Protein AF-0000000074856568 (afdb_homodimer)

Secondary structure (DSSP, 8-state):
--GGG--HHHHHHHHHHHHHHHHHHHHHHSPPSSTTTTGGGG-PPPPPS--TTT--S-HHHHHHHHHTTHHHHHHHHH---SS-S---GGGHHHHHHHHHHHHHHHHHHHHHHHH-SBHHHHHHHHHHHHHHHHHHHHHHHHHHHHTGGG-THHHHHHHTT-PPPPTT-HHHHHHHHHHHHHHHHHHHHHHHHHHHHHHHHHHHHHHHT--B-------S-HHHHHHHHHHT-HHHHHHHHHHTT-SS-----HHHHHHH-HHHHHH---TT----HHHHHHHHHHHHHHHHHHHHHHHHHHHHHHHHHHHS-TT-HHHHHHHHHHHHHHHHHHHHHHHHHHHHHHHHHHHHHHHHHHHHTT--TTS------HHHHHHHHHTHHHHHHHHHHHHHHHHHHHHHHHHHHHHHHHHHHHHTT-HHHHHHHHHHHTHHHHHHHHHHHHHHHHIIIIIBPPPSSTT-SS--S-BS-HHHHHHHHHHHHHHHHHHHHHHHHHHHHHHHHHHHHTTT-SSS-SS-GGGGGG-HHHHHHHHHHHHHHHHH-HHHHHHHHHHHHHHHHHHHHHH-TT--SS--SS----SSTTSSSHHHHHHHHTTS-TTS---GGG---TTTHHHHHHHHHHHHHHHHHHH-HHHHHTSHHHHHHHHHHHHHHHHHHTTSS--SHHHHHHHHHHHSS------------SS--------------/--GGG--HHHHHHHTHHHHHHHHHHHHHHS--SSTTTTGGGG---PPPS--TTT--S-HHHHHHHHHTTHHHHHHHHH---SS-S---GGGHHHHHHHHHHHHHHHHHHHHHHHH-SBHHHHHHHHHHHHHHHHHHHHHHHHHHHHTGGG-THHHHHHHTT-PPPPTT-HHHHHHHHHHHHHHHHHHHHHHHHHHHHHHHHHHHHHHHT--B-------S-HHHHHHHHHHT-HHHHHHHHHHTT-SS-----HHHHHHH-TTHHHH---TT----HHHHHHHHHHHHHHHHHHHHHHHHHHHHHHHHHHHSPTT-HHHHHHHHHHHHHHHHHHHHHHHHHHHHHHHHHHHHHHHHHHHHTT--TTS------HHHHHHHHHTHHHHHHHHHHHHHHHHHHHHHHHHHHHHHHHHHHHHTT-HHHHHHHHHHHTHHHHHHHHHHHHHHHHIIIIIBPPPSSTT-SS--S-BS-HHHHHHHHHHHHHHHHHHHHHHHHHHHHHHHHHHHHSTT-SSS-SS-GGGGGG-HHHHHHHHHHHHHHHHH-HHHHHHHHHHHHHHHHHHHHHH-TT--SS--SS----SSTTSSSHHHHHHHHTTS-TTS---GGG---GGGHHHHHHHHHHHHHHHHHHH-HHHHHTSHHHHHHHHHHHHHHHHHHTTSS--SHHHHHHHHHHHSS------------SS--------------

InterPro domains:
  IPR026612 Receptor for retinol uptake STRA6-like [PF14752] (10-142)
  IPR026612 Receptor for retinol uptake STRA6-like [PF14752] (179-645)

Radius of gyration: 41.66 Å; Cα contacts (8 Å, |Δi|>4): 1203; chains: 2; bounding box: 119×126×81 Å

pLDDT: mean 74.19, std 22.34, range [18.11, 96.88]

Organism: Aplysia californica (NCBI:txid6500)

Solvent-accessible surface area (backbone atoms only — not comparable to full-atom values): 78936 Å² total; per-residue (Å²): 129,83,64,78,80,70,46,71,72,61,48,52,63,59,48,48,55,62,43,52,51,52,50,50,54,58,14,53,72,33,63,37,86,74,69,65,42,80,46,70,78,10,40,63,16,90,73,40,43,52,57,70,82,84,30,74,64,68,49,67,62,51,30,31,56,53,37,44,46,48,60,54,53,50,42,68,74,67,54,66,76,77,59,86,56,88,66,57,63,61,51,49,48,64,48,48,56,51,50,37,49,52,50,44,54,67,51,36,54,59,33,32,23,70,58,44,50,43,47,52,64,13,26,52,50,34,37,54,51,34,50,52,52,39,49,50,51,52,52,49,47,53,50,45,45,74,42,39,82,72,40,69,74,46,53,62,41,39,74,72,68,46,72,74,76,57,92,82,41,61,67,59,50,51,49,42,31,48,40,48,52,60,50,47,42,63,38,49,50,20,31,52,50,50,39,52,52,27,50,50,50,43,52,48,30,64,72,67,72,50,54,62,57,74,79,78,79,70,90,63,54,69,44,34,52,49,34,47,52,54,67,68,32,64,67,53,55,46,43,53,56,47,35,72,66,51,90,80,75,46,76,58,49,72,63,48,38,44,69,70,36,69,72,58,48,73,72,57,79,55,85,54,60,75,76,48,33,56,61,57,30,49,53,48,37,40,53,52,51,50,51,40,50,49,46,52,50,53,51,50,50,53,50,54,51,51,55,52,57,70,66,51,64,90,81,50,60,68,58,51,52,52,46,53,49,51,53,53,32,48,54,48,19,49,56,49,26,53,54,51,47,54,49,50,54,54,49,51,57,48,48,49,55,54,52,50,55,33,47,74,72,66,54,60,83,89,53,75,90,77,86,71,53,47,42,54,36,54,47,35,29,39,33,36,68,9,28,55,46,25,22,42,52,53,25,39,53,52,36,27,55,50,40,32,50,54,47,40,51,53,52,50,52,52,50,55,29,53,72,68,70,38,40,66,60,49,52,52,49,52,56,27,54,51,43,38,66,51,50,54,52,50,52,50,53,50,45,30,50,46,32,57,74,58,27,36,37,73,57,89,48,91,84,50,92,62,48,57,74,45,71,56,41,54,57,62,44,26,44,52,36,55,49,30,32,57,54,25,25,60,54,19,45,53,52,45,52,50,48,54,52,52,47,52,52,54,48,49,73,44,62,27,43,41,90,46,58,77,37,25,71,90,45,41,85,71,38,64,60,33,49,19,46,52,22,37,52,52,49,42,48,63,74,59,33,39,66,59,44,50,50,51,49,54,51,50,53,50,51,51,51,51,52,50,52,65,72,52,67,81,73,58,83,73,81,70,69,77,90,69,83,75,70,76,74,69,64,87,41,76,56,54,64,41,47,73,64,42,71,60,63,78,84,54,82,83,71,73,74,76,68,70,65,82,83,54,62,73,60,44,53,54,51,47,50,49,48,52,46,48,50,48,26,69,75,31,57,68,54,48,60,66,29,62,68,47,39,49,46,51,48,49,48,52,47,47,54,42,47,72,68,53,67,69,80,88,70,66,73,59,56,60,61,49,55,61,58,50,66,75,42,81,67,79,68,80,69,82,76,76,69,88,79,71,74,85,68,70,78,76,76,85,72,78,78,75,74,82,117,130,83,64,79,80,68,46,71,71,62,46,53,63,59,47,47,56,62,43,52,50,51,50,50,53,57,14,53,73,32,64,37,86,71,70,66,42,79,47,70,80,10,38,64,16,89,74,43,42,51,57,71,81,82,29,72,66,67,48,66,63,51,30,30,56,53,39,46,45,48,59,54,52,50,42,70,73,66,54,66,77,76,59,86,59,86,67,57,64,62,51,49,50,62,49,48,57,49,52,37,49,52,50,44,55,68,52,36,54,58,32,32,24,69,58,43,50,42,47,52,64,14,25,52,51,33,37,54,51,34,51,52,53,38,47,48,51,51,51,48,45,54,48,45,44,72,43,38,82,73,42,69,73,45,54,62,40,40,74,72,69,47,73,74,76,58,94,80,42,61,68,59,50,51,49,42,30,49,39,48,52,60,52,49,44,63,39,48,49,20,31,52,49,50,38,52,52,29,49,50,50,43,51,50,29,63,71,67,71,50,55,61,59,75,79,80,79,70,90,62,55,70,44,35,52,50,35,46,52,54,66,70,32,65,68,53,54,46,43,54,56,47,35,72,66,49,89,80,76,46,75,59,50,72,64,48,38,45,68,71,34,70,73,55,47,74,72,61,81,55,85,55,59,76,75,48,32,56,63,58,31,48,52,49,37,38,52,51,51,52,51,40,51,50,47,53,50,52,52,50,52,52,50,54,49,50,54,52,57,70,67,51,62,92,83,51,60,70,59,52,52,53,47,53,49,53,54,52,32,46,54,48,19,50,54,49,26,51,52,52,48,54,49,50,56,54,50,52,57,42,48,51,55,53,52,50,54,34,48,75,73,66,52,62,83,90,52,75,91,79,84,70,55,49,44,53,36,54,47,35,30,39,33,35,68,9,28,53,45,25,21,41,52,51,25,39,52,49,35,26,54,52,39,34,50,53,47,42,51,52,54,50,51,51,49,53,29,54,71,68,70,39,42,68,60,49,51,52,50,51,58,28,54,51,43,39,64,50,50,52,53,49,52,50,53,50,46,30,51,45,34,55,72,57,28,35,36,73,57,88,48,92,83,50,91,63,47,58,75,44,72,57,40,53,57,62,44,26,44,51,35,56,50,30,34,58,53,26,26,59,53,18,44,53,51,44,53,50,49,54,54,52,48,51,52,54,50,49,73,44,62,28,42,41,93,44,59,77,36,25,70,90,46,43,86,72,38,64,60,33,50,18,46,51,21,37,54,52,51,43,47,62,73,60,32,41,66,59,45,49,50,50,49,54,50,51,53,50,51,51,51,51,53,52,52,66,71,54,67,83,72,57,83,74,79,69,68,78,88,71,83,75,71,76,74,68,64,87,40,74,56,54,64,41,48,73,64,43,69,60,63,79,83,56,79,85,68,76,72,77,71,72,63,82,82,49,63,74,58,45,52,54,52,48,52,50,48,51,46,48,52,48,25,68,74,32,57,71,54,49,58,66,28,63,68,47,41,49,47,49,47,46,48,52,47,48,53,43,46,72,69,51,68,67,79,89,74,66,73,63,55,60,62,49,54,60,58,51,66,74,43,79,68,79,66,81,67,79,75,75,69,86,79,69,74,85,68,71,79,76,75,85,71,78,78,77,73,80,116

Foldseek 3Di:
DPCVVVDVVVVLVVVLVVLVVLQQVLQQVDAADDPPCVPPVRDRHHFDLDDPQDAQPPLLLLLLLVLLLLVVVVCLVQPDPPPPDPDDPVCNVVVSVVSVVSSCSLSRLLSSLVRGQQLQVSLVSNLVSLVVVLVSLVVVLVVCLVVLQPDSLCVVLVVVVQDGDDPPPPVLSVLSSVLSCQLSVSSSVSSVVNNVVSVVSNVVCVVVVPRGHDDCPQLADPLLVVVVCVVPDPVVVVLVVVPVPDPPDRPQPVLRCVVPPVVCLQPPDPSSDGDHSLLVSLLSSLLSNLSNVLSSVVSSLVSVLVVQVVPDDPPPVLSVVLSVQLSVQLVVLSVVLSVLLNVLSSVLSSLLVSVLVCVLVVDPVVDDDDPDDLVVLVVLLVCQSVLLNVLSVQLSVLSSVVSSCVSSVVSVVCVVCVVVVNNVVVVVVVVVVVVVVVVVVVVVVVVVVCCQPPFADDAPDPPDPDGDPDTDPVVVVVVVVVVCVVVCVVVVVVVVVVVVVVLVVCCSSCRSHLCDANDDPVCSVVDSSVSSVVSNSVSNCVSPNSVVSVVVSLVVVVVVVVVVCVVPVPPPVPPPDDDPPPPDPPPPPPVVVCVVVVVPPVPPPDPPRVPPPPVCPVVVVVVVVVVVVVVCCVVVVVVVCVAPVNVVVVVVVVVVVCCVVPVDDDPPPVVVVVVVVVVVRPPPPPPPPPDDPPDPPPDPPPPDPPPPD/DPCVPDDVVVVLVVVLVVLVVLQQVLQQVDAADDPPCVPPVRDRHHFDLDDPQQAQPPLLLLLLLVLLLLVLVVCLVQPDPPPPDPDDPVCNVVVSVVSVVSSCSLSRLLSSLVRGQQLQVSLVSNLVSLVVVLVSLVVVLVVCLVVLQPDSLCVVVVVVVQDGDDPPPPVLSVLSSVLSCQLCVSSSVSSVVNNVVSVVSNVVCVVVVPRGHDDCPQPADPLLVVVVCVVPDPVVVVLVVVCVPDPPDRPQPVLRCCVVPVVCLQDPDPSSDGDHSLLVSLLSSLLSNLSNVLSSLVSSLVSVLVVQVVVDDPPPVLSVVLSVQLSVQLVVLSVVLSVLLNVLSSNLSSLLVSVLVCVLVVHPVVDDDDPDDLVVLVVLLVCQSVLLNVLSVQLSVLSSVVSSCVSSVVSVVCVVCVVVVNNVVVVVVVVVVVVVVVVVVVVVVVVVVCCQPPFADDAPDPPDPDGDPDTDPVVVVVVVVVVCVVVCVVVVVVVVVVVVVVLVVCCSSCRSRLCDANDDPVCSVVDSSVSSVVSNSVSNCVSPNSVVSVVVSLVVVVVVVVVVCVVPVPPPVPPPDDDPPPPDPPPPPPVVVCVVVVVPPPPPPDPPRPPPPPVCPVVVVVVVVVVVVVVCCVVVVVVVCVAPVNVVVVVVVVVVVCCVVPPDDDPPPVVVVVVVVVVVRPPVPPPPPPPDPPDPPPDPPPPDPPPPD

Sequence (1418 aa):
MALDGFNLQIINYYVLIPVSFIILYLSLLEKRKCKHRNCCNGRPGLIVPFHFLDGYGNRLAYALALGTTTNTVVSLITSKPTLEFDMPLWLKAPYFYMQALIGCLTCFPLLASITTRYTVIGSCTCILYSLTWGGLSIVQTVKEFGEARNRSTFAIFATFGLSAPSENDTAAIALLKGEVVMGNTPVIMCYLGLILISLWNLYHSFVSRTFVSKRQECTVWPHQEAHVKWLLSRSKIQAHYLSSSSSSSSRPSFISEMEKNTRLRLFKNYPFFRYPTKILVMAFVQLNVIYWMMTLLIVAIVRILETYLSSIVPGDESQREVFAIISGCSLFSLAASISVTGCQIFIAIRSYRYHMLRIYAGDRSFMPKIVETPQVILTRSMSYPGYQVAFVMWGFVISFVALMLITNGLSLTIYYLSYSDLLADTALNLVQLLSFPATVLLFFYLQVLLTKKVLMQEKVKENDENKPLNVDNRKFFEIVNFYSLFTNMAVGLFTCLLRILKSAFFGIFTVGRLDHSVFTRNQESSDKGFKIYLSVLLVDNAHNNPTMRVFAHLLWTKVLSTRYVQNCPGMDPEEDSKEDSEEDSELLTGERLSASLSLVTPDSPTSLWTSVDISDRVKSRRARTRWVLAFTLINNPQLQKLRKHALAYDLMLSTRRSELTDTEGDEGLESMERNNLTGILIDCSVEESESHQRELDGEPPETTPISLLMALDGFNLQIINYYVLIPVSFIILYLSLLEKRKCKHRNCCNGRPGLIVPFHFLDGYGNRLAYALALGTTTNTVVSLITSKPTLEFDMPLWLKAPYFYMQALIGCLTCFPLLASITTRYTVIGSCTCILYSLTWGGLSIVQTVKEFGEARNRSTFAIFATFGLSAPSENDTAAIALLKGEVVMGNTPVIMCYLGLILISLWNLYHSFVSRTFVSKRQECTVWPHQEAHVKWLLSRSKIQAHYLSSSSSSSSRPSFISEMEKNTRLRLFKNYPFFRYPTKILVMAFVQLNVIYWMMTLLIVAIVRILETYLSSIVPGDESQREVFAIISGCSLFSLAASISVTGCQIFIAIRSYRYHMLRIYAGDRSFMPKIVETPQVILTRSMSYPGYQVAFVMWGFVISFVALMLITNGLSLTIYYLSYSDLLADTALNLVQLLSFPATVLLFFYLQVLLTKKVLMQEKVKENDENKPLNVDNRKFFEIVNFYSLFTNMAVGLFTCLLRILKSAFFGIFTVGRLDHSVFTRNQESSDKGFKIYLSVLLVDNAHNNPTMRVFAHLLWTKVLSTRYVQNCPGMDPEEDSKEDSEEDSELLTGERLSASLSLVTPDSPTSLWTSVDISDRVKSRRARTRWVLAFTLINNPQLQKLRKHALAYDLMLSTRRSELTDTEGDEGLESMERNNLTGILIDCSVEESESHQRELDGEPPETTPISLL

Nearest PDB structures (foldseek):
  7n6g-assembly1_3T  TM=1.429E-01  e=8.567E+00  Chlamydomonas reinhardtii
  8yrj-assembly1_B  TM=4.262E-01  e=8.884E+00  Mus musculus
  7n6g-assembly1_3T  TM=1.422E-01  e=8.884E+00  Chlamydomonas reinhardtii

Structure (mmCIF, N/CA/C/O backbone):
data_AF-0000000074856568-model_v1
#
loop_
_entity.id
_entity.type
_entity.pdbx_description
1 polymer 'Stimulated by retinoic acid gene 6 protein-like'
#
loop_
_atom_site.group_PDB
_atom_site.id
_atom_site.type_symbol
_atom_site.label_atom_id
_atom_site.label_alt_id
_atom_site.label_comp_id
_atom_site.label_asym_id
_atom_site.label_entity_id
_atom_site.label_seq_id
_atom_site.pdbx_PDB_ins_code
_atom_site.Cartn_x
_atom_site.Cartn_y
_atom_site.Cartn_z
_atom_site.occupancy
_atom_site.B_iso_or_equiv
_atom_site.auth_seq_id
_atom_site.auth_comp_id
_atom_site.auth_asym_id
_atom_site.auth_atom_id
_atom_site.pdbx_PDB_model_num
ATOM 1 N N . MET A 1 1 ? 29.047 48.125 14.57 1 35.38 1 MET A N 1
ATOM 2 C CA . MET A 1 1 ? 28.422 47.656 15.805 1 35.38 1 MET A CA 1
ATOM 3 C C . MET A 1 1 ? 28.578 46.156 15.961 1 35.38 1 MET A C 1
ATOM 5 O O . MET A 1 1 ? 28.266 45.406 15.031 1 35.38 1 MET A O 1
ATOM 9 N N . ALA A 1 2 ? 29.484 45.781 16.594 1 46.38 2 ALA A N 1
ATOM 10 C CA . ALA A 1 2 ? 29.922 44.438 16.953 1 46.38 2 ALA A CA 1
ATOM 11 C C . ALA A 1 2 ? 28.766 43.594 17.5 1 46.38 2 ALA A C 1
ATOM 13 O O . ALA A 1 2 ? 28.297 43.844 18.625 1 46.38 2 ALA A O 1
ATOM 14 N N . LEU A 1 3 ? 27.719 43.312 16.656 1 55.69 3 LEU A N 1
ATOM 15 C CA . LEU A 1 3 ? 26.547 42.5 17.016 1 55.69 3 LEU A CA 1
ATOM 16 C C . LEU A 1 3 ? 26.984 41.156 17.562 1 55.69 3 LEU A C 1
ATOM 18 O O . LEU A 1 3 ? 26.266 40.156 17.406 1 55.69 3 LEU A O 1
ATOM 22 N N . ASP A 1 4 ? 28.219 41.031 18.109 1 58.34 4 ASP A N 1
ATOM 23 C CA . ASP A 1 4 ? 28.766 39.781 18.609 1 58.34 4 ASP A CA 1
ATOM 24 C C . ASP A 1 4 ? 27.875 39.188 19.703 1 58.34 4 ASP A C 1
ATOM 26 O O . ASP A 1 4 ? 27.766 37.969 19.812 1 58.34 4 ASP A O 1
ATOM 30 N N . GLY A 1 5 ? 27.266 40.062 20.5 1 56.81 5 GLY A N 1
ATOM 31 C CA . GLY A 1 5 ? 26.5 39.562 21.641 1 56.81 5 GLY A CA 1
ATOM 32 C C . GLY A 1 5 ? 25.062 39.25 21.297 1 56.81 5 GLY A C 1
ATOM 33 O O . GLY A 1 5 ? 24.281 38.844 22.172 1 56.81 5 GLY A O 1
ATOM 34 N N . PHE A 1 6 ? 24.719 39.406 20.047 1 65.56 6 PHE A N 1
ATOM 35 C CA . PHE A 1 6 ? 23.328 39.25 19.688 1 65.56 6 PHE A CA 1
ATOM 36 C C . PHE A 1 6 ? 23 37.781 19.438 1 65.56 6 PHE A C 1
ATOM 38 O O . PHE A 1 6 ? 23.547 37.156 18.531 1 65.56 6 PHE A O 1
ATOM 45 N N . ASN A 1 7 ? 22.484 37.094 20.562 1 70.19 7 ASN A N 1
ATOM 46 C CA . ASN A 1 7 ? 21.969 35.75 20.406 1 70.19 7 ASN A CA 1
ATOM 47 C C . ASN A 1 7 ? 20.438 35.719 20.562 1 70.19 7 ASN A C 1
ATOM 49 O O . ASN A 1 7 ? 19.922 35.969 21.656 1 70.19 7 ASN A O 1
ATOM 53 N N . LEU A 1 8 ? 19.781 35.438 19.453 1 70.62 8 LEU A N 1
ATOM 54 C CA . LEU A 1 8 ? 18.312 35.438 19.438 1 70.62 8 LEU A CA 1
ATOM 55 C C . LEU A 1 8 ? 17.766 34.438 20.422 1 70.62 8 LEU A C 1
ATOM 57 O O . LEU A 1 8 ? 16.688 34.625 20.984 1 70.62 8 LEU A O 1
ATOM 61 N N . GLN A 1 9 ? 18.531 33.438 20.734 1 71.75 9 GLN A N 1
ATOM 62 C CA . GLN A 1 9 ? 18.016 32.438 21.641 1 71.75 9 GLN A CA 1
ATOM 63 C C . GLN A 1 9 ? 17.984 32.969 23.078 1 71.75 9 GLN A C 1
ATOM 65 O O . GLN A 1 9 ? 17.062 32.656 23.844 1 71.75 9 GLN A O 1
ATOM 70 N N . ILE A 1 10 ? 18.953 33.75 23.391 1 73.75 10 ILE A N 1
ATOM 71 C CA . ILE A 1 10 ? 18.984 34.344 24.734 1 73.75 10 ILE A CA 1
ATOM 72 C C . ILE A 1 10 ? 17.938 35.438 24.844 1 73.75 10 ILE A C 1
ATOM 74 O O . ILE A 1 10 ? 17.297 35.594 25.891 1 73.75 10 ILE A O 1
ATOM 78 N N . ILE A 1 11 ? 17.703 36.062 23.734 1 78.38 11 ILE A N 1
ATOM 79 C CA . ILE A 1 11 ? 16.703 37.125 23.734 1 78.38 11 ILE A CA 1
ATOM 80 C C . ILE A 1 11 ? 15.312 36.531 23.891 1 78.38 11 ILE A C 1
ATOM 82 O O . ILE A 1 11 ? 14.438 37.125 24.516 1 78.38 11 ILE A O 1
ATOM 86 N N . ASN A 1 12 ? 15.18 35.375 23.406 1 78.88 12 ASN A N 1
ATOM 87 C CA . ASN A 1 12 ? 13.883 34.719 23.562 1 78.88 12 ASN A CA 1
ATOM 88 C C . ASN A 1 12 ? 13.555 34.469 25.031 1 78.88 12 ASN A C 1
ATOM 90 O O . ASN A 1 12 ? 12.398 34.562 25.438 1 78.88 12 ASN A O 1
ATOM 94 N N . TYR A 1 13 ? 14.594 34.25 25.812 1 80.75 13 TYR A N 1
ATOM 95 C CA . TYR A 1 13 ? 14.367 34 27.234 1 80.75 13 TYR A CA 1
ATOM 96 C C . TYR A 1 13 ? 14.016 35.281 27.969 1 80.75 13 TYR A C 1
ATOM 98 O O . TYR A 1 13 ? 13.141 35.281 28.844 1 80.75 13 TYR A O 1
ATOM 106 N N . TYR A 1 14 ? 14.57 36.312 27.469 1 82.31 14 TYR A N 1
ATOM 107 C CA . TYR A 1 14 ? 14.312 37.562 28.125 1 82.31 14 TYR A CA 1
ATOM 108 C C . TYR A 1 14 ? 12.984 38.156 27.672 1 82.31 14 TYR A C 1
ATOM 110 O O . TYR A 1 14 ? 12.312 38.844 28.453 1 82.31 14 TYR A O 1
ATOM 118 N N . VAL A 1 15 ? 12.664 37.906 26.516 1 85.94 15 VAL A N 1
ATOM 119 C CA . VAL A 1 15 ? 11.445 38.469 25.984 1 85.94 15 VAL A CA 1
ATOM 120 C C . VAL A 1 15 ? 10.227 37.75 26.578 1 85.94 15 VAL A C 1
ATOM 122 O O . VAL A 1 15 ? 9.102 38.25 26.453 1 85.94 15 VAL A O 1
ATOM 125 N N . LEU A 1 16 ? 10.438 36.688 27.391 1 89.5 16 LEU A N 1
ATOM 126 C CA . LEU A 1 16 ? 9.328 35.969 28 1 89.5 16 LEU A CA 1
ATOM 127 C C . LEU A 1 16 ? 8.648 36.844 29.062 1 89.5 16 LEU A C 1
ATOM 129 O O . LEU A 1 16 ? 7.461 36.688 29.328 1 89.5 16 LEU A O 1
ATOM 133 N N . ILE A 1 17 ? 9.344 37.812 29.578 1 90.12 17 ILE A N 1
ATOM 134 C CA . ILE A 1 17 ? 8.789 38.688 30.625 1 90.12 17 ILE A CA 1
ATOM 135 C C . ILE A 1 17 ? 7.777 39.625 30 1 90.12 17 ILE A C 1
ATOM 137 O O . ILE A 1 17 ? 6.602 39.625 30.375 1 90.12 17 ILE A O 1
ATOM 141 N N . PRO A 1 18 ? 8.211 40.406 29.016 1 90.5 18 PRO A N 1
ATOM 142 C CA . PRO A 1 18 ? 7.184 41.281 28.422 1 90.5 18 PRO A CA 1
ATOM 143 C C . PRO A 1 18 ? 6.047 40.5 27.766 1 90.5 18 PRO A C 1
ATOM 145 O O . PRO A 1 18 ? 4.906 40.938 27.75 1 90.5 18 PRO A O 1
ATOM 148 N N . VAL A 1 19 ? 6.309 39.406 27.312 1 92.94 19 VAL A N 1
ATOM 149 C CA . VAL A 1 19 ? 5.281 38.562 26.688 1 92.94 19 VAL A CA 1
ATOM 150 C C . VAL A 1 19 ? 4.238 38.156 27.734 1 92.94 19 VAL A C 1
ATOM 152 O O . VAL A 1 19 ? 3.035 38.219 27.469 1 92.94 19 VAL A O 1
ATOM 155 N N . SER A 1 20 ? 4.691 37.781 28.938 1 92.38 20 SER A N 1
ATOM 156 C CA . SER A 1 20 ? 3.762 37.438 30 1 92.38 20 SER A CA 1
ATOM 157 C C . SER A 1 20 ? 2.904 38.625 30.422 1 92.38 20 SER A C 1
ATOM 159 O O . SER A 1 20 ? 1.719 38.469 30.719 1 92.38 20 SER A O 1
ATOM 161 N N . PHE A 1 21 ? 3.43 39.781 30.297 1 92.94 21 PHE A N 1
ATOM 162 C CA . PHE A 1 21 ? 2.668 40.969 30.641 1 92.94 21 PHE A CA 1
ATOM 163 C C . PHE A 1 21 ? 1.629 41.281 29.578 1 92.94 21 PHE A C 1
ATOM 165 O O . PHE A 1 21 ? 0.517 41.719 29.891 1 92.94 21 PHE A O 1
ATOM 172 N N . ILE A 1 22 ? 2 41.062 28.344 1 93.5 22 ILE A N 1
ATOM 173 C CA . ILE A 1 22 ? 1.061 41.312 27.266 1 93.5 22 ILE A CA 1
ATOM 174 C C . ILE A 1 22 ? -0.097 40.344 27.328 1 93.5 22 ILE A C 1
ATOM 176 O O . ILE A 1 22 ? -1.259 40.719 27.156 1 93.5 22 ILE A O 1
ATOM 180 N N . ILE A 1 23 ? 0.218 39.094 27.594 1 92.31 23 ILE A N 1
ATOM 181 C CA . ILE A 1 23 ? -0.827 38.094 27.672 1 92.31 23 ILE A CA 1
ATOM 182 C C . ILE A 1 23 ? -1.746 38.375 28.859 1 92.31 23 ILE A C 1
ATOM 184 O O . ILE A 1 23 ? -2.969 38.281 28.75 1 92.31 23 ILE A O 1
ATOM 188 N N . LEU A 1 24 ? -1.15 38.812 29.984 1 92.12 24 LEU A N 1
ATOM 189 C CA . LEU A 1 24 ? -1.943 39.156 31.156 1 92.12 24 LEU A CA 1
ATOM 190 C C . LEU A 1 24 ? -2.812 40.375 30.891 1 92.12 24 LEU A C 1
ATOM 192 O O . LEU A 1 24 ? -3.973 40.438 31.297 1 92.12 24 LEU A O 1
ATOM 196 N N . TYR A 1 25 ? -2.25 41.312 30.188 1 92.62 25 TYR A N 1
ATOM 197 C CA . TYR A 1 25 ? -2.984 42.531 29.844 1 92.62 25 TYR A CA 1
ATOM 198 C C . TYR A 1 25 ? -4.191 42.188 28.969 1 92.62 25 TYR A C 1
ATOM 200 O O . TYR A 1 25 ? -5.293 42.688 29.219 1 92.62 25 TYR A O 1
ATOM 208 N N . LEU A 1 26 ? -3.998 41.406 27.984 1 91.81 26 LEU A N 1
ATOM 209 C CA . LEU A 1 26 ? -5.094 41.062 27.094 1 91.81 26 LEU A CA 1
ATOM 210 C C . LEU A 1 26 ? -6.109 40.156 27.812 1 91.81 26 LEU A C 1
ATOM 212 O O . LEU A 1 26 ? -7.305 40.219 27.531 1 91.81 26 LEU A O 1
ATOM 216 N N . SER A 1 27 ? -5.652 39.344 28.781 1 91.19 27 SER A N 1
ATOM 217 C CA . SER A 1 27 ? -6.547 38.469 29.547 1 91.19 27 SER A CA 1
ATOM 218 C C . SER A 1 27 ? -7.422 39.312 30.484 1 91.19 27 SER A C 1
ATOM 220 O O . SER A 1 27 ? -8.555 38.906 30.781 1 91.19 27 SER A O 1
ATOM 222 N N . LEU A 1 28 ? -6.953 40.406 30.922 1 90.69 28 LEU A N 1
ATOM 223 C CA . LEU A 1 28 ? -7.711 41.25 31.828 1 90.69 28 LEU A CA 1
ATOM 224 C C . LEU A 1 28 ? -8.82 41.969 31.094 1 90.69 28 LEU A C 1
ATOM 226 O O . LEU A 1 28 ? -9.82 42.406 31.688 1 90.69 28 LEU A O 1
ATOM 230 N N . LEU A 1 29 ? -8.672 42.094 29.812 1 87.88 29 LEU A N 1
ATOM 231 C CA . LEU A 1 29 ? -9.695 42.75 29.016 1 87.88 29 LEU A CA 1
ATOM 232 C C . LEU A 1 29 ? -10.867 41.812 28.734 1 87.88 29 LEU A C 1
ATOM 234 O O . LEU A 1 29 ? -12 42.281 28.547 1 87.88 29 LEU A O 1
ATOM 238 N N . GLU A 1 30 ? -10.578 40.562 28.734 1 85.94 30 GLU A N 1
ATOM 239 C CA . GLU A 1 30 ? -11.625 39.594 28.406 1 85.94 30 GLU A CA 1
ATOM 240 C C . GLU A 1 30 ? -12.352 39.125 29.672 1 85.94 30 GLU A C 1
ATOM 242 O O . GLU A 1 30 ? -11.734 38.969 30.719 1 85.94 30 GLU A O 1
ATOM 247 N N . LYS A 1 31 ? -13.633 38.906 29.5 1 81.69 31 LYS A N 1
ATOM 248 C CA . LYS A 1 31 ? -14.445 38.438 30.625 1 81.69 31 LYS A CA 1
ATOM 249 C C . LYS A 1 31 ? -14.742 36.969 30.516 1 81.69 31 LYS A C 1
ATOM 251 O O . LYS A 1 31 ? -14.859 36.406 29.422 1 81.69 31 LYS A O 1
ATOM 256 N N . ARG A 1 32 ? -14.82 36.375 31.703 1 82.31 32 ARG A N 1
ATOM 257 C CA . ARG A 1 32 ? -15.156 34.938 31.766 1 82.31 32 ARG A CA 1
ATOM 258 C C . ARG A 1 32 ? -16.625 34.719 31.453 1 82.31 32 ARG A C 1
ATOM 260 O O . ARG A 1 32 ? -17.484 35.531 31.812 1 82.31 32 ARG A O 1
ATOM 267 N N . LYS A 1 33 ? -16.922 33.625 30.812 1 75.19 33 LYS A N 1
ATOM 268 C CA . LYS A 1 33 ? -18.281 33.344 30.359 1 75.19 33 LYS A CA 1
ATOM 269 C C . LYS A 1 33 ? -19.031 32.469 31.359 1 75.19 33 LYS A C 1
ATOM 271 O O . LYS A 1 33 ? -20.219 32.688 31.625 1 75.19 33 LYS A O 1
ATOM 276 N N . CYS A 1 34 ? -18.312 31.484 31.859 1 73.12 34 CYS A N 1
ATOM 277 C CA . CYS A 1 34 ? -19.109 30.516 32.594 1 73.12 34 CYS A CA 1
ATOM 278 C C . CYS A 1 34 ? -18.672 30.422 34.062 1 73.12 34 CYS A C 1
ATOM 280 O O . CYS A 1 34 ? -19.469 30.609 34.969 1 73.12 34 CYS A O 1
ATOM 282 N N . LYS A 1 35 ? -17.391 30.156 34.25 1 72.06 35 LYS A N 1
ATOM 283 C CA . LYS A 1 35 ? -16.953 29.781 35.594 1 72.06 35 LYS A CA 1
ATOM 284 C C . LYS A 1 35 ? -16.531 31 36.406 1 72.06 35 LYS A C 1
ATOM 286 O O . LYS A 1 35 ? -15.828 31.875 35.875 1 72.06 35 LYS A O 1
ATOM 291 N N . HIS A 1 36 ? -16.938 31.047 37.594 1 76.38 36 HIS A N 1
ATOM 292 C CA . HIS A 1 36 ? -16.516 32.031 38.594 1 76.38 36 HIS A CA 1
ATOM 293 C C . HIS A 1 36 ? -16.688 33.469 38.062 1 76.38 36 HIS A C 1
ATOM 295 O O . HIS A 1 36 ? -15.766 34.281 38.125 1 76.38 36 HIS A O 1
ATOM 301 N N . ARG A 1 37 ? -17.875 33.75 37.531 1 79.75 37 ARG A N 1
ATOM 302 C CA . ARG A 1 37 ? -18.172 35.031 36.938 1 79.75 37 ARG A CA 1
ATOM 303 C C . ARG A 1 37 ? -18.203 36.125 38 1 79.75 37 ARG A C 1
ATOM 305 O O . ARG A 1 37 ? -17.984 37.312 37.688 1 79.75 37 ARG A O 1
ATOM 312 N N . ASN A 1 38 ? -18.359 35.719 39.25 1 80.69 38 ASN A N 1
ATOM 313 C CA . ASN A 1 38 ? -18.547 36.719 40.281 1 80.69 38 ASN A CA 1
ATOM 314 C C . ASN A 1 38 ? -17.203 37.188 40.875 1 80.69 38 ASN A C 1
ATOM 316 O O . ASN A 1 38 ? -17.156 38.188 41.594 1 80.69 38 ASN A O 1
ATOM 320 N N . CYS A 1 39 ? -16.219 36.375 40.438 1 79.44 39 CYS A N 1
ATOM 321 C CA . CYS A 1 39 ? -14.914 36.75 40.969 1 79.44 39 CYS A CA 1
ATOM 322 C C . CYS A 1 39 ? -14.273 37.844 40.094 1 79.44 39 CYS A C 1
ATOM 324 O O . CYS A 1 39 ? -14.062 37.656 38.906 1 79.44 39 CYS A O 1
ATOM 326 N N . CYS A 1 40 ? -13.898 39.062 40.719 1 82.06 40 CYS A N 1
ATOM 327 C CA . CYS A 1 40 ? -13.211 40.156 40.062 1 82.06 40 CYS A CA 1
ATOM 328 C C . CYS A 1 40 ? -13.984 40.625 38.844 1 82.06 40 CYS A C 1
ATOM 330 O O . CYS A 1 40 ? -13.398 40.906 37.781 1 82.06 40 CYS A O 1
ATOM 332 N N . ASN A 1 41 ? -15.18 40.656 38.969 1 78.06 41 ASN A N 1
ATOM 333 C CA . ASN A 1 41 ? -16.047 41.062 37.875 1 78.06 41 ASN A CA 1
ATOM 334 C C . ASN A 1 41 ? -15.859 40.219 36.625 1 78.06 41 ASN A C 1
ATOM 336 O O . ASN A 1 41 ? -15.906 40.719 35.5 1 78.06 41 ASN A O 1
ATOM 340 N N . GLY A 1 42 ? -15.461 39 36.906 1 79.19 42 GLY A N 1
ATOM 341 C CA . GLY A 1 42 ? -15.352 38.031 35.812 1 79.19 42 GLY A CA 1
ATOM 342 C C . GLY A 1 42 ? -14.023 38.094 35.094 1 79.19 42 GLY A C 1
ATOM 343 O O . GLY A 1 42 ? -13.859 37.5 34.031 1 79.19 42 GLY A O 1
ATOM 344 N N . ARG A 1 43 ? -13.172 38.938 35.594 1 82.75 43 ARG A N 1
ATOM 345 C CA . ARG A 1 43 ? -11.859 39.062 34.969 1 82.75 43 ARG A CA 1
ATOM 346 C C . ARG A 1 43 ? -10.773 38.438 35.844 1 82.75 43 ARG A C 1
ATOM 348 O O . ARG A 1 43 ? -10.898 38.406 37.062 1 82.75 43 ARG A O 1
ATOM 355 N N . PRO A 1 44 ? -9.695 37.812 35.188 1 87.38 44 PRO A N 1
ATOM 356 C CA . PRO A 1 44 ? -9.281 37.719 33.781 1 87.38 44 PRO A CA 1
ATOM 357 C C . PRO A 1 44 ? -9.906 36.5 33.062 1 87.38 44 PRO A C 1
ATOM 359 O O . PRO A 1 44 ? -10.305 35.531 33.719 1 87.38 44 PRO A O 1
ATOM 362 N N . GLY A 1 45 ? -10.07 36.688 31.781 1 85.5 45 GLY A N 1
ATOM 363 C CA . GLY A 1 45 ? -10.531 35.594 30.922 1 85.5 45 GLY A CA 1
ATOM 364 C C . GLY A 1 45 ? -9.43 34.969 30.109 1 85.5 45 GLY A C 1
ATOM 365 O O . GLY A 1 45 ? -8.375 35.562 29.906 1 85.5 45 GLY A O 1
ATOM 366 N N . LEU A 1 46 ? -9.562 33.75 29.75 1 86.25 46 LEU A N 1
ATOM 367 C CA . LEU A 1 46 ? -8.578 33.031 28.922 1 86.25 46 LEU A CA 1
ATOM 368 C C . LEU A 1 46 ? -8.625 33.562 27.484 1 86.25 46 LEU A C 1
ATOM 370 O O . LEU A 1 46 ? -9.711 33.75 26.922 1 86.25 46 LEU A O 1
ATOM 374 N N . ILE A 1 47 ? -7.445 33.844 27 1 89.19 47 ILE A N 1
ATOM 375 C CA . ILE A 1 47 ? -7.34 34.312 25.625 1 89.19 47 ILE A CA 1
ATOM 376 C C . ILE A 1 47 ? -6.953 33.156 24.719 1 89.19 47 ILE A C 1
ATOM 378 O O . ILE A 1 47 ? -6.125 32.312 25.078 1 89.19 47 ILE A O 1
ATOM 382 N N . VAL A 1 48 ? -7.602 33.094 23.594 1 90.56 48 VAL A N 1
ATOM 383 C CA . VAL A 1 48 ? -7.34 32.062 22.625 1 90.56 48 VAL A CA 1
ATOM 384 C C . VAL A 1 48 ? -6.504 32.594 21.484 1 90.56 48 VAL A C 1
ATOM 386 O O . VAL A 1 48 ? -6.82 33.656 20.922 1 90.56 48 VAL A O 1
ATOM 389 N N . PRO A 1 49 ? -5.402 31.953 21.172 1 91 49 PRO A N 1
ATOM 390 C CA . PRO A 1 49 ? -4.566 32.438 20.078 1 91 49 PRO A CA 1
ATOM 391 C C . PRO A 1 49 ? -5.176 32.156 18.703 1 91 49 PRO A C 1
ATOM 393 O O . PRO A 1 49 ? -5.074 33 17.797 1 91 49 PRO A O 1
ATOM 396 N N . PHE A 1 50 ? -5.711 31.031 18.516 1 90.44 50 PHE A N 1
ATOM 397 C CA . PHE A 1 50 ? -6.191 30.594 17.203 1 90.44 50 PHE A CA 1
ATOM 398 C C . PHE A 1 50 ? -7.375 29.641 17.359 1 90.44 50 PHE A C 1
ATOM 400 O O . PHE A 1 50 ? -7.379 28.781 18.25 1 90.44 50 PHE A O 1
ATOM 407 N N . HIS A 1 51 ? -8.328 29.859 16.547 1 89.75 51 HIS A N 1
ATOM 408 C CA . HIS A 1 51 ? -9.492 28.984 16.578 1 89.75 51 HIS A CA 1
ATOM 409 C C . HIS A 1 51 ? -9.32 27.797 15.641 1 89.75 51 HIS A C 1
ATOM 411 O O . HIS A 1 51 ? -9.625 27.891 14.445 1 89.75 51 HIS A O 1
ATOM 417 N N . PHE A 1 52 ? -8.945 26.688 16.219 1 90.38 52 PHE A N 1
ATOM 418 C CA . PHE A 1 52 ? -8.711 25.484 15.414 1 90.38 52 PHE A CA 1
ATOM 419 C C . PHE A 1 52 ? -10.016 24.75 15.141 1 90.38 52 PHE A C 1
ATOM 421 O O . PHE A 1 52 ? -10.156 24.062 14.117 1 90.38 52 PHE A O 1
ATOM 428 N N . LEU A 1 53 ? -10.945 24.844 15.984 1 87.88 53 LEU A N 1
ATOM 429 C CA . LEU A 1 53 ? -12.156 24.031 15.922 1 87.88 53 LEU A CA 1
ATOM 430 C C . LEU A 1 53 ? -13.172 24.641 14.969 1 87.88 53 LEU A C 1
ATOM 432 O O . LEU A 1 53 ? -13.672 23.969 14.062 1 87.88 53 LEU A O 1
ATOM 436 N N . ASP A 1 54 ? -13.531 25.984 15.102 1 84.69 54 ASP A N 1
ATOM 437 C CA . ASP A 1 54 ? -14.617 26.562 14.328 1 84.69 54 ASP A CA 1
ATOM 438 C C . ASP A 1 54 ? -14.211 27.922 13.734 1 84.69 54 ASP A C 1
ATOM 440 O O . ASP A 1 54 ? -15.055 28.781 13.516 1 84.69 54 ASP A O 1
ATOM 444 N N . GLY A 1 55 ? -12.945 28.062 13.32 1 83.56 55 GLY A N 1
ATOM 445 C CA . GLY A 1 55 ? -12.531 29.344 12.797 1 83.56 55 GLY A CA 1
ATOM 446 C C . GLY A 1 55 ? -12.594 29.438 11.281 1 83.56 55 GLY A C 1
ATOM 447 O O . GLY A 1 55 ? -12.07 28.562 10.586 1 83.56 55 GLY A O 1
ATOM 448 N N . TYR A 1 56 ? -13.484 30.516 10.75 1 80.69 56 TYR A N 1
ATOM 449 C CA . TYR A 1 56 ? -13.539 30.703 9.305 1 80.69 56 TYR A CA 1
ATOM 450 C C . TYR A 1 56 ? -13.227 32.156 8.945 1 80.69 56 TYR A C 1
ATOM 452 O O . TYR A 1 56 ? -13.273 32.531 7.77 1 80.69 56 TYR A O 1
ATOM 460 N N . GLY A 1 57 ? -12.758 32.938 9.953 1 84.62 57 GLY A N 1
ATOM 461 C CA . GLY A 1 57 ? -12.531 34.344 9.672 1 84.62 57 GLY A CA 1
ATOM 462 C C . GLY A 1 57 ? -11.07 34.719 9.734 1 84.62 57 GLY A C 1
ATOM 463 O O . GLY A 1 57 ? -10.219 33.938 10.156 1 84.62 57 GLY A O 1
ATOM 464 N N . ASN A 1 58 ? -10.734 35.969 9.203 1 86.94 58 ASN A N 1
ATOM 465 C CA . ASN A 1 58 ? -9.398 36.562 9.219 1 86.94 58 ASN A CA 1
ATOM 466 C C . ASN A 1 58 ? -8.336 35.562 8.758 1 86.94 58 ASN A C 1
ATOM 468 O O . ASN A 1 58 ? -7.309 35.406 9.422 1 86.94 58 ASN A O 1
ATOM 472 N N . ARG A 1 59 ? -8.477 35.031 7.664 1 90.75 59 ARG A N 1
ATOM 473 C CA . ARG A 1 59 ? -7.602 34 7.164 1 90.75 59 ARG A CA 1
ATOM 474 C C . ARG A 1 59 ? -6.223 34.531 6.82 1 90.75 59 ARG A C 1
ATOM 476 O O . ARG A 1 59 ? -5.203 33.906 7.133 1 90.75 59 ARG A O 1
ATOM 483 N N . LEU A 1 60 ? -6.184 35.688 6.219 1 92 60 LEU A N 1
ATOM 484 C CA . LEU A 1 60 ? -4.914 36.25 5.77 1 92 60 LEU A CA 1
ATOM 485 C C . LEU A 1 60 ? -4.051 36.688 6.961 1 92 60 LEU A C 1
ATOM 487 O O . LEU A 1 60 ? -2.852 36.375 6.988 1 92 60 LEU A O 1
ATOM 491 N N . ALA A 1 61 ? -4.676 37.281 7.973 1 93.31 61 ALA A N 1
ATOM 492 C CA . ALA A 1 61 ? -3.928 37.688 9.148 1 93.31 61 ALA A CA 1
ATOM 493 C C . ALA A 1 61 ? -3.369 36.5 9.914 1 93.31 61 ALA A C 1
ATOM 495 O O . ALA A 1 61 ? -2.215 36.531 10.344 1 93.31 61 ALA A O 1
ATOM 496 N N . TYR A 1 62 ? -4.156 35.469 9.977 1 94.19 62 TYR A N 1
ATOM 497 C CA . TYR A 1 62 ? -3.691 34.281 10.672 1 94.19 62 TYR A CA 1
ATOM 498 C C . TYR A 1 62 ? -2.596 33.594 9.875 1 94.19 62 TYR A C 1
ATOM 500 O O . TYR A 1 62 ? -1.655 33.031 10.453 1 94.19 62 TYR A O 1
ATOM 508 N N . ALA A 1 63 ? -2.725 33.531 8.531 1 94.31 63 ALA A N 1
ATOM 509 C CA . ALA A 1 63 ? -1.702 32.906 7.691 1 94.31 63 ALA A CA 1
ATOM 510 C C . ALA A 1 63 ? -0.364 33.625 7.836 1 94.31 63 ALA A C 1
ATOM 512 O O . ALA A 1 63 ? 0.681 33 7.973 1 94.31 63 ALA A O 1
ATOM 513 N N . LEU A 1 64 ? -0.371 34.969 7.902 1 94.44 64 LEU A N 1
ATOM 514 C CA . LEU A 1 64 ? 0.859 35.75 8.039 1 94.44 64 LEU A CA 1
ATOM 515 C C . LEU A 1 64 ? 1.434 35.594 9.445 1 94.44 64 LEU A C 1
ATOM 517 O O . LEU A 1 64 ? 2.65 35.5 9.617 1 94.44 64 LEU A O 1
ATOM 521 N N . ALA A 1 65 ? 0.542 35.531 10.422 1 94.06 65 ALA A N 1
ATOM 522 C CA . ALA A 1 65 ? 1.012 35.375 11.797 1 94.06 65 ALA A CA 1
ATOM 523 C C . ALA A 1 65 ? 1.664 34.031 12.016 1 94.06 65 ALA A C 1
ATOM 525 O O . ALA A 1 65 ? 2.742 33.938 12.609 1 94.06 65 ALA A O 1
ATOM 526 N N . LEU A 1 66 ? 1.104 33 11.5 1 92.88 66 LEU A N 1
ATOM 527 C CA . LEU A 1 66 ? 1.688 31.672 11.664 1 92.88 66 LEU A CA 1
ATOM 528 C C . LEU A 1 66 ? 2.863 31.484 10.719 1 92.88 66 LEU A C 1
ATOM 530 O O . LEU A 1 66 ? 3.707 30.609 10.938 1 92.88 66 LEU A O 1
ATOM 534 N N . GLY A 1 67 ? 2.834 32.219 9.641 1 89.38 67 GLY A N 1
ATOM 535 C CA . GLY A 1 67 ? 3.994 32.219 8.766 1 89.38 67 GLY A CA 1
ATOM 536 C C . GLY A 1 67 ? 5.266 32.688 9.445 1 89.38 67 GLY A C 1
ATOM 537 O O . GLY A 1 67 ? 6.359 32.188 9.125 1 89.38 67 GLY A O 1
ATOM 538 N N . THR A 1 68 ? 5.164 33.5 10.445 1 89 68 THR A N 1
ATOM 539 C CA . THR A 1 68 ? 6.328 34 11.164 1 89 68 THR A CA 1
ATOM 540 C C . THR A 1 68 ? 6.891 32.906 12.086 1 89 68 THR A C 1
ATOM 542 O O . THR A 1 68 ? 8.055 33 12.492 1 89 68 THR A O 1
ATOM 545 N N . THR A 1 69 ? 6.055 31.938 12.375 1 83.56 69 THR A N 1
ATOM 546 C CA . THR A 1 69 ? 6.484 30.859 13.266 1 83.56 69 THR A CA 1
ATOM 547 C C . THR A 1 69 ? 7.391 29.875 12.531 1 83.56 69 THR A C 1
ATOM 549 O O . THR A 1 69 ? 7.938 28.953 13.141 1 83.56 69 THR A O 1
ATOM 552 N N . THR A 1 70 ? 7.594 30.062 11.273 1 79.62 70 THR A N 1
ATOM 553 C CA . THR A 1 70 ? 8.422 29.141 10.5 1 79.62 70 THR A CA 1
ATOM 554 C C . THR A 1 70 ? 9.852 29.141 11.023 1 79.62 70 THR A C 1
ATOM 556 O O . THR A 1 70 ? 10.477 28.078 11.117 1 79.62 70 THR A O 1
ATOM 559 N N . ASN A 1 71 ? 10.312 30.297 11.469 1 75.62 71 ASN A N 1
ATOM 560 C CA . ASN A 1 71 ? 11.664 30.359 12 1 75.62 71 ASN A CA 1
ATOM 561 C C . ASN A 1 71 ? 11.789 29.594 13.32 1 75.62 71 ASN A C 1
ATOM 563 O O . ASN A 1 71 ? 12.797 28.938 13.57 1 75.62 71 ASN A O 1
ATOM 567 N N . THR A 1 72 ? 10.711 29.703 14.047 1 78.31 72 THR A N 1
ATOM 568 C CA . THR A 1 72 ? 10.719 28.969 15.305 1 78.31 72 THR A CA 1
ATOM 569 C C . THR A 1 72 ? 10.672 27.453 15.047 1 78.31 72 THR A C 1
ATOM 571 O O . THR A 1 72 ? 11.352 26.688 15.727 1 78.31 72 THR A O 1
ATOM 574 N N . VAL A 1 73 ? 10.023 27.125 14.055 1 78.31 73 VAL A N 1
ATOM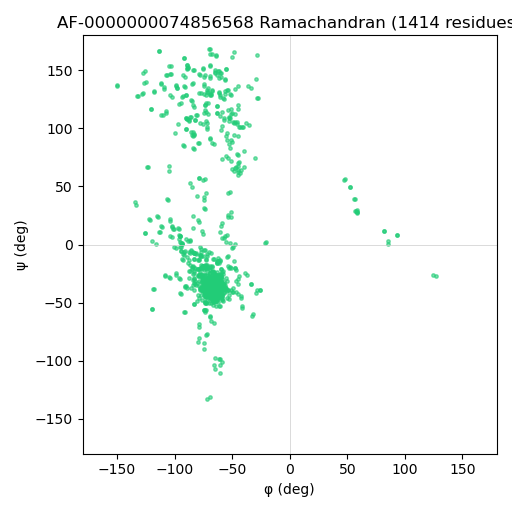 575 C CA . VAL A 1 73 ? 9.891 25.703 13.727 1 78.31 73 VAL A CA 1
ATOM 576 C C . VAL A 1 73 ? 11.219 25.172 13.195 1 78.31 73 VAL A C 1
ATOM 578 O O . VAL A 1 73 ? 11.672 24.094 13.602 1 78.31 73 VAL A O 1
ATOM 581 N N . VAL A 1 74 ? 11.828 25.953 12.406 1 74.75 74 VAL A N 1
ATOM 582 C CA . VAL A 1 74 ? 13.094 25.531 11.812 1 74.75 74 VAL A CA 1
ATOM 583 C C . VAL A 1 74 ? 14.18 25.5 12.883 1 74.75 74 VAL A C 1
ATOM 585 O O . VAL A 1 74 ? 15.016 24.594 12.898 1 74.75 74 VAL A O 1
ATOM 588 N N . SER A 1 75 ? 14.078 26.406 13.812 1 76.12 75 SER A N 1
ATOM 589 C CA . SER A 1 75 ? 15.07 26.453 14.875 1 76.12 75 SER A CA 1
ATOM 590 C C . SER A 1 75 ? 14.914 25.281 15.836 1 76.12 75 SER A C 1
ATOM 592 O O . SER A 1 75 ? 15.898 24.797 16.406 1 76.12 75 SER A O 1
ATOM 594 N N . LEU A 1 76 ? 13.711 24.812 15.977 1 75.75 76 LEU A N 1
ATOM 595 C CA . LEU A 1 76 ? 13.461 23.672 16.859 1 75.75 76 LEU A CA 1
ATOM 596 C C . LEU A 1 76 ? 14.055 22.391 16.281 1 75.75 76 LEU A C 1
ATOM 598 O O . LEU A 1 76 ? 14.523 21.531 17.016 1 75.75 76 LEU A O 1
ATOM 602 N N . ILE A 1 77 ? 14.141 22.344 14.984 1 69.56 77 ILE A N 1
ATOM 603 C CA . ILE A 1 77 ? 14.617 21.141 14.328 1 69.56 77 ILE A CA 1
ATOM 604 C C . ILE A 1 77 ? 16.141 21.188 14.188 1 69.56 77 ILE A C 1
ATOM 606 O O . ILE A 1 77 ? 16.812 20.172 14.336 1 69.56 77 ILE A O 1
ATOM 610 N N . THR A 1 78 ? 16.703 22.406 13.914 1 64.62 78 THR A N 1
ATOM 611 C CA . THR A 1 78 ? 18.109 22.5 13.547 1 64.62 78 THR A CA 1
ATOM 612 C C . THR A 1 78 ? 18.969 22.906 14.75 1 64.62 78 THR A C 1
ATOM 614 O O . THR A 1 78 ? 20.172 22.672 14.773 1 64.62 78 THR A O 1
ATOM 617 N N . SER A 1 79 ? 18.344 23.594 15.742 1 60.06 79 SER A N 1
ATOM 618 C CA . SER A 1 79 ? 19.188 24.328 16.672 1 60.06 79 SER A CA 1
ATOM 619 C C . SER A 1 79 ? 19.922 23.391 17.625 1 60.06 79 SER A C 1
ATOM 621 O O . SER A 1 79 ? 19.344 22.422 18.109 1 60.06 79 SER A O 1
ATOM 623 N N . LYS A 1 80 ? 21.234 23.562 17.516 1 58.97 80 LYS A N 1
ATOM 624 C CA . LYS A 1 80 ? 22.094 23.031 18.578 1 58.97 80 LYS A CA 1
ATOM 625 C C . LYS A 1 80 ? 21.766 23.656 19.922 1 58.97 80 LYS A C 1
ATOM 627 O O . LYS A 1 80 ? 21.344 24.812 19.984 1 58.97 80 LYS A O 1
ATOM 632 N N . PRO A 1 81 ? 21.562 22.766 20.891 1 54.69 81 PRO A N 1
ATOM 633 C CA . PRO A 1 81 ? 21.25 23.344 22.203 1 54.69 81 PRO A CA 1
ATOM 634 C C . PRO A 1 81 ? 22.141 24.516 22.562 1 54.69 81 PRO A C 1
ATOM 636 O O . PRO A 1 81 ? 23.359 24.453 22.375 1 54.69 81 PRO A O 1
ATOM 639 N N . THR A 1 82 ? 21.578 25.734 22.375 1 53.66 82 THR A N 1
ATOM 640 C CA . THR A 1 82 ? 22.297 26.938 22.734 1 53.66 82 THR A CA 1
ATOM 641 C C . THR A 1 82 ? 22.922 26.812 24.125 1 53.66 82 THR A C 1
ATOM 643 O O . THR A 1 82 ? 23.828 27.578 24.484 1 53.66 82 THR A O 1
ATOM 646 N N . LEU A 1 83 ? 22.203 26.016 25 1 52.03 83 LEU A N 1
ATOM 647 C CA . LEU A 1 83 ? 22.766 26.031 26.344 1 52.03 83 LEU A CA 1
ATOM 648 C C . LEU A 1 83 ? 24.109 25.312 26.375 1 52.03 83 LEU A C 1
ATOM 650 O O . LEU A 1 83 ? 24.266 24.234 25.797 1 52.03 83 LEU A O 1
ATOM 654 N N . GLU A 1 84 ? 25.094 26.078 26.172 1 54.47 84 GLU A N 1
ATOM 655 C CA . GLU A 1 84 ? 26.484 25.656 26.312 1 54.47 84 GLU A CA 1
ATOM 656 C C . GLU A 1 84 ? 26.594 24.422 27.203 1 54.47 84 GLU A C 1
ATOM 658 O O . GLU A 1 84 ? 27.688 24.047 27.641 1 54.47 84 GLU A O 1
ATOM 663 N N . PHE A 1 85 ? 25.516 23.891 27.688 1 57.22 85 PHE A N 1
ATOM 664 C CA . PHE A 1 85 ? 25.625 22.766 28.609 1 57.22 85 PHE A CA 1
ATOM 665 C C . PHE A 1 85 ? 25.625 21.438 27.875 1 57.22 85 PHE A C 1
ATOM 667 O O . PHE A 1 85 ? 24.859 21.266 26.906 1 57.22 85 PHE A O 1
ATOM 674 N N . ASP A 1 86 ? 26.672 20.812 27.828 1 65.06 86 ASP A N 1
ATOM 675 C CA . ASP A 1 86 ? 26.75 19.438 27.328 1 65.06 86 ASP A CA 1
ATOM 676 C C . ASP A 1 86 ? 25.625 18.578 27.906 1 65.06 86 ASP A C 1
ATOM 678 O O . ASP A 1 86 ? 25.734 18.078 29.016 1 65.06 86 ASP A O 1
ATOM 682 N N . MET A 1 87 ? 24.469 18.766 27.344 1 74.56 87 MET A N 1
ATOM 683 C CA . MET A 1 87 ? 23.312 18.016 27.859 1 74.56 87 MET A CA 1
ATOM 684 C C . MET A 1 87 ? 23.391 16.547 27.469 1 74.56 87 MET A C 1
ATOM 686 O O . MET A 1 87 ? 23.766 16.234 26.328 1 74.56 87 MET A O 1
ATOM 690 N N . PRO A 1 88 ? 23.234 15.789 28.562 1 77.06 88 PRO A N 1
ATOM 691 C CA . PRO A 1 88 ? 23.172 14.359 28.234 1 77.06 88 PRO A CA 1
ATOM 692 C C . PRO A 1 88 ? 22.078 14.047 27.219 1 77.06 88 PRO A C 1
ATOM 694 O O . PRO A 1 88 ? 21.109 14.805 27.078 1 77.06 88 PRO A O 1
ATOM 697 N N . LEU A 1 89 ? 22.172 13.07 26.422 1 78.69 89 LEU A N 1
ATOM 698 C CA . LEU A 1 89 ? 21.297 12.711 25.312 1 78.69 89 LEU A CA 1
ATOM 699 C C . LEU A 1 89 ? 19.891 12.398 25.781 1 78.69 89 LEU A C 1
ATOM 701 O O . LEU A 1 89 ? 18.922 12.617 25.047 1 78.69 89 LEU A O 1
ATOM 705 N N . TRP A 1 90 ? 19.75 11.938 27.062 1 77.75 90 TRP A N 1
ATOM 706 C CA . TRP A 1 90 ? 18.406 11.609 27.547 1 77.75 90 TRP A CA 1
ATOM 707 C C . TRP A 1 90 ? 17.609 12.875 27.859 1 77.75 90 TRP A C 1
ATOM 709 O O . TRP A 1 90 ? 16.375 12.852 27.875 1 77.75 90 TRP A O 1
ATOM 719 N N . LEU A 1 91 ? 18.312 13.984 28.016 1 80.62 91 LEU A N 1
ATOM 720 C CA . LEU A 1 91 ? 17.641 15.234 28.375 1 80.62 91 LEU A CA 1
ATOM 721 C C . LEU A 1 91 ? 17.312 16.047 27.125 1 80.62 91 LEU A C 1
ATOM 723 O O . LEU A 1 91 ? 16.641 17.078 27.219 1 80.62 91 LEU A O 1
ATOM 727 N N . LYS A 1 92 ? 17.641 15.516 26.031 1 79.88 92 LYS A N 1
ATOM 728 C CA . LYS A 1 92 ? 17.391 16.266 24.797 1 79.88 92 LYS A CA 1
ATOM 729 C C . LYS A 1 92 ? 15.906 16.297 24.453 1 79.88 92 LYS A C 1
ATOM 731 O O . LYS A 1 92 ? 15.406 17.297 23.938 1 79.88 92 LYS A O 1
ATOM 736 N N . ALA A 1 93 ? 15.203 15.258 24.844 1 81.75 93 ALA A N 1
ATOM 737 C CA . ALA A 1 93 ? 13.781 15.227 24.516 1 81.75 93 ALA A CA 1
ATOM 738 C C . ALA A 1 93 ? 13 16.203 25.391 1 81.75 93 ALA A C 1
ATOM 740 O O . ALA A 1 93 ? 12.258 17.047 24.891 1 81.75 93 ALA A O 1
ATOM 741 N N . PRO A 1 94 ? 13.156 16.203 26.734 1 81.56 94 PRO A N 1
ATOM 742 C CA . PRO A 1 94 ? 12.453 17.203 27.547 1 81.56 94 PRO A CA 1
ATOM 743 C C . PRO A 1 94 ? 12.891 18.625 27.234 1 81.56 94 PRO A C 1
ATOM 745 O O . PRO A 1 94 ? 12.094 19.562 27.328 1 81.56 94 PRO A O 1
ATOM 748 N N . TYR A 1 95 ? 14.156 18.688 26.906 1 82.81 95 TYR A N 1
ATOM 749 C CA . TYR A 1 95 ? 14.633 20.016 26.516 1 82.81 95 TYR A CA 1
ATOM 750 C C . TYR A 1 95 ? 13.93 20.5 25.266 1 82.81 95 TYR A C 1
ATOM 752 O O . TYR A 1 95 ? 13.641 21.688 25.125 1 82.81 95 TYR A O 1
ATOM 760 N N . PHE A 1 96 ? 13.656 19.656 24.391 1 83.81 96 PHE A N 1
ATOM 761 C CA . PHE A 1 96 ? 12.914 20.016 23.188 1 83.81 96 PHE A CA 1
ATOM 762 C C . PHE A 1 96 ? 11.516 20.5 23.531 1 83.81 96 PHE A C 1
ATOM 764 O O . PHE A 1 96 ? 11.031 21.469 22.953 1 83.81 96 PHE A O 1
ATOM 771 N N . TYR A 1 97 ? 10.836 19.859 24.453 1 85.62 97 TYR A N 1
ATOM 772 C CA . TYR A 1 97 ? 9.492 20.25 24.859 1 85.62 97 TYR A CA 1
ATOM 773 C C . TYR A 1 97 ? 9.516 21.594 25.578 1 85.62 97 TYR A C 1
ATOM 775 O O . TYR A 1 97 ? 8.578 22.391 25.453 1 85.62 97 TYR A O 1
ATOM 783 N N . MET A 1 98 ? 10.648 21.875 26.234 1 86.31 98 MET A N 1
ATOM 784 C CA . MET A 1 98 ? 10.773 23.172 26.906 1 86.31 98 MET A CA 1
ATOM 785 C C . MET A 1 98 ? 11.016 24.266 25.875 1 86.31 98 MET A C 1
ATOM 787 O O . MET A 1 98 ? 10.453 25.359 26 1 86.31 98 MET A O 1
ATOM 791 N N . GLN A 1 99 ? 11.82 23.938 24.906 1 85.75 99 GLN A N 1
ATOM 792 C CA . GLN A 1 99 ? 12.062 24.922 23.859 1 85.75 99 GLN A CA 1
ATOM 793 C C . GLN A 1 99 ? 10.797 25.172 23.047 1 85.75 99 GLN A C 1
ATOM 795 O O . GLN A 1 99 ? 10.562 26.297 22.594 1 85.75 99 GLN A O 1
ATOM 800 N N . ALA A 1 100 ? 10.008 24.141 22.859 1 88.56 100 ALA A N 1
ATOM 801 C CA . ALA A 1 100 ? 8.742 24.297 22.141 1 88.56 100 ALA A CA 1
ATOM 802 C C . ALA A 1 100 ? 7.777 25.172 22.938 1 88.56 100 ALA A C 1
ATOM 804 O O . ALA A 1 100 ? 7.027 25.969 22.359 1 88.56 100 ALA A O 1
ATOM 805 N N . LEU A 1 101 ? 7.828 25.047 24.219 1 89.81 101 LEU A N 1
ATOM 806 C CA . LEU A 1 101 ? 6.98 25.891 25.062 1 89.81 101 LEU A CA 1
ATOM 807 C C . LEU A 1 101 ? 7.398 27.344 24.984 1 89.81 101 LEU A C 1
ATOM 809 O O . LEU A 1 101 ? 6.551 28.234 24.891 1 89.81 101 LEU A O 1
ATOM 813 N N . ILE A 1 102 ? 8.68 27.578 24.922 1 88.44 102 ILE A N 1
ATOM 814 C CA . ILE A 1 102 ? 9.18 28.938 24.828 1 88.44 102 ILE A CA 1
ATOM 815 C C . ILE A 1 102 ? 8.812 29.531 23.469 1 88.44 102 ILE A C 1
ATOM 817 O O . ILE A 1 102 ? 8.406 30.688 23.359 1 88.44 102 ILE A O 1
ATOM 821 N N . GLY A 1 103 ? 8.977 28.719 22.453 1 86 103 GLY A N 1
ATOM 822 C CA . GLY A 1 103 ? 8.586 29.172 21.125 1 86 103 GLY A CA 1
ATOM 823 C C . GLY A 1 103 ? 7.102 29.469 21.016 1 86 103 GLY A C 1
ATOM 824 O O . GLY A 1 103 ? 6.707 30.469 20.391 1 86 103 GLY A O 1
ATOM 825 N N . CYS A 1 104 ? 6.305 28.656 21.625 1 90.31 104 CYS A N 1
ATOM 826 C CA . CYS A 1 104 ? 4.859 28.844 21.625 1 90.31 104 CYS A CA 1
ATOM 827 C C . CYS A 1 104 ? 4.477 30.125 22.359 1 90.31 104 CYS A C 1
ATOM 829 O O . CYS A 1 104 ? 3.65 30.906 21.875 1 90.31 104 CYS A O 1
ATOM 831 N N . LEU A 1 105 ? 5.137 30.406 23.484 1 91.19 105 LEU A N 1
ATOM 832 C CA . LEU A 1 105 ? 4.812 31.578 24.281 1 91.19 105 LEU A CA 1
ATOM 833 C C . LEU A 1 105 ? 5.254 32.844 23.578 1 91.19 105 LEU A C 1
ATOM 835 O O . LEU A 1 105 ? 4.605 33.875 23.703 1 91.19 105 LEU A O 1
ATOM 839 N N . THR A 1 106 ? 6.273 32.719 22.797 1 89.38 106 THR A N 1
ATOM 840 C CA . THR A 1 106 ? 6.77 33.906 22.109 1 89.38 106 THR A CA 1
ATOM 841 C C . THR A 1 106 ? 5.855 34.281 20.938 1 89.38 106 THR A C 1
ATOM 843 O O . THR A 1 106 ? 5.727 35.469 20.594 1 89.38 106 THR A O 1
ATOM 846 N N . CYS A 1 107 ? 5.199 33.344 20.359 1 90.5 107 CYS A N 1
ATOM 847 C CA . CYS A 1 107 ? 4.328 33.625 19.234 1 90.5 107 CYS A CA 1
ATOM 848 C C . CYS A 1 107 ? 2.896 33.875 19.688 1 90.5 107 CYS A C 1
ATOM 850 O O . CYS A 1 107 ? 2.07 34.344 18.922 1 90.5 107 CYS A O 1
ATOM 852 N N . PHE A 1 108 ? 2.605 33.656 20.922 1 92.88 108 PHE A N 1
ATOM 853 C CA . PHE A 1 108 ? 1.253 33.688 21.469 1 92.88 108 PHE A CA 1
ATOM 854 C C . PHE A 1 108 ? 0.666 35.094 21.391 1 92.88 108 PHE A C 1
ATOM 856 O O . PHE A 1 108 ? -0.473 35.25 20.953 1 92.88 108 PHE A O 1
ATOM 863 N N . PRO A 1 109 ? 1.442 36.125 21.688 1 92.75 109 PRO A N 1
ATOM 864 C CA . PRO A 1 109 ? 0.84 37.469 21.703 1 92.75 109 PRO A CA 1
ATOM 865 C C . PRO A 1 109 ? 0.465 37.969 20.312 1 92.75 109 PRO A C 1
ATOM 867 O O . PRO A 1 109 ? -0.51 38.719 20.156 1 92.75 109 PRO A O 1
ATOM 870 N N . LEU A 1 110 ? 1.201 37.594 19.375 1 93 110 LEU A N 1
ATOM 871 C CA . LEU A 1 110 ? 0.896 38 18 1 93 110 LEU A CA 1
ATOM 872 C C . LEU A 1 110 ? -0.461 37.469 17.562 1 93 110 LEU A C 1
ATOM 874 O O . LEU A 1 110 ? -1.268 38.188 16.984 1 93 110 LEU A O 1
ATOM 878 N N . LEU A 1 111 ? -0.757 36.281 17.891 1 93.56 111 LEU A N 1
ATOM 879 C CA . LEU A 1 111 ? -2.018 35.656 17.5 1 93.56 111 LEU A CA 1
ATOM 880 C C . LEU A 1 111 ? -3.154 36.125 18.406 1 93.56 111 LEU A C 1
ATOM 882 O O . LEU A 1 111 ? -4.277 36.344 17.938 1 93.56 111 LEU A O 1
ATOM 886 N N . ALA A 1 112 ? -2.807 36.312 19.656 1 93.31 112 ALA A N 1
ATOM 887 C CA . ALA A 1 112 ? -3.822 36.75 20.609 1 93.31 112 ALA A CA 1
ATOM 888 C C . ALA A 1 112 ? -4.277 38.188 20.266 1 93.31 112 ALA A C 1
ATOM 890 O O . ALA A 1 112 ? -5.43 38.531 20.516 1 93.31 112 ALA A O 1
ATOM 891 N N . SER A 1 113 ? -3.406 38.969 19.656 1 93.38 113 SER A N 1
ATOM 892 C CA . SER A 1 113 ? -3.766 40.312 19.281 1 93.38 113 SER A CA 1
ATOM 893 C C . SER A 1 113 ? -4.73 40.344 18.109 1 93.38 113 SER A C 1
ATOM 895 O O . SER A 1 113 ? -5.516 41.281 17.953 1 93.38 113 SER A O 1
ATOM 897 N N . ILE A 1 114 ? -4.723 39.344 17.328 1 91.44 114 ILE A N 1
ATOM 898 C CA . ILE A 1 114 ? -5.625 39.25 16.172 1 91.44 114 ILE A CA 1
ATOM 899 C C . ILE A 1 114 ? -6.988 38.719 16.641 1 91.44 114 ILE A C 1
ATOM 901 O O . ILE A 1 114 ? -8.023 39.156 16.125 1 91.44 114 ILE A O 1
ATOM 905 N N . THR A 1 115 ? -7.051 37.844 17.641 1 89.94 115 THR A N 1
ATOM 906 C CA . THR A 1 115 ? -8.289 37.188 18.062 1 89.94 115 THR A CA 1
ATOM 907 C C . THR A 1 115 ? -9.062 38.062 19.047 1 89.94 115 THR A C 1
ATOM 909 O O . THR A 1 115 ? -10.266 37.875 19.219 1 89.94 115 THR A O 1
ATOM 912 N N . THR A 1 116 ? -8.492 39 19.672 1 88.81 116 THR A N 1
ATOM 913 C CA . THR A 1 116 ? -9.148 39.781 20.719 1 88.81 116 THR A CA 1
ATOM 914 C C . THR A 1 116 ? -10.305 40.594 20.125 1 88.81 116 THR A C 1
ATOM 916 O O . THR A 1 116 ? -10.25 41 18.969 1 88.81 116 THR A O 1
ATOM 919 N N . ARG A 1 117 ? -11.32 40.844 20.922 1 85.81 117 ARG A N 1
ATOM 920 C CA . ARG A 1 117 ? -12.508 41.594 20.547 1 85.81 117 ARG A CA 1
ATOM 921 C C . ARG A 1 117 ? -12.211 43.094 20.469 1 85.81 117 ARG A C 1
ATOM 923 O O . ARG A 1 117 ? -12.883 43.812 19.75 1 85.81 117 ARG A O 1
ATOM 930 N N . TYR A 1 118 ? -11.211 43.438 21.25 1 89 118 TYR A N 1
ATOM 931 C CA . TYR A 1 118 ? -10.805 44.844 21.266 1 89 118 TYR A CA 1
ATOM 932 C C . TYR A 1 118 ? -9.859 45.156 20.109 1 89 118 TYR A C 1
ATOM 934 O O . TYR A 1 118 ? -8.648 44.969 20.219 1 89 118 TYR A O 1
ATOM 942 N N . THR A 1 119 ? -10.422 45.625 19.047 1 88.44 119 THR A N 1
ATOM 943 C CA . THR A 1 119 ? -9.711 45.75 17.766 1 88.44 119 THR A CA 1
ATOM 944 C C . THR A 1 119 ? -8.609 46.781 17.859 1 88.44 119 THR A C 1
ATOM 946 O O . THR A 1 119 ? -7.535 46.625 17.281 1 88.44 119 THR A O 1
ATOM 949 N N . VAL A 1 120 ? -8.812 47.875 18.594 1 91.75 120 VAL A N 1
ATOM 950 C CA . VAL A 1 120 ? -7.82 48.969 18.641 1 91.75 120 VAL A CA 1
ATOM 951 C C . VAL A 1 120 ? -6.621 48.5 19.484 1 91.75 120 VAL A C 1
ATOM 953 O O . VAL A 1 120 ? -5.473 48.656 19.047 1 91.75 120 VAL A O 1
ATOM 956 N N . ILE A 1 121 ? -6.902 47.969 20.641 1 91.88 121 ILE A N 1
ATOM 957 C CA . ILE A 1 121 ? -5.816 47.5 21.5 1 91.88 121 ILE A CA 1
ATOM 958 C C . ILE A 1 121 ? -5.094 46.344 20.812 1 91.88 121 ILE A C 1
ATOM 960 O O . ILE A 1 121 ? -3.865 46.25 20.891 1 91.88 121 ILE A O 1
ATOM 964 N N . GLY A 1 122 ? -5.84 45.594 20.25 1 92.44 122 GLY A N 1
ATOM 965 C CA . GLY A 1 122 ? -5.242 44.469 19.547 1 92.44 122 GLY A CA 1
ATOM 966 C C . GLY A 1 122 ? -4.363 44.875 18.375 1 92.44 122 GLY A C 1
ATOM 967 O O . GLY A 1 122 ? -3.254 44.375 18.219 1 92.44 122 GLY A O 1
ATOM 968 N N . SER A 1 123 ? -4.832 45.781 17.562 1 94.06 123 SER A N 1
ATOM 969 C CA . SER A 1 123 ? -4.051 46.25 16.422 1 94.06 123 SER A CA 1
ATOM 970 C C . SER A 1 123 ? -2.805 47 16.875 1 94.06 123 SER A C 1
ATOM 972 O O . SER A 1 123 ? -1.741 46.875 16.266 1 94.06 123 SER A O 1
ATOM 974 N N . CYS A 1 124 ? -2.906 47.75 17.953 1 93.75 124 CYS A N 1
ATOM 975 C CA . CYS A 1 124 ? -1.74 48.469 18.453 1 93.75 124 CYS A CA 1
ATOM 976 C C . CYS A 1 124 ? -0.694 47.5 18.984 1 93.75 124 CYS A C 1
ATOM 978 O O . CYS A 1 124 ? 0.5 47.656 18.734 1 93.75 124 CYS A O 1
ATOM 980 N N . THR A 1 125 ? -1.142 46.531 19.75 1 94.25 125 THR A N 1
ATOM 981 C CA . THR A 1 125 ? -0.219 45.531 20.266 1 94.25 125 THR A CA 1
ATOM 982 C C . THR A 1 125 ? 0.413 44.75 19.125 1 94.25 125 THR A C 1
ATOM 984 O O . THR A 1 125 ? 1.6 44.406 19.188 1 94.25 125 THR A O 1
ATOM 987 N N . CYS A 1 126 ? -0.343 44.438 18.094 1 94.75 126 CYS A N 1
ATOM 988 C CA . CYS A 1 126 ? 0.166 43.688 16.953 1 94.75 126 CYS A CA 1
ATOM 989 C C . CYS A 1 126 ? 1.223 44.469 16.203 1 94.75 126 CYS A C 1
ATOM 991 O O . CYS A 1 126 ? 2.238 43.938 15.781 1 94.75 126 CYS A O 1
ATOM 993 N N . ILE A 1 127 ? 1.046 45.781 16.062 1 96.12 127 ILE A N 1
ATOM 994 C CA . ILE A 1 127 ? 2.014 46.625 15.367 1 96.12 127 ILE A CA 1
ATOM 995 C C . ILE A 1 127 ? 3.299 46.719 16.188 1 96.12 127 ILE A C 1
ATOM 997 O O . ILE A 1 127 ? 4.395 46.531 15.656 1 96.12 127 ILE A O 1
ATOM 1001 N N . LEU A 1 128 ? 3.172 46.875 17.5 1 94.5 128 LEU A N 1
ATOM 1002 C CA . LEU A 1 128 ? 4.348 47 18.344 1 94.5 128 LEU A CA 1
ATOM 1003 C C . LEU A 1 128 ? 5.129 45.688 18.406 1 94.5 128 LEU A C 1
ATOM 1005 O O . LEU A 1 128 ? 6.355 45.688 18.328 1 94.5 128 LEU A O 1
ATOM 1009 N N . TYR A 1 129 ? 4.398 44.688 18.547 1 93.62 129 TYR A N 1
ATOM 1010 C CA . TYR A 1 129 ? 5.059 43.375 18.625 1 93.62 129 TYR A CA 1
ATOM 1011 C C . TYR A 1 129 ? 5.699 43.031 17.297 1 93.62 129 TYR A C 1
ATOM 1013 O O . TYR A 1 129 ? 6.809 42.469 17.25 1 93.62 129 TYR A O 1
ATOM 1021 N N . SER A 1 130 ? 5.047 43.25 16.141 1 94.12 130 SER A N 1
ATOM 1022 C CA . SER A 1 130 ? 5.594 42.969 14.828 1 94.12 130 SER A CA 1
ATOM 1023 C C . SER A 1 130 ? 6.785 43.844 14.508 1 94.12 130 SER A C 1
ATOM 1025 O O . SER A 1 130 ? 7.734 43.406 13.852 1 94.12 130 SER A O 1
ATOM 1027 N N . LEU A 1 131 ? 6.781 45.062 15.008 1 94.75 131 LEU A N 1
ATOM 1028 C CA . LEU A 1 131 ? 7.91 45.969 14.781 1 94.75 131 LEU A CA 1
ATOM 1029 C C . LEU A 1 131 ? 9.133 45.5 15.578 1 94.75 131 LEU A C 1
ATOM 1031 O O . LEU A 1 131 ? 10.258 45.562 15.078 1 94.75 131 LEU A O 1
ATOM 1035 N N . THR A 1 132 ? 8.867 45 16.75 1 91.38 132 THR A N 1
ATOM 1036 C CA . THR A 1 132 ? 9.984 44.562 17.562 1 91.38 132 THR A CA 1
ATOM 1037 C C . THR A 1 132 ? 10.586 43.281 16.984 1 91.38 132 THR A C 1
ATOM 1039 O O . THR A 1 132 ? 11.797 43.188 16.781 1 91.38 132 THR A O 1
ATOM 1042 N N . TRP A 1 133 ? 9.742 42.344 16.688 1 90.19 133 TRP A N 1
ATOM 1043 C CA . TRP A 1 133 ? 10.25 41.062 16.172 1 90.19 133 TRP A CA 1
ATOM 1044 C C . TRP A 1 133 ? 10.711 41.188 14.727 1 90.19 133 TRP A C 1
ATOM 1046 O O . TRP A 1 133 ? 11.656 40.531 14.305 1 90.19 133 TRP A O 1
ATOM 1056 N N . GLY A 1 134 ? 9.992 42.031 13.961 1 89.81 134 GLY A N 1
ATOM 1057 C CA . GLY A 1 134 ? 10.477 42.312 12.617 1 89.81 134 GLY A CA 1
ATOM 1058 C C . GLY A 1 134 ? 11.828 43 12.609 1 89.81 134 GLY A C 1
ATOM 1059 O O . GLY A 1 134 ? 12.695 42.656 11.812 1 89.81 134 GLY A O 1
ATOM 1060 N N . GLY A 1 135 ? 12.07 43.875 13.539 1 90.44 135 GLY A N 1
ATOM 1061 C CA . GLY A 1 135 ? 13.359 44.531 13.672 1 90.44 135 GLY A CA 1
ATOM 1062 C C . GLY A 1 135 ? 14.461 43.594 14.125 1 90.44 135 GLY A C 1
ATOM 1063 O O . GLY A 1 135 ? 15.57 43.625 13.586 1 90.44 135 GLY A O 1
ATOM 1064 N N . LEU A 1 136 ? 14.117 42.75 15.047 1 87.38 136 LEU A N 1
ATOM 1065 C CA . LEU A 1 136 ? 15.102 41.781 15.531 1 87.38 136 LEU A CA 1
ATOM 1066 C C . LEU A 1 136 ? 15.477 40.781 14.438 1 87.38 136 LEU A C 1
ATOM 1068 O O . LEU A 1 136 ? 16.625 40.344 14.359 1 87.38 136 LEU A O 1
ATOM 1072 N N . SER A 1 137 ? 14.5 40.375 13.625 1 87.5 137 SER A N 1
ATOM 1073 C CA . SER A 1 137 ? 14.781 39.469 12.531 1 87.5 137 SER A CA 1
ATOM 1074 C C . SER A 1 137 ? 15.68 40.125 11.484 1 87.5 137 SER A C 1
ATOM 1076 O O . SER A 1 137 ? 16.531 39.438 10.898 1 87.5 137 SER A O 1
ATOM 1078 N N . ILE A 1 138 ? 15.523 41.406 11.305 1 89.69 138 ILE A N 1
ATOM 1079 C CA . ILE A 1 138 ? 16.375 42.094 10.352 1 89.69 138 ILE A CA 1
ATOM 1080 C C . ILE A 1 138 ? 17.797 42.219 10.906 1 89.69 138 ILE A C 1
ATOM 1082 O O . ILE A 1 138 ? 18.766 42 10.172 1 89.69 138 ILE A O 1
ATOM 1086 N N . VAL A 1 139 ? 17.938 42.406 12.211 1 88.5 139 VAL A N 1
ATOM 1087 C CA . VAL A 1 139 ? 19.25 42.5 12.836 1 88.5 139 VAL A CA 1
ATOM 1088 C C . VAL A 1 139 ? 19.938 41.156 12.781 1 88.5 139 VAL A C 1
ATOM 1090 O O . VAL A 1 139 ? 21.141 41.062 12.516 1 88.5 139 VAL A O 1
ATOM 1093 N N . GLN A 1 140 ? 19.156 40.188 13.023 1 83.81 140 GLN A N 1
ATOM 1094 C CA . GLN A 1 140 ? 19.719 38.844 12.945 1 83.81 140 GLN A CA 1
ATOM 1095 C C . GLN A 1 140 ? 20.172 38.5 11.523 1 83.81 140 GLN A C 1
ATOM 1097 O O . GLN A 1 140 ? 21.219 37.875 11.32 1 83.81 140 GLN A O 1
ATOM 1102 N N . THR A 1 141 ? 19.359 38.906 10.523 1 86.25 141 THR A N 1
ATOM 1103 C CA . THR A 1 141 ? 19.719 38.656 9.133 1 86.25 141 THR A CA 1
ATOM 1104 C C . THR A 1 141 ? 20.984 39.406 8.75 1 86.25 141 THR A C 1
ATOM 1106 O O . THR A 1 141 ? 21.844 38.875 8.039 1 86.25 141 THR A O 1
ATOM 1109 N N . VAL A 1 142 ? 21.188 40.562 9.305 1 86.62 142 VAL A N 1
ATOM 1110 C CA . VAL A 1 142 ? 22.359 41.344 8.992 1 86.62 142 VAL A CA 1
ATOM 1111 C C . VAL A 1 142 ? 23.594 40.75 9.672 1 86.62 142 VAL A C 1
ATOM 1113 O O . VAL A 1 142 ? 24.672 40.719 9.086 1 86.62 142 VAL A O 1
ATOM 1116 N N . LYS A 1 143 ? 23.391 40.219 10.844 1 83.81 143 LYS A N 1
ATOM 1117 C CA . LYS A 1 143 ? 24.5 39.562 11.547 1 83.81 143 LYS A CA 1
ATOM 1118 C C . LYS A 1 143 ? 24.953 38.312 10.828 1 83.81 143 LYS A C 1
ATOM 1120 O O . LYS A 1 143 ? 26.141 38.062 10.641 1 83.81 143 LYS A O 1
ATOM 1125 N N . GLU A 1 144 ? 23.922 37.562 10.523 1 81.56 144 GLU A N 1
ATOM 1126 C CA . GLU A 1 144 ? 24.234 36.312 9.836 1 81.56 144 GLU A CA 1
ATOM 1127 C C . GLU A 1 144 ? 24.844 36.594 8.461 1 81.56 144 GLU A C 1
ATOM 1129 O O . GLU A 1 144 ? 25.656 35.812 7.973 1 81.56 144 GLU A O 1
ATOM 1134 N N . PHE A 1 145 ? 24.359 37.688 7.859 1 82.38 145 PHE A N 1
ATOM 1135 C CA . PHE A 1 145 ? 24.922 38.094 6.578 1 82.38 145 PHE A CA 1
ATOM 1136 C C . PHE A 1 145 ? 26.406 38.406 6.711 1 82.38 145 PHE A C 1
ATOM 1138 O O . PHE A 1 145 ? 27.203 38.062 5.832 1 82.38 145 PHE A O 1
ATOM 1145 N N . GLY A 1 146 ? 26.828 38.906 7.867 1 79 146 GLY A N 1
ATOM 1146 C CA . GLY A 1 146 ? 28.219 39.25 8.109 1 79 146 GLY A CA 1
ATOM 1147 C C . GLY A 1 146 ? 29.062 38.031 8.469 1 79 146 GLY A C 1
ATOM 1148 O O . GLY A 1 146 ? 30.234 37.938 8.078 1 79 146 GLY A O 1
ATOM 1149 N N . GLU A 1 147 ? 28.391 37.031 9.203 1 78.62 147 GLU A N 1
ATOM 1150 C CA . GLU A 1 147 ? 29.109 35.844 9.633 1 78.62 147 GLU A CA 1
ATOM 1151 C C . GLU A 1 147 ? 28.703 34.625 8.797 1 78.62 147 GLU A C 1
ATOM 1153 O O . GLU A 1 147 ? 28.547 33.531 9.328 1 78.62 147 GLU A O 1
ATOM 1158 N N . ALA A 1 148 ? 28.516 34.781 7.613 1 70.81 148 ALA A N 1
ATOM 1159 C CA . ALA A 1 148 ? 27.984 33.719 6.75 1 70.81 148 ALA A CA 1
ATOM 1160 C C . ALA A 1 148 ? 28.891 32.5 6.758 1 70.81 148 ALA A C 1
ATOM 1162 O O . ALA A 1 148 ? 28.422 31.375 6.637 1 70.81 148 ALA A O 1
ATOM 1163 N N . ARG A 1 149 ? 30.172 32.656 6.996 1 65.44 149 ARG A N 1
ATOM 1164 C CA . ARG A 1 149 ? 31.156 31.562 6.938 1 65.44 149 ARG A CA 1
ATOM 1165 C C . ARG A 1 149 ? 30.969 30.609 8.109 1 65.44 149 ARG A C 1
ATOM 1167 O O . ARG A 1 149 ? 31.156 29.406 7.965 1 65.44 149 ARG A O 1
ATOM 1174 N N . ASN A 1 150 ? 30.562 31.094 9.281 1 61.47 150 ASN A N 1
ATOM 1175 C CA . ASN A 1 150 ? 30.562 30.297 10.5 1 61.47 150 ASN A CA 1
ATOM 1176 C C . ASN A 1 150 ? 29.156 29.844 10.875 1 61.47 150 ASN A C 1
ATOM 1178 O O . ASN A 1 150 ? 28.922 29.391 11.992 1 61.47 150 ASN A O 1
ATOM 1182 N N . ARG A 1 151 ? 28.312 29.828 9.945 1 64.25 151 ARG A N 1
ATOM 1183 C CA . ARG A 1 151 ? 26.938 29.516 10.312 1 64.25 151 ARG A CA 1
ATOM 1184 C C . ARG A 1 151 ? 26.781 28.016 10.602 1 64.25 151 ARG A C 1
ATOM 1186 O O . ARG A 1 151 ? 27.469 27.188 9.992 1 64.25 151 ARG A O 1
ATOM 1193 N N . SER A 1 152 ? 26.016 27.734 11.688 1 57.12 152 SER A N 1
ATOM 1194 C CA . SER A 1 152 ? 25.734 26.391 12.164 1 57.12 152 SER A CA 1
ATOM 1195 C C . SER A 1 152 ? 25.031 25.562 11.086 1 57.12 152 SER A C 1
ATOM 1197 O O . SER A 1 152 ? 25.141 24.328 11.078 1 57.12 152 SER A O 1
ATOM 1199 N N . THR A 1 153 ? 24.375 26.266 10.172 1 59.03 153 THR A N 1
ATOM 1200 C CA . THR A 1 153 ? 23.719 25.484 9.125 1 59.03 153 THR A CA 1
ATOM 1201 C C . THR A 1 153 ? 24.75 24.703 8.297 1 59.03 153 THR A C 1
ATOM 1203 O O . THR A 1 153 ? 24.438 23.672 7.711 1 59.03 153 THR A O 1
ATOM 1206 N N . PHE A 1 154 ? 25.953 25.188 8.5 1 60.47 154 PHE A N 1
ATOM 1207 C CA . PHE A 1 154 ? 27.047 24.5 7.82 1 60.47 154 PHE A CA 1
ATOM 1208 C C . PHE A 1 154 ? 27.328 23.156 8.461 1 60.47 154 PHE A C 1
ATOM 1210 O O . PHE A 1 154 ? 27.875 22.25 7.816 1 60.47 154 PHE A O 1
ATOM 1217 N N . ALA A 1 155 ? 26.844 23.094 9.625 1 57.38 155 ALA A N 1
ATOM 1218 C CA . ALA A 1 155 ? 27.062 21.828 10.297 1 57.38 155 ALA A CA 1
ATOM 1219 C C . ALA A 1 155 ? 26.312 20.703 9.602 1 57.38 155 ALA A C 1
ATOM 1221 O O . ALA A 1 155 ? 26.781 19.562 9.562 1 57.38 155 ALA A O 1
ATOM 1222 N N . ILE A 1 156 ? 25.281 21.141 8.953 1 60.44 156 ILE A N 1
ATOM 1223 C CA . ILE A 1 156 ? 24.516 20.109 8.242 1 60.44 156 ILE A CA 1
ATOM 1224 C C . ILE A 1 156 ? 25.297 19.656 7.008 1 60.44 156 ILE A C 1
ATOM 1226 O O . ILE A 1 156 ? 25.344 18.469 6.695 1 60.44 156 ILE A O 1
ATOM 1230 N N . PHE A 1 157 ? 26.016 20.594 6.484 1 64.56 157 PHE A N 1
ATOM 1231 C CA . PHE A 1 157 ? 26.766 20.266 5.277 1 64.56 157 PHE A CA 1
ATOM 1232 C C . PHE A 1 157 ? 28.047 19.516 5.625 1 64.56 157 PHE A C 1
ATOM 1234 O O . PHE A 1 157 ? 28.547 18.719 4.828 1 64.56 157 PHE A O 1
ATOM 1241 N N . ALA A 1 158 ? 28.469 19.828 6.832 1 60.78 158 ALA A N 1
ATOM 1242 C CA . ALA A 1 158 ? 29.672 19.141 7.289 1 60.78 158 ALA A CA 1
ATOM 1243 C C . ALA A 1 158 ? 29.422 17.641 7.434 1 60.78 158 ALA A C 1
ATOM 1245 O O . ALA A 1 158 ? 30.328 16.844 7.23 1 60.78 158 ALA A O 1
ATOM 1246 N N . THR A 1 159 ? 28.188 17.391 7.73 1 57.38 159 THR A N 1
ATOM 1247 C CA . THR A 1 159 ? 27.844 15.977 7.867 1 57.38 159 THR A CA 1
ATOM 1248 C C . THR A 1 159 ? 27.938 15.266 6.52 1 57.38 159 THR A C 1
ATOM 1250 O O . THR A 1 159 ? 28.188 14.055 6.469 1 57.38 159 THR A O 1
ATOM 1253 N N . PHE A 1 160 ? 27.812 16.109 5.512 1 59.5 160 PHE A N 1
ATOM 1254 C CA . PHE A 1 160 ? 27.922 15.516 4.184 1 59.5 160 PHE A CA 1
ATOM 1255 C C . PHE A 1 160 ? 29.328 15.656 3.646 1 59.5 160 PHE A C 1
ATOM 1257 O O . PHE A 1 160 ? 29.578 15.445 2.455 1 59.5 160 PHE A O 1
ATOM 1264 N N . GLY A 1 161 ? 30.25 16.016 4.551 1 59.66 161 GLY A N 1
ATOM 1265 C CA . GLY A 1 161 ? 31.656 16.062 4.211 1 59.66 161 GLY A CA 1
ATOM 1266 C C . GLY A 1 161 ? 32.062 17.344 3.51 1 59.66 161 GLY A C 1
ATOM 1267 O O . GLY A 1 161 ? 33.094 17.406 2.857 1 59.66 161 GLY A O 1
ATOM 1268 N N . LEU A 1 162 ? 31.141 18.328 3.535 1 67 162 LEU A N 1
ATOM 1269 C CA . LEU A 1 162 ? 31.484 19.562 2.846 1 67 162 LEU A CA 1
ATOM 1270 C C . LEU A 1 162 ? 32.25 20.516 3.77 1 67 162 LEU A C 1
ATOM 1272 O O . LEU A 1 162 ? 31.844 20.734 4.91 1 67 162 LEU A O 1
ATOM 1276 N N . SER A 1 163 ? 33.531 20.719 3.621 1 64.88 163 SER A N 1
ATOM 1277 C CA . SER A 1 163 ? 34.375 21.594 4.434 1 64.88 163 SER A CA 1
ATOM 1278 C C . SER A 1 163 ? 33.938 23.047 4.301 1 64.88 163 SER A C 1
ATOM 1280 O O . SER A 1 163 ? 33.281 23.422 3.316 1 64.88 163 SER A O 1
ATOM 1282 N N . ALA A 1 164 ? 34.062 23.828 5.371 1 69.56 164 ALA A N 1
ATOM 1283 C CA . ALA A 1 164 ? 33.844 25.266 5.359 1 69.56 164 ALA A CA 1
ATOM 1284 C C . ALA A 1 164 ? 34.625 25.953 4.25 1 69.56 164 ALA A C 1
ATOM 1286 O O . ALA A 1 164 ? 35.75 25.547 3.945 1 69.56 164 ALA A O 1
ATOM 1287 N N . PRO A 1 165 ? 33.875 26.781 3.455 1 70.81 165 PRO A N 1
ATOM 1288 C CA . PRO A 1 165 ? 34.594 27.453 2.363 1 70.81 165 PRO A CA 1
ATOM 1289 C C . PRO A 1 165 ? 35.812 28.219 2.842 1 70.81 165 PRO A C 1
ATOM 1291 O O . PRO A 1 165 ? 35.812 28.75 3.961 1 70.81 165 PRO A O 1
ATOM 1294 N N . SER A 1 166 ? 36.938 28.047 2.162 1 70.12 166 SER A N 1
ATOM 1295 C CA . SER A 1 166 ? 38.156 28.797 2.447 1 70.12 166 SER A CA 1
ATOM 1296 C C . SER A 1 166 ? 37.906 30.297 2.359 1 70.12 166 SER A C 1
ATOM 1298 O O . SER A 1 166 ? 36.969 30.75 1.722 1 70.12 166 SER A O 1
ATOM 1300 N N . GLU A 1 167 ? 38.438 31.125 3.148 1 72.38 167 GLU A N 1
ATOM 1301 C CA . GLU A 1 167 ? 38.312 32.594 3.193 1 72.38 167 GLU A CA 1
ATOM 1302 C C . GLU A 1 167 ? 38.5 33.188 1.806 1 72.38 167 GLU A C 1
ATOM 1304 O O . GLU A 1 167 ? 37.938 34.25 1.515 1 72.38 167 GLU A O 1
ATOM 1309 N N . ASN A 1 168 ? 39.156 32.406 0.883 1 69.56 168 ASN A N 1
ATOM 1310 C CA . ASN A 1 168 ? 39.469 32.969 -0.428 1 69.56 168 ASN A CA 1
ATOM 1311 C C . ASN A 1 168 ? 38.375 32.594 -1.455 1 69.56 168 ASN A C 1
ATOM 1313 O O . ASN A 1 168 ? 38.406 33.094 -2.586 1 69.56 168 ASN A O 1
ATOM 1317 N N . ASP A 1 169 ? 37.438 31.859 -1.058 1 75.75 169 ASP A N 1
ATOM 1318 C CA . ASP A 1 169 ? 36.406 31.469 -2.02 1 75.75 169 ASP A CA 1
ATOM 1319 C C . ASP A 1 169 ? 35.219 32.469 -2.006 1 75.75 169 ASP A C 1
ATOM 1321 O O . ASP A 1 169 ? 34.25 32.281 -1.273 1 75.75 169 ASP A O 1
ATOM 1325 N N . THR A 1 170 ? 35.344 33.531 -2.746 1 76.69 170 THR A N 1
ATOM 1326 C CA . THR A 1 170 ? 34.375 34.625 -2.781 1 76.69 170 THR A CA 1
ATOM 1327 C C . THR A 1 170 ? 33.031 34.125 -3.295 1 76.69 170 THR A C 1
ATOM 1329 O O . THR A 1 170 ? 31.969 34.594 -2.834 1 76.69 170 THR A O 1
ATOM 1332 N N . ALA A 1 171 ? 33 33.25 -4.207 1 75.81 171 ALA A N 1
ATOM 1333 C CA . ALA A 1 171 ? 31.734 32.75 -4.781 1 75.81 171 ALA A CA 1
ATOM 1334 C C . ALA A 1 171 ? 30.938 31.969 -3.756 1 75.81 171 ALA A C 1
ATOM 1336 O O . ALA A 1 171 ? 29.719 32.125 -3.658 1 75.81 171 ALA A O 1
ATOM 1337 N N . ALA A 1 172 ? 31.672 31.172 -3.002 1 76.81 172 ALA A N 1
ATOM 1338 C CA . ALA A 1 172 ? 31 30.375 -1.98 1 76.81 172 ALA A CA 1
ATOM 1339 C C . ALA A 1 172 ? 30.438 31.266 -0.875 1 76.81 172 ALA A C 1
ATOM 1341 O O . ALA A 1 172 ? 29.344 31.016 -0.376 1 76.81 172 ALA A O 1
ATOM 1342 N N . ILE A 1 173 ? 31.125 32.312 -0.568 1 80.12 173 ILE A N 1
ATOM 1343 C CA . ILE A 1 173 ? 30.672 33.219 0.483 1 80.12 173 ILE A CA 1
ATOM 1344 C C . ILE A 1 173 ? 29.453 34 0.003 1 80.12 173 ILE A C 1
ATOM 1346 O O . ILE A 1 173 ? 28.516 34.219 0.767 1 80.12 173 ILE A O 1
ATOM 1350 N N . ALA A 1 174 ? 29.484 34.406 -1.261 1 81.88 174 ALA A N 1
ATOM 1351 C CA . ALA A 1 174 ? 28.344 35.125 -1.823 1 81.88 174 ALA A CA 1
ATOM 1352 C C . ALA A 1 174 ? 27.094 34.25 -1.835 1 81.88 174 ALA A C 1
ATOM 1354 O O . ALA A 1 174 ? 25.984 34.75 -1.606 1 81.88 174 ALA A O 1
ATOM 1355 N N . LEU A 1 175 ? 27.344 33.031 -2.109 1 81.62 175 LEU A N 1
ATOM 1356 C CA . LEU A 1 175 ? 26.219 32.094 -2.129 1 81.62 175 LEU A CA 1
ATOM 1357 C C . LEU A 1 175 ? 25.641 31.922 -0.729 1 81.62 175 LEU A C 1
ATOM 1359 O O . LEU A 1 175 ? 24.422 31.844 -0.56 1 81.62 175 LEU A O 1
ATOM 1363 N N . LEU A 1 176 ? 26.516 31.891 0.203 1 81.31 176 LEU A N 1
ATOM 1364 C CA . LEU A 1 176 ? 26.062 31.719 1.582 1 81.31 176 LEU A CA 1
ATOM 1365 C C . LEU A 1 176 ? 25.344 32.969 2.068 1 81.31 176 LEU A C 1
ATOM 1367 O O . LEU A 1 176 ? 24.359 32.906 2.793 1 81.31 176 LEU A O 1
ATOM 1371 N N . LYS A 1 177 ? 25.859 34.125 1.621 1 83.69 177 LYS A N 1
ATOM 1372 C CA . LYS A 1 177 ? 25.203 35.375 1.96 1 83.69 177 LYS A CA 1
ATOM 1373 C C . LYS A 1 177 ? 23.828 35.5 1.295 1 83.69 177 LYS A C 1
ATOM 1375 O O . LYS A 1 177 ? 22.875 35.969 1.899 1 83.69 177 LYS A O 1
ATOM 1380 N N . GLY A 1 178 ? 23.766 35 0.086 1 83.56 178 GLY A N 1
ATOM 1381 C CA . GLY A 1 178 ? 22.484 35 -0.61 1 83.56 178 GLY A CA 1
ATOM 1382 C C . GLY A 1 178 ? 21.469 34.062 0.032 1 83.56 178 GLY A C 1
ATOM 1383 O O . GLY A 1 178 ? 20.281 34.375 0.069 1 83.56 178 GLY A O 1
ATOM 1384 N N . GLU A 1 179 ? 21.969 32.969 0.562 1 84.62 179 GLU A N 1
ATOM 1385 C CA . GLU A 1 179 ? 21.062 32.031 1.215 1 84.62 179 GLU A CA 1
ATOM 1386 C C . GLU A 1 179 ? 20.484 32.625 2.496 1 84.62 179 GLU A C 1
ATOM 1388 O O . GLU A 1 179 ? 19.312 32.406 2.809 1 84.62 179 GLU A O 1
ATOM 1393 N N . VAL A 1 180 ? 21.266 33.375 3.236 1 84.5 180 VAL A N 1
ATOM 1394 C CA . VAL A 1 180 ? 20.781 33.969 4.48 1 84.5 180 VAL A CA 1
ATOM 1395 C C . VAL A 1 180 ? 19.703 35 4.176 1 84.5 180 VAL A C 1
ATOM 1397 O O . VAL A 1 180 ? 18.656 35.031 4.836 1 84.5 180 VAL A O 1
ATOM 1400 N N . VAL A 1 181 ? 19.891 35.75 3.135 1 86.62 181 VAL A N 1
ATOM 1401 C CA . VAL A 1 181 ? 18.922 36.812 2.783 1 86.62 181 VAL A CA 1
ATOM 1402 C C . VAL A 1 181 ? 17.656 36.156 2.215 1 86.62 181 VAL A C 1
ATOM 1404 O O . VAL A 1 181 ? 16.547 36.5 2.623 1 86.62 181 VAL A O 1
ATOM 1407 N N . MET A 1 182 ? 17.797 35.219 1.417 1 87.25 182 MET A N 1
ATOM 1408 C CA . MET A 1 182 ? 16.641 34.594 0.789 1 87.25 182 MET A CA 1
ATOM 1409 C C . MET A 1 182 ? 15.891 33.688 1.779 1 87.25 182 MET A C 1
ATOM 1411 O O . MET A 1 182 ? 14.664 33.562 1.709 1 87.25 182 MET A O 1
ATOM 1415 N N . GLY A 1 183 ? 16.609 33.156 2.656 1 83.44 183 GLY A N 1
ATOM 1416 C CA . GLY A 1 183 ? 15.977 32.25 3.615 1 83.44 183 GLY A CA 1
ATOM 1417 C C . GLY A 1 183 ? 15.109 32.969 4.629 1 83.44 183 GLY A C 1
ATOM 1418 O O . GLY A 1 183 ? 14.055 32.469 5.02 1 83.44 183 GLY A O 1
ATOM 1419 N N . ASN A 1 184 ? 15.469 34.188 5 1 87.19 184 ASN A N 1
ATOM 1420 C CA . ASN A 1 184 ? 14.727 34.938 6.023 1 87.19 184 ASN A CA 1
ATOM 1421 C C . ASN A 1 184 ? 13.773 35.938 5.406 1 87.19 184 ASN A C 1
ATOM 1423 O O . ASN A 1 184 ? 12.977 36.562 6.113 1 87.19 184 ASN A O 1
ATOM 1427 N N . THR A 1 185 ? 13.766 36.062 4.098 1 89.25 185 THR A N 1
ATOM 1428 C CA . THR A 1 185 ? 12.953 37.062 3.418 1 89.25 185 THR A CA 1
ATOM 1429 C C . THR A 1 185 ? 11.461 36.781 3.615 1 89.25 185 THR A C 1
ATOM 1431 O O . THR A 1 185 ? 10.68 37.688 3.877 1 89.25 185 THR A O 1
ATOM 1434 N N . PRO A 1 186 ? 11.008 35.469 3.605 1 90 186 PRO A N 1
ATOM 1435 C CA . PRO A 1 186 ? 9.57 35.25 3.783 1 90 186 PRO A CA 1
ATOM 1436 C C . PRO A 1 186 ? 9.086 35.625 5.184 1 90 186 PRO A C 1
ATOM 1438 O O . PRO A 1 186 ? 7.977 36.156 5.344 1 90 186 PRO A O 1
ATOM 1441 N N . VAL A 1 187 ? 9.875 35.5 6.176 1 90.88 187 VAL A N 1
ATOM 1442 C CA . VAL A 1 187 ? 9.477 35.844 7.543 1 90.88 187 VAL A CA 1
ATOM 1443 C C . VAL A 1 187 ? 9.383 37.344 7.703 1 90.88 187 VAL A C 1
ATOM 1445 O O . VAL A 1 187 ? 8.445 37.844 8.328 1 90.88 187 VAL A O 1
ATOM 1448 N N . ILE A 1 188 ? 10.305 38.094 7.098 1 92.81 188 ILE A N 1
ATOM 1449 C CA . ILE A 1 188 ? 10.273 39.562 7.164 1 92.81 188 ILE A CA 1
ATOM 1450 C C . ILE A 1 188 ? 9.062 40.094 6.398 1 92.81 188 ILE A C 1
ATOM 1452 O O . ILE A 1 188 ? 8.406 41.031 6.84 1 92.81 188 ILE A O 1
ATOM 1456 N N . MET A 1 189 ? 8.758 39.406 5.301 1 94.25 189 MET A N 1
ATOM 1457 C CA . MET A 1 189 ? 7.582 39.812 4.531 1 94.25 189 MET A CA 1
ATOM 1458 C C . MET A 1 189 ? 6.301 39.531 5.305 1 94.25 189 MET A C 1
ATOM 1460 O O . MET A 1 189 ? 5.324 40.281 5.184 1 94.25 189 MET A O 1
ATOM 1464 N N . CYS A 1 190 ? 6.285 38.5 6.129 1 94.81 190 CYS A N 1
ATOM 1465 C CA . CYS A 1 190 ? 5.105 38.188 6.934 1 94.81 190 CYS A CA 1
ATOM 1466 C C . CYS A 1 190 ? 4.918 39.219 8.031 1 94.81 190 CYS A C 1
ATOM 1468 O O . CYS A 1 190 ? 3.795 39.656 8.305 1 94.81 190 CYS A O 1
ATOM 1470 N N . TYR A 1 191 ? 6.039 39.719 8.656 1 95.31 191 TYR A N 1
ATOM 1471 C CA . TYR A 1 191 ? 5.926 40.75 9.664 1 95.31 191 TYR A CA 1
ATOM 1472 C C . TYR A 1 191 ? 5.469 42.062 9.039 1 95.31 191 TYR A C 1
ATOM 1474 O O . TYR A 1 191 ? 4.637 42.781 9.609 1 95.31 191 TYR A O 1
ATOM 1482 N N . LEU A 1 192 ? 5.93 42.375 7.82 1 95.69 192 LEU A N 1
ATOM 1483 C CA . LEU A 1 192 ? 5.523 43.594 7.129 1 95.69 192 LEU A CA 1
ATOM 1484 C C . LEU A 1 192 ? 4.051 43.531 6.734 1 95.69 192 LEU A C 1
ATOM 1486 O O . LEU A 1 192 ? 3.334 44.531 6.828 1 95.69 192 LEU A O 1
ATOM 1490 N N . GLY A 1 193 ? 3.666 42.344 6.273 1 95.81 193 GLY A N 1
ATOM 1491 C CA . GLY A 1 193 ? 2.26 42.188 5.945 1 95.81 193 GLY A CA 1
ATOM 1492 C C . GLY A 1 193 ? 1.343 42.344 7.141 1 95.81 193 GLY A C 1
ATOM 1493 O O . GLY A 1 193 ? 0.263 42.938 7.027 1 95.81 193 GLY A O 1
ATOM 1494 N N . LEU A 1 194 ? 1.789 41.875 8.336 1 96.06 194 LEU A N 1
ATOM 1495 C CA . LEU A 1 194 ? 0.986 42 9.555 1 96.06 194 LEU A CA 1
ATOM 1496 C C . LEU A 1 194 ? 0.883 43.438 10 1 96.06 194 LEU A C 1
ATOM 1498 O O . LEU A 1 194 ? -0.169 43.875 10.469 1 96.06 194 LEU A O 1
ATOM 1502 N N . ILE A 1 195 ? 1.918 44.281 9.766 1 96.62 195 ILE A N 1
ATOM 1503 C CA . ILE A 1 195 ? 1.895 45.688 10.109 1 96.62 195 ILE A CA 1
ATOM 1504 C C . ILE A 1 195 ? 0.914 46.438 9.203 1 96.62 195 ILE A C 1
ATOM 1506 O O . ILE A 1 195 ? 0.106 47.219 9.68 1 96.62 195 ILE A O 1
ATOM 1510 N N . LEU A 1 196 ? 0.927 46.031 7.973 1 96.75 196 LEU A N 1
ATOM 1511 C CA . LEU A 1 196 ? 0.041 46.688 7.02 1 96.75 196 LEU A CA 1
ATOM 1512 C C . LEU A 1 196 ? -1.417 46.344 7.301 1 96.75 196 LEU A C 1
ATOM 1514 O O . LEU A 1 196 ? -2.285 47.219 7.262 1 96.75 196 LEU A O 1
ATOM 1518 N N . ILE A 1 197 ? -1.694 45.094 7.652 1 95.69 197 ILE A N 1
ATOM 1519 C CA . ILE A 1 197 ? -3.061 44.656 7.93 1 95.69 197 ILE A CA 1
ATOM 1520 C C . ILE A 1 197 ? -3.555 45.312 9.219 1 95.69 197 ILE A C 1
ATOM 1522 O O . ILE A 1 197 ? -4.711 45.719 9.305 1 95.69 197 ILE A O 1
ATOM 1526 N N . SER A 1 198 ? -2.668 45.375 10.234 1 95.12 198 SER A N 1
ATOM 1527 C CA . SER A 1 198 ? -3.055 46 11.5 1 95.12 198 SER A CA 1
ATOM 1528 C C . SER A 1 198 ? -3.275 47.5 11.344 1 95.12 198 SER A C 1
ATOM 1530 O O . SER A 1 198 ? -4.164 48.062 11.984 1 95.12 198 SER A O 1
ATOM 1532 N N . LEU A 1 199 ? -2.561 48.188 10.445 1 96.12 199 LEU A N 1
ATOM 1533 C CA . LEU A 1 199 ? -2.77 49.625 10.164 1 96.12 199 LEU A CA 1
ATOM 1534 C C . LEU A 1 199 ? -4.09 49.844 9.438 1 96.12 199 LEU A C 1
ATOM 1536 O O . LEU A 1 199 ? -4.801 50.812 9.719 1 96.12 199 LEU A O 1
ATOM 1540 N N . TRP A 1 200 ? -4.348 48.875 8.609 1 93.44 200 TRP A N 1
ATOM 1541 C CA . TRP A 1 200 ? -5.613 48.938 7.883 1 93.44 200 TRP A CA 1
ATOM 1542 C C . TRP A 1 200 ? -6.793 48.75 8.828 1 93.44 200 TRP A C 1
ATOM 1544 O O . TRP A 1 200 ? -7.816 49.438 8.703 1 93.44 200 TRP A O 1
ATOM 1554 N N . ASN A 1 201 ? -6.652 47.844 9.773 1 91.06 201 ASN A N 1
ATOM 1555 C CA . ASN A 1 201 ? -7.707 47.594 10.75 1 91.06 201 ASN A CA 1
ATOM 1556 C C . ASN A 1 201 ? -7.887 48.781 11.688 1 91.06 201 ASN A C 1
ATOM 1558 O O . ASN A 1 201 ? -9.008 49.125 12.07 1 91.06 201 ASN A O 1
ATOM 1562 N N . LEU A 1 202 ? -6.809 49.438 12.062 1 92.94 202 LEU A N 1
ATOM 1563 C CA . LEU A 1 202 ? -6.871 50.625 12.914 1 92.94 202 LEU A CA 1
ATOM 1564 C C . LEU A 1 202 ? -7.559 51.781 12.188 1 92.94 202 LEU A C 1
ATOM 1566 O O . LEU A 1 202 ? -8.414 52.438 12.766 1 92.94 202 LEU A O 1
ATOM 1570 N N . TYR A 1 203 ? -7.199 51.875 10.914 1 93.12 203 TYR A N 1
ATOM 1571 C CA . TYR A 1 203 ? -7.812 52.938 10.109 1 93.12 203 TYR A CA 1
ATOM 1572 C C . TYR A 1 203 ? -9.312 52.719 9.969 1 93.12 203 TYR A C 1
ATOM 1574 O O . TYR A 1 203 ? -10.109 53.656 10.164 1 93.12 203 TYR A O 1
ATOM 1582 N N . HIS A 1 204 ? -9.625 51.5 9.703 1 90.62 204 HIS A N 1
ATOM 1583 C CA . HIS A 1 204 ? -11.031 51.156 9.508 1 90.62 204 HIS A CA 1
ATOM 1584 C C . HIS A 1 204 ? -11.812 51.312 10.805 1 90.62 204 HIS A C 1
ATOM 1586 O O . HIS A 1 204 ? -12.992 51.688 10.789 1 90.62 204 HIS A O 1
ATOM 1592 N N . SER A 1 205 ? -11.18 50.906 11.961 1 90.62 205 SER A N 1
ATOM 1593 C CA . SER A 1 205 ? -11.852 51.031 13.25 1 90.62 205 SER A CA 1
ATOM 1594 C C . SER A 1 205 ? -12.117 52.5 13.609 1 90.62 205 SER A C 1
ATOM 1596 O O . SER A 1 205 ? -13.164 52.812 14.18 1 90.62 205 SER A O 1
ATOM 1598 N N . PHE A 1 206 ? -11.281 53.438 13.242 1 91.69 206 PHE A N 1
ATOM 1599 C CA . PHE A 1 206 ? -11.469 54.844 13.555 1 91.69 206 PHE A CA 1
ATOM 1600 C C . PHE A 1 206 ? -12.492 55.469 12.617 1 91.69 206 PHE A C 1
ATOM 1602 O O . PHE A 1 206 ? -13.281 56.312 13.031 1 91.69 206 PHE A O 1
ATOM 1609 N N . VAL A 1 207 ? -12.516 54.938 11.406 1 92.62 207 VAL A N 1
ATOM 1610 C CA . VAL A 1 207 ? -13.461 55.5 10.438 1 92.62 207 VAL A CA 1
ATOM 1611 C C . VAL A 1 207 ? -14.875 55.031 10.789 1 92.62 207 VAL A C 1
ATOM 1613 O O . VAL A 1 207 ? -15.828 55.812 10.719 1 92.62 207 VAL A O 1
ATOM 1616 N N . SER A 1 208 ? -14.961 53.75 11.109 1 89.44 208 SER A N 1
ATOM 1617 C CA . SER A 1 208 ? -16.281 53.219 11.43 1 89.44 208 SER A CA 1
ATOM 1618 C C . SER A 1 208 ? -16.672 53.531 12.867 1 89.44 208 SER A C 1
ATOM 1620 O O . SER A 1 208 ? -17.844 53.375 13.242 1 89.44 208 SER A O 1
ATOM 1622 N N . ARG A 1 209 ? -15.867 54.062 13.719 1 88.31 209 ARG A N 1
ATOM 1623 C CA . ARG A 1 209 ? -16.094 54.406 15.117 1 88.31 209 ARG A CA 1
ATOM 1624 C C . ARG A 1 209 ? -16.547 53.188 15.922 1 88.31 209 ARG A C 1
ATOM 1626 O O . ARG A 1 209 ? -17.453 53.312 16.766 1 88.31 209 ARG A O 1
ATOM 1633 N N . THR A 1 210 ? -16.062 51.969 15.406 1 83.69 210 THR A N 1
ATOM 1634 C CA . THR A 1 210 ? -16.312 50.719 16.141 1 83.69 210 THR A CA 1
ATOM 1635 C C . THR A 1 210 ? -15.039 50.219 16.797 1 83.69 210 THR A C 1
ATOM 1637 O O . THR A 1 210 ? -14.094 49.812 16.109 1 83.69 210 THR A O 1
ATOM 1640 N N . PHE A 1 211 ? -14.977 50.219 18.141 1 82.94 211 PHE A N 1
ATOM 1641 C CA . PHE A 1 211 ? -13.75 49.875 18.844 1 82.94 211 PHE A CA 1
ATOM 1642 C C . PHE A 1 211 ? -13.836 48.469 19.422 1 82.94 211 PHE A C 1
ATOM 1644 O O . PHE A 1 211 ? -12.805 47.844 19.703 1 82.94 211 PHE A O 1
ATOM 1651 N N . VAL A 1 212 ? -15 48.031 19.734 1 80.12 212 VAL A N 1
ATOM 1652 C CA . VAL A 1 212 ? -15.18 46.688 20.25 1 80.12 212 VAL A CA 1
ATOM 1653 C C . VAL A 1 212 ? -16.109 45.875 19.344 1 80.12 212 VAL A C 1
ATOM 1655 O O . VAL A 1 212 ? -17.203 46.344 19 1 80.12 212 VAL A O 1
ATOM 1658 N N . SER A 1 213 ? -15.445 44.781 18.781 1 75 213 SER A N 1
ATOM 1659 C CA . SER A 1 213 ? -16.281 43.938 17.938 1 75 213 SER A CA 1
ATOM 1660 C C . SER A 1 213 ? -17.328 43.188 18.766 1 75 213 SER A C 1
ATOM 1662 O O . SER A 1 213 ? -17.047 42.75 19.891 1 75 213 SER A O 1
ATOM 1664 N N . LYS A 1 214 ? -18.531 43.312 18.328 1 62.41 214 LYS A N 1
ATOM 1665 C CA . LYS A 1 214 ? -19.625 42.656 19.031 1 62.41 214 LYS A CA 1
ATOM 1666 C C . LYS A 1 214 ? -19.469 41.156 19.062 1 62.41 214 LYS A C 1
ATOM 1668 O O . LYS A 1 214 ? -18.906 40.562 18.125 1 62.41 214 LYS A O 1
ATOM 1673 N N . ARG A 1 215 ? -19.609 40.531 20.297 1 57.38 215 ARG A N 1
ATOM 1674 C CA . ARG A 1 215 ? -19.516 39.094 20.484 1 57.38 215 ARG A CA 1
ATOM 1675 C C . ARG A 1 215 ? -20.453 38.344 19.531 1 57.38 215 ARG A C 1
ATOM 1677 O O . ARG A 1 215 ? -21.609 38.75 19.359 1 57.38 215 ARG A O 1
ATOM 1684 N N . GLN A 1 216 ? -19.812 37.625 18.484 1 54.69 216 GLN A N 1
ATOM 1685 C CA . GLN A 1 216 ? -20.609 36.844 17.547 1 54.69 216 GLN A CA 1
ATOM 1686 C C . GLN A 1 216 ? -21.531 35.875 18.281 1 54.69 216 GLN A C 1
ATOM 1688 O O . GLN A 1 216 ? -21.062 34.938 18.953 1 54.69 216 GLN A O 1
ATOM 1693 N N . GLU A 1 217 ? -22.75 36.25 18.719 1 53.22 217 GLU A N 1
ATOM 1694 C CA . GLU A 1 217 ? -23.688 35.344 19.375 1 53.22 217 GLU A CA 1
ATOM 1695 C C . GLU A 1 217 ? -24.156 34.25 18.406 1 53.22 217 GLU A C 1
ATOM 1697 O O . GLU A 1 217 ? -24.531 33.156 18.844 1 53.22 217 GLU A O 1
ATOM 1702 N N . CYS A 1 218 ? -24.062 34.562 16.984 1 57.59 218 CYS A N 1
ATOM 1703 C CA . CYS A 1 218 ? -24.578 33.562 16.062 1 57.59 218 CYS A CA 1
ATOM 1704 C C . CYS A 1 218 ? -23.547 32.438 15.812 1 57.59 218 CYS A C 1
ATOM 1706 O O . CYS A 1 218 ? -22.391 32.75 15.469 1 57.59 218 CYS A O 1
ATOM 1708 N N . THR A 1 219 ? -23.859 31.25 16.312 1 70.06 219 THR A N 1
ATOM 1709 C CA . THR A 1 219 ? -23 30.078 16.281 1 70.06 219 THR A CA 1
ATOM 1710 C C . THR A 1 219 ? -22.906 29.516 14.859 1 70.06 219 THR A C 1
ATOM 1712 O O . THR A 1 219 ? -22.031 28.688 14.562 1 70.06 219 THR A O 1
ATOM 1715 N N . VAL A 1 220 ? -23.828 30.062 13.836 1 83.25 220 VAL A N 1
ATOM 1716 C CA . VAL A 1 220 ? -23.844 29.438 12.516 1 83.25 220 VAL A CA 1
ATOM 1717 C C . VAL A 1 220 ? -23.219 30.375 11.484 1 83.25 220 VAL A C 1
ATOM 1719 O O . VAL A 1 220 ? -23.453 31.578 11.508 1 83.25 220 VAL A O 1
ATOM 1722 N N . TRP A 1 221 ? -22.406 29.922 10.648 1 86.25 221 TRP A N 1
ATOM 1723 C CA . TRP A 1 221 ? -21.781 30.656 9.562 1 86.25 221 TRP A CA 1
ATOM 1724 C C . TRP A 1 221 ? -22.688 30.703 8.336 1 86.25 221 TRP A C 1
ATOM 1726 O O . TRP A 1 221 ? -23.484 29.781 8.109 1 86.25 221 TRP A O 1
ATOM 1736 N N . PRO A 1 222 ? -22.594 31.719 7.566 1 84.25 222 PRO A N 1
ATOM 1737 C CA . PRO A 1 222 ? -23.484 31.875 6.406 1 84.25 222 PRO A CA 1
ATOM 1738 C C . PRO A 1 222 ? -23.359 30.734 5.406 1 84.25 222 PRO A C 1
ATOM 1740 O O . PRO A 1 222 ? -24.344 30.328 4.797 1 84.25 222 PRO A O 1
ATOM 1743 N N . HIS A 1 223 ? -22.25 30.234 5.215 1 86.81 223 HIS A N 1
ATOM 1744 C CA . HIS A 1 223 ? -22.094 29.156 4.242 1 86.81 223 HIS A CA 1
ATOM 1745 C C . HIS A 1 223 ? -22.797 27.891 4.703 1 86.81 223 HIS A C 1
ATOM 1747 O O . HIS A 1 223 ? -23.234 27.078 3.879 1 86.81 223 HIS A O 1
ATOM 1753 N N . GLN A 1 224 ? -22.859 27.703 5.941 1 88.88 224 GLN A N 1
ATOM 1754 C CA . GLN A 1 224 ? -23.547 26.531 6.477 1 88.88 224 GLN A CA 1
ATOM 1755 C C . GLN A 1 224 ? -25.047 26.641 6.305 1 88.88 224 GLN A C 1
ATOM 1757 O O . GLN A 1 224 ? -25.719 25.641 6 1 88.88 224 GLN A O 1
ATOM 1762 N N . GLU A 1 225 ? -25.562 27.859 6.516 1 87.5 225 GLU A N 1
ATOM 1763 C CA . GLU A 1 225 ? -26.984 28.094 6.301 1 87.5 225 GLU A CA 1
ATOM 1764 C C . GLU A 1 225 ? -27.359 27.891 4.836 1 87.5 225 GLU A C 1
ATOM 1766 O O . GLU A 1 225 ? -28.406 27.297 4.531 1 87.5 225 GLU A O 1
ATOM 1771 N N . ALA A 1 226 ? -26.5 28.422 4.051 1 85 226 ALA A N 1
ATOM 1772 C CA . ALA A 1 226 ? -26.75 28.281 2.615 1 85 226 ALA A CA 1
ATOM 1773 C C . ALA A 1 226 ? -26.734 26.828 2.191 1 85 226 ALA A C 1
ATOM 1775 O O . ALA A 1 226 ? -27.5 26.422 1.311 1 85 226 ALA A O 1
ATOM 1776 N N . HIS A 1 227 ? -25.875 26.062 2.768 1 86.31 227 HIS A N 1
ATOM 1777 C CA . HIS A 1 227 ? -25.781 24.641 2.457 1 86.31 227 HIS A CA 1
ATOM 1778 C C . HIS A 1 227 ? -27.062 23.906 2.84 1 86.31 227 HIS A C 1
ATOM 1780 O O . HIS A 1 227 ? -27.578 23.109 2.066 1 86.31 227 HIS A O 1
ATOM 1786 N N . VAL A 1 228 ? -27.578 24.172 3.992 1 87.19 228 VAL A N 1
ATOM 1787 C CA . VAL A 1 228 ? -28.797 23.516 4.461 1 87.19 228 VAL A CA 1
ATOM 1788 C C . VAL A 1 228 ? -29.984 23.969 3.627 1 87.19 228 VAL A C 1
ATOM 1790 O O . VAL A 1 228 ? -30.875 23.172 3.301 1 87.19 228 VAL A O 1
ATOM 1793 N N . LYS A 1 229 ? -30.016 25.297 3.275 1 82.5 229 LYS A N 1
ATOM 1794 C CA . LYS A 1 229 ? -31.062 25.812 2.41 1 82.5 229 LYS A CA 1
ATOM 1795 C C . LYS A 1 229 ? -31.047 25.109 1.053 1 82.5 229 LYS A C 1
ATOM 1797 O O . LYS A 1 229 ? -32.094 24.781 0.51 1 82.5 229 LYS A O 1
ATOM 1802 N N . TRP A 1 230 ? -29.875 24.922 0.693 1 78.56 230 TRP A N 1
ATOM 1803 C CA . TRP A 1 230 ? -29.703 24.234 -0.584 1 78.56 230 TRP A CA 1
ATOM 1804 C C . TRP A 1 230 ? -30.141 22.781 -0.487 1 78.56 230 TRP A C 1
ATOM 1806 O O . TRP A 1 230 ? -30.766 22.25 -1.406 1 78.56 230 TRP A O 1
ATOM 1816 N N . LEU A 1 231 ? -29.859 22.047 0.533 1 78.88 231 LEU A N 1
ATOM 1817 C CA . LEU A 1 231 ? -30.203 20.641 0.744 1 78.88 231 LEU A CA 1
ATOM 1818 C C . LEU A 1 231 ? -31.719 20.469 0.803 1 78.88 231 LEU A C 1
ATOM 1820 O O . LEU A 1 231 ? -32.25 19.453 0.335 1 78.88 231 LEU A O 1
ATOM 1824 N N . LEU A 1 232 ? -32.344 21.469 1.347 1 75.25 232 LEU A N 1
ATOM 1825 C CA . LEU A 1 232 ? -33.812 21.359 1.555 1 75.25 232 LEU A CA 1
ATOM 1826 C C . LEU A 1 232 ? -34.562 21.969 0.387 1 75.25 232 LEU A C 1
ATOM 1828 O O . LEU A 1 232 ? -35.781 21.906 0.343 1 75.25 232 LEU A O 1
ATOM 1832 N N . SER A 1 233 ? -33.781 22.438 -0.548 1 69.94 233 SER A N 1
ATOM 1833 C CA . SER A 1 233 ? -34.438 23.047 -1.691 1 69.94 233 SER A CA 1
ATOM 1834 C C . SER A 1 233 ? -35.125 21.969 -2.559 1 69.94 233 SER A C 1
ATOM 1836 O O . SER A 1 233 ? -34.625 20.844 -2.646 1 69.94 233 SER A O 1
ATOM 1838 N N . ARG A 1 234 ? -36.312 22.094 -3.021 1 55.62 234 ARG A N 1
ATOM 1839 C CA . ARG A 1 234 ? -37.219 21.234 -3.771 1 55.62 234 ARG A CA 1
ATOM 1840 C C . ARG A 1 234 ? -36.531 20.656 -5.008 1 55.62 234 ARG A C 1
ATOM 1842 O O . ARG A 1 234 ? -36.812 19.516 -5.402 1 55.62 234 ARG A O 1
ATOM 1849 N N . SER A 1 235 ? -35.781 21.297 -5.664 1 50.31 235 SER A N 1
ATOM 1850 C CA . SER A 1 235 ? -35.219 20.859 -6.934 1 50.31 235 SER A CA 1
ATOM 1851 C C . SER A 1 235 ? -34.281 19.656 -6.738 1 50.31 235 SER A C 1
ATOM 1853 O O . SER A 1 235 ? -34.25 18.75 -7.582 1 50.31 235 SER A O 1
ATOM 1855 N N . LYS A 1 236 ? -33.531 19.547 -5.766 1 54.12 236 LYS A N 1
ATOM 1856 C CA . LYS A 1 236 ? -32.656 18.422 -5.543 1 54.12 236 LYS A CA 1
ATOM 1857 C C . LYS A 1 236 ? -33.406 17.203 -5.035 1 54.12 236 LYS A C 1
ATOM 1859 O O . LYS A 1 236 ? -33.062 16.062 -5.375 1 54.12 236 LYS A O 1
ATOM 1864 N N . ILE A 1 237 ? -34.375 17.594 -4.121 1 46.97 237 ILE A N 1
ATOM 1865 C CA . ILE A 1 237 ? -35.219 16.484 -3.666 1 46.97 237 ILE A CA 1
ATOM 1866 C C . ILE A 1 237 ? -35.844 15.805 -4.867 1 46.97 237 ILE A C 1
ATOM 1868 O O . ILE A 1 237 ? -35.938 14.57 -4.926 1 46.97 237 ILE A O 1
ATOM 1872 N N . GLN A 1 238 ? -36.188 16.672 -5.781 1 44.53 238 GLN A N 1
ATOM 1873 C CA . GLN A 1 238 ? -36.812 16.109 -6.984 1 44.53 238 GLN A CA 1
ATOM 1874 C C . GLN A 1 238 ? -35.75 15.398 -7.836 1 44.53 238 GLN A C 1
ATOM 1876 O O . GLN A 1 238 ? -36.031 14.359 -8.438 1 44.53 238 GLN A O 1
ATOM 1881 N N . ALA A 1 239 ? -34.594 15.969 -7.914 1 47.44 239 ALA A N 1
ATOM 1882 C CA . ALA A 1 239 ? -33.531 15.352 -8.727 1 47.44 239 ALA A CA 1
ATOM 1883 C C . ALA A 1 239 ? -33.094 14.008 -8.141 1 47.44 239 ALA A C 1
ATOM 1885 O O . ALA A 1 239 ? -32.844 13.062 -8.875 1 47.44 239 ALA A O 1
ATOM 1886 N N . HIS A 1 240 ? -32.875 14.031 -6.832 1 47.28 240 HIS A N 1
ATOM 1887 C CA . HIS A 1 240 ? -32.562 12.758 -6.188 1 47.28 240 HIS A CA 1
ATOM 1888 C C . HIS A 1 240 ? -33.688 11.734 -6.43 1 47.28 240 HIS A C 1
ATOM 1890 O O . HIS A 1 240 ? -33.406 10.547 -6.633 1 47.28 240 HIS A O 1
ATOM 1896 N N . TYR A 1 241 ? -34.938 12.258 -6.332 1 39.22 241 TYR A N 1
ATOM 1897 C CA . TYR A 1 241 ? -36.062 11.375 -6.605 1 39.22 241 TYR A CA 1
ATOM 1898 C C . TYR A 1 241 ? -36.094 10.938 -8.062 1 39.22 241 TYR A C 1
ATOM 1900 O O . TYR A 1 241 ? -36.438 9.797 -8.375 1 39.22 241 TYR A O 1
ATOM 1908 N N . LEU A 1 242 ? -35.781 11.867 -8.867 1 39.97 242 LEU A N 1
ATOM 1909 C CA . LEU A 1 242 ? -35.719 11.508 -10.281 1 39.97 242 LEU A CA 1
ATOM 1910 C C . LEU A 1 242 ? -34.5 10.648 -10.586 1 39.97 242 LEU A C 1
ATOM 1912 O O . LEU A 1 242 ? -34.562 9.789 -11.469 1 39.97 242 LEU A O 1
ATOM 1916 N N . SER A 1 243 ? -33.406 10.961 -9.961 1 40.78 243 SER A N 1
ATOM 1917 C CA . SER A 1 243 ? -32.188 10.203 -10.203 1 40.78 243 SER A CA 1
ATOM 1918 C C . SER A 1 243 ? -32.312 8.781 -9.672 1 40.78 243 SER A C 1
ATOM 1920 O O . SER A 1 243 ? -31.594 7.879 -10.133 1 40.78 243 SER A O 1
ATOM 1922 N N . SER A 1 244 ? -32.938 8.578 -8.555 1 38.75 244 SER A N 1
ATOM 1923 C CA . SER A 1 244 ? -33.125 7.195 -8.141 1 38.75 244 SER A CA 1
ATOM 1924 C C . SER A 1 244 ? -33.844 6.391 -9.211 1 38.75 244 SER A C 1
ATOM 1926 O O . SER A 1 244 ? -33.938 5.164 -9.141 1 38.75 244 SER A O 1
ATOM 1928 N N . SER A 1 245 ? -34.844 6.996 -9.969 1 34.53 245 SER A N 1
ATOM 1929 C CA . SER A 1 245 ? -35.562 6.219 -10.984 1 34.53 245 SER A CA 1
ATOM 1930 C C . SER A 1 245 ? -34.656 5.961 -12.195 1 34.53 245 SER A C 1
ATOM 1932 O O . SER A 1 245 ? -34.781 4.914 -12.836 1 34.53 245 SER A O 1
ATOM 1934 N N . SER A 1 246 ? -34.469 7.047 -13.141 1 35.25 246 SER A N 1
ATOM 1935 C CA . SER A 1 246 ? -33.844 6.867 -14.445 1 35.25 246 SER A CA 1
ATOM 1936 C C . SER A 1 246 ? -32.344 6.652 -14.328 1 35.25 246 SER A C 1
ATOM 1938 O O . SER A 1 246 ? -31.656 7.359 -13.578 1 35.25 246 SER A O 1
ATOM 1940 N N . SER A 1 247 ? -31.859 5.461 -14.68 1 37.28 247 SER A N 1
ATOM 1941 C CA . SER A 1 247 ? -30.516 4.91 -14.758 1 37.28 247 SER A CA 1
ATOM 1942 C C . SER A 1 247 ? -29.5 5.984 -15.125 1 37.28 247 SER A C 1
ATOM 1944 O O . SER A 1 247 ? -28.344 5.914 -14.719 1 37.28 247 SER A O 1
ATOM 1946 N N . SER A 1 248 ? -29.672 6.672 -16.391 1 37.16 248 SER A N 1
ATOM 1947 C CA . SER A 1 248 ? -28.688 7.305 -17.281 1 37.16 248 SER A CA 1
ATOM 1948 C C . SER A 1 248 ? -28.281 8.672 -16.766 1 37.16 248 SER A C 1
ATOM 1950 O O . SER A 1 248 ? -27.109 9.047 -16.844 1 37.16 248 SER A O 1
ATOM 1952 N N . SER A 1 249 ? -29.188 9.719 -16.828 1 37.78 249 SER A N 1
ATOM 1953 C CA . SER A 1 249 ? -28.844 11.133 -16.875 1 37.78 249 SER A CA 1
ATOM 1954 C C . SER A 1 249 ? -28.656 11.703 -15.477 1 37.78 249 SER A C 1
ATOM 1956 O O . SER A 1 249 ? -29.062 12.828 -15.195 1 37.78 249 SER A O 1
ATOM 1958 N N . SER A 1 250 ? -28.719 11.094 -14.453 1 39.19 250 SER A N 1
ATOM 1959 C CA . SER A 1 250 ? -28.609 11.734 -13.141 1 39.19 250 SER A CA 1
ATOM 1960 C C . SER A 1 250 ? -27.422 12.672 -13.078 1 39.19 250 SER A C 1
ATOM 1962 O O . SER A 1 250 ? -26.312 12.312 -13.516 1 39.19 250 SER A O 1
ATOM 1964 N N . ARG A 1 251 ? -27.719 13.961 -13.141 1 45.06 251 ARG A N 1
ATOM 1965 C CA . ARG A 1 251 ? -26.625 14.883 -12.859 1 45.06 251 ARG A CA 1
ATOM 1966 C C . ARG A 1 251 ? -25.703 14.328 -11.781 1 45.06 251 ARG A C 1
ATOM 1968 O O . ARG A 1 251 ? -26.156 14.023 -10.672 1 45.06 251 ARG A O 1
ATOM 1975 N N . PRO A 1 252 ? -24.625 13.852 -12.156 1 51.62 252 PRO A N 1
ATOM 1976 C CA . PRO A 1 252 ? -23.703 13.289 -11.156 1 51.62 252 PRO A CA 1
ATOM 1977 C C . PRO A 1 252 ? -23.5 14.211 -9.961 1 51.62 252 PRO A C 1
ATOM 1979 O O . PRO A 1 252 ? -23.453 15.43 -10.117 1 51.62 252 PRO A O 1
ATOM 1982 N N . SER A 1 253 ? -24 13.844 -8.641 1 59.25 253 SER A N 1
ATOM 1983 C CA . SER A 1 253 ? -23.672 14.57 -7.414 1 59.25 253 SER A CA 1
ATOM 1984 C C . SER A 1 253 ? -22.266 15.141 -7.461 1 59.25 253 SER A C 1
ATOM 1986 O O . SER A 1 253 ? -21.422 14.672 -8.234 1 59.25 253 SER A O 1
ATOM 1988 N N . PHE A 1 254 ? -22.266 16.469 -7.012 1 62.91 254 PHE A N 1
ATOM 1989 C CA . PHE A 1 254 ? -20.953 17.125 -6.961 1 62.91 254 PHE A CA 1
ATOM 1990 C C . PHE A 1 254 ? -19.859 16.109 -6.609 1 62.91 254 PHE A C 1
ATOM 1992 O O . PHE A 1 254 ? -18.781 16.141 -7.184 1 62.91 254 PHE A O 1
ATOM 1999 N N . ILE A 1 255 ? -20.344 15.242 -5.816 1 65.25 255 ILE A N 1
ATOM 2000 C CA . ILE A 1 255 ? -19.391 14.219 -5.41 1 65.25 255 ILE A CA 1
ATOM 2001 C C . ILE A 1 255 ? -19.062 13.32 -6.598 1 65.25 255 ILE A C 1
ATOM 2003 O O . ILE A 1 255 ? -17.906 12.969 -6.82 1 65.25 255 ILE A O 1
ATOM 2007 N N . SER A 1 256 ? -20.094 12.938 -7.289 1 65.19 256 SER A N 1
ATOM 2008 C CA . SER A 1 256 ? -19.859 12.047 -8.422 1 65.19 256 SER A CA 1
ATOM 2009 C C . SER A 1 256 ? -19.094 12.75 -9.531 1 65.19 256 SER A C 1
ATOM 2011 O O . SER A 1 256 ? -18.266 12.133 -10.211 1 65.19 256 SER A O 1
ATOM 2013 N N . GLU A 1 257 ? -19.422 14.062 -9.641 1 65 257 GLU A N 1
ATOM 2014 C CA . GLU A 1 257 ? -18.672 14.836 -10.633 1 65 257 GLU A CA 1
ATOM 2015 C C . GLU A 1 257 ? -17.203 14.953 -10.242 1 65 257 GLU A C 1
ATOM 2017 O O . GLU A 1 257 ? -16.312 14.898 -11.109 1 65 257 GLU A O 1
ATOM 2022 N N . MET A 1 258 ? -17.078 15.141 -8.961 1 64.25 258 MET A N 1
ATOM 2023 C CA . MET A 1 258 ? -15.703 15.234 -8.484 1 64.25 258 MET A CA 1
ATOM 2024 C C . MET A 1 258 ? -14.961 13.922 -8.711 1 64.25 258 MET A C 1
ATOM 2026 O O . MET A 1 258 ? -13.75 13.914 -8.922 1 64.25 258 MET A O 1
ATOM 2030 N N . GLU A 1 259 ? -15.664 12.875 -8.633 1 66.62 259 GLU A N 1
ATOM 2031 C CA . GLU A 1 259 ? -15.047 11.57 -8.852 1 66.62 259 GLU A CA 1
ATOM 2032 C C . GLU A 1 259 ? -14.727 11.352 -10.328 1 66.62 259 GLU A C 1
ATOM 2034 O O . GLU A 1 259 ? -13.711 10.742 -10.664 1 66.62 259 GLU A O 1
ATOM 2039 N N . LYS A 1 260 ? -15.719 11.719 -11.188 1 60.12 260 LYS A N 1
ATOM 2040 C CA . LYS A 1 260 ? -15.539 11.438 -12.617 1 60.12 260 LYS A CA 1
ATOM 2041 C C . LYS A 1 260 ? -14.562 12.422 -13.25 1 60.12 260 LYS A C 1
ATOM 2043 O O . LYS A 1 260 ? -13.781 12.047 -14.133 1 60.12 260 LYS A O 1
ATOM 2048 N N . ASN A 1 261 ? -14.812 13.75 -12.93 1 54 261 ASN A N 1
ATOM 2049 C CA . ASN A 1 261 ? -14.039 14.734 -13.68 1 54 261 ASN A CA 1
ATOM 2050 C C . ASN A 1 261 ? -12.844 15.242 -12.867 1 54 261 ASN A C 1
ATOM 2052 O O . ASN A 1 261 ? -13.016 15.984 -11.906 1 54 261 ASN A O 1
ATOM 2056 N N . THR A 1 262 ? -11.727 14.758 -13 1 51.44 262 THR A N 1
ATOM 2057 C CA . THR A 1 262 ? -10.5 15.148 -12.305 1 51.44 262 THR A CA 1
ATOM 2058 C C . THR A 1 262 ? -10.234 16.641 -12.469 1 51.44 262 THR A C 1
ATOM 2060 O O . THR A 1 262 ? -9.711 17.297 -11.555 1 51.44 262 THR A O 1
ATOM 2063 N N . ARG A 1 263 ? -10.484 17.172 -13.68 1 49.34 263 ARG A N 1
ATOM 2064 C CA . ARG A 1 263 ? -10.156 18.562 -13.969 1 49.34 263 ARG A CA 1
ATOM 2065 C C . ARG A 1 263 ? -11.055 19.516 -13.18 1 49.34 263 ARG A C 1
ATOM 2067 O O . ARG A 1 263 ? -10.609 20.594 -12.75 1 49.34 263 ARG A O 1
ATOM 2074 N N . LEU A 1 264 ? -12.25 19.281 -13.273 1 49.19 264 LEU A N 1
ATOM 2075 C CA . LEU A 1 264 ? -13.242 20.156 -12.672 1 49.19 264 LEU A CA 1
ATOM 2076 C C . LEU A 1 264 ? -13.047 20.266 -11.172 1 49.19 264 LEU A C 1
ATOM 2078 O O . LEU A 1 264 ? -13.492 21.234 -10.547 1 49.19 264 LEU A O 1
ATOM 2082 N N . ARG A 1 265 ? -12.508 19.234 -10.617 1 50.69 265 ARG A N 1
ATOM 2083 C CA . ARG A 1 265 ? -12.188 19.094 -9.195 1 50.69 265 ARG A CA 1
ATOM 2084 C C . ARG A 1 265 ? -11.344 20.266 -8.711 1 50.69 265 ARG A C 1
ATOM 2086 O O . ARG A 1 265 ? -11.5 20.734 -7.578 1 50.69 265 ARG A O 1
ATOM 2093 N N . LEU A 1 266 ? -10.375 20.531 -9.484 1 50.97 266 LEU A N 1
ATOM 2094 C CA . LEU A 1 266 ? -9.367 21.422 -8.891 1 50.97 266 LEU A CA 1
ATOM 2095 C C . LEU A 1 266 ? -9.945 22.797 -8.609 1 50.97 266 LEU A C 1
ATOM 2097 O O . LEU A 1 266 ? -9.641 23.406 -7.582 1 50.97 266 LEU A O 1
ATOM 2101 N N . PHE A 1 267 ? -10.641 23.328 -9.617 1 55.81 267 PHE A N 1
ATOM 2102 C CA . PHE A 1 267 ? -10.836 24.766 -9.438 1 55.81 267 PHE A CA 1
ATOM 2103 C C . PHE A 1 267 ? -12.312 25.094 -9.273 1 55.81 267 PHE A C 1
ATOM 2105 O O . PHE A 1 267 ? -12.68 26.25 -9.086 1 55.81 267 PHE A O 1
ATOM 2112 N N . LYS A 1 268 ? -13.109 24.016 -9.32 1 58.84 268 LYS A N 1
ATOM 2113 C CA . LYS A 1 268 ? -14.484 24.484 -9.242 1 58.84 268 LYS A CA 1
ATOM 2114 C C . LYS A 1 268 ? -14.906 24.734 -7.801 1 58.84 268 LYS A C 1
ATOM 2116 O O . LYS A 1 268 ? -14.648 23.922 -6.922 1 58.84 268 LYS A O 1
ATOM 2121 N N . ASN A 1 269 ? -15.242 25.984 -7.535 1 63.75 269 ASN A N 1
ATOM 2122 C CA . ASN A 1 269 ? -15.664 26.438 -6.215 1 63.75 269 ASN A CA 1
ATOM 2123 C C . ASN A 1 269 ? -17.047 25.906 -5.855 1 63.75 269 ASN A C 1
ATOM 2125 O O . ASN A 1 269 ? -17.938 25.859 -6.703 1 63.75 269 ASN A O 1
ATOM 2129 N N . TYR A 1 270 ? -17.141 25 -4.848 1 67.69 270 TYR A N 1
ATOM 2130 C CA . TYR A 1 270 ? -18.422 24.641 -4.242 1 67.69 270 TYR A CA 1
ATOM 2131 C C . TYR A 1 270 ? -18.922 25.734 -3.32 1 67.69 270 TYR A C 1
ATOM 2133 O O . TYR A 1 270 ? -18.328 26 -2.271 1 67.69 270 TYR A O 1
ATOM 2141 N N . PRO A 1 271 ? -19.891 26.484 -3.791 1 68.75 271 PRO A N 1
ATOM 2142 C CA . PRO A 1 271 ? -20.266 27.703 -3.059 1 68.75 271 PRO A CA 1
ATOM 2143 C C . PRO A 1 271 ? -20.781 27.406 -1.648 1 68.75 271 PRO A C 1
ATOM 2145 O O . PRO A 1 271 ? -20.797 28.297 -0.795 1 68.75 271 PRO A O 1
ATOM 2148 N N . PHE A 1 272 ? -21.078 26.125 -1.425 1 78.75 272 PHE A N 1
ATOM 2149 C CA . PHE A 1 272 ? -21.672 25.891 -0.113 1 78.75 272 PHE A CA 1
ATOM 2150 C C . PHE A 1 272 ? -20.656 25.312 0.855 1 78.75 272 PHE A C 1
ATOM 2152 O O . PHE A 1 272 ? -21.016 24.75 1.891 1 78.75 272 PHE A O 1
ATOM 2159 N N . PHE A 1 273 ? -19.391 25.453 0.396 1 86.5 273 PHE A N 1
ATOM 2160 C CA . PHE A 1 273 ? -18.344 24.922 1.262 1 86.5 273 PHE A CA 1
ATOM 2161 C C . PHE A 1 273 ? -17.219 25.938 1.432 1 86.5 273 PHE A C 1
ATOM 2163 O O . PHE A 1 273 ? -16.797 26.578 0.462 1 86.5 273 PHE A O 1
ATOM 2170 N N . ARG A 1 274 ? -16.875 26.219 2.623 1 88.88 274 ARG A N 1
ATOM 2171 C CA . ARG A 1 274 ? -15.734 27.062 2.945 1 88.88 274 ARG A CA 1
ATOM 2172 C C . ARG A 1 274 ? -14.688 26.297 3.746 1 88.88 274 ARG A C 1
ATOM 2174 O O . ARG A 1 274 ? -15.023 25.547 4.664 1 88.88 274 ARG A O 1
ATOM 2181 N N . TYR A 1 275 ? -13.438 26.422 3.318 1 91 275 TYR A N 1
ATOM 2182 C CA . TYR A 1 275 ? -12.352 25.766 4.039 1 91 275 TYR A CA 1
ATOM 2183 C C . TYR A 1 275 ? -12.148 26.391 5.41 1 91 275 TYR A C 1
ATOM 2185 O O . TYR A 1 275 ? -12.172 27.625 5.547 1 91 275 TYR A O 1
ATOM 2193 N N . PRO A 1 276 ? -12.055 25.5 6.355 1 92.56 276 PRO A N 1
ATOM 2194 C CA . PRO A 1 276 ? -11.68 26.062 7.66 1 92.56 276 PRO A CA 1
ATOM 2195 C C . PRO A 1 276 ? -10.32 26.766 7.633 1 92.56 276 PRO A C 1
ATOM 2197 O O . PRO A 1 276 ? -9.453 26.422 6.832 1 92.56 276 PRO A O 1
ATOM 2200 N N . THR A 1 277 ? -10.125 27.781 8.398 1 92.94 277 THR A N 1
ATOM 2201 C CA . THR A 1 277 ? -8.922 28.594 8.406 1 92.94 277 THR A CA 1
ATOM 2202 C C . THR A 1 277 ? -7.691 27.75 8.727 1 92.94 277 THR A C 1
ATOM 2204 O O . THR A 1 277 ? -6.605 28 8.203 1 92.94 277 THR A O 1
ATOM 2207 N N . LYS A 1 278 ? -7.828 26.719 9.57 1 92.94 278 LYS A N 1
ATOM 2208 C CA . LYS A 1 278 ? -6.68 25.906 9.961 1 92.94 278 LYS A CA 1
ATOM 2209 C C . LYS A 1 278 ? -6.062 25.219 8.75 1 92.94 278 LYS A C 1
ATOM 2211 O O . LYS A 1 278 ? -4.84 25.062 8.672 1 92.94 278 LYS A O 1
ATOM 2216 N N . ILE A 1 279 ? -6.871 24.797 7.723 1 93.25 279 ILE A N 1
ATOM 2217 C CA . ILE A 1 279 ? -6.379 24.078 6.559 1 93.25 279 ILE A CA 1
ATOM 2218 C C . ILE A 1 279 ? -5.602 25.016 5.648 1 93.25 279 ILE A C 1
ATOM 2220 O O . ILE A 1 279 ? -4.527 24.672 5.152 1 93.25 279 ILE A O 1
ATOM 2224 N N . LEU A 1 280 ? -6.078 26.234 5.473 1 92 280 LEU A N 1
ATOM 2225 C CA . LEU A 1 280 ? -5.426 27.203 4.594 1 92 280 LEU A CA 1
ATOM 2226 C C . LEU A 1 280 ? -4.152 27.75 5.234 1 92 280 LEU A C 1
ATOM 2228 O O . LEU A 1 280 ? -3.146 27.953 4.551 1 92 280 LEU A O 1
ATOM 2232 N N . VAL A 1 281 ? -4.25 27.953 6.488 1 93.25 281 VAL A N 1
ATOM 2233 C CA . VAL A 1 281 ? -3.088 28.469 7.203 1 93.25 281 VAL A CA 1
ATOM 2234 C C . VAL A 1 281 ? -1.982 27.406 7.215 1 93.25 281 VAL A C 1
ATOM 2236 O O . VAL A 1 281 ? -0.807 27.734 7.027 1 93.25 281 VAL A O 1
ATOM 2239 N N . MET A 1 282 ? -2.299 26.172 7.402 1 92.44 282 MET A N 1
ATOM 2240 C CA . MET A 1 282 ? -1.286 25.125 7.41 1 92.44 282 MET A CA 1
ATOM 2241 C C . MET A 1 282 ? -0.69 24.938 6.02 1 92.44 282 MET A C 1
ATOM 2243 O O . MET A 1 282 ? 0.492 24.609 5.883 1 92.44 282 MET A O 1
ATOM 2247 N N . ALA A 1 283 ? -1.512 25.094 4.992 1 93.31 283 ALA A N 1
ATOM 2248 C CA . ALA A 1 283 ? -0.98 25.047 3.633 1 93.31 283 ALA A CA 1
ATOM 2249 C C . ALA A 1 283 ? 0.04 26.156 3.395 1 93.31 283 ALA A C 1
ATOM 2251 O O . ALA A 1 283 ? 1.067 25.938 2.748 1 93.31 283 ALA A O 1
ATOM 2252 N N . PHE A 1 284 ? -0.218 27.297 3.975 1 93.31 284 PHE A N 1
ATOM 2253 C CA . PHE A 1 284 ? 0.7 28.422 3.83 1 93.31 284 PHE A CA 1
ATOM 2254 C C . PHE A 1 284 ? 1.996 28.172 4.59 1 93.31 284 PHE A C 1
ATOM 2256 O O . PHE A 1 284 ? 3.084 28.453 4.086 1 93.31 284 PHE A O 1
ATOM 2263 N N . VAL A 1 285 ? 1.827 27.641 5.73 1 92.25 285 VAL A N 1
ATOM 2264 C CA . VAL A 1 285 ? 3.014 27.328 6.523 1 92.25 285 VAL A CA 1
ATOM 2265 C C . VAL A 1 285 ? 3.852 26.281 5.801 1 92.25 285 VAL A C 1
ATOM 2267 O O . VAL A 1 285 ? 5.082 26.359 5.781 1 92.25 285 VAL A O 1
ATOM 2270 N N . GLN A 1 286 ? 3.262 25.328 5.188 1 93.12 286 GLN A N 1
ATOM 2271 C CA . GLN A 1 286 ? 3.973 24.297 4.438 1 93.12 286 GLN A CA 1
ATOM 2272 C C . GLN A 1 286 ? 4.734 24.906 3.26 1 93.12 286 GLN A C 1
ATOM 2274 O O . GLN A 1 286 ? 5.875 24.516 2.988 1 93.12 286 GLN A O 1
ATOM 2279 N N . LEU A 1 287 ? 4.113 25.828 2.604 1 93.25 287 LEU A N 1
ATOM 2280 C CA . LEU A 1 287 ? 4.762 26.469 1.464 1 93.25 287 LEU A CA 1
ATOM 2281 C C . LEU A 1 287 ? 5.984 27.266 1.91 1 93.25 287 LEU A C 1
ATOM 2283 O O . LEU A 1 287 ? 7.008 27.281 1.222 1 93.25 287 LEU A O 1
ATOM 2287 N N . ASN A 1 288 ? 5.902 27.844 3.098 1 92 288 ASN A N 1
ATOM 2288 C CA . ASN A 1 288 ? 7.039 28.594 3.633 1 92 288 ASN A CA 1
ATOM 2289 C C . ASN A 1 288 ? 8.18 27.656 4.027 1 92 288 ASN A C 1
ATOM 2291 O O . ASN A 1 288 ? 9.352 27.984 3.809 1 92 288 ASN A O 1
ATOM 2295 N N . VAL A 1 289 ? 7.812 26.594 4.582 1 90.81 289 VAL A N 1
ATOM 2296 C CA . VAL A 1 289 ? 8.844 25.656 5 1 90.81 289 VAL A CA 1
ATOM 2297 C C . VAL A 1 289 ? 9.516 25.047 3.771 1 90.81 289 VAL A C 1
ATOM 2299 O O . VAL A 1 289 ? 10.734 24.875 3.752 1 90.81 289 VAL A O 1
ATOM 2302 N N . ILE A 1 290 ? 8.773 24.719 2.748 1 92.06 290 ILE A N 1
ATOM 2303 C CA . ILE A 1 290 ? 9.328 24.172 1.519 1 92.06 290 ILE A CA 1
ATOM 2304 C C . ILE A 1 290 ? 10.227 25.203 0.848 1 92.06 290 ILE A C 1
ATOM 2306 O O . ILE A 1 290 ? 11.266 24.859 0.285 1 92.06 290 ILE A O 1
ATOM 2310 N N . TYR A 1 291 ? 9.844 26.453 0.932 1 92.06 291 TYR A N 1
ATOM 2311 C CA . TYR A 1 291 ? 10.688 27.516 0.404 1 92.06 291 TYR A CA 1
ATOM 2312 C C . TYR A 1 291 ? 12.023 27.578 1.138 1 92.06 291 TYR A C 1
ATOM 2314 O O . TYR A 1 291 ? 13.078 27.688 0.51 1 92.06 291 TYR A O 1
ATOM 2322 N N . TRP A 1 292 ? 11.961 27.453 2.4 1 88.88 292 TRP A N 1
ATOM 2323 C CA . TRP A 1 292 ? 13.18 27.469 3.195 1 88.88 292 TRP A CA 1
ATOM 2324 C C . TRP A 1 292 ? 14.062 26.281 2.859 1 88.88 292 TRP A C 1
ATOM 2326 O O . TRP A 1 292 ? 15.281 26.406 2.695 1 88.88 292 TRP A O 1
ATOM 2336 N N . MET A 1 293 ? 13.5 25.141 2.689 1 88.69 293 MET A N 1
ATOM 2337 C CA . MET A 1 293 ? 14.266 23.938 2.363 1 88.69 293 MET A CA 1
ATOM 2338 C C . MET A 1 293 ? 14.852 24.031 0.96 1 88.69 293 MET A C 1
ATOM 2340 O O . MET A 1 293 ? 15.945 23.531 0.706 1 88.69 293 MET A O 1
ATOM 2344 N N . MET A 1 294 ? 14.094 24.656 0.077 1 90.31 294 MET A N 1
ATOM 2345 C CA . MET A 1 294 ? 14.57 24.828 -1.292 1 90.31 294 MET A CA 1
ATOM 2346 C C . MET A 1 294 ? 15.82 25.688 -1.324 1 90.31 294 MET A C 1
ATOM 2348 O O . MET A 1 294 ? 16.781 25.391 -2.047 1 90.31 294 MET A O 1
ATOM 2352 N N . THR A 1 295 ? 15.906 26.766 -0.514 1 88.44 295 THR A N 1
ATOM 2353 C CA . THR A 1 295 ? 17.078 27.641 -0.491 1 88.44 295 THR A CA 1
ATOM 2354 C C . THR A 1 295 ? 18.281 26.922 0.091 1 88.44 295 THR A C 1
ATOM 2356 O O . THR A 1 295 ? 19.406 27.094 -0.386 1 88.44 295 THR A O 1
ATOM 2359 N N . LEU A 1 296 ? 18.047 26.062 1.039 1 84.12 296 LEU A N 1
ATOM 2360 C CA . LEU A 1 296 ? 19.141 25.297 1.633 1 84.12 296 LEU A CA 1
ATOM 2361 C C . LEU A 1 296 ? 19.672 24.266 0.641 1 84.12 296 LEU A C 1
ATOM 2363 O O . LEU A 1 296 ? 20.891 24.078 0.549 1 84.12 296 LEU A O 1
ATOM 2367 N N . LEU A 1 297 ? 18.797 23.625 -0.086 1 86.81 297 LEU A N 1
ATOM 2368 C CA . LEU A 1 297 ? 19.234 22.594 -1.022 1 86.81 297 LEU A CA 1
ATOM 2369 C C . LEU A 1 297 ? 19.938 23.203 -2.223 1 86.81 297 LEU A C 1
ATOM 2371 O O . LEU A 1 297 ? 20.859 22.594 -2.773 1 86.81 297 LEU A O 1
ATOM 2375 N N . ILE A 1 298 ? 19.547 24.453 -2.609 1 86.19 298 ILE A N 1
ATOM 2376 C CA . ILE A 1 298 ? 20.234 25.125 -3.705 1 86.19 298 ILE A CA 1
ATOM 2377 C C . ILE A 1 298 ? 21.688 25.406 -3.312 1 86.19 298 ILE A C 1
ATOM 2379 O O . ILE A 1 298 ? 22.609 25.141 -4.094 1 86.19 298 ILE A O 1
ATOM 2383 N N . VAL A 1 299 ? 21.938 25.828 -2.092 1 83.44 299 VAL A N 1
ATOM 2384 C CA . VAL A 1 299 ? 23.281 26.125 -1.624 1 83.44 299 VAL A CA 1
ATOM 2385 C C . VAL A 1 299 ? 24.078 24.828 -1.486 1 83.44 299 VAL A C 1
ATOM 2387 O O . VAL A 1 299 ? 25.25 24.766 -1.847 1 83.44 299 VAL A O 1
ATOM 2390 N N . ALA A 1 300 ? 23.438 23.812 -1.026 1 81.5 300 ALA A N 1
ATOM 2391 C CA . ALA A 1 300 ? 24.109 22.516 -0.877 1 81.5 300 ALA A CA 1
ATOM 2392 C C . ALA A 1 300 ? 24.516 21.953 -2.232 1 81.5 300 ALA A C 1
ATOM 2394 O O . ALA A 1 300 ? 25.641 21.469 -2.389 1 81.5 300 ALA A O 1
ATOM 2395 N N . ILE A 1 301 ? 23.656 22.078 -3.213 1 83.88 301 ILE A N 1
ATOM 2396 C CA . ILE A 1 301 ? 23.953 21.547 -4.543 1 83.88 301 ILE A CA 1
ATOM 2397 C C . ILE A 1 301 ? 25.109 22.328 -5.164 1 83.88 301 ILE A C 1
ATOM 2399 O O . ILE A 1 301 ? 26.031 21.734 -5.715 1 83.88 301 ILE A O 1
ATOM 2403 N N . VAL A 1 302 ? 25.109 23.625 -5.016 1 82.75 302 VAL A N 1
ATOM 2404 C CA . VAL A 1 302 ? 26.141 24.469 -5.633 1 82.75 302 VAL A CA 1
ATOM 2405 C C . VAL A 1 302 ? 27.484 24.219 -4.953 1 82.75 302 VAL A C 1
ATOM 2407 O O . VAL A 1 302 ? 28.516 24.141 -5.621 1 82.75 302 VAL A O 1
ATOM 2410 N N . ARG A 1 303 ? 27.469 23.953 -3.674 1 80.62 303 ARG A N 1
ATOM 2411 C CA . ARG A 1 303 ? 28.719 23.719 -2.945 1 80.62 303 ARG A CA 1
ATOM 2412 C C . ARG A 1 303 ? 29.297 22.344 -3.299 1 80.62 303 ARG A C 1
ATOM 2414 O O . ARG A 1 303 ? 30.516 22.203 -3.447 1 80.62 303 ARG A O 1
ATOM 2421 N N . ILE A 1 304 ? 28.453 21.406 -3.383 1 80.06 304 ILE A N 1
ATOM 2422 C CA . ILE A 1 304 ? 28.922 20.078 -3.744 1 80.06 304 ILE A CA 1
ATOM 2423 C C . ILE A 1 304 ? 29.484 20.094 -5.164 1 80.06 304 ILE A C 1
ATOM 2425 O O . ILE A 1 304 ? 30.531 19.5 -5.43 1 80.06 304 ILE A O 1
ATOM 2429 N N . LEU A 1 305 ? 28.844 20.891 -6.023 1 79.25 305 LEU A N 1
ATOM 2430 C CA . LEU A 1 305 ? 29.281 20.984 -7.41 1 79.25 305 LEU A CA 1
ATOM 2431 C C . LEU A 1 305 ? 30.594 21.734 -7.508 1 79.25 305 LEU A C 1
ATOM 2433 O O . LEU A 1 305 ? 31.469 21.359 -8.297 1 79.25 305 LEU A O 1
ATOM 2437 N N . GLU A 1 306 ? 30.812 22.734 -6.684 1 79.06 306 GLU A N 1
ATOM 2438 C CA . GLU A 1 306 ? 32.062 23.5 -6.676 1 79.06 306 GLU A CA 1
ATOM 2439 C C . GLU A 1 306 ? 33.219 22.656 -6.176 1 79.06 306 GLU A C 1
ATOM 2441 O O . GLU A 1 306 ? 34.312 22.719 -6.738 1 79.06 306 GLU A O 1
ATOM 2446 N N . THR A 1 307 ? 32.906 21.906 -5.172 1 76.69 307 THR A N 1
ATOM 2447 C CA . THR A 1 307 ? 33.969 21.047 -4.637 1 76.69 307 THR A CA 1
ATOM 2448 C C . THR A 1 307 ? 34.344 19.969 -5.648 1 76.69 307 THR A C 1
ATOM 2450 O O . THR A 1 307 ? 35.531 19.641 -5.801 1 76.69 307 THR A O 1
ATOM 2453 N N . TYR A 1 308 ? 33.406 19.484 -6.305 1 76.81 308 TYR A N 1
ATOM 2454 C CA . TYR A 1 308 ? 33.688 18.484 -7.332 1 76.81 308 TYR A CA 1
ATOM 2455 C C . TYR A 1 308 ? 34.438 19.094 -8.508 1 76.81 308 TYR A C 1
ATOM 2457 O O . TYR A 1 308 ? 35.344 18.484 -9.055 1 76.81 308 TYR A O 1
ATOM 2465 N N . LEU A 1 309 ? 34.125 20.297 -8.914 1 77.94 309 LEU A N 1
ATOM 2466 C CA . LEU A 1 309 ? 34.75 20.969 -10.031 1 77.94 309 LEU A CA 1
ATOM 2467 C C . LEU A 1 309 ? 36.219 21.266 -9.711 1 77.94 309 LEU A C 1
ATOM 2469 O O . LEU A 1 309 ? 37.094 21.141 -10.586 1 77.94 309 LEU A O 1
ATOM 2473 N N . SER A 1 310 ? 36.438 21.531 -8.375 1 77.75 310 SER A N 1
ATOM 2474 C CA . SER A 1 310 ? 37.812 21.859 -7.988 1 77.75 310 SER A CA 1
ATOM 2475 C C . SER A 1 310 ? 38.688 20.609 -7.949 1 77.75 310 SER A C 1
ATOM 2477 O O . SER A 1 310 ? 39.906 20.688 -8.07 1 77.75 310 SER A O 1
ATOM 2479 N N . SER A 1 311 ? 38.031 19.469 -7.887 1 76.81 311 SER A N 1
ATOM 2480 C CA . SER A 1 311 ? 38.781 18.219 -7.828 1 76.81 311 SER A CA 1
ATOM 2481 C C . SER A 1 311 ? 39.094 17.703 -9.227 1 76.81 311 SER A C 1
ATOM 2483 O O . SER A 1 311 ? 39.938 16.828 -9.383 1 76.81 311 SER A O 1
ATOM 2485 N N . ILE A 1 312 ? 38.375 18.25 -10.219 1 76.69 312 ILE A N 1
ATOM 2486 C CA . ILE A 1 312 ? 38.625 17.812 -11.594 1 76.69 312 ILE A CA 1
ATOM 2487 C C . ILE A 1 312 ? 39.938 18.375 -12.102 1 76.69 312 ILE A C 1
ATOM 2489 O O . ILE A 1 312 ? 40.219 19.562 -11.969 1 76.69 312 ILE A O 1
ATOM 2493 N N . VAL A 1 313 ? 40.875 17.344 -12.469 1 71.44 313 VAL A N 1
ATOM 2494 C CA . VAL A 1 313 ? 42.188 17.688 -13.047 1 71.44 313 VAL A CA 1
ATOM 2495 C C . VAL A 1 313 ? 41.969 18.516 -14.312 1 71.44 313 VAL A C 1
ATOM 2497 O O . VAL A 1 313 ? 41.125 18.203 -15.148 1 71.44 313 VAL A O 1
ATOM 2500 N N . PRO A 1 314 ? 42.656 19.75 -14.32 1 77.44 314 PRO A N 1
ATOM 2501 C CA . PRO A 1 314 ? 42.562 20.562 -15.531 1 77.44 314 PRO A CA 1
ATOM 2502 C C . PRO A 1 314 ? 42.969 19.797 -16.797 1 77.44 314 PRO A C 1
ATOM 2504 O O . PRO A 1 314 ? 43.938 19.062 -16.797 1 77.44 314 PRO A O 1
ATOM 2507 N N . GLY A 1 315 ? 42.062 19.5 -17.875 1 75.19 315 GLY A N 1
ATOM 2508 C CA . GLY A 1 315 ? 42.344 18.828 -19.141 1 75.19 315 GLY A CA 1
ATOM 2509 C C . GLY A 1 315 ? 41.406 17.672 -19.391 1 75.19 315 GLY A C 1
ATOM 2510 O O . GLY A 1 315 ? 41.281 17.188 -20.516 1 75.19 315 GLY A O 1
ATOM 2511 N N . ASP A 1 316 ? 40.938 17.141 -18.297 1 78.06 316 ASP A N 1
ATOM 2512 C CA . ASP A 1 316 ? 40.062 16 -18.516 1 78.06 316 ASP A CA 1
ATOM 2513 C C . ASP A 1 316 ? 38.656 16.453 -18.906 1 78.06 316 ASP A C 1
ATOM 2515 O O . ASP A 1 316 ? 37.812 16.688 -18.047 1 78.06 316 ASP A O 1
ATOM 2519 N N . GLU A 1 317 ? 38.438 16.656 -20.172 1 80.75 317 GLU A N 1
ATOM 2520 C CA . GLU A 1 317 ? 37.188 17.156 -20.75 1 80.75 317 GLU A CA 1
ATOM 2521 C C . GLU A 1 317 ? 36 16.234 -20.422 1 80.75 317 GLU A C 1
ATOM 2523 O O . GLU A 1 317 ? 34.875 16.688 -20.219 1 80.75 317 GLU A O 1
ATOM 2528 N N . SER A 1 318 ? 36.344 14.961 -20.328 1 83.12 318 SER A N 1
ATOM 2529 C CA . SER A 1 318 ? 35.25 14.016 -20.062 1 83.12 318 SER A CA 1
ATOM 2530 C C . SER A 1 318 ? 34.688 14.227 -18.672 1 83.12 318 SER A C 1
ATOM 2532 O O . SER A 1 318 ? 33.469 14.172 -18.5 1 83.12 318 SER A O 1
ATOM 2534 N N . GLN A 1 319 ? 35.5 14.633 -17.781 1 85.94 319 GLN A N 1
ATOM 2535 C CA . GLN A 1 319 ? 35 14.852 -16.422 1 85.94 319 GLN A CA 1
ATOM 2536 C C . GLN A 1 319 ? 34.219 16.156 -16.312 1 85.94 319 GLN A C 1
ATOM 2538 O O . GLN A 1 319 ? 33.25 16.25 -15.539 1 85.94 319 GLN A O 1
ATOM 2543 N N . ARG A 1 320 ? 34.531 17.062 -17.141 1 84.38 320 ARG A N 1
ATOM 2544 C CA . ARG A 1 320 ? 33.812 18.328 -17.141 1 84.38 320 ARG A CA 1
ATOM 2545 C C . ARG A 1 320 ? 32.438 18.156 -17.734 1 84.38 320 ARG A C 1
ATOM 2547 O O . ARG A 1 320 ? 31.469 18.797 -17.281 1 84.38 320 ARG A O 1
ATOM 2554 N N . GLU A 1 321 ? 32.375 17.359 -18.656 1 87.44 321 GLU A N 1
ATOM 2555 C CA . GLU A 1 321 ? 31.062 17.109 -19.25 1 87.44 321 GLU A CA 1
ATOM 2556 C C . GLU A 1 321 ? 30.156 16.359 -18.281 1 87.44 321 GLU A C 1
ATOM 2558 O O . GLU A 1 321 ? 28.969 16.656 -18.188 1 87.44 321 GLU A O 1
ATOM 2563 N N . VAL A 1 322 ? 30.781 15.406 -17.578 1 88.31 322 VAL A N 1
ATOM 2564 C CA . VAL A 1 322 ? 30.016 14.648 -16.594 1 88.31 322 VAL A CA 1
ATOM 2565 C C . VAL A 1 322 ? 29.547 15.578 -15.484 1 88.31 322 VAL A C 1
ATOM 2567 O O . VAL A 1 322 ? 28.406 15.469 -15.016 1 88.31 322 VAL A O 1
ATOM 2570 N N . PHE A 1 323 ? 30.359 16.547 -15.234 1 86.06 323 PHE A N 1
ATOM 2571 C CA . PHE A 1 323 ? 30 17.531 -14.219 1 86.06 323 PHE A CA 1
ATOM 2572 C C . PHE A 1 323 ? 28.844 18.391 -14.688 1 86.06 323 PHE A C 1
ATOM 2574 O O . PHE A 1 323 ? 27.922 18.672 -13.922 1 86.06 323 PHE A O 1
ATOM 2581 N N . ALA A 1 324 ? 28.938 18.797 -15.852 1 86.5 324 ALA A N 1
ATOM 2582 C CA . ALA A 1 324 ? 27.859 19.625 -16.391 1 86.5 324 ALA A CA 1
ATOM 2583 C C . ALA A 1 324 ? 26.531 18.875 -16.422 1 86.5 324 ALA A C 1
ATOM 2585 O O . ALA A 1 324 ? 25.484 19.453 -16.156 1 86.5 324 ALA A O 1
ATOM 2586 N N . ILE A 1 325 ? 26.609 17.609 -16.609 1 90.94 325 ILE A N 1
ATOM 2587 C CA . ILE A 1 325 ? 25.406 16.797 -16.656 1 90.94 325 ILE A CA 1
ATOM 2588 C C . ILE A 1 325 ? 24.844 16.641 -15.25 1 90.94 325 ILE A C 1
ATOM 2590 O O . ILE A 1 325 ? 23.641 16.812 -15.023 1 90.94 325 ILE A O 1
ATOM 2594 N N . ILE A 1 326 ? 25.688 16.359 -14.289 1 90.69 326 ILE A N 1
ATOM 2595 C CA . ILE A 1 326 ? 25.234 16.156 -12.914 1 90.69 326 ILE A CA 1
ATOM 2596 C C . ILE A 1 326 ? 24.656 17.453 -12.359 1 90.69 326 ILE A C 1
ATOM 2598 O O . ILE A 1 326 ? 23.656 17.438 -11.641 1 90.69 326 ILE A O 1
ATOM 2602 N N . SER A 1 327 ? 25.266 18.641 -12.75 1 89.12 327 SER A N 1
ATOM 2603 C CA . SER A 1 327 ? 24.766 19.922 -12.289 1 89.12 327 SER A CA 1
ATOM 2604 C C . SER A 1 327 ? 23.406 20.25 -12.906 1 89.12 327 SER A C 1
ATOM 2606 O O . SER A 1 327 ? 22.5 20.688 -12.203 1 89.12 327 SER A O 1
ATOM 2608 N N . GLY A 1 328 ? 23.266 19.984 -14.164 1 91 328 GLY A N 1
ATOM 2609 C CA . GLY A 1 328 ? 21.984 20.219 -14.82 1 91 328 GLY A CA 1
ATOM 2610 C C . GLY A 1 328 ? 20.891 19.312 -14.305 1 91 328 GLY A C 1
ATOM 2611 O O . GLY A 1 328 ? 19.75 19.75 -14.125 1 91 328 GLY A O 1
ATOM 2612 N N . CYS A 1 329 ? 21.234 18.078 -13.977 1 93.62 329 CYS A N 1
ATOM 2613 C CA . CYS A 1 329 ? 20.25 17.125 -13.484 1 93.62 329 CYS A CA 1
ATOM 2614 C C . CYS A 1 329 ? 19.828 17.469 -12.062 1 93.62 329 CYS A C 1
ATOM 2616 O O . CYS A 1 329 ? 18.672 17.281 -11.688 1 93.62 329 CYS A O 1
ATOM 2618 N N . SER A 1 330 ? 20.75 17.906 -11.266 1 92.19 330 SER A N 1
ATOM 2619 C CA . SER A 1 330 ? 20.406 18.25 -9.891 1 92.19 330 SER A CA 1
ATOM 2620 C C . SER A 1 330 ? 19.469 19.469 -9.844 1 92.19 330 SER A C 1
ATOM 2622 O O . SER A 1 330 ? 18.531 19.5 -9.055 1 92.19 330 SER A O 1
ATOM 2624 N N . LEU A 1 331 ? 19.625 20.469 -10.711 1 91.25 331 LEU A N 1
ATOM 2625 C CA . LEU A 1 331 ? 18.766 21.641 -10.75 1 91.25 331 LEU A CA 1
ATOM 2626 C C . LEU A 1 331 ? 17.391 21.281 -11.297 1 91.25 331 LEU A C 1
ATOM 2628 O O . LEU A 1 331 ? 16.359 21.766 -10.812 1 91.25 331 LEU A O 1
ATOM 2632 N N . PHE A 1 332 ? 17.438 20.422 -12.234 1 94.38 332 PHE A N 1
ATOM 2633 C CA . PHE A 1 332 ? 16.172 19.969 -12.781 1 94.38 332 PHE A CA 1
ATOM 2634 C C . PHE A 1 332 ? 15.391 19.156 -11.742 1 94.38 332 PHE A C 1
ATOM 2636 O O . PHE A 1 332 ? 14.18 19.312 -11.609 1 94.38 332 PHE A O 1
ATOM 2643 N N . SER A 1 333 ? 16.078 18.266 -11.047 1 95.75 333 SER A N 1
ATOM 2644 C CA . SER A 1 333 ? 15.422 17.469 -10.023 1 95.75 333 SER A CA 1
ATOM 2645 C C . SER A 1 333 ? 14.875 18.344 -8.906 1 95.75 333 SER A C 1
ATOM 2647 O O . SER A 1 333 ? 13.812 18.047 -8.344 1 95.75 333 SER A O 1
ATOM 2649 N N . LEU A 1 334 ? 15.57 19.406 -8.578 1 95 334 LEU A N 1
ATOM 2650 C CA . LEU A 1 334 ? 15.086 20.328 -7.551 1 95 334 LEU A CA 1
ATOM 2651 C C . LEU A 1 334 ? 13.828 21.047 -8.016 1 95 334 LEU A C 1
ATOM 2653 O O . LEU A 1 334 ? 12.844 21.125 -7.281 1 95 334 LEU A O 1
ATOM 2657 N N . ALA A 1 335 ? 13.812 21.547 -9.227 1 95.06 335 ALA A N 1
ATOM 2658 C CA . ALA A 1 335 ? 12.633 22.219 -9.773 1 95.06 335 ALA A CA 1
ATOM 2659 C C . ALA A 1 335 ? 11.445 21.281 -9.875 1 95.06 335 ALA A C 1
ATOM 2661 O O . ALA A 1 335 ? 10.312 21.656 -9.562 1 95.06 335 ALA A O 1
ATOM 2662 N N . ALA A 1 336 ? 11.703 20.078 -10.242 1 95.81 336 ALA A N 1
ATOM 2663 C CA . ALA A 1 336 ? 10.641 19.078 -10.359 1 95.81 336 ALA A CA 1
ATOM 2664 C C . ALA A 1 336 ? 10.086 18.703 -8.992 1 95.81 336 ALA A C 1
ATOM 2666 O O . ALA A 1 336 ? 8.883 18.516 -8.836 1 9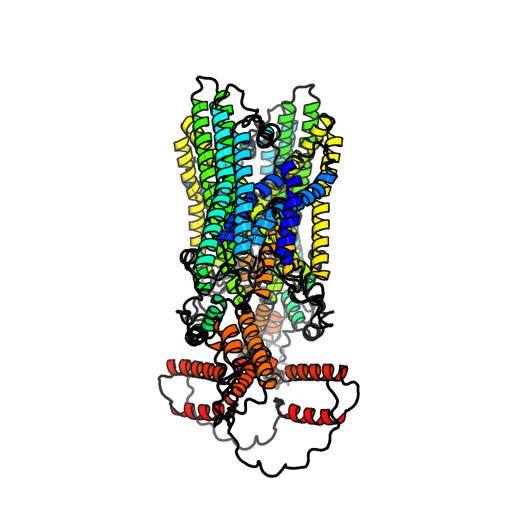5.81 336 ALA A O 1
ATOM 2667 N N . SER A 1 337 ? 10.953 18.594 -8.031 1 95.88 337 SER A N 1
ATOM 2668 C CA . SER A 1 337 ? 10.492 18.234 -6.695 1 95.88 337 SER A CA 1
ATOM 2669 C C . SER A 1 337 ? 9.641 19.344 -6.082 1 95.88 337 SER A C 1
ATOM 2671 O O . SER A 1 337 ? 8.688 19.062 -5.355 1 95.88 337 SER A O 1
ATOM 2673 N N . ILE A 1 338 ? 9.93 20.625 -6.344 1 94.62 338 ILE A N 1
ATOM 2674 C CA . ILE A 1 338 ? 9.125 21.734 -5.855 1 94.62 338 ILE A CA 1
ATOM 2675 C C . ILE A 1 338 ? 7.746 21.703 -6.504 1 94.62 338 ILE A C 1
ATOM 2677 O O . ILE A 1 338 ? 6.73 21.906 -5.828 1 94.62 338 ILE A O 1
ATOM 2681 N N . SER A 1 339 ? 7.738 21.391 -7.75 1 94.56 339 SER A N 1
ATOM 2682 C CA . SER A 1 339 ? 6.469 21.344 -8.469 1 94.56 339 SER A CA 1
ATOM 2683 C C . SER A 1 339 ? 5.609 20.172 -7.988 1 94.56 339 SER A C 1
ATOM 2685 O O . SER A 1 339 ? 4.398 20.328 -7.801 1 94.56 339 SER A O 1
ATOM 2687 N N . VAL A 1 340 ? 6.219 19.062 -7.73 1 94.44 340 VAL A N 1
ATOM 2688 C CA . VAL A 1 340 ? 5.469 17.891 -7.273 1 94.44 340 VAL A CA 1
ATOM 2689 C C . VAL A 1 340 ? 4.934 18.141 -5.863 1 94.44 340 VAL A C 1
ATOM 2691 O O . VAL A 1 340 ? 3.779 17.828 -5.566 1 94.44 340 VAL A O 1
ATOM 2694 N N . THR A 1 341 ? 5.746 18.703 -4.992 1 95.31 341 THR A N 1
ATOM 2695 C CA . THR A 1 341 ? 5.305 18.969 -3.627 1 95.31 341 THR A CA 1
ATOM 2696 C C . THR A 1 341 ? 4.203 20.031 -3.609 1 95.31 341 THR A C 1
ATOM 2698 O O . THR A 1 341 ? 3.25 19.922 -2.834 1 95.31 341 THR A O 1
ATOM 2701 N N . GLY A 1 342 ? 4.367 21.047 -4.473 1 92.88 342 GLY A N 1
ATOM 2702 C CA . GLY A 1 342 ? 3.297 22.031 -4.598 1 92.88 342 GLY A CA 1
ATOM 2703 C C . GLY A 1 342 ? 1.986 21.422 -5.062 1 92.88 342 GLY A C 1
ATOM 2704 O O . GLY A 1 342 ? 0.921 21.75 -4.539 1 92.88 342 GLY A O 1
ATOM 2705 N N . CYS A 1 343 ? 2.021 20.484 -5.918 1 90.88 343 CYS A N 1
ATOM 2706 C CA . CYS A 1 343 ? 0.833 19.797 -6.406 1 90.88 343 CYS A CA 1
ATOM 2707 C C . CYS A 1 343 ? 0.229 18.906 -5.316 1 90.88 343 CYS A C 1
ATOM 2709 O O . CYS A 1 343 ? -0.994 18.828 -5.195 1 90.88 343 CYS A O 1
ATOM 2711 N N . GLN A 1 344 ? 1.096 18.328 -4.566 1 92.75 344 GLN A N 1
ATOM 2712 C CA . GLN A 1 344 ? 0.601 17.469 -3.5 1 92.75 344 GLN A CA 1
ATOM 2713 C C . GLN A 1 344 ? -0.13 18.281 -2.434 1 92.75 344 GLN A C 1
ATOM 2715 O O . GLN A 1 344 ? -1.115 17.812 -1.857 1 92.75 344 GLN A O 1
ATOM 2720 N N . ILE A 1 345 ? 0.312 19.453 -2.111 1 93.56 345 ILE A N 1
ATOM 2721 C CA . ILE A 1 345 ? -0.359 20.312 -1.144 1 93.56 345 ILE A CA 1
ATOM 2722 C C . ILE A 1 345 ? -1.733 20.719 -1.676 1 93.56 345 ILE A C 1
ATOM 2724 O O . ILE A 1 345 ? -2.721 20.703 -0.937 1 93.56 345 ILE A O 1
ATOM 2728 N N . PHE A 1 346 ? -1.793 20.984 -2.959 1 90.44 346 PHE A N 1
ATOM 2729 C CA . PHE A 1 346 ? -3.059 21.359 -3.582 1 90.44 346 PHE A CA 1
ATOM 2730 C C . PHE A 1 346 ? -4.031 20.188 -3.58 1 90.44 346 PHE A C 1
ATOM 2732 O O . PHE A 1 346 ? -5.219 20.359 -3.305 1 90.44 346 PHE A O 1
ATOM 2739 N N . ILE A 1 347 ? -3.596 19.031 -3.822 1 88.12 347 ILE A N 1
ATOM 2740 C CA . ILE A 1 347 ? -4.445 17.844 -3.838 1 88.12 347 ILE A CA 1
ATOM 2741 C C . ILE A 1 347 ? -4.93 17.531 -2.422 1 88.12 347 ILE A C 1
ATOM 2743 O O . ILE A 1 347 ? -6.066 17.094 -2.23 1 88.12 347 ILE A O 1
ATOM 2747 N N . ALA A 1 348 ? -4.062 17.781 -1.441 1 91.12 348 ALA A N 1
ATOM 2748 C CA . ALA A 1 348 ? -4.461 17.531 -0.057 1 91.12 348 ALA A CA 1
ATOM 2749 C C . ALA A 1 348 ? -5.617 18.438 0.35 1 91.12 348 ALA A C 1
ATOM 2751 O O . ALA A 1 348 ? -6.527 18.016 1.066 1 91.12 348 ALA A O 1
ATOM 2752 N N . ILE A 1 349 ? -5.621 19.703 -0.094 1 90.88 349 ILE A N 1
ATOM 2753 C CA . ILE A 1 349 ? -6.699 20.641 0.217 1 90.88 349 ILE A CA 1
ATOM 2754 C C . ILE A 1 349 ? -7.984 20.188 -0.475 1 90.88 349 ILE A C 1
ATOM 2756 O O . ILE A 1 349 ? -9.062 20.219 0.121 1 90.88 349 ILE A O 1
ATOM 2760 N N . ARG A 1 350 ? -7.836 19.703 -1.601 1 86.31 350 ARG A N 1
ATOM 2761 C CA . ARG A 1 350 ? -8.992 19.219 -2.355 1 86.31 350 ARG A CA 1
ATOM 2762 C C . ARG A 1 350 ? -9.578 17.969 -1.725 1 86.31 350 ARG A C 1
ATOM 2764 O O . ARG A 1 350 ? -10.797 17.797 -1.674 1 86.31 350 ARG A O 1
ATOM 2771 N N . SER A 1 351 ? -8.688 17.094 -1.346 1 88.62 351 SER A N 1
ATOM 2772 C CA . SER A 1 351 ? -9.141 15.859 -0.731 1 88.62 351 SER A CA 1
ATOM 2773 C C . SER A 1 351 ? -9.914 16.125 0.559 1 88.62 351 SER A C 1
ATOM 2775 O O . SER A 1 351 ? -10.875 15.422 0.872 1 88.62 351 SER A O 1
ATOM 2777 N N . TYR A 1 352 ? -9.453 17.125 1.276 1 91.88 352 TYR A N 1
ATOM 2778 C CA . TYR A 1 352 ? -10.18 17.484 2.488 1 91.88 352 TYR A CA 1
ATOM 2779 C C . TYR A 1 352 ? -11.625 17.844 2.168 1 91.88 352 TYR A C 1
ATOM 2781 O O . TYR A 1 352 ? -12.555 17.391 2.834 1 91.88 352 TYR A O 1
ATOM 2789 N N . ARG A 1 353 ? -11.844 18.688 1.197 1 88.94 353 ARG A N 1
ATOM 2790 C CA . ARG A 1 353 ? -13.188 19.078 0.794 1 88.94 353 ARG A CA 1
ATOM 2791 C C . ARG A 1 353 ? -14 17.875 0.332 1 88.94 353 ARG A C 1
ATOM 2793 O O . ARG A 1 353 ? -15.164 17.719 0.713 1 88.94 353 ARG A O 1
ATOM 2800 N N . TYR A 1 354 ? -13.391 17.047 -0.396 1 86 354 TYR A N 1
ATOM 2801 C CA . TYR A 1 354 ? -14.047 15.867 -0.94 1 86 354 TYR A CA 1
ATOM 2802 C C . TYR A 1 354 ? -14.492 14.93 0.176 1 86 354 TYR A C 1
ATOM 2804 O O . TYR A 1 354 ? -15.633 14.469 0.187 1 86 354 TYR A O 1
ATOM 2812 N N . HIS A 1 355 ? -13.664 14.664 1.108 1 90.5 355 HIS A N 1
ATOM 2813 C CA . HIS A 1 355 ? -13.977 13.742 2.193 1 90.5 355 HIS A CA 1
ATOM 2814 C C . HIS A 1 355 ? -15.008 14.344 3.146 1 90.5 355 HIS A C 1
ATOM 2816 O O . HIS A 1 355 ? -15.867 13.633 3.668 1 90.5 355 HIS A O 1
ATOM 2822 N N . MET A 1 356 ? -14.906 15.648 3.375 1 92.06 356 MET A N 1
ATOM 2823 C CA . MET A 1 356 ? -15.867 16.297 4.262 1 92.06 356 MET A CA 1
ATOM 2824 C C . MET A 1 356 ? -17.266 16.266 3.668 1 92.06 356 MET A C 1
ATOM 2826 O O . MET A 1 356 ? -18.25 16 4.379 1 92.06 356 MET A O 1
ATOM 2830 N N . LEU A 1 357 ? -17.375 16.484 2.398 1 87.56 357 LEU A N 1
ATOM 2831 C CA . LEU A 1 357 ? -18.672 16.453 1.738 1 87.56 357 LEU A CA 1
ATOM 2832 C C . LEU A 1 357 ? -19.25 15.047 1.746 1 87.56 357 LEU A C 1
ATOM 2834 O O . LEU A 1 357 ? -20.469 14.875 1.852 1 87.56 357 LEU A O 1
ATOM 2838 N N . ARG A 1 358 ? -18.422 14.07 1.68 1 87.88 358 ARG A N 1
ATOM 2839 C CA . ARG A 1 358 ? -18.891 12.688 1.746 1 87.88 358 ARG A CA 1
ATOM 2840 C C . ARG A 1 358 ? -19.375 12.344 3.146 1 87.88 358 ARG A C 1
ATOM 2842 O O . ARG A 1 358 ? -20.391 11.648 3.301 1 87.88 358 ARG A O 1
ATOM 2849 N N . ILE A 1 359 ? -18.719 12.828 4.121 1 91.69 359 ILE A N 1
ATOM 2850 C CA . ILE A 1 359 ? -19.109 12.562 5.5 1 91.69 359 ILE A CA 1
ATOM 2851 C C . ILE A 1 359 ? -20.422 13.297 5.809 1 91.69 359 ILE A C 1
ATOM 2853 O O . ILE A 1 359 ? -21.266 12.781 6.547 1 91.69 359 ILE A O 1
ATOM 2857 N N . TYR A 1 360 ? -20.516 14.531 5.195 1 88 360 TYR A N 1
ATOM 2858 C CA . TYR A 1 360 ? -21.766 15.25 5.371 1 88 360 TYR A CA 1
ATOM 2859 C C . TYR A 1 360 ? -22.938 14.438 4.855 1 88 360 TYR A C 1
ATOM 2861 O O . TYR A 1 360 ? -24.031 14.492 5.426 1 88 360 TYR A O 1
ATOM 2869 N N . ALA A 1 361 ? -22.688 13.633 3.787 1 83.62 361 ALA A N 1
ATOM 2870 C CA . ALA A 1 361 ? -23.734 12.82 3.176 1 83.62 361 ALA A CA 1
ATOM 2871 C C . ALA A 1 361 ? -23.906 11.5 3.916 1 83.62 361 ALA A C 1
ATOM 2873 O O . ALA A 1 361 ? -24.828 10.742 3.633 1 83.62 361 ALA A O 1
ATOM 2874 N N . GLY A 1 362 ? -23.094 11.188 4.852 1 85.88 362 GLY A N 1
ATOM 2875 C CA . GLY A 1 362 ? -23.203 9.977 5.652 1 85.88 362 GLY A CA 1
ATOM 2876 C C . GLY A 1 362 ? -22.391 8.82 5.105 1 85.88 362 GLY A C 1
ATOM 2877 O O . GLY A 1 362 ? -22.484 7.695 5.598 1 85.88 362 GLY A O 1
ATOM 2878 N N . ASP A 1 363 ? -21.562 9.078 4.09 1 84.94 363 ASP A N 1
ATOM 2879 C CA . ASP A 1 363 ? -20.734 8.039 3.479 1 84.94 363 ASP A CA 1
ATOM 2880 C C . ASP A 1 363 ? -19.391 7.926 4.184 1 84.94 363 ASP A C 1
ATOM 2882 O O . ASP A 1 363 ? -18.531 8.805 4.047 1 84.94 363 ASP A O 1
ATOM 2886 N N . ARG A 1 364 ? -19.234 6.859 4.922 1 85.25 364 ARG A N 1
ATOM 2887 C CA . ARG A 1 364 ? -17.969 6.617 5.621 1 85.25 364 ARG A CA 1
ATOM 2888 C C . ARG A 1 364 ? -17.281 5.371 5.074 1 85.25 364 ARG A C 1
ATOM 2890 O O . ARG A 1 364 ? -16.453 4.766 5.762 1 85.25 364 ARG A O 1
ATOM 2897 N N . SER A 1 365 ? -17.547 4.992 3.865 1 80.69 365 SER A N 1
ATOM 2898 C CA . SER A 1 365 ? -17.031 3.752 3.295 1 80.69 365 SER A CA 1
ATOM 2899 C C . SER A 1 365 ? -15.531 3.863 2.998 1 80.69 365 SER A C 1
ATOM 2901 O O . SER A 1 365 ? -14.836 2.852 2.895 1 80.69 365 SER A O 1
ATOM 2903 N N . PHE A 1 366 ? -14.984 5.137 2.928 1 81.06 366 PHE A N 1
ATOM 2904 C CA . PHE A 1 366 ? -13.578 5.32 2.594 1 81.06 366 PHE A CA 1
ATOM 2905 C C . PHE A 1 366 ? -12.703 5.148 3.828 1 81.06 366 PHE A C 1
ATOM 2907 O O . PHE A 1 366 ? -11.484 4.992 3.715 1 81.06 366 PHE A O 1
ATOM 2914 N N . MET A 1 367 ? -13.336 5.125 5.02 1 85.25 367 MET A N 1
ATOM 2915 C CA . MET A 1 367 ? -12.586 5.027 6.266 1 85.25 367 MET A CA 1
ATOM 2916 C C . MET A 1 367 ? -12.547 3.586 6.766 1 85.25 367 MET A C 1
ATOM 2918 O O . MET A 1 367 ? -13.516 2.846 6.613 1 85.25 367 MET A O 1
ATOM 2922 N N . PRO A 1 368 ? -11.375 3.184 7.172 1 84.06 368 PRO A N 1
ATOM 2923 C CA . PRO A 1 368 ? -11.328 1.897 7.871 1 84.06 368 PRO A CA 1
ATOM 2924 C C . PRO A 1 368 ? -12.094 1.912 9.188 1 84.06 368 PRO A C 1
ATOM 2926 O O . PRO A 1 368 ? -12.453 2.982 9.688 1 84.06 368 PRO A O 1
ATOM 2929 N N . LYS A 1 369 ? -12.422 0.791 9.719 1 78.62 369 LYS A N 1
ATOM 2930 C CA . LYS A 1 369 ? -13.148 0.709 10.984 1 78.62 369 LYS A CA 1
ATOM 2931 C C . LYS A 1 369 ? -12.328 1.302 12.133 1 78.62 369 LYS A C 1
ATOM 2933 O O . LYS A 1 369 ? -11.18 0.909 12.344 1 78.62 369 LYS A O 1
ATOM 2938 N N . ILE A 1 370 ? -12.844 2.422 12.656 1 77.12 370 ILE A N 1
ATOM 2939 C CA . ILE A 1 370 ? -12.172 3.111 13.75 1 77.12 370 ILE A CA 1
ATOM 2940 C C . ILE A 1 370 ? -12.617 2.51 15.086 1 77.12 370 ILE A C 1
ATOM 2942 O O . ILE A 1 370 ? -13.797 2.555 15.43 1 77.12 370 ILE A O 1
ATOM 2946 N N . VAL A 1 371 ? -11.758 1.823 15.742 1 78.38 371 VAL A N 1
ATOM 2947 C CA . VAL A 1 371 ? -12.078 1.169 17.016 1 78.38 371 VAL A CA 1
ATOM 2948 C C . VAL A 1 371 ? -11.539 2.002 18.172 1 78.38 371 VAL A C 1
ATOM 2950 O O . VAL A 1 371 ? -11.82 1.711 19.344 1 78.38 371 VAL A O 1
ATOM 2953 N N . GLU A 1 372 ? -11.164 3.17 17.953 1 87.5 372 GLU A N 1
ATOM 2954 C CA . GLU A 1 372 ? -10.539 3.969 19 1 87.5 372 GLU A CA 1
ATOM 2955 C C . GLU A 1 372 ? -11.586 4.75 19.797 1 87.5 372 GLU A C 1
ATOM 2957 O O . GLU A 1 372 ? -12.688 4.992 19.297 1 87.5 372 GLU A O 1
ATOM 2962 N N . THR A 1 373 ? -11.203 5.051 21.016 1 91.88 373 THR A N 1
ATOM 2963 C CA . THR A 1 373 ? -12.062 5.828 21.906 1 91.88 373 THR A CA 1
ATOM 2964 C C . THR A 1 373 ? -12.062 7.301 21.5 1 91.88 373 THR A C 1
ATOM 2966 O O . THR A 1 373 ? -11.117 7.777 20.875 1 91.88 373 THR A O 1
ATOM 2969 N N . PRO A 1 374 ? -13.133 8 21.781 1 93.31 374 PRO A N 1
ATOM 2970 C CA . PRO A 1 374 ? -13.227 9.406 21.375 1 93.31 374 PRO A CA 1
ATOM 2971 C C . PRO A 1 374 ? -12.125 10.266 21.984 1 93.31 374 PRO A C 1
ATOM 2973 O O . PRO A 1 374 ? -11.727 11.273 21.391 1 93.31 374 PRO A O 1
ATOM 2976 N N . GLN A 1 375 ? -11.633 9.891 23.172 1 94.19 375 GLN A N 1
ATOM 2977 C CA . GLN A 1 375 ? -10.547 10.672 23.75 1 94.19 375 GLN A CA 1
ATOM 2978 C C . GLN A 1 375 ? -9.281 10.578 22.906 1 94.19 375 GLN A C 1
ATOM 2980 O O . GLN A 1 375 ? -8.555 11.562 22.75 1 94.19 375 GLN A O 1
ATOM 2985 N N . VAL A 1 376 ? -9.078 9.43 22.453 1 94.62 376 VAL A N 1
ATOM 2986 C CA . VAL A 1 376 ? -7.898 9.242 21.609 1 94.62 376 VAL A CA 1
ATOM 2987 C C . VAL A 1 376 ? -8.102 9.945 20.266 1 94.62 376 VAL A C 1
ATOM 2989 O O . VAL A 1 376 ? -7.164 10.531 19.719 1 94.62 376 VAL A O 1
ATOM 2992 N N . ILE A 1 377 ? -9.305 9.922 19.719 1 95.44 377 ILE A N 1
ATOM 2993 C CA . ILE A 1 377 ? -9.602 10.562 18.453 1 95.44 377 ILE A CA 1
ATOM 2994 C C . ILE A 1 377 ? -9.391 12.07 18.578 1 95.44 377 ILE A C 1
ATOM 2996 O O . ILE A 1 377 ? -8.781 12.688 17.703 1 95.44 377 ILE A O 1
ATOM 3000 N N . LEU A 1 378 ? -9.797 12.609 19.672 1 95.81 378 LEU A N 1
ATOM 3001 C CA . LEU A 1 378 ? -9.648 14.047 19.875 1 95.81 378 LEU A CA 1
ATOM 3002 C C . LEU A 1 378 ? -8.18 14.422 20.047 1 95.81 378 LEU A C 1
ATOM 3004 O O . LEU A 1 378 ? -7.723 15.43 19.5 1 95.81 378 LEU A O 1
ATOM 3008 N N . THR A 1 379 ? -7.445 13.609 20.75 1 94.69 379 THR A N 1
ATOM 3009 C CA . THR A 1 379 ? -6.023 13.883 20.938 1 94.69 379 THR A CA 1
ATOM 3010 C C . THR A 1 379 ? -5.273 13.766 19.609 1 94.69 379 THR A C 1
ATOM 3012 O O . THR A 1 379 ? -4.406 14.586 19.312 1 94.69 379 THR A O 1
ATOM 3015 N N . ARG A 1 380 ? -5.598 12.82 18.844 1 94.5 380 ARG A N 1
ATOM 3016 C CA . ARG A 1 380 ? -4.965 12.648 17.547 1 94.5 380 ARG A CA 1
ATOM 3017 C C . ARG A 1 380 ? -5.309 13.805 16.609 1 94.5 380 ARG A C 1
ATOM 3019 O O . ARG A 1 380 ? -4.48 14.227 15.805 1 94.5 380 ARG A O 1
ATOM 3026 N N . SER A 1 381 ? -6.48 14.289 16.734 1 95 381 SER A N 1
ATOM 3027 C CA . SER A 1 381 ? -6.879 15.414 15.891 1 95 381 SER A CA 1
ATOM 3028 C C . SER A 1 381 ? -6.043 16.656 16.188 1 95 381 SER A C 1
ATOM 3030 O O . SER A 1 381 ? -5.793 17.469 15.305 1 95 381 SER A O 1
ATOM 3032 N N . MET A 1 382 ? -5.5 16.781 17.406 1 94.5 382 MET A N 1
ATOM 3033 C CA . MET A 1 382 ? -4.695 17.953 17.781 1 94.5 382 MET A CA 1
ATOM 3034 C C . MET A 1 382 ? -3.281 17.828 17.219 1 94.5 382 MET A C 1
ATOM 3036 O O . MET A 1 382 ? -2.568 18.828 17.109 1 94.5 382 MET A O 1
ATOM 3040 N N . SER A 1 383 ? -2.98 16.688 16.781 1 93.62 383 SER A N 1
ATOM 3041 C CA . SER A 1 383 ? -1.634 16.484 16.266 1 93.62 383 SER A CA 1
ATOM 3042 C C . SER A 1 383 ? -1.574 16.75 14.758 1 93.62 383 SER A C 1
ATOM 3044 O O . SER A 1 383 ? -0.489 16.844 14.188 1 93.62 383 SER A O 1
ATOM 3046 N N . TYR A 1 384 ? -2.645 16.984 14.094 1 93.88 384 TYR A N 1
ATOM 3047 C CA . TYR A 1 384 ? -2.742 17.047 12.641 1 93.88 384 TYR A CA 1
ATOM 3048 C C . TYR A 1 384 ? -1.907 18.203 12.094 1 93.88 384 TYR A C 1
ATOM 3050 O O . TYR A 1 384 ? -1.122 18.016 11.156 1 93.88 384 TYR A O 1
ATOM 3058 N N . PRO A 1 385 ? -1.988 19.406 12.609 1 91.94 385 PRO A N 1
ATOM 3059 C CA . PRO A 1 385 ? -1.242 20.5 11.977 1 91.94 385 PRO A CA 1
ATOM 3060 C C . PRO A 1 385 ? 0.268 20.266 12 1 91.94 385 PRO A C 1
ATOM 3062 O O . PRO A 1 385 ? 0.952 20.531 11.008 1 91.94 385 PRO A O 1
ATOM 3065 N N . GLY A 1 386 ? 0.806 19.828 13.086 1 91 386 GLY A N 1
ATOM 3066 C CA . GLY A 1 386 ? 2.229 19.547 13.156 1 91 386 GLY A CA 1
ATOM 3067 C C . GLY A 1 386 ? 2.65 18.391 12.258 1 91 386 GLY A C 1
ATOM 3068 O O . GLY A 1 386 ? 3.693 18.469 11.609 1 91 386 GLY A O 1
ATOM 3069 N N . TYR A 1 387 ? 1.841 17.391 12.188 1 94 387 TYR A N 1
ATOM 3070 C CA . TYR A 1 387 ? 2.143 16.219 11.367 1 94 387 TYR A CA 1
ATOM 3071 C C . TYR A 1 387 ? 2.131 16.578 9.883 1 94 387 TYR A C 1
ATOM 3073 O O . TYR A 1 387 ? 2.934 16.047 9.102 1 94 387 TYR A O 1
ATOM 3081 N N . GLN A 1 388 ? 1.207 17.422 9.523 1 93.69 388 GLN A N 1
ATOM 3082 C CA . GLN A 1 388 ? 1.094 17.797 8.117 1 93.69 388 GLN A CA 1
ATOM 3083 C C . GLN A 1 388 ? 2.361 18.5 7.625 1 93.69 388 GLN A C 1
ATOM 3085 O O . GLN A 1 388 ? 2.846 18.203 6.527 1 93.69 388 GLN A O 1
ATOM 3090 N N . VAL A 1 389 ? 2.979 19.312 8.375 1 92.25 389 VAL A N 1
ATOM 3091 C CA . VAL A 1 389 ? 4.199 20.031 8 1 92.25 389 VAL A CA 1
ATOM 3092 C C . VAL A 1 389 ? 5.371 19.047 7.969 1 92.25 389 VAL A C 1
ATOM 3094 O O . VAL A 1 389 ? 6.168 19.062 7.027 1 92.25 389 VAL A O 1
ATOM 3097 N N . ALA A 1 390 ? 5.414 18.203 8.969 1 92.62 390 ALA A N 1
ATOM 3098 C CA . ALA A 1 390 ? 6.523 17.25 9.062 1 92.62 390 ALA A CA 1
ATOM 3099 C C . ALA A 1 390 ? 6.496 16.266 7.906 1 92.62 390 ALA A C 1
ATOM 3101 O O . ALA A 1 390 ? 7.539 15.953 7.32 1 92.62 390 ALA A O 1
ATOM 3102 N N . PHE A 1 391 ? 5.371 15.789 7.516 1 95.19 391 PHE A N 1
ATOM 3103 C CA . PHE A 1 391 ? 5.258 14.789 6.461 1 95.19 391 PHE A CA 1
ATOM 3104 C C . PHE A 1 391 ? 5.594 15.391 5.102 1 95.19 391 PHE A C 1
ATOM 3106 O O . PHE A 1 391 ? 6.199 14.734 4.254 1 95.19 391 PHE A O 1
ATOM 3113 N N . VAL A 1 392 ? 5.223 16.625 4.918 1 94.25 392 VAL A N 1
ATOM 3114 C CA . VAL A 1 392 ? 5.512 17.281 3.641 1 94.25 392 VAL A CA 1
ATOM 3115 C C . VAL A 1 392 ? 7.012 17.531 3.521 1 94.25 392 VAL A C 1
ATOM 3117 O O . VAL A 1 392 ? 7.574 17.484 2.424 1 94.25 392 VAL A O 1
ATOM 3120 N N . MET A 1 393 ? 7.695 17.734 4.625 1 92.31 393 MET A N 1
ATOM 3121 C CA . MET A 1 393 ? 9.141 17.906 4.605 1 92.31 393 MET A CA 1
ATOM 3122 C C . MET A 1 393 ? 9.836 16.625 4.141 1 92.31 393 MET A C 1
ATOM 3124 O O . MET A 1 393 ? 10.703 16.672 3.264 1 92.31 393 MET A O 1
ATOM 3128 N N . TRP A 1 394 ? 9.367 15.523 4.676 1 93.06 394 TRP A N 1
ATOM 3129 C CA . TRP A 1 394 ? 9.93 14.242 4.262 1 93.06 394 TRP A CA 1
ATOM 3130 C C . TRP A 1 394 ? 9.57 13.93 2.814 1 93.06 394 TRP A C 1
ATOM 3132 O O . TRP A 1 394 ? 10.383 13.375 2.07 1 93.06 394 TRP A O 1
ATOM 3142 N N . GLY A 1 395 ? 8.328 14.273 2.51 1 93.69 395 GLY A N 1
ATOM 3143 C CA . GLY A 1 395 ? 7.922 14.047 1.132 1 93.69 395 GLY A CA 1
ATOM 3144 C C . GLY A 1 395 ? 8.766 14.812 0.127 1 93.69 395 GLY A C 1
ATOM 3145 O O . GLY A 1 395 ? 9.117 14.281 -0.928 1 93.69 395 GLY A O 1
ATOM 3146 N N . PHE A 1 396 ? 9.203 15.984 0.5 1 95.44 396 PHE A N 1
ATOM 3147 C CA . PHE A 1 396 ? 10.016 16.812 -0.376 1 95.44 396 PHE A CA 1
ATOM 3148 C C . PHE A 1 396 ? 11.422 16.234 -0.52 1 95.44 396 PHE A C 1
ATOM 3150 O O . PHE A 1 396 ? 11.938 16.125 -1.632 1 95.44 396 PHE A O 1
ATOM 3157 N N . VAL A 1 397 ? 12.008 15.742 0.541 1 92.56 397 VAL A N 1
ATOM 3158 C CA . VAL A 1 397 ? 13.367 15.227 0.525 1 92.56 397 VAL A CA 1
ATOM 3159 C C . VAL A 1 397 ? 13.414 13.914 -0.252 1 92.56 397 VAL A C 1
ATOM 3161 O O . VAL A 1 397 ? 14.289 13.719 -1.103 1 92.56 397 VAL A O 1
ATOM 3164 N N . ILE A 1 398 ? 12.445 13.094 -0.043 1 94 398 ILE A N 1
ATOM 3165 C CA . ILE A 1 398 ? 12.438 11.781 -0.683 1 94 398 ILE A CA 1
ATOM 3166 C C . ILE A 1 398 ? 12.172 11.938 -2.178 1 94 398 ILE A C 1
ATOM 3168 O O . ILE A 1 398 ? 12.773 11.242 -3 1 94 398 ILE A O 1
ATOM 3172 N N . SER A 1 399 ? 11.25 12.828 -2.512 1 94.62 399 SER A N 1
ATOM 3173 C CA . SER A 1 399 ? 10.984 13.07 -3.926 1 94.62 399 SER A CA 1
ATOM 3174 C C . SER A 1 399 ? 12.211 13.656 -4.625 1 94.62 399 SER A C 1
ATOM 3176 O O . SER A 1 399 ? 12.5 13.312 -5.773 1 94.62 399 SER A O 1
ATOM 3178 N N . PHE A 1 400 ? 12.984 14.477 -3.953 1 95.06 400 PHE A N 1
ATOM 3179 C CA . PHE A 1 400 ? 14.18 15.094 -4.527 1 95.06 400 PHE A CA 1
ATOM 3180 C C . PHE A 1 400 ? 15.266 14.047 -4.762 1 95.06 400 PHE A C 1
ATOM 3182 O O . PHE A 1 400 ? 15.852 13.984 -5.844 1 95.06 400 PHE A O 1
ATOM 3189 N N . VAL A 1 401 ? 15.5 13.211 -3.771 1 93.25 401 VAL A N 1
ATOM 3190 C CA . VAL A 1 401 ? 16.547 12.195 -3.871 1 93.25 401 VAL A CA 1
ATOM 3191 C C . VAL A 1 401 ? 16.172 11.18 -4.949 1 93.25 401 VAL A C 1
ATOM 3193 O O . VAL A 1 401 ? 17.016 10.766 -5.746 1 93.25 401 VAL A O 1
ATOM 3196 N N . ALA A 1 402 ? 14.945 10.812 -4.965 1 94.62 402 ALA A N 1
ATOM 3197 C CA . ALA A 1 402 ? 14.508 9.844 -5.965 1 94.62 402 ALA A CA 1
ATOM 3198 C C . ALA A 1 402 ? 14.633 10.406 -7.375 1 94.62 402 ALA A C 1
ATOM 3200 O O . ALA A 1 402 ? 15.141 9.742 -8.273 1 94.62 402 ALA A O 1
ATOM 3201 N N . LEU A 1 403 ? 14.227 11.664 -7.59 1 95.75 403 LEU A N 1
ATOM 3202 C CA . LEU A 1 403 ? 14.297 12.281 -8.906 1 95.75 403 LEU A CA 1
ATOM 3203 C C . LEU A 1 403 ? 15.742 12.539 -9.312 1 95.75 403 LEU A C 1
ATOM 3205 O O . LEU A 1 403 ? 16.078 12.438 -10.5 1 95.75 403 LEU A O 1
ATOM 3209 N N . MET A 1 404 ? 16.578 12.797 -8.344 1 94.75 404 MET A N 1
ATOM 3210 C CA . MET A 1 404 ? 18 13 -8.617 1 94.75 404 MET A CA 1
ATOM 3211 C C . MET A 1 404 ? 18.656 11.695 -9.078 1 94.75 404 MET A C 1
ATOM 3213 O O . MET A 1 404 ? 19.453 11.695 -10.016 1 94.75 404 MET A O 1
ATOM 3217 N N . LEU A 1 405 ? 18.266 10.625 -8.453 1 94 405 LEU A N 1
ATOM 3218 C CA . LEU A 1 405 ? 18.828 9.328 -8.805 1 94 405 LEU A CA 1
ATOM 3219 C C . LEU A 1 405 ? 18.328 8.875 -10.18 1 94 405 LEU A C 1
ATOM 3221 O O . LEU A 1 405 ? 19.109 8.359 -10.984 1 94 405 LEU A O 1
ATOM 3225 N N . ILE A 1 406 ? 17.094 9.062 -10.484 1 94.31 406 ILE A N 1
ATOM 3226 C CA . ILE A 1 406 ? 16.516 8.633 -11.742 1 94.31 406 ILE A CA 1
ATOM 3227 C C . ILE A 1 406 ? 17.078 9.477 -12.891 1 94.31 406 ILE A C 1
ATOM 3229 O O . ILE A 1 406 ? 17.484 8.945 -13.922 1 94.31 406 ILE A O 1
ATOM 3233 N N . THR A 1 407 ? 17.172 10.844 -12.727 1 95.12 407 THR A N 1
ATOM 3234 C CA . THR A 1 407 ? 17.641 11.719 -13.797 1 95.12 407 THR A CA 1
ATOM 3235 C C . THR A 1 407 ? 19.125 11.547 -14.031 1 95.12 407 THR A C 1
ATOM 3237 O O . THR A 1 407 ? 19.578 11.508 -15.18 1 95.12 407 THR A O 1
ATOM 3240 N N . ASN A 1 408 ? 19.906 11.391 -12.953 1 94 408 ASN A N 1
ATOM 3241 C CA . ASN A 1 408 ? 21.328 11.156 -13.102 1 94 408 ASN A CA 1
ATOM 3242 C C . ASN A 1 408 ? 21.609 9.781 -13.703 1 94 408 ASN A C 1
ATOM 3244 O O . ASN A 1 408 ? 22.484 9.641 -14.555 1 94 408 ASN A O 1
ATOM 3248 N N . GLY A 1 409 ? 20.875 8.781 -13.234 1 93.88 409 GLY A N 1
ATOM 3249 C CA . GLY A 1 409 ? 21.062 7.453 -13.789 1 93.88 409 GLY A CA 1
ATOM 3250 C C . GLY A 1 409 ? 20.781 7.379 -15.281 1 93.88 409 GLY A C 1
ATOM 3251 O O . GLY A 1 409 ? 21.562 6.789 -16.031 1 93.88 409 GLY A O 1
ATOM 3252 N N . LEU A 1 410 ? 19.797 7.977 -15.703 1 93 410 LEU A N 1
ATOM 3253 C CA . LEU A 1 410 ? 19.422 7.965 -17.109 1 93 410 LEU A CA 1
ATOM 3254 C C . LEU A 1 410 ? 20.391 8.797 -17.938 1 93 410 LEU A C 1
ATOM 3256 O O . LEU A 1 410 ? 20.859 8.352 -18.984 1 93 410 LEU A O 1
ATOM 3260 N N . SER A 1 411 ? 20.781 10.047 -17.438 1 94.31 411 SER A N 1
ATOM 3261 C CA . SER A 1 411 ? 21.641 10.938 -18.203 1 94.31 411 SER A CA 1
ATOM 3262 C C . SER A 1 411 ? 23.062 10.391 -18.297 1 94.31 411 SER A C 1
ATOM 3264 O O . SER A 1 411 ? 23.703 10.477 -19.359 1 94.31 411 SER A O 1
ATOM 3266 N N . LEU A 1 412 ? 23.516 9.797 -17.234 1 93.38 412 LEU A N 1
ATOM 3267 C CA . LEU A 1 412 ? 24.859 9.234 -17.266 1 93.38 412 LEU A CA 1
ATOM 3268 C C . LEU A 1 412 ? 24.906 7.98 -18.125 1 93.38 412 LEU A C 1
ATOM 3270 O O . LEU A 1 412 ? 25.906 7.746 -18.828 1 93.38 412 LEU A O 1
ATOM 3274 N N . THR A 1 413 ? 23.875 7.168 -18.109 1 92 413 THR A N 1
ATOM 3275 C CA . THR A 1 413 ? 23.828 5.988 -18.969 1 92 413 THR A CA 1
ATOM 3276 C C . THR A 1 413 ? 23.828 6.383 -20.438 1 92 413 THR A C 1
ATOM 3278 O O . THR A 1 413 ? 24.547 5.797 -21.25 1 92 413 THR A O 1
ATOM 3281 N N . ILE A 1 414 ? 23.062 7.418 -20.75 1 91.25 414 ILE A N 1
ATOM 3282 C CA . ILE A 1 414 ? 23.016 7.895 -22.141 1 91.25 414 ILE A CA 1
ATOM 3283 C C . ILE A 1 414 ? 24.359 8.484 -22.531 1 91.25 414 ILE A C 1
ATOM 3285 O O . ILE A 1 414 ? 24.844 8.266 -23.641 1 91.25 414 ILE A O 1
ATOM 3289 N N . TYR A 1 415 ? 25 9.227 -21.609 1 91.88 415 TYR A N 1
ATOM 3290 C CA . TYR A 1 415 ? 26.297 9.836 -21.891 1 91.88 415 TYR A CA 1
ATOM 3291 C C . TYR A 1 415 ? 27.359 8.781 -22.141 1 91.88 415 TYR A C 1
ATOM 3293 O O . TYR A 1 415 ? 28.094 8.844 -23.125 1 91.88 415 TYR A O 1
ATOM 3301 N N . TYR A 1 416 ? 27.406 7.707 -21.328 1 91.25 416 TYR A N 1
ATOM 3302 C CA . TYR A 1 416 ? 28.438 6.684 -21.469 1 91.25 416 TYR A CA 1
ATOM 3303 C C . TYR A 1 416 ? 28.156 5.801 -22.688 1 91.25 416 TYR A C 1
ATOM 3305 O O . TYR A 1 416 ? 29.094 5.344 -23.359 1 91.25 416 TYR A O 1
ATOM 3313 N N . LEU A 1 417 ? 26.938 5.629 -23.031 1 90.94 417 LEU A N 1
ATOM 3314 C CA . LEU A 1 417 ? 26.594 4.859 -24.219 1 90.94 417 LEU A CA 1
ATOM 3315 C C . LEU A 1 417 ? 26.953 5.633 -25.484 1 90.94 417 LEU A C 1
ATOM 3317 O O . LEU A 1 417 ? 27.359 5.047 -26.484 1 90.94 417 LEU A O 1
ATOM 3321 N N . SER A 1 418 ? 26.734 6.977 -25.422 1 89.81 418 SER A N 1
ATOM 3322 C CA . SER A 1 418 ? 27.078 7.812 -26.578 1 89.81 418 SER A CA 1
ATOM 3323 C C . SER A 1 418 ? 28.594 7.898 -26.75 1 89.81 418 SER A C 1
ATOM 3325 O O . SER A 1 418 ? 29.094 7.906 -27.875 1 89.81 418 SER A O 1
ATOM 3327 N N . TYR A 1 419 ? 29.188 7.871 -25.547 1 87.12 419 TYR A N 1
ATOM 3328 C CA . TYR A 1 419 ? 30.641 7.949 -25.578 1 87.12 419 TYR A CA 1
ATOM 3329 C C . TYR A 1 419 ? 31.25 6.688 -26.188 1 87.12 419 TYR A C 1
ATOM 3331 O O . TYR A 1 419 ? 32.25 6.754 -26.906 1 87.12 419 TYR A O 1
ATOM 3339 N N . SER A 1 420 ? 30.688 5.496 -26.047 1 89.31 420 SER A N 1
ATOM 3340 C CA . SER A 1 420 ? 31.203 4.234 -26.562 1 89.31 420 SER A CA 1
ATOM 3341 C C . SER A 1 420 ? 30.578 3.891 -27.906 1 89.31 420 SER A C 1
ATOM 3343 O O . SER A 1 420 ? 30.797 2.797 -28.438 1 89.31 420 SER A O 1
ATOM 3345 N N . ASP A 1 421 ? 29.812 4.734 -28.531 1 88.75 421 ASP A N 1
ATOM 3346 C CA . ASP A 1 421 ? 29.156 4.57 -29.828 1 88.75 421 ASP A CA 1
ATOM 3347 C C . ASP A 1 421 ? 28.234 3.354 -29.828 1 88.75 421 ASP A C 1
ATOM 3349 O O . ASP A 1 421 ? 28.188 2.602 -30.797 1 88.75 421 ASP A O 1
ATOM 3353 N N . LEU A 1 422 ? 27.766 3.082 -28.672 1 91 422 LEU A N 1
ATOM 3354 C CA . LEU A 1 422 ? 26.844 1.954 -28.516 1 91 422 LEU A CA 1
ATOM 3355 C C . LEU A 1 422 ? 25.406 2.434 -28.391 1 91 422 LEU A C 1
ATOM 3357 O O . LEU A 1 422 ? 24.5 1.626 -28.203 1 91 422 LEU A O 1
ATOM 3361 N N . LEU A 1 423 ? 25.203 3.705 -28.562 1 88.12 423 LEU A N 1
ATOM 3362 C CA . LEU A 1 423 ? 23.875 4.285 -28.344 1 88.12 423 LEU A CA 1
ATOM 3363 C C . LEU A 1 423 ? 22.875 3.768 -29.375 1 88.12 423 LEU A C 1
ATOM 3365 O O . LEU A 1 423 ? 21.766 3.381 -29.016 1 88.12 423 LEU A O 1
ATOM 3369 N N . ALA A 1 424 ? 23.234 3.691 -30.578 1 87.94 424 ALA A N 1
ATOM 3370 C CA . ALA A 1 424 ? 22.328 3.258 -31.641 1 87.94 424 ALA A CA 1
ATOM 3371 C C . ALA A 1 424 ? 21.984 1.779 -31.5 1 87.94 424 ALA A C 1
ATOM 3373 O O . ALA A 1 424 ? 20.812 1.395 -31.609 1 87.94 424 ALA A O 1
ATOM 3374 N N . ASP A 1 425 ? 23.016 1.059 -31.141 1 86.62 425 ASP A N 1
ATOM 3375 C CA . ASP A 1 425 ? 22.781 -0.373 -30.984 1 86.62 425 ASP A CA 1
ATOM 3376 C C . ASP A 1 425 ? 21.891 -0.651 -29.766 1 86.62 425 ASP A C 1
ATOM 3378 O O . ASP A 1 425 ? 21 -1.496 -29.828 1 86.62 425 ASP A O 1
ATOM 3382 N N . THR A 1 426 ? 22.203 0.098 -28.766 1 87.94 426 THR A N 1
ATOM 3383 C CA . THR A 1 426 ? 21.406 -0.113 -27.562 1 87.94 426 THR A CA 1
ATOM 3384 C C . THR A 1 426 ? 19.969 0.368 -27.781 1 87.94 426 THR A C 1
ATOM 3386 O O . THR A 1 426 ? 19.031 -0.255 -27.281 1 87.94 426 THR A O 1
ATOM 3389 N N . ALA A 1 427 ? 19.766 1.456 -28.453 1 86.62 427 ALA A N 1
ATOM 3390 C CA . ALA A 1 427 ? 18.422 1.96 -28.75 1 86.62 427 ALA A CA 1
ATOM 3391 C C . ALA A 1 427 ? 17.656 0.977 -29.625 1 86.62 427 ALA A C 1
ATOM 3393 O O . ALA A 1 427 ? 16.453 0.753 -29.422 1 86.62 427 ALA A O 1
ATOM 3394 N N . LEU A 1 428 ? 18.344 0.362 -30.531 1 84.88 428 LEU A N 1
ATOM 3395 C CA . LEU A 1 428 ? 17.703 -0.629 -31.391 1 84.88 428 LEU A CA 1
ATOM 3396 C C . LEU A 1 428 ? 17.344 -1.882 -30.594 1 84.88 428 LEU A C 1
ATOM 3398 O O . LEU A 1 428 ? 16.281 -2.467 -30.812 1 84.88 428 LEU A O 1
ATOM 3402 N N . ASN A 1 429 ? 18.266 -2.184 -29.703 1 83.06 429 ASN A N 1
ATOM 3403 C CA . ASN A 1 429 ? 17.984 -3.33 -28.859 1 83.06 429 ASN A CA 1
ATOM 3404 C C . ASN A 1 429 ? 16.812 -3.051 -27.922 1 83.06 429 ASN A C 1
ATOM 3406 O O . ASN A 1 429 ? 16 -3.941 -27.641 1 83.06 429 ASN A O 1
ATOM 3410 N N . LEU A 1 430 ? 16.672 -1.862 -27.484 1 84.75 430 LEU A N 1
ATOM 3411 C CA . LEU A 1 430 ? 15.578 -1.493 -26.594 1 84.75 430 LEU A CA 1
ATOM 3412 C C . LEU A 1 430 ? 14.25 -1.5 -27.344 1 84.75 430 LEU A C 1
ATOM 3414 O O . LEU A 1 430 ? 13.234 -1.936 -26.797 1 84.75 430 LEU A O 1
ATOM 3418 N N . VAL A 1 431 ? 14.258 -1.075 -28.609 1 82.56 431 VAL A N 1
ATOM 3419 C CA . VAL A 1 431 ? 13.047 -1.082 -29.422 1 82.56 431 VAL A CA 1
ATOM 3420 C C . VAL A 1 431 ? 12.633 -2.521 -29.719 1 82.56 431 VAL A C 1
ATOM 3422 O O . VAL A 1 431 ? 11.445 -2.842 -29.734 1 82.56 431 VAL A O 1
ATOM 3425 N N . GLN A 1 432 ? 13.57 -3.324 -29.875 1 81.88 432 GLN A N 1
ATOM 3426 C CA . GLN A 1 432 ? 13.266 -4.73 -30.125 1 81.88 432 GLN A CA 1
ATOM 3427 C C . GLN A 1 432 ? 12.742 -5.414 -28.859 1 81.88 432 GLN A C 1
ATOM 3429 O O . GLN A 1 432 ? 11.906 -6.316 -28.938 1 81.88 432 GLN A O 1
ATOM 3434 N N . LEU A 1 433 ? 13.25 -4.883 -27.766 1 81.56 433 LEU A N 1
ATOM 3435 C CA . LEU A 1 433 ? 12.781 -5.438 -26.5 1 81.56 433 LEU A CA 1
ATOM 3436 C C . LEU A 1 433 ? 11.328 -5.07 -26.25 1 81.56 433 LEU A C 1
ATOM 3438 O O . LEU A 1 433 ? 10.609 -5.793 -25.547 1 81.56 433 LEU A O 1
ATOM 3442 N N . LEU A 1 434 ? 10.891 -3.965 -26.859 1 83.56 434 LEU A N 1
ATOM 3443 C CA . LEU A 1 434 ? 9.508 -3.537 -26.703 1 83.56 434 LEU A CA 1
ATOM 3444 C C . LEU A 1 434 ? 8.562 -4.453 -27.484 1 83.56 434 LEU A C 1
ATOM 3446 O O . LEU A 1 434 ? 7.355 -4.453 -27.234 1 83.56 434 LEU A O 1
ATOM 3450 N N . SER A 1 435 ? 9.078 -5.266 -28.328 1 83.88 435 SER A N 1
ATOM 3451 C CA . SER A 1 435 ? 8.273 -6.223 -29.078 1 83.88 435 SER A CA 1
ATOM 3452 C C . SER A 1 435 ? 7.727 -7.316 -28.172 1 83.88 435 SER A C 1
ATOM 3454 O O . SER A 1 435 ? 6.664 -7.879 -28.438 1 83.88 435 SER A O 1
ATOM 3456 N N . PHE A 1 436 ? 8.367 -7.469 -26.984 1 83.56 436 PHE A N 1
ATOM 3457 C CA . PHE A 1 436 ? 7.922 -8.523 -26.078 1 83.56 436 PHE A CA 1
ATOM 3458 C C . PHE A 1 436 ? 6.598 -8.141 -25.422 1 83.56 436 PHE A C 1
ATOM 3460 O O . PHE A 1 436 ? 5.609 -8.867 -25.547 1 83.56 436 PHE A O 1
ATOM 3467 N N . PRO A 1 437 ? 6.504 -7.012 -24.734 1 86.06 437 PRO A N 1
ATOM 3468 C CA . PRO A 1 437 ? 5.203 -6.672 -24.156 1 86.06 437 PRO A CA 1
ATOM 3469 C C . PRO A 1 437 ? 4.109 -6.512 -25.203 1 86.06 437 PRO A C 1
ATOM 3471 O O . PRO A 1 437 ? 2.941 -6.801 -24.938 1 86.06 437 PRO A O 1
ATOM 3474 N N . ALA A 1 438 ? 4.465 -6.164 -26.453 1 87.88 438 ALA A N 1
ATOM 3475 C CA . ALA A 1 438 ? 3.479 -6.035 -27.516 1 87.88 438 ALA A CA 1
ATOM 3476 C C . ALA A 1 438 ? 2.932 -7.402 -27.922 1 87.88 438 ALA A C 1
ATOM 3478 O O . ALA A 1 438 ? 1.726 -7.559 -28.125 1 87.88 438 ALA A O 1
ATOM 3479 N N . THR A 1 439 ? 3.854 -8.359 -28.016 1 87.88 439 THR A N 1
ATOM 3480 C CA . THR A 1 439 ? 3.412 -9.703 -28.375 1 87.88 439 THR A CA 1
ATOM 3481 C C . THR A 1 439 ? 2.58 -10.32 -27.25 1 87.88 439 THR A C 1
ATOM 3483 O O . THR A 1 439 ? 1.593 -11.008 -27.5 1 87.88 439 THR A O 1
ATOM 3486 N N . VAL A 1 440 ? 2.975 -10 -26.062 1 86.75 440 VAL A N 1
ATOM 3487 C CA . VAL A 1 440 ? 2.234 -10.508 -24.906 1 86.75 440 VAL A CA 1
ATOM 3488 C C . VAL A 1 440 ? 0.819 -9.93 -24.922 1 86.75 440 VAL A C 1
ATOM 3490 O O . VAL A 1 440 ? -0.152 -10.656 -24.688 1 86.75 440 VAL A O 1
ATOM 3493 N N . LEU A 1 441 ? 0.675 -8.656 -25.234 1 89.19 441 LEU A N 1
ATOM 3494 C CA . LEU A 1 441 ? -0.634 -8.008 -25.281 1 89.19 441 LEU A CA 1
ATOM 3495 C C . LEU A 1 441 ? -1.473 -8.562 -26.422 1 89.19 441 LEU A C 1
ATOM 3497 O O . LEU A 1 441 ? -2.674 -8.789 -26.266 1 89.19 441 LEU A O 1
ATOM 3501 N N . LEU A 1 442 ? -0.788 -8.836 -27.5 1 90.69 442 LEU A N 1
ATOM 3502 C CA . LEU A 1 442 ? -1.487 -9.391 -28.656 1 90.69 442 LEU A CA 1
ATOM 3503 C C . LEU A 1 442 ? -2.039 -10.781 -28.344 1 90.69 442 LEU A C 1
ATOM 3505 O O . LEU A 1 442 ? -3.211 -11.062 -28.594 1 90.69 442 LEU A O 1
ATOM 3509 N N . PHE A 1 443 ? -1.229 -11.578 -27.75 1 89 443 PHE A N 1
ATOM 3510 C CA . PHE A 1 443 ? -1.655 -12.938 -27.438 1 89 443 PHE A CA 1
ATOM 3511 C C . PHE A 1 443 ? -2.699 -12.938 -26.328 1 89 443 PHE A C 1
ATOM 3513 O O . PHE A 1 443 ? -3.582 -13.805 -26.297 1 89 443 PHE A O 1
ATOM 3520 N N . PHE A 1 444 ? -2.629 -12.023 -25.484 1 88.56 444 PHE A N 1
ATOM 3521 C CA . PHE A 1 444 ? -3.641 -11.93 -24.438 1 88.56 444 PHE A CA 1
ATOM 3522 C C . PHE A 1 444 ? -5.004 -11.602 -25.031 1 88.56 444 PHE A C 1
ATOM 3524 O O . PHE A 1 444 ? -6 -12.25 -24.703 1 88.56 444 PHE A O 1
ATOM 3531 N N . TYR A 1 445 ? -5.066 -10.68 -25.938 1 91.75 445 TYR A N 1
ATOM 3532 C CA . TYR A 1 445 ? -6.348 -10.289 -26.516 1 91.75 445 TYR A CA 1
ATOM 3533 C C . TYR A 1 445 ? -6.848 -11.344 -27.5 1 91.75 445 TYR A C 1
ATOM 3535 O O . TYR A 1 445 ? -8.055 -11.523 -27.672 1 91.75 445 TYR A O 1
ATOM 3543 N N . LEU A 1 446 ? -5.922 -12.062 -28.062 1 92.31 446 LEU A N 1
ATOM 3544 C CA . LEU A 1 446 ? -6.336 -13.195 -28.875 1 92.31 446 LEU A CA 1
ATOM 3545 C C . LEU A 1 446 ? -6.98 -14.281 -28.016 1 92.31 446 LEU A C 1
ATOM 3547 O O . LEU A 1 446 ? -7.961 -14.906 -28.438 1 92.31 446 LEU A O 1
ATOM 3551 N N . GLN A 1 447 ? -6.434 -14.414 -26.906 1 92.81 447 GLN A N 1
ATOM 3552 C CA . GLN A 1 447 ? -7.004 -15.391 -25.984 1 92.81 447 GLN A CA 1
ATOM 3553 C C . GLN A 1 447 ? -8.375 -14.938 -25.484 1 92.81 447 GLN A C 1
ATOM 3555 O O . GLN A 1 447 ? -9.266 -15.766 -25.25 1 92.81 447 GLN A O 1
ATOM 3560 N N . VAL A 1 448 ? -8.602 -13.672 -25.25 1 94.19 448 VAL A N 1
ATOM 3561 C CA . VAL A 1 448 ? -9.891 -13.141 -24.828 1 94.19 448 VAL A CA 1
ATOM 3562 C C . VAL A 1 448 ? -10.93 -13.383 -25.922 1 94.19 448 VAL A C 1
ATOM 3564 O O . VAL A 1 448 ? -12.062 -13.773 -25.625 1 94.19 448 VAL A O 1
ATOM 3567 N N . LEU A 1 449 ? -10.5 -13.219 -27.125 1 95.12 449 LEU A N 1
ATOM 3568 C CA . LEU A 1 449 ? -11.398 -13.453 -28.25 1 95.12 449 LEU A CA 1
ATOM 3569 C C . LEU A 1 449 ? -11.742 -14.938 -28.359 1 95.12 449 LEU A C 1
ATOM 3571 O O . LEU A 1 449 ? -12.891 -15.289 -28.641 1 95.12 449 LEU A O 1
ATOM 3575 N N . LEU A 1 450 ? -10.75 -15.758 -28.141 1 95.31 450 LEU A N 1
ATOM 3576 C CA . LEU A 1 450 ? -10.977 -17.203 -28.156 1 95.31 450 LEU A CA 1
ATOM 3577 C C . LEU A 1 450 ? -11.953 -17.609 -27.062 1 95.31 450 LEU A C 1
ATOM 3579 O O . LEU A 1 450 ? -12.836 -18.438 -27.281 1 95.31 450 LEU A O 1
ATOM 3583 N N . THR A 1 451 ? -11.805 -17 -25.922 1 94.81 451 THR A N 1
ATOM 3584 C CA . THR A 1 451 ? -12.688 -17.312 -24.797 1 94.81 451 THR A CA 1
ATOM 3585 C C . THR A 1 451 ? -14.109 -16.859 -25.094 1 94.81 451 THR A C 1
ATOM 3587 O O . THR A 1 451 ? -15.07 -17.578 -24.797 1 94.81 451 THR A O 1
ATOM 3590 N N . LYS A 1 452 ? -14.281 -15.734 -25.688 1 93.06 452 LYS A N 1
ATOM 3591 C CA . LYS A 1 452 ? -15.602 -15.188 -25.984 1 93.06 452 LYS A CA 1
ATOM 3592 C C . LYS A 1 452 ? -16.312 -16.016 -27.047 1 93.06 452 LYS A C 1
ATOM 3594 O O . LYS A 1 452 ? -17.5 -16.328 -26.922 1 93.06 452 LYS A O 1
ATOM 3599 N N . LYS A 1 453 ? -15.578 -16.516 -28.031 1 93.5 453 LYS A N 1
ATOM 3600 C CA . LYS A 1 453 ? -16.219 -17.109 -29.203 1 93.5 453 LYS A CA 1
ATOM 3601 C C . LYS A 1 453 ? -16.328 -18.625 -29.047 1 93.5 453 LYS A C 1
ATOM 3603 O O . LYS A 1 453 ? -17.281 -19.234 -29.547 1 93.5 453 LYS A O 1
ATOM 3608 N N . VAL A 1 454 ? -15.375 -19.141 -28.328 1 93.38 454 VAL A N 1
ATOM 3609 C CA . VAL A 1 454 ? -15.336 -20.609 -28.391 1 93.38 454 VAL A CA 1
ATOM 3610 C C . VAL A 1 454 ? -15.586 -21.188 -27 1 93.38 454 VAL A C 1
ATOM 3612 O O . VAL A 1 454 ? -16.297 -22.188 -26.859 1 93.38 454 VAL A O 1
ATOM 3615 N N . LEU A 1 455 ? -15.102 -20.625 -25.969 1 93.75 455 LEU A N 1
ATOM 3616 C CA . LEU A 1 455 ? -15.062 -21.297 -24.672 1 93.75 455 LEU A CA 1
ATOM 3617 C C . LEU A 1 455 ? -16.312 -21 -23.875 1 93.75 455 LEU A C 1
ATOM 3619 O O . LEU A 1 455 ? -16.812 -21.875 -23.141 1 93.75 455 LEU A O 1
ATOM 3623 N N . MET A 1 456 ? -16.875 -19.875 -23.922 1 93.62 456 MET A N 1
ATOM 3624 C CA . MET A 1 456 ? -17.953 -19.469 -23.047 1 93.62 456 MET A CA 1
ATOM 3625 C C . MET A 1 456 ? -19.312 -19.844 -23.641 1 93.62 456 MET A C 1
ATOM 3627 O O . MET A 1 456 ? -19.438 -19.984 -24.859 1 93.62 456 MET A O 1
ATOM 3631 N N . GLN A 1 457 ? -20.25 -20.062 -22.703 1 90.44 457 GLN A N 1
ATOM 3632 C CA . GLN A 1 457 ? -21.625 -20.312 -23.078 1 90.44 457 GLN A CA 1
ATOM 3633 C C . GLN A 1 457 ? -22.281 -19.047 -23.656 1 90.44 457 GLN A C 1
ATOM 3635 O O . GLN A 1 457 ? -21.969 -17.938 -23.234 1 90.44 457 GLN A O 1
ATOM 3640 N N . GLU A 1 458 ? -23.109 -19.281 -24.625 1 87.38 458 GLU A N 1
ATOM 3641 C CA . GLU A 1 458 ? -23.828 -18.156 -25.219 1 87.38 458 GLU A CA 1
ATOM 3642 C C . GLU A 1 458 ? -24.828 -17.562 -24.219 1 87.38 458 GLU A C 1
ATOM 3644 O O . GLU A 1 458 ? -25.094 -18.141 -23.172 1 87.38 458 GLU A O 1
ATOM 3649 N N . LYS A 1 459 ? -25.297 -16.375 -24.5 1 86.44 459 LYS A N 1
ATOM 3650 C CA . LYS A 1 459 ? -26.219 -15.641 -23.641 1 86.44 459 LYS A CA 1
ATOM 3651 C C . LYS A 1 459 ? -27.484 -16.453 -23.359 1 86.44 459 LYS A C 1
ATOM 3653 O O . LYS A 1 459 ? -27.984 -17.141 -24.25 1 86.44 459 LYS A O 1
ATOM 3658 N N . VAL A 1 460 ? -27.797 -16.531 -22.062 1 82.31 460 VAL A N 1
ATOM 3659 C CA . VAL A 1 460 ? -29.031 -17.219 -21.688 1 82.31 460 VAL A CA 1
ATOM 3660 C C . VAL A 1 460 ? -30.234 -16.469 -22.25 1 82.31 460 VAL A C 1
ATOM 3662 O O . VAL A 1 460 ? -31.094 -17.047 -22.891 1 82.31 460 VAL A O 1
ATOM 3665 N N . LYS A 1 461 ? -30.234 -15.094 -21.891 1 83.06 461 LYS A N 1
ATOM 3666 C CA . LYS A 1 461 ? -31.281 -14.219 -22.438 1 83.06 461 LYS A CA 1
ATOM 3667 C C . LYS A 1 461 ? -30.688 -13.219 -23.422 1 83.06 461 LYS A C 1
ATOM 3669 O O . LYS A 1 461 ? -29.578 -12.734 -23.25 1 83.06 461 LYS A O 1
ATOM 3674 N N . GLU A 1 462 ? -31.391 -13.039 -24.469 1 85.19 462 GLU A N 1
ATOM 3675 C CA . GLU A 1 462 ? -30.922 -12.156 -25.531 1 85.19 462 GLU A CA 1
ATOM 3676 C C . GLU A 1 462 ? -30.703 -10.734 -25.016 1 85.19 462 GLU A C 1
ATOM 3678 O O . GLU A 1 462 ? -29.828 -10.016 -25.5 1 85.19 462 GLU A O 1
ATOM 3683 N N . ASN A 1 463 ? -31.344 -10.367 -23.891 1 79.44 463 ASN A N 1
ATOM 3684 C CA . ASN A 1 463 ? -31.281 -8.992 -23.406 1 79.44 463 ASN A CA 1
ATOM 3685 C C . ASN A 1 463 ? -30.172 -8.828 -22.359 1 79.44 463 ASN A C 1
ATOM 3687 O O . ASN A 1 463 ? -29.938 -7.727 -21.859 1 79.44 463 ASN A O 1
ATOM 3691 N N . ASP A 1 464 ? -29.484 -9.969 -22.172 1 81.06 464 ASP A N 1
ATOM 3692 C CA . ASP A 1 464 ? -28.406 -9.828 -21.203 1 81.06 464 ASP A CA 1
ATOM 3693 C C . ASP A 1 464 ? -27.203 -9.125 -21.797 1 81.06 464 ASP A C 1
ATOM 3695 O O . ASP A 1 464 ? -26.891 -9.312 -22.969 1 81.06 464 ASP A O 1
ATOM 3699 N N . GLU A 1 465 ? -26.688 -8.117 -21.125 1 81.5 465 GLU A N 1
ATOM 3700 C CA . GLU A 1 465 ? -25.547 -7.352 -21.609 1 81.5 465 GLU A CA 1
ATOM 3701 C C . GLU A 1 465 ? -24.312 -8.242 -21.797 1 81.5 465 GLU A C 1
ATOM 3703 O O . GLU A 1 465 ? -23.625 -8.148 -22.812 1 81.5 465 GLU A O 1
ATOM 3708 N N . ASN A 1 466 ? -24.078 -9.148 -20.812 1 86.06 466 ASN A N 1
ATOM 3709 C CA . ASN A 1 466 ? -22.875 -9.969 -20.859 1 86.06 466 ASN A CA 1
ATOM 3710 C C . ASN A 1 466 ? -23.188 -11.453 -20.766 1 86.06 466 ASN A C 1
ATOM 3712 O O . ASN A 1 466 ? -24.266 -11.828 -20.297 1 86.06 466 ASN A O 1
ATOM 3716 N N . LYS A 1 467 ? -22.406 -12.25 -21.359 1 88.62 467 LYS A N 1
ATOM 3717 C CA . LYS A 1 467 ? -22.516 -13.703 -21.25 1 88.62 467 LYS A CA 1
ATOM 3718 C C . LYS A 1 467 ? -22.297 -14.164 -19.812 1 88.62 467 LYS A C 1
ATOM 3720 O O . LYS A 1 467 ? -21.594 -13.492 -19.031 1 88.62 467 LYS A O 1
ATOM 3725 N N . PRO A 1 468 ? -22.875 -15.195 -19.391 1 89.06 468 PRO A N 1
ATOM 3726 C CA . PRO A 1 468 ? -22.625 -15.719 -18.047 1 89.06 468 PRO A CA 1
ATOM 3727 C C . PRO A 1 468 ? -21.234 -16.297 -17.891 1 89.06 468 PRO A C 1
ATOM 3729 O O . PRO A 1 468 ? -20.609 -16.703 -18.875 1 89.06 468 PRO A O 1
ATOM 3732 N N . LEU A 1 469 ? -20.734 -16.297 -16.703 1 92.12 469 LEU A N 1
ATOM 3733 C CA . LEU A 1 469 ? -19.406 -16.828 -16.406 1 92.12 469 LEU A CA 1
ATOM 3734 C C . LEU A 1 469 ? -19.422 -18.344 -16.328 1 92.12 469 LEU A C 1
ATOM 3736 O O . LEU A 1 469 ? -19.219 -18.922 -15.266 1 92.12 469 LEU A O 1
ATOM 3740 N N . ASN A 1 470 ? -19.859 -19.016 -17.391 1 91.12 470 ASN A N 1
ATOM 3741 C CA . ASN A 1 470 ? -19.922 -20.469 -17.516 1 91.12 470 ASN A CA 1
ATOM 3742 C C . ASN A 1 470 ? -19.172 -20.969 -18.75 1 91.12 470 ASN A C 1
ATOM 3744 O O . ASN A 1 470 ? -19.234 -20.344 -19.797 1 91.12 470 ASN A O 1
ATOM 3748 N N . VAL A 1 471 ? -18.531 -22.016 -18.5 1 93.12 471 VAL A N 1
ATOM 3749 C CA . VAL A 1 471 ? -17.734 -22.609 -19.578 1 93.12 471 VAL A CA 1
ATOM 3750 C C . VAL A 1 471 ? -18.562 -23.672 -20.312 1 93.12 471 VAL A C 1
ATOM 3752 O O . VAL A 1 471 ? -19.172 -24.531 -19.672 1 93.12 471 VAL A O 1
ATOM 3755 N N . ASP A 1 472 ? -18.656 -23.547 -21.609 1 88.62 472 ASP A N 1
ATOM 3756 C CA . ASP A 1 472 ? -19.391 -24.531 -22.406 1 88.62 472 ASP A CA 1
ATOM 3757 C C . ASP A 1 472 ? -18.469 -25.641 -22.891 1 88.62 472 ASP A C 1
ATOM 3759 O O . ASP A 1 472 ? -18.688 -26.812 -22.594 1 88.62 472 ASP A O 1
ATOM 3763 N N . ASN A 1 473 ? -17.375 -25.297 -23.656 1 89.12 473 ASN A N 1
ATOM 3764 C CA . ASN A 1 473 ? -16.391 -26.266 -24.109 1 89.12 473 ASN A CA 1
ATOM 3765 C C . ASN A 1 473 ? -15.336 -26.531 -23.031 1 89.12 473 ASN A C 1
ATOM 3767 O O . ASN A 1 473 ? -14.219 -26.016 -23.125 1 89.12 473 ASN A O 1
ATOM 3771 N N . ARG A 1 474 ? -15.695 -27.406 -22.125 1 89.12 474 ARG A N 1
ATOM 3772 C CA . ARG A 1 474 ? -14.891 -27.625 -20.938 1 89.12 474 ARG A CA 1
ATOM 3773 C C . ARG A 1 474 ? -13.57 -28.312 -21.281 1 89.12 474 ARG A C 1
ATOM 3775 O O . ARG A 1 474 ? -12.523 -27.969 -20.719 1 89.12 474 ARG A O 1
ATOM 3782 N N . LYS A 1 475 ? -13.625 -29.344 -22.172 1 89.88 475 LYS A N 1
ATOM 3783 C CA . LYS A 1 475 ? -12.406 -30.062 -22.516 1 89.88 475 LYS A CA 1
ATOM 3784 C C . LYS A 1 475 ? -11.398 -29.156 -23.203 1 89.88 475 LYS A C 1
ATOM 3786 O O . LYS A 1 475 ? -10.203 -29.188 -22.891 1 89.88 475 LYS A O 1
ATOM 3791 N N . PHE A 1 476 ? -11.93 -28.406 -24.188 1 92 476 PHE A N 1
ATOM 3792 C CA . PHE A 1 476 ? -11.031 -27.484 -24.875 1 92 476 PHE A CA 1
ATOM 3793 C C . PHE A 1 476 ? -10.516 -26.406 -23.922 1 92 476 PHE A C 1
ATOM 3795 O O . PHE A 1 476 ? -9.375 -25.969 -24.047 1 92 476 PHE A O 1
ATOM 3802 N N . PHE A 1 477 ? -11.367 -26 -22.984 1 93.56 477 PHE A N 1
ATOM 3803 C CA . PHE A 1 477 ? -10.945 -25.047 -21.969 1 93.56 477 PHE A CA 1
ATOM 3804 C C . PHE A 1 477 ? -9.781 -25.594 -21.156 1 93.56 477 PHE A C 1
ATOM 3806 O O . PHE A 1 477 ? -8.828 -24.859 -20.859 1 93.56 477 PHE A O 1
ATOM 3813 N N . GLU A 1 478 ? -9.805 -26.797 -20.766 1 93.75 478 GLU A N 1
ATOM 3814 C CA . GLU A 1 478 ? -8.742 -27.391 -19.953 1 93.75 478 GLU A CA 1
ATOM 3815 C C . GLU A 1 478 ? -7.445 -27.5 -20.75 1 93.75 478 GLU A C 1
ATOM 3817 O O . GLU A 1 478 ? -6.355 -27.344 -20.188 1 93.75 478 GLU A O 1
ATOM 3822 N N . ILE A 1 479 ? -7.539 -27.766 -22.031 1 93.31 479 ILE A N 1
ATOM 3823 C CA . ILE A 1 479 ? -6.352 -27.859 -22.859 1 93.31 479 ILE A CA 1
ATOM 3824 C C . ILE A 1 479 ? -5.719 -26.469 -23 1 93.31 479 ILE A C 1
ATOM 3826 O O . ILE A 1 479 ? -4.5 -26.328 -22.891 1 93.31 479 ILE A O 1
ATOM 3830 N N . VAL A 1 480 ? -6.566 -25.5 -23.219 1 93.25 480 VAL A N 1
ATOM 3831 C CA . VAL A 1 480 ? -6.059 -24.141 -23.328 1 93.25 480 VAL A CA 1
ATOM 3832 C C . VAL A 1 480 ? -5.453 -23.688 -22 1 93.25 480 VAL A C 1
ATOM 3834 O O . VAL A 1 480 ? -4.43 -23 -21.984 1 93.25 480 VAL A O 1
ATOM 3837 N N . ASN A 1 481 ? -6.055 -24.062 -20.922 1 92.81 481 ASN A N 1
ATOM 3838 C CA . ASN A 1 481 ? -5.543 -23.734 -19.594 1 92.81 481 ASN A CA 1
ATOM 3839 C C . ASN A 1 481 ? -4.188 -24.375 -19.344 1 92.81 481 ASN A C 1
ATOM 3841 O O . ASN A 1 481 ? -3.316 -23.781 -18.703 1 92.81 481 ASN A O 1
ATOM 3845 N N . PHE A 1 482 ? -4.035 -25.562 -19.828 1 93 482 PHE A N 1
ATOM 3846 C CA . PHE A 1 482 ? -2.76 -26.25 -19.672 1 93 482 PHE A CA 1
ATOM 3847 C C . PHE A 1 482 ? -1.665 -25.547 -20.469 1 93 482 PHE A C 1
ATOM 3849 O O . PHE A 1 482 ? -0.551 -25.359 -19.984 1 93 482 PHE A O 1
ATOM 3856 N N . TYR A 1 483 ? -1.985 -25.172 -21.656 1 92.31 483 TYR A N 1
ATOM 3857 C CA . TYR A 1 483 ? -1.032 -24.422 -22.469 1 92.31 483 TYR A CA 1
ATOM 3858 C C . TYR A 1 483 ? -0.716 -23.078 -21.828 1 92.31 483 TYR A C 1
ATOM 3860 O O . TYR A 1 483 ? 0.436 -22.641 -21.828 1 92.31 483 TYR A O 1
ATOM 3868 N N . SER A 1 484 ? -1.684 -22.438 -21.297 1 91.25 484 SER A N 1
ATOM 3869 C CA . SER A 1 484 ? -1.521 -21.109 -20.703 1 91.25 484 SER A CA 1
ATOM 3870 C C . SER A 1 484 ? -0.64 -21.172 -19.469 1 91.25 484 SER A C 1
ATOM 3872 O O . SER A 1 484 ? -0.05 -20.172 -19.062 1 91.25 484 SER A O 1
ATOM 3874 N N . LEU A 1 485 ? -0.525 -22.266 -18.812 1 90.06 485 LEU A N 1
ATOM 3875 C CA . LEU A 1 485 ? 0.341 -22.438 -17.641 1 90.06 485 LEU A CA 1
ATOM 3876 C C . LEU A 1 485 ? 1.792 -22.125 -18 1 90.06 485 LEU A C 1
ATOM 3878 O O . LEU A 1 485 ? 2.479 -21.406 -17.266 1 90.06 485 LEU A O 1
ATOM 3882 N N . PHE A 1 486 ? 2.248 -22.516 -19.172 1 88.69 486 PHE A N 1
ATOM 3883 C CA . PHE A 1 486 ? 3.639 -22.344 -19.594 1 88.69 486 PHE A CA 1
ATOM 3884 C C . PHE A 1 486 ? 3.873 -20.953 -20.141 1 88.69 486 PHE A C 1
ATOM 3886 O O . PHE A 1 486 ? 4.898 -20.328 -19.859 1 88.69 486 PHE A O 1
ATOM 3893 N N . THR A 1 487 ? 2.928 -20.438 -20.875 1 87.88 487 THR A N 1
ATOM 3894 C CA . THR A 1 487 ? 3.113 -19.125 -21.5 1 87.88 487 THR A CA 1
ATOM 3895 C C . THR A 1 487 ? 2.992 -18.016 -20.469 1 87.88 487 THR A C 1
ATOM 3897 O O . THR A 1 487 ? 3.732 -17.031 -20.531 1 87.88 487 THR A O 1
ATOM 3900 N N . ASN A 1 488 ? 2.184 -18.188 -19.562 1 89.31 488 ASN A N 1
ATOM 3901 C CA . ASN A 1 488 ? 1.92 -17.094 -18.625 1 89.31 488 ASN A CA 1
ATOM 3902 C C . ASN A 1 488 ? 2.971 -17.047 -17.531 1 89.31 488 ASN A C 1
ATOM 3904 O O . ASN A 1 488 ? 3.016 -16.078 -16.75 1 89.31 488 ASN A O 1
ATOM 3908 N N . MET A 1 489 ? 3.793 -17.922 -17.438 1 87.38 489 MET A N 1
ATOM 3909 C CA . MET A 1 489 ? 4.895 -17.828 -16.484 1 87.38 489 MET A CA 1
ATOM 3910 C C . MET A 1 489 ? 5.848 -16.703 -16.875 1 87.38 489 MET A C 1
ATOM 3912 O O . MET A 1 489 ? 6.281 -15.93 -16.016 1 87.38 489 MET A O 1
ATOM 3916 N N . ALA A 1 490 ? 6.137 -16.594 -18.156 1 83.38 490 ALA A N 1
ATOM 3917 C CA . ALA A 1 490 ? 7.016 -15.531 -18.625 1 83.38 490 ALA A CA 1
ATOM 3918 C C . ALA A 1 490 ? 6.328 -14.172 -18.516 1 83.38 490 ALA A C 1
ATOM 3920 O O . ALA A 1 490 ? 6.957 -13.18 -18.125 1 83.38 490 ALA A O 1
ATOM 3921 N N . VAL A 1 491 ? 5.047 -14.227 -18.875 1 88 491 VAL A N 1
ATOM 3922 C CA . VAL A 1 491 ? 4.289 -12.984 -18.766 1 88 491 VAL A CA 1
ATOM 3923 C C . VAL A 1 491 ? 4.199 -12.555 -17.297 1 88 491 VAL A C 1
ATOM 3925 O O . VAL A 1 491 ? 4.238 -11.359 -17 1 88 491 VAL A O 1
ATOM 3928 N N . GLY A 1 492 ? 4.133 -13.516 -16.453 1 90.5 492 GLY A N 1
ATOM 3929 C CA . GLY A 1 492 ? 4.07 -13.227 -15.023 1 90.5 492 GLY A CA 1
ATOM 3930 C C . GLY A 1 492 ? 5.348 -12.609 -14.484 1 90.5 492 GLY A C 1
ATOM 3931 O O . GLY A 1 492 ? 5.301 -11.734 -13.617 1 90.5 492 GLY A O 1
ATOM 3932 N N . LEU A 1 493 ? 6.504 -12.977 -15 1 89.19 493 LEU A N 1
ATOM 3933 C CA . LEU A 1 493 ? 7.773 -12.406 -14.562 1 89.19 493 LEU A CA 1
ATOM 3934 C C . LEU A 1 493 ? 7.852 -10.93 -14.922 1 89.19 493 LEU A C 1
ATOM 3936 O O . LEU A 1 493 ? 8.305 -10.109 -14.117 1 89.19 493 LEU A O 1
ATOM 3940 N N . PHE A 1 494 ? 7.285 -10.664 -16.062 1 88.12 494 PHE A N 1
ATOM 3941 C CA . PHE A 1 494 ? 7.301 -9.273 -16.5 1 88.12 494 PHE A CA 1
ATOM 3942 C C . PHE A 1 494 ? 6.281 -8.445 -15.734 1 88.12 494 PHE A C 1
ATOM 3944 O O . PHE A 1 494 ? 6.559 -7.309 -15.352 1 88.12 494 PHE A O 1
ATOM 3951 N N . THR A 1 495 ? 5.156 -9.047 -15.5 1 91.06 495 THR A N 1
ATOM 3952 C CA . THR A 1 495 ? 4.098 -8.328 -14.797 1 91.06 495 THR A CA 1
ATOM 3953 C C . THR A 1 495 ? 4.5 -8.055 -13.352 1 91.06 495 THR A C 1
ATOM 3955 O O . THR A 1 495 ? 4.145 -7.02 -12.789 1 91.06 495 THR A O 1
ATOM 3958 N N . CYS A 1 496 ? 5.234 -8.961 -12.781 1 93.75 496 CYS A N 1
ATOM 3959 C CA . CYS A 1 496 ? 5.68 -8.75 -11.406 1 93.75 496 CYS A CA 1
ATOM 3960 C C . CYS A 1 496 ? 6.707 -7.621 -11.336 1 93.75 496 CYS A C 1
ATOM 3962 O O . CYS A 1 496 ? 6.711 -6.836 -10.391 1 93.75 496 CYS A O 1
ATOM 3964 N N . LEU A 1 497 ? 7.582 -7.516 -12.344 1 91.44 497 LEU A N 1
ATOM 3965 C CA . LEU A 1 497 ? 8.555 -6.43 -12.398 1 91.44 497 LEU A CA 1
ATOM 3966 C C . LEU A 1 497 ? 7.852 -5.082 -12.516 1 91.44 497 LEU A C 1
ATOM 3968 O O . LEU A 1 497 ? 8.242 -4.113 -11.859 1 91.44 497 LEU A O 1
ATOM 3972 N N . LEU A 1 498 ? 6.793 -5.047 -13.281 1 91.69 498 LEU A N 1
ATOM 3973 C CA . LEU A 1 498 ? 6.02 -3.818 -13.422 1 91.69 498 LEU A CA 1
ATOM 3974 C C . LEU A 1 498 ? 5.312 -3.471 -12.117 1 91.69 498 LEU A C 1
ATOM 3976 O O . LEU A 1 498 ? 5.168 -2.293 -11.781 1 91.69 498 LEU A O 1
ATOM 3980 N N . ARG A 1 499 ? 4.891 -4.496 -11.391 1 92.81 499 ARG A N 1
ATOM 3981 C CA . ARG A 1 499 ? 4.277 -4.301 -10.086 1 92.81 499 ARG A CA 1
ATOM 3982 C C . ARG A 1 499 ? 5.25 -3.645 -9.117 1 92.81 499 ARG A C 1
ATOM 3984 O O . ARG A 1 499 ? 4.883 -2.717 -8.391 1 92.81 499 ARG A O 1
ATOM 3991 N N . ILE A 1 500 ? 6.488 -4.098 -9.164 1 92.5 500 ILE A N 1
ATOM 3992 C CA . ILE A 1 500 ? 7.516 -3.574 -8.266 1 92.5 500 ILE A CA 1
ATOM 3993 C C . ILE A 1 500 ? 7.828 -2.127 -8.633 1 92.5 500 ILE A C 1
ATOM 3995 O O . ILE A 1 500 ? 7.891 -1.258 -7.762 1 92.5 500 ILE A O 1
ATOM 3999 N N . LEU A 1 501 ? 7.898 -1.823 -9.898 1 91.25 501 LEU A N 1
ATOM 4000 C CA . LEU A 1 501 ? 8.242 -0.483 -10.359 1 91.25 501 LEU A CA 1
ATOM 4001 C C . LEU A 1 501 ? 7.102 0.493 -10.086 1 91.25 501 LEU A C 1
ATOM 4003 O O . LEU A 1 501 ? 7.332 1.607 -9.617 1 91.25 501 LEU A O 1
ATOM 4007 N N . LYS A 1 502 ? 5.883 0.061 -10.344 1 92 502 LYS A N 1
ATOM 4008 C CA . LYS A 1 502 ? 4.73 0.924 -10.109 1 92 502 LYS A CA 1
ATOM 4009 C C . LYS A 1 502 ? 4.516 1.166 -8.625 1 92 502 LYS A C 1
ATOM 4011 O O . LYS A 1 502 ? 4.168 2.275 -8.211 1 92 502 LYS A O 1
ATOM 4016 N N . SER A 1 503 ? 4.637 0.123 -7.84 1 90.75 503 SER A N 1
ATOM 4017 C CA . SER A 1 503 ? 4.465 0.271 -6.398 1 90.75 503 SER A CA 1
ATOM 4018 C C . SER A 1 503 ? 5.512 1.213 -5.809 1 90.75 503 SER A C 1
ATOM 4020 O O . SER A 1 503 ? 5.203 2.021 -4.934 1 90.75 503 SER A O 1
ATOM 4022 N N . ALA A 1 504 ? 6.809 1.154 -6.285 1 89.88 504 ALA A N 1
ATOM 4023 C CA . ALA A 1 504 ? 7.863 2.057 -5.828 1 89.88 504 ALA A CA 1
ATOM 4024 C C . ALA A 1 504 ? 7.566 3.496 -6.242 1 89.88 504 ALA A C 1
ATOM 4026 O O . ALA A 1 504 ? 7.762 4.426 -5.453 1 89.88 504 ALA A O 1
ATOM 4027 N N . PHE A 1 505 ? 7.039 3.676 -7.406 1 90.31 505 PHE A N 1
ATOM 4028 C CA . PHE A 1 505 ? 6.723 5.004 -7.922 1 90.31 505 PHE A CA 1
ATOM 4029 C C . PHE A 1 505 ? 5.629 5.66 -7.09 1 90.31 505 PHE A C 1
ATOM 4031 O O . PHE A 1 505 ? 5.789 6.789 -6.625 1 90.31 505 PHE A O 1
ATOM 4038 N N . PHE A 1 506 ? 4.586 5 -6.816 1 88.88 506 PHE A N 1
ATOM 4039 C CA . PHE A 1 506 ? 3.479 5.57 -6.059 1 88.88 506 PHE A CA 1
ATOM 4040 C C . PHE A 1 506 ? 3.85 5.723 -4.59 1 88.88 506 PHE A C 1
ATOM 4042 O O . PHE A 1 506 ? 3.426 6.68 -3.934 1 88.88 506 PHE A O 1
ATOM 4049 N N . GLY A 1 507 ? 4.609 4.801 -4.105 1 88.44 507 GLY A N 1
ATOM 4050 C CA . GLY A 1 507 ? 5.027 4.902 -2.715 1 88.44 507 GLY A CA 1
ATOM 4051 C C . GLY A 1 507 ? 5.926 6.098 -2.449 1 88.44 507 GLY A C 1
ATOM 4052 O O . GLY A 1 507 ? 5.754 6.801 -1.453 1 88.44 507 GLY A O 1
ATOM 4053 N N . ILE A 1 508 ? 6.785 6.48 -3.346 1 90.62 508 ILE A N 1
ATOM 4054 C CA . ILE A 1 508 ? 7.75 7.559 -3.166 1 90.62 508 ILE A CA 1
ATOM 4055 C C . ILE A 1 508 ? 7.047 8.906 -3.299 1 90.62 508 ILE A C 1
ATOM 4057 O O . ILE A 1 508 ? 7.289 9.82 -2.506 1 90.62 508 ILE A O 1
ATOM 4061 N N . PHE A 1 509 ? 6.098 9.055 -4.145 1 91 509 PHE A N 1
ATOM 4062 C CA . PHE A 1 509 ? 5.527 10.367 -4.441 1 91 509 PHE A CA 1
ATOM 4063 C C . PHE A 1 509 ? 4.309 10.641 -3.568 1 91 509 PHE A C 1
ATOM 4065 O O . PHE A 1 509 ? 3.875 11.789 -3.438 1 91 509 PHE A O 1
ATOM 4072 N N . THR A 1 510 ? 3.801 9.648 -2.902 1 90.12 510 THR A N 1
ATOM 4073 C CA . THR A 1 510 ? 2.639 9.898 -2.057 1 90.12 510 THR A CA 1
ATOM 4074 C C . THR A 1 510 ? 2.994 9.719 -0.583 1 90.12 510 THR A C 1
ATOM 4076 O O . THR A 1 510 ? 2.115 9.758 0.282 1 90.12 510 THR A O 1
ATOM 4079 N N . VAL A 1 511 ? 4.227 9.602 -0.271 1 91.81 511 VAL A N 1
ATOM 4080 C CA . VAL A 1 511 ? 4.637 9.312 1.1 1 91.81 511 VAL A CA 1
ATOM 4081 C C . VAL A 1 511 ? 4.348 10.516 1.989 1 91.81 511 VAL A C 1
ATOM 4083 O O . VAL A 1 511 ? 4.074 10.367 3.184 1 91.81 511 VAL A O 1
ATOM 4086 N N . GLY A 1 512 ? 4.332 11.75 1.487 1 92.31 512 GLY A N 1
ATOM 4087 C CA . GLY A 1 512 ? 4.129 12.953 2.283 1 92.31 512 GLY A CA 1
ATOM 4088 C C . GLY A 1 512 ? 2.664 13.281 2.496 1 92.31 512 GLY A C 1
ATOM 4089 O O . GLY A 1 512 ? 2.33 14.148 3.307 1 92.31 512 GLY A O 1
ATOM 4090 N N . ARG A 1 513 ? 1.785 12.586 1.905 1 92.19 513 ARG A N 1
ATOM 4091 C CA . ARG A 1 513 ? 0.358 12.867 2.004 1 92.19 513 ARG A CA 1
ATOM 4092 C C . ARG A 1 513 ? -0.269 12.125 3.18 1 92.19 513 ARG A C 1
ATOM 4094 O O . ARG A 1 513 ? -0.04 10.93 3.355 1 92.19 513 ARG A O 1
ATOM 4101 N N . LEU A 1 514 ? -0.991 12.875 4.008 1 94.5 514 LEU A N 1
ATOM 4102 C CA . LEU A 1 514 ? -1.659 12.273 5.156 1 94.5 514 LEU A CA 1
ATOM 4103 C C . LEU A 1 514 ? -3.039 11.75 4.766 1 94.5 514 LEU A C 1
ATOM 4105 O O . LEU A 1 514 ? -3.621 10.93 5.48 1 94.5 514 LEU A O 1
ATOM 4109 N N . ASP A 1 515 ? -3.623 12.273 3.693 1 91.56 515 ASP A N 1
ATOM 4110 C CA . ASP A 1 515 ? -4.984 11.938 3.289 1 91.56 515 ASP A CA 1
ATOM 4111 C C . ASP A 1 515 ? -5.023 10.578 2.592 1 91.56 515 ASP A C 1
ATOM 4113 O O . ASP A 1 515 ? -6.105 10.055 2.309 1 91.56 515 ASP A O 1
ATOM 4117 N N . HIS A 1 516 ? -3.805 10.148 2.365 1 88.38 516 HIS A N 1
ATOM 4118 C CA . HIS A 1 516 ? -3.682 8.859 1.688 1 88.38 516 HIS A CA 1
ATOM 4119 C C . HIS A 1 516 ? -2.768 7.914 2.461 1 88.38 516 HIS A C 1
ATOM 4121 O O . HIS A 1 516 ? -1.728 8.328 2.975 1 88.38 516 HIS A O 1
ATOM 4127 N N . SER A 1 517 ? -3.266 6.652 2.682 1 90.06 517 SER A N 1
ATOM 4128 C CA . SER A 1 517 ? -2.406 5.684 3.355 1 90.06 517 SER A CA 1
ATOM 4129 C C . SER A 1 517 ? -1.484 4.98 2.365 1 90.06 517 SER A C 1
ATOM 4131 O O . SER A 1 517 ? -1.879 4.703 1.229 1 90.06 517 SER A O 1
ATOM 4133 N N . VAL A 1 518 ? -0.262 4.785 2.697 1 89.31 518 VAL A N 1
ATOM 4134 C CA . VAL A 1 518 ? 0.714 4.102 1.855 1 89.31 518 VAL A CA 1
ATOM 4135 C C . VAL A 1 518 ? 0.636 2.594 2.09 1 89.31 518 VAL A C 1
ATOM 4137 O O . VAL A 1 518 ? 1.181 1.809 1.312 1 89.31 518 VAL A O 1
ATOM 4140 N N . PHE A 1 519 ? -0.173 2.197 3.102 1 88.38 519 PHE A N 1
ATOM 4141 C CA . PHE A 1 519 ? -0.298 0.784 3.436 1 88.38 519 PHE A CA 1
ATOM 4142 C C . PHE A 1 519 ? -1.453 0.148 2.672 1 88.38 519 PHE A C 1
ATOM 4144 O O . PHE A 1 519 ? -2.254 0.849 2.049 1 88.38 519 PHE A O 1
ATOM 4151 N N . THR A 1 520 ? -1.378 -1.101 2.607 1 87.38 520 THR A N 1
ATOM 4152 C CA . THR A 1 520 ? -2.422 -1.859 1.931 1 87.38 520 THR A CA 1
ATOM 4153 C C . THR A 1 520 ? -3.723 -1.822 2.729 1 87.38 520 THR A C 1
ATOM 4155 O O . THR A 1 520 ? -3.746 -1.346 3.865 1 87.38 520 THR A O 1
ATOM 4158 N N . ARG A 1 521 ? -4.781 -2.242 2.184 1 82.94 521 ARG A N 1
ATOM 4159 C CA . ARG A 1 521 ? -6.121 -2.17 2.758 1 82.94 521 ARG A CA 1
ATOM 4160 C C . ARG A 1 521 ? -6.168 -2.846 4.125 1 82.94 521 ARG A C 1
ATOM 4162 O O . ARG A 1 521 ? -6.77 -2.32 5.062 1 82.94 521 ARG A O 1
ATOM 4169 N N . ASN A 1 522 ? -5.469 -3.938 4.305 1 78 522 ASN A N 1
ATOM 4170 C CA . ASN A 1 522 ? -5.523 -4.691 5.555 1 78 522 ASN A CA 1
ATOM 4171 C C . ASN A 1 522 ? -4.66 -4.047 6.637 1 78 522 ASN A C 1
ATOM 4173 O O . ASN A 1 522 ? -4.895 -4.254 7.828 1 78 522 ASN A O 1
ATOM 4177 N N . GLN A 1 523 ? -3.709 -3.246 6.148 1 84.94 523 GLN A N 1
ATOM 4178 C CA . GLN A 1 523 ? -2.781 -2.66 7.113 1 84.94 523 GLN A CA 1
ATOM 4179 C C . GLN A 1 523 ? -3.002 -1.156 7.242 1 84.94 523 GLN A C 1
ATOM 4181 O O . GLN A 1 523 ? -2.178 -0.452 7.832 1 84.94 523 GLN A O 1
ATOM 4186 N N . GLU A 1 524 ? -4.09 -0.644 6.781 1 86.69 524 GLU A N 1
ATOM 4187 C CA . GLU A 1 524 ? -4.363 0.79 6.824 1 86.69 524 GLU A CA 1
ATOM 4188 C C . GLU A 1 524 ? -4.512 1.28 8.258 1 86.69 524 GLU A C 1
ATOM 4190 O O . GLU A 1 524 ? -4.223 2.441 8.555 1 86.69 524 GLU A O 1
ATOM 4195 N N . SER A 1 525 ? -4.902 0.358 9.156 1 84.12 525 SER A N 1
ATOM 4196 C CA . SER A 1 525 ? -5.141 0.746 10.547 1 84.12 525 SER A CA 1
ATOM 4197 C C . SER A 1 525 ? -3.828 0.915 11.305 1 84.12 525 SER A C 1
ATOM 4199 O O . SER A 1 525 ? -3.801 1.507 12.391 1 84.12 525 SER A O 1
ATOM 4201 N N . SER A 1 526 ? -2.801 0.504 10.664 1 85.75 526 SER A N 1
ATOM 4202 C CA . SER A 1 526 ? -1.513 0.634 11.336 1 85.75 526 SER A CA 1
ATOM 4203 C C . SER A 1 526 ? -0.812 1.931 10.945 1 85.75 526 SER A C 1
ATOM 4205 O O . SER A 1 526 ? 0.225 2.279 11.508 1 85.75 526 SER A O 1
ATOM 4207 N N . ASP A 1 527 ? -1.339 2.67 10.031 1 90.94 527 ASP A N 1
ATOM 4208 C CA . ASP A 1 527 ? -0.781 3.955 9.625 1 90.94 527 ASP A CA 1
ATOM 4209 C C . ASP A 1 527 ? -1.204 5.066 10.578 1 90.94 527 ASP A C 1
ATOM 4211 O O . ASP A 1 527 ? -2.348 5.523 10.539 1 90.94 527 ASP A O 1
ATOM 4215 N N . LYS A 1 528 ? -0.349 5.559 11.398 1 91.06 528 LYS A N 1
ATOM 4216 C CA . LYS A 1 528 ? -0.653 6.598 12.375 1 91.06 528 LYS A CA 1
ATOM 4217 C C . LYS A 1 528 ? -0.952 7.93 11.695 1 91.06 528 LYS A C 1
ATOM 4219 O O . LYS A 1 528 ? -1.803 8.695 12.156 1 91.06 528 LYS A O 1
ATOM 4224 N N . GLY A 1 529 ? -0.199 8.227 10.625 1 92.38 529 GLY A N 1
ATOM 4225 C CA . GLY A 1 529 ? -0.46 9.453 9.898 1 92.38 529 GLY A CA 1
ATOM 4226 C C . GLY A 1 529 ? -1.855 9.516 9.305 1 92.38 529 GLY A C 1
ATOM 4227 O O . GLY A 1 529 ? -2.537 10.539 9.406 1 92.38 529 GLY A O 1
ATOM 4228 N N . PHE A 1 530 ? -2.307 8.477 8.727 1 93.75 530 PHE A N 1
ATOM 4229 C CA . PHE A 1 530 ? -3.635 8.422 8.125 1 93.75 530 PHE A CA 1
ATOM 4230 C C . PHE A 1 530 ? -4.715 8.469 9.203 1 93.75 530 PHE A C 1
ATOM 4232 O O . PHE A 1 530 ? -5.762 9.086 9.008 1 93.75 530 PHE A O 1
ATOM 4239 N N . LYS A 1 531 ? -4.484 7.922 10.359 1 93.44 531 LYS A N 1
ATOM 4240 C CA . LYS A 1 531 ? -5.43 7.953 11.469 1 93.44 531 LYS A CA 1
ATOM 4241 C C . LYS A 1 531 ? -5.617 9.367 11.992 1 93.44 531 LYS A C 1
ATOM 4243 O O . LYS A 1 531 ? -6.715 9.742 12.414 1 93.44 531 LYS A O 1
ATOM 4248 N N . ILE A 1 532 ? -4.559 10.055 11.961 1 95.06 532 ILE A N 1
ATOM 4249 C CA . ILE A 1 532 ? -4.625 11.438 12.414 1 95.06 532 ILE A CA 1
ATOM 4250 C C . ILE A 1 532 ? -5.508 12.25 11.461 1 95.06 532 ILE A C 1
ATOM 4252 O O . ILE A 1 532 ? -6.344 13.039 11.906 1 95.06 532 ILE A O 1
ATOM 4256 N N . TYR A 1 533 ? -5.336 12.047 10.141 1 95.44 533 TYR A N 1
ATOM 4257 C CA . TYR A 1 533 ? -6.164 12.719 9.148 1 95.44 533 TYR A CA 1
ATOM 4258 C C . TYR A 1 533 ? -7.633 12.344 9.328 1 95.44 533 TYR A C 1
ATOM 4260 O O . TYR A 1 533 ? -8.508 13.211 9.266 1 95.44 533 TYR A O 1
ATOM 4268 N N . LEU A 1 534 ? -7.922 11.141 9.625 1 95.44 534 LEU A N 1
ATOM 4269 C CA . LEU A 1 534 ? -9.289 10.688 9.836 1 95.44 534 LEU A CA 1
ATOM 4270 C C . LEU A 1 534 ? -9.867 11.281 11.117 1 95.44 534 LEU A C 1
ATOM 4272 O O . LEU A 1 534 ? -11.055 11.609 11.18 1 95.44 534 LEU A O 1
ATOM 4276 N N . SER A 1 535 ? -9.047 11.383 12.102 1 95.38 535 SER A N 1
ATOM 4277 C CA . SER A 1 535 ? -9.508 11.953 13.359 1 95.38 535 SER A CA 1
ATOM 4278 C C . SER A 1 535 ? -9.906 13.414 13.195 1 95.38 535 SER A C 1
ATOM 4280 O O . SER A 1 535 ? -10.875 13.875 13.805 1 95.38 535 SER A O 1
ATOM 4282 N N . VAL A 1 536 ? -9.18 14.109 12.398 1 95.75 536 VAL A N 1
ATOM 4283 C CA . VAL A 1 536 ? -9.516 15.508 12.156 1 95.75 536 VAL A CA 1
ATOM 4284 C C . VAL A 1 536 ? -10.859 15.602 11.438 1 95.75 536 VAL A C 1
ATOM 4286 O O . VAL A 1 536 ? -11.68 16.469 11.742 1 95.75 536 VAL A O 1
ATOM 4289 N N . LEU A 1 537 ? -11.094 14.742 10.492 1 95.69 537 LEU A N 1
ATOM 4290 C CA . LEU A 1 537 ? -12.359 14.734 9.766 1 95.69 537 LEU A CA 1
ATOM 4291 C C . LEU A 1 537 ? -13.523 14.445 10.703 1 95.69 537 LEU A C 1
ATOM 4293 O O . LEU A 1 537 ? -14.57 15.102 10.625 1 95.69 537 LEU A O 1
ATOM 4297 N N . LEU A 1 538 ? -13.305 13.531 11.633 1 95.5 538 LEU A N 1
ATOM 4298 C CA . LEU A 1 538 ? -14.375 13.156 12.555 1 95.5 538 LEU A CA 1
ATOM 4299 C C . LEU A 1 538 ? -14.656 14.281 13.547 1 95.5 538 LEU A C 1
ATOM 4301 O O . LEU A 1 538 ? -15.82 14.555 13.867 1 95.5 538 LEU A O 1
ATOM 4305 N N . VAL A 1 539 ? -13.625 14.898 14.016 1 95.56 539 VAL A N 1
ATOM 4306 C CA . VAL A 1 539 ? -13.797 15.992 14.969 1 95.56 539 VAL A CA 1
ATOM 4307 C C . VAL A 1 539 ? -14.461 17.188 14.273 1 95.56 539 VAL A C 1
ATOM 4309 O O . VAL A 1 539 ? -15.352 17.812 14.836 1 95.56 539 VAL A O 1
ATOM 4312 N N . ASP A 1 540 ? -14.039 17.5 13.055 1 95.19 540 ASP A N 1
ATOM 4313 C CA . ASP A 1 540 ? -14.648 18.594 12.305 1 95.19 540 ASP A CA 1
ATOM 4314 C C . ASP A 1 540 ? -16.125 18.297 12 1 95.19 540 ASP A C 1
ATOM 4316 O O . ASP A 1 540 ? -16.953 19.203 12.008 1 95.19 540 ASP A O 1
ATOM 4320 N N . ASN A 1 541 ? -16.406 17.078 11.68 1 93.94 541 ASN A N 1
ATOM 4321 C CA . ASN A 1 541 ? -17.797 16.719 11.43 1 93.94 541 ASN A CA 1
ATOM 4322 C C . ASN A 1 541 ? -18.641 16.828 12.703 1 93.94 541 ASN A C 1
ATOM 4324 O O . ASN A 1 541 ? -19.797 17.25 12.648 1 93.94 541 ASN A O 1
ATOM 4328 N N . ALA A 1 542 ? -18.078 16.406 13.82 1 92.69 542 ALA A N 1
ATOM 4329 C CA . ALA A 1 542 ? -18.812 16.438 15.078 1 92.69 542 ALA A CA 1
ATOM 4330 C C . ALA A 1 542 ? -19.109 17.875 15.508 1 92.69 542 ALA A C 1
ATOM 4332 O O . ALA A 1 542 ? -20.141 18.141 16.125 1 92.69 542 ALA A O 1
ATOM 4333 N N . HIS A 1 543 ? -18.297 18.844 15.156 1 91.81 543 HIS A N 1
ATOM 4334 C CA . HIS A 1 543 ? -18.469 20.203 15.656 1 91.81 543 HIS A CA 1
ATOM 4335 C C . HIS A 1 543 ? -18.969 21.141 14.562 1 91.81 543 HIS A C 1
ATOM 4337 O O . HIS A 1 543 ? -19.609 22.156 14.844 1 91.81 543 HIS A O 1
ATOM 4343 N N . ASN A 1 544 ? -18.656 20.812 13.281 1 91.88 544 ASN A N 1
ATOM 4344 C CA . ASN A 1 544 ? -18.969 21.766 12.227 1 91.88 544 ASN A CA 1
ATOM 4345 C C . ASN A 1 544 ? -19.891 21.172 11.172 1 91.88 544 ASN A C 1
ATOM 4347 O O . ASN A 1 544 ? -19.922 21.625 10.031 1 91.88 544 ASN A O 1
ATOM 4351 N N . ASN A 1 545 ? -20.562 20.203 11.477 1 92.25 545 ASN A N 1
ATOM 4352 C CA . ASN A 1 545 ? -21.578 19.719 10.547 1 92.25 545 ASN A CA 1
ATOM 4353 C C . ASN A 1 545 ? -22.672 20.75 10.312 1 92.25 545 ASN A C 1
ATOM 4355 O O . ASN A 1 545 ? -23.328 21.203 11.258 1 92.25 545 ASN A O 1
ATOM 4359 N N . PRO A 1 546 ? -22.828 21.172 9.094 1 90.94 546 PRO A N 1
ATOM 4360 C CA . PRO A 1 546 ? -23.75 22.266 8.828 1 90.94 546 PRO A CA 1
ATOM 4361 C C . PRO A 1 546 ? -25.188 21.938 9.227 1 90.94 546 PRO A C 1
ATOM 4363 O O . PRO A 1 546 ? -25.906 22.812 9.734 1 90.94 546 PRO A O 1
ATOM 4366 N N . THR A 1 547 ? -25.719 20.719 9.039 1 90.25 547 THR A N 1
ATOM 4367 C CA . THR A 1 547 ? -27.078 20.328 9.375 1 90.25 547 THR A CA 1
ATOM 4368 C C . THR A 1 547 ? -27.297 20.344 10.883 1 90.25 547 THR A C 1
ATOM 4370 O O . THR A 1 547 ? -28.328 20.812 11.367 1 90.25 547 THR A O 1
ATOM 4373 N N . MET A 1 548 ? -26.344 19.875 11.547 1 90.25 548 MET A N 1
ATOM 4374 C CA . MET A 1 548 ? -26.453 19.828 13 1 90.25 548 MET A CA 1
ATOM 4375 C C . MET A 1 548 ? -26.375 21.219 13.602 1 90.25 548 MET A C 1
ATOM 4377 O O . MET A 1 548 ? -27.125 21.562 14.516 1 90.25 548 MET A O 1
ATOM 4381 N N . ARG A 1 549 ? -25.516 22.109 13.109 1 90.12 549 ARG A N 1
ATOM 4382 C CA . ARG A 1 549 ? -25.328 23.469 13.633 1 90.12 549 ARG A CA 1
ATOM 4383 C C . ARG A 1 549 ? -26.547 24.328 13.359 1 90.12 549 ARG A C 1
ATOM 4385 O O . ARG A 1 549 ? -27 25.078 14.227 1 90.12 549 ARG A O 1
ATOM 4392 N N . VAL A 1 550 ? -27.094 24.203 12.164 1 88.81 550 VAL A N 1
ATOM 4393 C CA . VAL A 1 550 ? -28.281 24.984 11.828 1 88.81 550 VAL A CA 1
ATOM 4394 C C . VAL A 1 550 ? -29.469 24.5 12.648 1 88.81 550 VAL A C 1
ATOM 4396 O O . VAL A 1 550 ? -30.266 25.312 13.148 1 88.81 550 VAL A O 1
ATOM 4399 N N . PHE A 1 551 ? -29.547 23.219 12.812 1 87.75 551 PHE A N 1
ATOM 4400 C CA . PHE A 1 551 ? -30.625 22.656 13.609 1 87.75 551 PHE A CA 1
ATOM 4401 C C . PHE A 1 551 ? -30.531 23.125 15.055 1 87.75 551 PHE A C 1
ATOM 4403 O O . PHE A 1 551 ? -31.531 23.531 15.648 1 87.75 551 PHE A O 1
ATOM 4410 N N . ALA A 1 552 ? -29.375 23.062 15.609 1 86.25 552 ALA A N 1
ATOM 4411 C CA . ALA A 1 552 ? -29.172 23.5 16.984 1 86.25 552 ALA A CA 1
ATOM 4412 C C . ALA A 1 552 ? -29.453 25 17.141 1 86.25 552 ALA A C 1
ATOM 4414 O O . ALA A 1 552 ? -30 25.438 18.156 1 86.25 552 ALA A O 1
ATOM 4415 N N . HIS A 1 553 ? -29.078 25.766 16.172 1 84.62 553 HIS A N 1
ATOM 4416 C CA . HIS A 1 553 ? -29.312 27.203 16.203 1 84.62 553 HIS A CA 1
ATOM 4417 C C . HIS A 1 553 ? -30.797 27.516 16.156 1 84.62 553 HIS A C 1
ATOM 4419 O O . HIS A 1 553 ? -31.281 28.422 16.844 1 84.62 553 HIS A O 1
ATOM 4425 N N . LEU A 1 554 ? -31.5 26.781 15.352 1 80.75 554 LEU A N 1
ATOM 4426 C CA . LEU A 1 554 ? -32.938 26.984 15.242 1 80.75 554 LEU A CA 1
ATOM 4427 C C . LEU A 1 554 ? -33.656 26.594 16.531 1 80.75 554 LEU A C 1
ATOM 4429 O O . LEU A 1 554 ? -34.594 27.281 16.969 1 80.75 554 LEU A O 1
ATOM 4433 N N . LEU A 1 555 ? -33.125 25.562 17.141 1 82.12 555 LEU A N 1
ATOM 4434 C CA . LEU A 1 555 ? -33.688 25.125 18.406 1 82.12 555 LEU A CA 1
ATOM 4435 C C . LEU A 1 555 ? -33.406 26.125 19.5 1 82.12 555 LEU A C 1
ATOM 4437 O O . LEU A 1 555 ? -34.281 26.406 20.328 1 82.12 555 LEU A O 1
ATOM 4441 N N . TRP A 1 556 ? -32.25 26.656 19.516 1 80.62 556 TRP A N 1
ATOM 4442 C CA . TRP A 1 556 ? -31.844 27.625 20.531 1 80.62 556 TRP A CA 1
ATOM 4443 C C . TRP A 1 556 ? -32.625 28.922 20.391 1 80.62 556 TRP A C 1
ATOM 4445 O O . TRP A 1 556 ? -33.031 29.516 21.375 1 80.62 556 TRP A O 1
ATOM 4455 N N . THR A 1 557 ? -32.844 29.391 19.188 1 76.88 557 THR A N 1
ATOM 4456 C CA . THR A 1 557 ? -33.562 30.625 18.938 1 76.88 557 THR A CA 1
ATOM 4457 C C . THR A 1 557 ? -35.031 30.484 19.328 1 76.88 557 THR A C 1
ATOM 4459 O O . THR A 1 557 ? -35.625 31.406 19.844 1 76.88 557 THR A O 1
ATOM 4462 N N . LYS A 1 558 ? -35.5 29.312 19.141 1 74.06 558 LYS A N 1
ATOM 4463 C CA . LYS A 1 558 ? -36.906 29.062 19.516 1 74.06 558 LYS A CA 1
ATOM 4464 C C . LYS A 1 558 ? -37.094 29.031 21.031 1 74.06 558 LYS A C 1
ATOM 4466 O O . LYS A 1 558 ? -38.062 29.562 21.562 1 74.06 558 LYS A O 1
ATOM 4471 N N . VAL A 1 559 ? -36.125 28.438 21.594 1 75.94 559 VAL A N 1
ATOM 4472 C CA . VAL A 1 559 ? -36.219 28.312 23.047 1 75.94 559 VAL A CA 1
ATOM 4473 C C . VAL A 1 559 ? -36.062 29.703 23.688 1 75.94 559 VAL A C 1
ATOM 4475 O O . VAL A 1 559 ? -36.75 30.031 24.641 1 75.94 559 VAL A O 1
ATOM 4478 N N . LEU A 1 560 ? -35.188 30.484 23.156 1 71.06 560 LEU A N 1
ATOM 4479 C CA . LEU A 1 560 ? -34.969 31.828 23.688 1 71.06 560 LEU A CA 1
ATOM 4480 C C . LEU A 1 560 ? -36.156 32.719 23.453 1 71.06 560 LEU A C 1
ATOM 4482 O O . LEU A 1 560 ? -36.531 33.531 24.312 1 71.06 560 LEU A O 1
ATOM 4486 N N . SER A 1 561 ? -36.812 32.562 22.375 1 66.19 561 SER A N 1
ATOM 4487 C CA . SER A 1 561 ? -38 33.344 22.078 1 66.19 561 SER A CA 1
ATOM 4488 C C . SER A 1 561 ? -39.156 33 22.984 1 66.19 561 SER A C 1
ATOM 4490 O O . SER A 1 561 ? -39.906 33.875 23.438 1 66.19 561 SER A O 1
ATOM 4492 N N . THR A 1 562 ? -39.219 31.766 23.25 1 68.38 562 THR A N 1
ATOM 4493 C CA . THR A 1 562 ? -40.312 31.312 24.125 1 68.38 562 THR A CA 1
ATOM 4494 C C . THR A 1 562 ? -40.062 31.797 25.562 1 68.38 562 THR A C 1
ATOM 4496 O O . THR A 1 562 ? -41 32.188 26.25 1 68.38 562 THR A O 1
ATOM 4499 N N . ARG A 1 563 ? -38.875 31.781 25.953 1 66.25 563 ARG A N 1
ATOM 4500 C CA . ARG A 1 563 ? -38.531 32.25 27.281 1 66.25 563 ARG A CA 1
ATOM 4501 C C . ARG A 1 563 ? -38.75 33.75 27.406 1 66.25 563 ARG A C 1
ATOM 4503 O O . ARG A 1 563 ? -39.188 34.25 28.453 1 66.25 563 ARG A O 1
ATOM 4510 N N . TYR A 1 564 ? -38.5 34.438 26.359 1 61.22 564 TYR A N 1
ATOM 4511 C CA . TYR A 1 564 ? -38.688 35.875 26.344 1 61.22 564 TYR A CA 1
ATOM 4512 C C . TYR A 1 564 ? -40.156 36.219 26.438 1 61.22 564 TYR A C 1
ATOM 4514 O O . TYR A 1 564 ? -40.562 37.156 27.141 1 61.22 564 TYR A O 1
ATOM 4522 N N . VAL A 1 565 ? -41 35.5 25.75 1 58.81 565 VAL A N 1
ATOM 4523 C CA . VAL A 1 565 ? -42.438 35.75 25.75 1 58.81 565 VAL A CA 1
ATOM 4524 C C . VAL A 1 565 ? -43.031 35.406 27.125 1 58.81 565 VAL A C 1
ATOM 4526 O O . VAL A 1 565 ? -43.906 36.125 27.609 1 58.81 565 VAL A O 1
ATOM 4529 N N . GLN A 1 566 ? -42.594 34.469 27.656 1 60.69 566 GLN A N 1
ATOM 4530 C CA . GLN A 1 566 ? -43.094 34.062 28.969 1 60.69 566 GLN A CA 1
ATOM 4531 C C . GLN A 1 566 ? -42.719 35.062 30.047 1 60.69 566 GLN A C 1
ATOM 4533 O O . GLN A 1 566 ? -43.469 35.312 30.969 1 60.69 566 GLN A O 1
ATOM 4538 N N . ASN A 1 567 ? -41.625 35.594 29.922 1 56.88 567 ASN A N 1
ATOM 4539 C CA . ASN A 1 567 ? -41.156 36.5 30.938 1 56.88 567 ASN A CA 1
ATOM 4540 C C . ASN A 1 567 ? -41.75 37.906 30.734 1 56.88 567 ASN A C 1
ATOM 4542 O O . ASN A 1 567 ? -41.719 38.719 31.656 1 56.88 567 ASN A O 1
ATOM 4546 N N . CYS A 1 568 ? -42.25 38.312 29.578 1 45.97 568 CYS A N 1
ATOM 4547 C CA . CYS A 1 568 ? -42.906 39.594 29.375 1 45.97 568 CYS A CA 1
ATOM 4548 C C . CYS A 1 568 ? -44.406 39.438 29.266 1 45.97 568 CYS A C 1
ATOM 4550 O O . CYS A 1 568 ? -44.969 39.375 28.172 1 45.97 568 CYS A O 1
ATOM 4552 N N . PRO A 1 569 ? -45.281 38.969 30.266 1 46.56 569 PRO A N 1
ATOM 4553 C CA . PRO A 1 569 ? -46.719 38.781 30.188 1 46.56 569 PRO A CA 1
ATOM 4554 C C . PRO A 1 569 ? -47.469 40.031 29.75 1 46.56 569 PRO A C 1
ATOM 4556 O O . PRO A 1 569 ? -48.625 39.938 29.312 1 46.56 569 PRO A O 1
ATOM 4559 N N . GLY A 1 570 ? -47.188 41.312 30.312 1 42.44 570 GLY A N 1
ATOM 4560 C CA . GLY A 1 570 ? -48.031 42.469 30.156 1 42.44 570 GLY A CA 1
ATOM 4561 C C . GLY A 1 570 ? -48.219 42.906 28.703 1 42.44 570 GLY A C 1
ATOM 4562 O O . GLY A 1 570 ? -48.812 43.938 28.422 1 42.44 570 GLY A O 1
ATOM 4563 N N . MET A 1 571 ? -47.5 42.469 27.844 1 38.19 571 MET A N 1
ATOM 4564 C CA . MET A 1 571 ? -47.781 43 26.5 1 38.19 571 MET A CA 1
ATOM 4565 C C . MET A 1 571 ? -49.031 42.375 25.906 1 38.19 571 MET A C 1
ATOM 4567 O O . MET A 1 571 ? -49 41.25 25.406 1 38.19 571 MET A O 1
ATOM 4571 N N . ASP A 1 572 ? -50.219 42.469 26.641 1 37.41 572 ASP A N 1
ATOM 4572 C CA . ASP A 1 572 ? -51.531 42.219 26.031 1 37.41 572 ASP A CA 1
ATOM 4573 C C . ASP A 1 572 ? -51.656 42.938 24.688 1 37.41 572 ASP A C 1
ATOM 4575 O O . ASP A 1 572 ? -51.438 44.156 24.594 1 37.41 572 ASP A O 1
ATOM 4579 N N . PRO A 1 573 ? -51.594 42.312 23.594 1 38.75 573 PRO A N 1
ATOM 4580 C CA . PRO A 1 573 ? -51.75 43 22.297 1 38.75 573 PRO A CA 1
ATOM 4581 C C . PRO A 1 573 ? -52.906 44 22.266 1 38.75 573 PRO A C 1
ATOM 4583 O O . PRO A 1 573 ? -53.031 44.781 21.344 1 38.75 573 PRO A O 1
ATOM 4586 N N . GLU A 1 574 ? -53.938 43.812 23.078 1 35.78 574 GLU A N 1
ATOM 4587 C CA . GLU A 1 574 ? -55.188 44.562 22.844 1 35.78 574 GLU A CA 1
ATOM 4588 C C . GLU A 1 574 ? -55 46 23.234 1 35.78 574 GLU A C 1
ATOM 4590 O O . GLU A 1 574 ? -55.688 46.906 22.688 1 35.78 574 GLU A O 1
ATOM 4595 N N . GLU A 1 575 ? -54.594 46.344 24.469 1 33.66 575 GLU A N 1
ATOM 4596 C CA . GLU A 1 575 ? -54.844 47.688 24.984 1 33.66 575 GLU A CA 1
ATOM 4597 C C . GLU A 1 575 ? -53.906 48.719 24.344 1 33.66 575 GLU A C 1
ATOM 4599 O O . GLU A 1 575 ? -52.938 49.156 24.969 1 33.66 575 GLU A O 1
ATOM 4604 N N . ASP A 1 576 ? -53.438 48.625 23.094 1 33.94 576 ASP A N 1
ATOM 4605 C CA . ASP A 1 576 ? -52.781 49.688 22.359 1 33.94 576 ASP A CA 1
ATOM 4606 C C . ASP A 1 576 ? -53.656 50.938 22.266 1 33.94 576 ASP A C 1
ATOM 4608 O O . ASP A 1 576 ? -53.406 51.812 21.438 1 33.94 576 ASP A O 1
ATOM 4612 N N . SER A 1 577 ? -54.812 51.031 22.938 1 30.83 577 SER A N 1
ATOM 4613 C CA . SER A 1 577 ? -55.375 52.312 22.609 1 30.83 577 SER A CA 1
ATOM 4614 C C . SER A 1 577 ? -54.5 53.469 23.141 1 30.83 577 SER A C 1
ATOM 4616 O O . SER A 1 577 ? -54.188 54.375 22.406 1 30.83 577 SER A O 1
ATOM 4618 N N . LYS A 1 578 ? -54.938 54.156 24.312 1 31.8 578 LYS A N 1
ATOM 4619 C CA . LYS A 1 578 ? -54.906 55.594 24.453 1 31.8 578 LYS A CA 1
ATOM 4620 C C . LYS A 1 578 ? -53.5 56.094 24.781 1 31.8 578 LYS A C 1
ATOM 4622 O O . LYS A 1 578 ? -53.031 57.094 24.234 1 31.8 578 LYS A O 1
ATOM 4627 N N . GLU A 1 579 ? -53.094 56 26.094 1 28.77 579 GLU A N 1
ATOM 4628 C CA . GLU A 1 579 ? -52.344 57.094 26.672 1 28.77 579 GLU A CA 1
ATOM 4629 C C . GLU A 1 579 ? -50.906 57.125 26.125 1 28.77 579 GLU A C 1
ATOM 4631 O O . GLU A 1 579 ? -50.219 56.094 26.141 1 28.77 579 GLU A O 1
ATOM 4636 N N . ASP A 1 580 ? -50.531 58.125 25.188 1 28.7 580 ASP A N 1
ATOM 4637 C CA . ASP A 1 580 ? -49.375 58.625 24.469 1 28.7 580 ASP A CA 1
ATOM 4638 C C . ASP A 1 580 ? -48.188 58.875 25.406 1 28.7 580 ASP A C 1
ATOM 4640 O O . ASP A 1 580 ? -47.25 59.562 25.062 1 28.7 580 ASP A O 1
ATOM 4644 N N . SER A 1 581 ? -48.344 58.688 26.734 1 27.52 581 SER A N 1
ATOM 4645 C CA . SER A 1 581 ? -47.25 59.375 27.375 1 27.52 581 SER A CA 1
ATOM 4646 C C . SER A 1 581 ? -45.906 58.875 26.875 1 27.52 581 SER A C 1
ATOM 4648 O O . SER A 1 581 ? -45.688 57.656 26.797 1 27.52 581 SER A O 1
ATOM 4650 N N . GLU A 1 582 ? -45.094 59.656 26.062 1 27.2 582 GLU A N 1
ATOM 4651 C CA . GLU A 1 582 ? -43.844 59.656 25.297 1 27.2 582 GLU A CA 1
ATOM 4652 C C . GLU A 1 582 ? -42.719 59.062 26.125 1 27.2 582 GLU A C 1
ATOM 4654 O O . GLU A 1 582 ? -41.688 58.688 25.578 1 27.2 582 GLU A O 1
ATOM 4659 N N . GLU A 1 583 ? -42.75 59.469 27.484 1 26.41 583 GLU A N 1
ATOM 4660 C CA . GLU A 1 583 ? -41.375 59.594 27.984 1 26.41 583 GLU A CA 1
ATOM 4661 C C . GLU A 1 583 ? -40.625 58.25 27.891 1 26.41 583 GLU A C 1
ATOM 4663 O O . GLU A 1 583 ? -39.531 58.188 27.359 1 26.41 583 GLU A O 1
ATOM 4668 N N . ASP A 1 584 ? -40.531 57.656 29.156 1 28.14 584 ASP A N 1
ATOM 4669 C CA . ASP A 1 584 ? -39.406 56.844 29.594 1 28.14 584 ASP A CA 1
ATOM 4670 C C . ASP A 1 584 ? -39.469 55.469 29 1 28.14 584 ASP A C 1
ATOM 4672 O O . ASP A 1 584 ? -38.781 54.531 29.484 1 28.14 584 ASP A O 1
ATOM 4676 N N . SER A 1 585 ? -40.562 55.156 28.312 1 28.41 585 SER A N 1
ATOM 4677 C CA . SER A 1 585 ? -40.719 53.812 27.797 1 28.41 585 SER A CA 1
ATOM 4678 C C . SER A 1 585 ? -39.562 53.406 26.891 1 28.41 585 SER A C 1
ATOM 4680 O O . SER A 1 585 ? -39.781 52.781 25.859 1 28.41 585 SER A O 1
ATOM 4682 N N . GLU A 1 586 ? -38.562 54.312 26.828 1 28.39 586 GLU A N 1
ATOM 4683 C CA . GLU A 1 586 ? -37.375 54.031 26 1 28.39 586 GLU A CA 1
ATOM 4684 C C . GLU A 1 586 ? -36.75 52.688 26.406 1 28.39 586 GLU A C 1
ATOM 4686 O O . GLU A 1 586 ? -35.781 52.25 25.781 1 28.39 586 GLU A O 1
ATOM 4691 N N . LEU A 1 587 ? -36.906 52.375 27.719 1 27.44 587 LEU A N 1
ATOM 4692 C CA . LEU A 1 587 ? -35.938 51.344 28.125 1 27.44 587 LEU A CA 1
ATOM 4693 C C . LEU A 1 587 ? -36.094 50.094 27.297 1 27.44 587 LEU A C 1
ATOM 4695 O O . LEU A 1 587 ? -35.125 49.562 26.75 1 27.44 587 LEU A O 1
ATOM 4699 N N . LEU A 1 588 ? -36.781 49.094 27.953 1 30.62 588 LEU A N 1
ATOM 4700 C CA . LEU A 1 588 ? -36.656 47.688 27.531 1 30.62 588 LEU A CA 1
ATOM 4701 C C . LEU A 1 588 ? -37.438 47.438 26.266 1 30.62 588 LEU A C 1
ATOM 4703 O O . LEU A 1 588 ? -37.938 46.312 26.062 1 30.62 588 LEU A O 1
ATOM 4707 N N . THR A 1 589 ? -38 48.469 25.547 1 27.62 589 THR A N 1
ATOM 4708 C CA . THR A 1 589 ? -38.875 48.25 24.391 1 27.62 589 THR A CA 1
ATOM 4709 C C . THR A 1 589 ? -38.25 47.25 23.438 1 27.62 589 THR A C 1
ATOM 4711 O O . THR A 1 589 ? -37.031 47.062 23.438 1 27.62 589 THR A O 1
ATOM 4714 N N . GLY A 1 590 ? -39.094 46.688 22.438 1 29.86 590 GLY A N 1
ATOM 4715 C CA . GLY A 1 590 ? -38.844 45.812 21.312 1 29.86 590 GLY A CA 1
ATOM 4716 C C . GLY A 1 590 ? -37.531 46.125 20.594 1 29.86 590 GLY A C 1
ATOM 4717 O O . GLY A 1 590 ? -37.125 45.406 19.672 1 29.86 590 GLY A O 1
ATOM 4718 N N . GLU A 1 591 ? -36.969 47.344 20.656 1 31.03 591 GLU A N 1
ATOM 4719 C CA . GLU A 1 591 ? -35.812 47.781 19.906 1 31.03 591 GLU A CA 1
ATOM 4720 C C . GLU A 1 591 ? -34.531 47.188 20.5 1 31.03 591 GLU A C 1
ATOM 4722 O O . GLU A 1 591 ? -33.562 46.969 19.766 1 31.03 591 GLU A O 1
ATOM 4727 N N . ARG A 1 592 ? -34.375 47.031 21.844 1 34.34 592 ARG A N 1
ATOM 4728 C CA . ARG A 1 592 ? -33.125 46.438 22.312 1 34.34 592 ARG A CA 1
ATOM 4729 C C . ARG A 1 592 ? -33.094 44.938 22.016 1 34.34 592 ARG A C 1
ATOM 4731 O O . ARG A 1 592 ? -32.031 44.375 21.781 1 34.34 592 ARG A O 1
ATOM 4738 N N . LEU A 1 593 ? -34.125 44.25 22.188 1 33.78 593 LEU A N 1
ATOM 4739 C CA . LEU A 1 593 ? -34.062 42.875 21.688 1 33.78 593 LEU A CA 1
ATOM 4740 C C . LEU A 1 593 ? -33.875 42.844 20.188 1 33.78 593 LEU A C 1
ATOM 4742 O O . LEU A 1 593 ? -33.125 42.031 19.641 1 33.78 593 LEU A O 1
ATOM 4746 N N . SER A 1 594 ? -34.562 43.688 19.281 1 32.69 594 SER A N 1
ATOM 4747 C CA . SER A 1 594 ? -34.312 43.875 17.844 1 32.69 594 SER A CA 1
ATOM 4748 C C . SER A 1 594 ? -32.906 44.469 17.625 1 32.69 594 SER A C 1
ATOM 4750 O O . SER A 1 594 ? -32.281 44.188 16.594 1 32.69 594 SER A O 1
ATOM 4752 N N . ALA A 1 595 ? -32.375 45.438 18.328 1 32.31 595 ALA A N 1
ATOM 4753 C CA . ALA A 1 595 ? -31.016 45.969 18.203 1 32.31 595 ALA A CA 1
ATOM 4754 C C . ALA A 1 595 ? -29.969 44.906 18.5 1 32.31 595 ALA A C 1
ATOM 4756 O O . ALA A 1 595 ? -28.922 44.875 17.859 1 32.31 595 ALA A O 1
ATOM 4757 N N . SER A 1 596 ? -30.016 44.188 19.656 1 33.78 596 SER A N 1
ATOM 4758 C CA . SER A 1 596 ? -29.062 43.094 19.766 1 33.78 596 SER A CA 1
ATOM 4759 C C . SER A 1 596 ? -29.266 42.062 18.672 1 33.78 596 SER A C 1
ATOM 4761 O O . SER A 1 596 ? -28.297 41.469 18.156 1 33.78 596 SER A O 1
ATOM 4763 N N . LEU A 1 597 ? -30.5 41.625 18.172 1 34.22 597 LEU A N 1
ATOM 4764 C CA . LEU A 1 597 ? -30.734 40.844 16.953 1 34.22 597 LEU A CA 1
ATOM 4765 C C . LEU A 1 597 ? -30.578 41.719 15.719 1 34.22 597 LEU A C 1
ATOM 4767 O O . LEU A 1 597 ? -30.531 41.219 14.602 1 34.22 597 LEU A O 1
ATOM 4771 N N . SER A 1 598 ? -30.875 43.062 15.625 1 31.41 598 SER A N 1
ATOM 4772 C CA . SER A 1 598 ? -30.781 43.938 14.469 1 31.41 598 SER A CA 1
ATOM 4773 C C . SER A 1 598 ? -29.344 44.062 14 1 31.41 598 SER A C 1
ATOM 4775 O O . SER A 1 598 ? -29.047 44.812 13.055 1 31.41 598 SER A O 1
ATOM 4777 N N . LEU A 1 599 ? -28.391 44 14.836 1 31.42 599 LEU A N 1
ATOM 4778 C CA . LEU A 1 599 ? -27.094 44.312 14.234 1 31.42 599 LEU A CA 1
ATOM 4779 C C . LEU A 1 599 ? -26.859 43.469 12.992 1 31.42 599 LEU A C 1
ATOM 4781 O O . LEU A 1 599 ? -25.719 43.219 12.602 1 31.42 599 LEU A O 1
ATOM 4785 N N . VAL A 1 600 ? -27.828 42.562 12.539 1 32.84 600 VAL A N 1
ATOM 4786 C CA . VAL A 1 600 ? -27.672 42.156 11.148 1 32.84 600 VAL A CA 1
ATOM 4787 C C . VAL A 1 600 ? -27.906 43.344 10.227 1 32.84 600 VAL A C 1
ATOM 4789 O O . VAL A 1 600 ? -28.969 43.969 10.289 1 32.84 600 VAL A O 1
ATOM 4792 N N . THR A 1 601 ? -26.984 44.188 9.891 1 29.19 601 THR A N 1
ATOM 4793 C CA . THR A 1 601 ? -27.078 45.188 8.836 1 29.19 601 THR A CA 1
ATOM 4794 C C . THR A 1 601 ? -28.047 44.75 7.75 1 29.19 601 THR A C 1
ATOM 4796 O O . THR A 1 601 ? -28.156 43.562 7.441 1 29.19 601 THR A O 1
ATOM 4799 N N . PRO A 1 602 ? -29.141 45.594 7.34 1 30.45 602 PRO A N 1
ATOM 4800 C CA . PRO A 1 602 ? -30.109 45.375 6.254 1 30.45 602 PRO A CA 1
ATOM 4801 C C . PRO A 1 602 ? -29.469 44.812 4.992 1 30.45 602 PRO A C 1
ATOM 4803 O O . PRO A 1 602 ? -30.156 44.219 4.156 1 30.45 602 PRO A O 1
ATOM 4806 N N . ASP A 1 603 ? -28.453 45.5 4.496 1 31.8 603 ASP A N 1
ATOM 4807 C CA . ASP A 1 603 ? -28.047 45.156 3.133 1 31.8 603 ASP A CA 1
ATOM 4808 C C . ASP A 1 603 ? -27.766 43.656 2.996 1 31.8 603 ASP A C 1
ATOM 4810 O O . ASP A 1 603 ? -27.344 43.219 1.934 1 31.8 603 ASP A O 1
ATOM 4814 N N . SER A 1 604 ? -27.141 43.062 4.023 1 30.08 604 SER A N 1
ATOM 4815 C CA . SER A 1 604 ? -26.938 41.688 3.65 1 30.08 604 SER A CA 1
ATOM 4816 C C . SER A 1 604 ? -28.266 40.906 3.592 1 30.08 604 SER A C 1
ATOM 4818 O O . SER A 1 604 ? -29.203 41.25 4.316 1 30.08 604 SER A O 1
ATOM 4820 N N . PRO A 1 605 ? -28.688 40.094 2.471 1 30.28 605 PRO A N 1
ATOM 4821 C CA . PRO A 1 605 ? -29.984 39.438 2.309 1 30.28 605 PRO A CA 1
ATOM 4822 C C . PRO A 1 605 ? -30.625 39.062 3.641 1 30.28 605 PRO A C 1
ATOM 4824 O O . PRO A 1 605 ? -29.938 38.969 4.656 1 30.28 605 PRO A O 1
ATOM 4827 N N . THR A 1 606 ? -32.125 39.188 3.811 1 29.89 606 THR A N 1
ATOM 4828 C CA . THR A 1 606 ? -33.219 38.844 4.723 1 29.89 606 THR A CA 1
ATOM 4829 C C . THR A 1 606 ? -32.906 37.562 5.48 1 29.89 606 THR A C 1
ATOM 4831 O O . THR A 1 606 ? -32.781 36.5 4.879 1 29.89 606 THR A O 1
ATOM 4834 N N . SER A 1 607 ? -32.094 37.594 6.383 1 31.88 607 SER A N 1
ATOM 4835 C CA . SER A 1 607 ? -32.031 36.5 7.355 1 31.88 607 SER A CA 1
ATOM 4836 C C . SER A 1 607 ? -33.406 36 7.754 1 31.88 607 SER A C 1
ATOM 4838 O O . SER A 1 607 ? -34.25 36.812 8.234 1 31.88 607 SER A O 1
ATOM 4840 N N . LEU A 1 608 ? -34.094 35.156 6.992 1 32.88 608 LEU A N 1
ATOM 4841 C CA . LEU A 1 608 ? -35.406 34.5 7.082 1 32.88 608 LEU A CA 1
ATOM 4842 C C . LEU A 1 608 ? -35.812 34.312 8.539 1 32.88 608 LEU A C 1
ATOM 4844 O O . LEU A 1 608 ? -37 34.375 8.852 1 32.88 608 LEU A O 1
ATOM 4848 N N . TRP A 1 609 ? -34.875 33.969 9.414 1 34.41 609 TRP A N 1
ATOM 4849 C CA . TRP A 1 609 ? -35.344 33.281 10.617 1 34.41 609 TRP A CA 1
ATOM 4850 C C . TRP A 1 609 ? -35.812 34.281 11.672 1 34.41 609 TRP A C 1
ATOM 4852 O O . TRP A 1 609 ? -36.219 33.875 12.766 1 34.41 609 TRP A O 1
ATOM 4862 N N . THR A 1 610 ? -35.469 35.469 11.656 1 35.16 610 THR A N 1
ATOM 4863 C CA . THR A 1 610 ? -35.938 36.344 12.742 1 35.16 610 THR A CA 1
ATOM 4864 C C . THR A 1 610 ? -37.469 36.438 12.758 1 35.16 610 THR A C 1
ATOM 4866 O O . THR A 1 610 ? -38.062 36.969 13.695 1 35.16 610 THR A O 1
ATOM 4869 N N . SER A 1 611 ? -38.188 36.406 11.602 1 34.84 611 SER A N 1
ATOM 4870 C CA . SER A 1 611 ? -39.594 36.656 11.742 1 34.84 611 SER A CA 1
ATOM 4871 C C . SER A 1 611 ? -40.312 35.438 12.344 1 34.84 611 SER A C 1
ATOM 4873 O O . SER A 1 611 ? -40.719 34.531 11.617 1 34.84 611 SER A O 1
ATOM 4875 N N . VAL A 1 612 ? -39.875 34.688 13.305 1 36.41 612 VAL A N 1
ATOM 4876 C CA . VAL A 1 612 ? -40.812 33.781 13.945 1 36.41 612 VAL A CA 1
ATOM 4877 C C . VAL A 1 612 ? -42.094 34.5 14.281 1 36.41 612 VAL A C 1
ATOM 4879 O O . VAL A 1 612 ? -42.125 35.375 15.164 1 36.41 612 VAL A O 1
ATOM 4882 N N . ASP A 1 613 ? -42.906 34.969 13.383 1 36.66 613 ASP A N 1
ATOM 4883 C CA . ASP A 1 613 ? -44.281 35.406 13.641 1 36.66 613 ASP A CA 1
ATOM 4884 C C . ASP A 1 613 ? -44.969 34.438 14.617 1 36.66 613 ASP A C 1
ATOM 4886 O O . ASP A 1 613 ? -44.938 33.219 14.438 1 36.66 613 ASP A O 1
ATOM 4890 N N . ILE A 1 614 ? -45.156 34.656 15.922 1 37.28 614 ILE A N 1
ATOM 4891 C CA . ILE A 1 614 ? -45.969 34.125 17.016 1 37.28 614 ILE A CA 1
ATOM 4892 C C . ILE A 1 614 ? -47.25 33.5 16.469 1 37.28 614 ILE A C 1
ATOM 4894 O O . ILE A 1 614 ? -47.812 32.594 17.094 1 37.28 614 ILE A O 1
ATOM 4898 N N . SER A 1 615 ? -47.938 34.031 15.469 1 37.03 615 SER A N 1
ATOM 4899 C CA . SER A 1 615 ? -49.219 33.5 15.016 1 37.03 615 SER A CA 1
ATOM 4900 C C . SER A 1 615 ? -49.094 32.094 14.5 1 37.03 615 SER A C 1
ATOM 4902 O O . SER A 1 615 ? -50.094 31.453 14.125 1 37.03 615 SER A O 1
ATOM 4904 N N . ASP A 1 616 ? -48.031 31.438 14.18 1 41.38 616 ASP A N 1
ATOM 4905 C CA . ASP A 1 616 ? -47.844 30.203 13.422 1 41.38 616 ASP A CA 1
ATOM 4906 C C . ASP A 1 616 ? -48.031 28.984 14.32 1 41.38 616 ASP A C 1
ATOM 4908 O O . ASP A 1 616 ? -47.062 28.25 14.586 1 41.38 616 ASP A O 1
ATOM 4912 N N . ARG A 1 617 ? -48.688 28.938 15.352 1 42.03 617 ARG A N 1
ATOM 4913 C CA . ARG A 1 617 ? -49.156 27.828 16.156 1 42.03 617 ARG A CA 1
ATOM 4914 C C . ARG A 1 617 ? -49.688 26.703 15.273 1 42.03 617 ARG A C 1
ATOM 4916 O O . ARG A 1 617 ? -49.5 25.516 15.594 1 42.03 617 ARG A O 1
ATOM 4923 N N . VAL A 1 618 ? -50.5 26.969 14.273 1 44.59 618 VAL A N 1
ATOM 4924 C CA . VAL A 1 618 ? -51.094 25.969 13.391 1 44.59 618 VAL A CA 1
ATOM 4925 C C . VAL A 1 618 ? -50 25.234 12.617 1 44.59 618 VAL A C 1
ATOM 4927 O O . VAL A 1 618 ? -50.094 24.016 12.43 1 44.59 618 VAL A O 1
ATOM 4930 N N . LYS A 1 619 ? -48.969 25.844 12.133 1 49.53 619 LYS A N 1
ATOM 4931 C CA . LYS A 1 619 ? -47.875 25.328 11.328 1 49.53 619 LYS A CA 1
ATOM 4932 C C . LYS A 1 619 ? -46.906 24.469 12.156 1 49.53 619 LYS A C 1
ATOM 4934 O O . LYS A 1 619 ? -46.344 23.5 11.656 1 49.53 619 LYS A O 1
ATOM 4939 N N . SER A 1 620 ? -47 24.625 13.438 1 55.31 620 SER A N 1
ATOM 4940 C CA . SER A 1 620 ? -46.156 23.875 14.359 1 55.31 620 SER A CA 1
ATOM 4941 C C . SER A 1 620 ? -46.594 22.422 14.477 1 55.31 620 SER A C 1
ATOM 4943 O O . SER A 1 620 ? -45.781 21.5 14.523 1 55.31 620 SER A O 1
ATOM 4945 N N . ARG A 1 621 ? -47.938 22.297 14.422 1 52.62 621 ARG A N 1
ATOM 4946 C CA . ARG A 1 621 ? -48.406 20.922 14.555 1 52.62 621 ARG A CA 1
ATOM 4947 C C . ARG A 1 621 ? -48 20.078 13.352 1 52.62 621 ARG A C 1
ATOM 4949 O O . ARG A 1 621 ? -47.625 18.906 13.508 1 52.62 621 ARG A O 1
ATOM 4956 N N . ARG A 1 622 ? -48.156 20.656 12.25 1 54.62 622 ARG A N 1
ATOM 4957 C CA . ARG A 1 622 ? -47.75 19.938 11.055 1 54.62 622 ARG A CA 1
ATOM 4958 C C . ARG A 1 622 ? -46.25 19.641 11.062 1 54.62 622 ARG A C 1
ATOM 4960 O O . ARG A 1 622 ? -45.844 18.547 10.688 1 54.62 622 ARG A O 1
ATOM 4967 N N . ALA A 1 623 ? -45.562 20.609 11.414 1 58.66 623 ALA A N 1
ATOM 4968 C CA . ALA A 1 623 ? -44.125 20.406 11.477 1 58.66 623 ALA A CA 1
ATOM 4969 C C . ALA A 1 623 ? -43.75 19.344 12.508 1 58.66 623 ALA A C 1
ATOM 4971 O O . ALA A 1 623 ? -42.875 18.516 12.266 1 58.66 623 ALA A O 1
ATOM 4972 N N . ARG A 1 624 ? -44.5 19.375 13.562 1 60.78 624 ARG A N 1
ATOM 4973 C CA . ARG A 1 624 ? -44.281 18.344 14.562 1 60.78 624 ARG A CA 1
ATOM 4974 C C . ARG A 1 624 ? -44.656 16.969 14.023 1 60.78 624 ARG A C 1
ATOM 4976 O O . ARG A 1 624 ? -43.969 15.984 14.281 1 60.78 624 ARG A O 1
ATOM 4983 N N . THR A 1 625 ? -45.719 16.938 13.336 1 58.47 625 THR A N 1
ATOM 4984 C CA . THR A 1 625 ? -46.125 15.648 12.773 1 58.47 625 THR A CA 1
ATOM 4985 C C . THR A 1 625 ? -45.125 15.148 11.75 1 58.47 625 THR A C 1
ATOM 4987 O O . THR A 1 625 ? -44.812 13.961 11.703 1 58.47 625 THR A O 1
ATOM 4990 N N . ARG A 1 626 ? -44.625 15.984 10.992 1 62.69 626 ARG A N 1
ATOM 4991 C CA . ARG A 1 626 ? -43.625 15.578 10 1 62.69 626 ARG A CA 1
ATOM 4992 C C . ARG A 1 626 ? -42.312 15.141 10.664 1 62.69 626 ARG A C 1
ATOM 4994 O O . ARG A 1 626 ? -41.688 14.188 10.227 1 62.69 626 ARG A O 1
ATOM 5001 N N . TRP A 1 627 ? -41.969 15.797 11.664 1 65.69 627 TRP A N 1
ATOM 5002 C CA . TRP A 1 627 ? -40.781 15.414 12.414 1 65.69 627 TRP A CA 1
ATOM 5003 C C . TRP A 1 627 ? -40.969 14.039 13.055 1 65.69 627 TRP A C 1
ATOM 5005 O O . TRP A 1 627 ? -40.062 13.211 13.031 1 65.69 627 TRP A O 1
ATOM 5015 N N . VAL A 1 628 ? -42.125 13.852 13.609 1 63.25 628 VAL A N 1
ATOM 5016 C CA . VAL A 1 628 ? -42.375 12.555 14.211 1 63.25 628 VAL A CA 1
ATOM 5017 C C . VAL A 1 628 ? -42.375 11.477 13.133 1 63.25 628 VAL A C 1
ATOM 5019 O O . VAL A 1 628 ? -41.906 10.367 13.352 1 63.25 628 VAL A O 1
ATOM 5022 N N . LEU A 1 629 ? -42.875 11.914 12.102 1 66.31 629 LEU A N 1
ATOM 5023 C CA . LEU A 1 629 ? -42.844 10.961 11 1 66.31 629 LEU A CA 1
ATOM 5024 C C . LEU A 1 629 ? -41.406 10.664 10.562 1 66.31 629 LEU A C 1
ATOM 5026 O O . LEU A 1 629 ? -41.062 9.5 10.359 1 66.31 629 LEU A O 1
ATOM 5030 N N . ALA A 1 630 ? -40.688 11.633 10.359 1 68.19 630 ALA A N 1
ATOM 5031 C CA . ALA A 1 630 ? -39.281 11.438 9.953 1 68.19 630 ALA A CA 1
ATOM 5032 C C . ALA A 1 630 ? -38.531 10.633 10.992 1 68.19 630 ALA A C 1
ATOM 5034 O O . ALA A 1 630 ? -37.75 9.727 10.641 1 68.19 630 ALA A O 1
ATOM 5035 N N . PHE A 1 631 ? -38.75 11.016 12.172 1 63.03 631 PHE A N 1
ATOM 5036 C CA . PHE A 1 631 ? -38.125 10.281 13.266 1 63.03 631 PHE A CA 1
ATOM 5037 C C . PHE A 1 631 ? -38.562 8.82 13.25 1 63.03 631 PHE A C 1
ATOM 5039 O O . PHE A 1 631 ? -37.719 7.922 13.445 1 63.03 631 PHE A O 1
ATOM 5046 N N . THR A 1 632 ? -39.781 8.625 13.094 1 61.12 632 THR A N 1
ATOM 5047 C CA . THR A 1 632 ? -40.281 7.262 13.016 1 61.12 632 THR A CA 1
ATOM 5048 C C . THR A 1 632 ? -39.719 6.539 11.797 1 61.12 632 THR A C 1
ATOM 5050 O O . THR A 1 632 ? -39.406 5.352 11.867 1 61.12 632 THR A O 1
ATOM 5053 N N . LEU A 1 633 ? -39.531 7.32 10.812 1 63.69 633 LEU A N 1
ATOM 5054 C CA . LEU A 1 633 ? -39.031 6.688 9.594 1 63.69 633 LEU A CA 1
ATOM 5055 C C . LEU A 1 633 ? -37.531 6.387 9.703 1 63.69 633 LEU A C 1
ATOM 5057 O O . LEU A 1 633 ? -37.062 5.367 9.18 1 63.69 633 LEU A O 1
ATOM 5061 N N . ILE A 1 634 ? -36.938 7.25 10.289 1 63.5 634 ILE A N 1
ATOM 5062 C CA . ILE A 1 634 ? -35.5 7.043 10.477 1 63.5 634 ILE A CA 1
ATOM 5063 C C . ILE A 1 634 ? -35.281 5.828 11.367 1 63.5 634 ILE A C 1
ATOM 5065 O O . ILE A 1 634 ? -34.375 5.035 11.125 1 63.5 634 ILE A O 1
ATOM 5069 N N . ASN A 1 635 ? -36.156 5.812 12.297 1 54.91 635 ASN A N 1
ATOM 5070 C CA . ASN A 1 635 ? -36 4.711 13.242 1 54.91 635 ASN A CA 1
ATOM 5071 C C . ASN A 1 635 ? -36.656 3.424 12.711 1 54.91 635 ASN A C 1
ATOM 5073 O O . ASN A 1 635 ? -36.406 2.344 13.266 1 54.91 635 ASN A O 1
ATOM 5077 N N . ASN A 1 636 ? -37.562 3.676 11.844 1 52 636 ASN A N 1
ATOM 5078 C CA . ASN A 1 636 ? -38.219 2.529 11.211 1 52 636 ASN A CA 1
ATOM 5079 C C . ASN A 1 636 ? -38.094 2.59 9.688 1 52 636 ASN A C 1
ATOM 5081 O O . ASN A 1 636 ? -39.062 2.887 8.992 1 52 636 ASN A O 1
ATOM 5085 N N . PRO A 1 637 ? -36.844 2.451 9.258 1 58.28 637 PRO A N 1
ATOM 5086 C CA . PRO A 1 637 ? -36.625 2.639 7.82 1 58.28 637 PRO A CA 1
ATOM 5087 C C . PRO A 1 637 ? -37.531 1.775 6.961 1 58.28 637 PRO A C 1
ATOM 5089 O O . PRO A 1 637 ? -37.844 2.127 5.812 1 58.28 637 PRO A O 1
ATOM 5092 N N . GLN A 1 638 ? -38.094 0.75 7.523 1 54.62 638 GLN A N 1
ATOM 5093 C CA . GLN A 1 638 ? -39 -0.092 6.773 1 54.62 638 GLN A CA 1
ATOM 5094 C C . GLN A 1 638 ? -40.312 0.656 6.453 1 54.62 638 GLN A C 1
ATOM 5096 O O . GLN A 1 638 ? -40.938 0.403 5.426 1 54.62 638 GLN A O 1
ATOM 5101 N N . LEU A 1 639 ? -40.625 1.494 7.344 1 58.44 639 LEU A N 1
ATOM 5102 C CA . LEU A 1 639 ? -41.875 2.244 7.164 1 58.44 639 LEU A CA 1
ATOM 5103 C C . LEU A 1 639 ? -41.719 3.279 6.055 1 58.44 639 LEU A C 1
ATOM 5105 O O . LEU A 1 63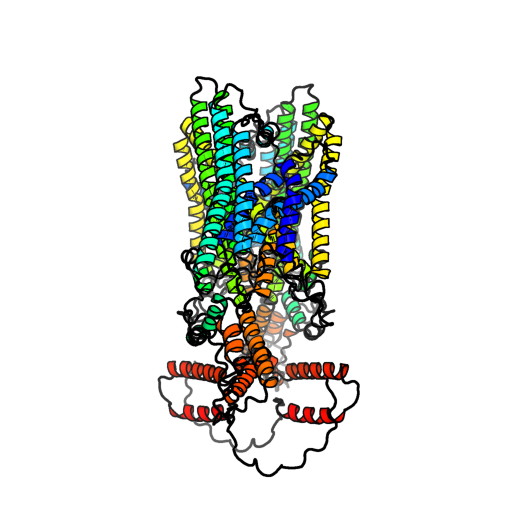9 ? -42.719 3.688 5.441 1 58.44 639 LEU A O 1
ATOM 5109 N N . GLN A 1 640 ? -40.531 3.586 5.82 1 61.22 640 GLN A N 1
ATOM 5110 C CA . GLN A 1 640 ? -40.281 4.578 4.781 1 61.22 640 GLN A CA 1
ATOM 5111 C C . GLN A 1 640 ? -40.688 4.047 3.408 1 61.22 640 GLN A C 1
ATOM 5113 O O . GLN A 1 640 ? -41.25 4.781 2.586 1 61.22 640 GLN A O 1
ATOM 5118 N N . LYS A 1 641 ? -40.469 2.764 3.242 1 56.81 641 LYS A N 1
ATOM 5119 C CA . LYS A 1 641 ? -40.781 2.154 1.956 1 56.81 641 LYS A CA 1
ATOM 5120 C C . LYS A 1 641 ? -42.312 1.918 1.83 1 56.81 641 LYS A C 1
ATOM 5122 O O . LYS A 1 641 ? -42.812 1.839 0.719 1 56.81 641 LYS A O 1
ATOM 5127 N N . LEU A 1 642 ? -42.969 1.896 2.914 1 52.81 642 LEU A N 1
ATOM 5128 C CA . LEU A 1 642 ? -44.406 1.57 2.914 1 52.81 642 LEU A CA 1
ATOM 5129 C C . LEU A 1 642 ? -45.25 2.838 2.893 1 52.81 642 LEU A C 1
ATOM 5131 O O . LEU A 1 642 ? -46.469 2.766 2.9 1 52.81 642 LEU A O 1
ATOM 5135 N N . ARG A 1 643 ? -44.594 3.869 2.732 1 55.91 643 ARG A N 1
ATOM 5136 C CA . ARG A 1 643 ? -45.375 5.102 2.711 1 55.91 643 ARG A CA 1
ATOM 5137 C C . ARG A 1 643 ? -46.062 5.289 1.363 1 55.91 643 ARG A C 1
ATOM 5139 O O . ARG A 1 643 ? -45.531 4.855 0.331 1 55.91 643 ARG A O 1
ATOM 5146 N N . LYS A 1 644 ? -47.25 5.871 1.464 1 53.38 644 LYS A N 1
ATOM 5147 C CA . LYS A 1 644 ? -48.125 6.02 0.305 1 53.38 644 LYS A CA 1
ATOM 5148 C C . LYS A 1 644 ? -47.375 6.613 -0.882 1 53.38 644 LYS A C 1
ATOM 5150 O O . LYS A 1 644 ? -47.531 6.152 -2.016 1 53.38 644 LYS A O 1
ATOM 5155 N N . HIS A 1 645 ? -46.594 7.535 -0.527 1 50.97 645 HIS A N 1
ATOM 5156 C CA . HIS A 1 645 ? -45.938 8.18 -1.646 1 50.97 645 HIS A CA 1
ATOM 5157 C C . HIS A 1 645 ? -44.812 7.297 -2.207 1 50.97 645 HIS A C 1
ATOM 5159 O O . HIS A 1 645 ? -44.594 7.277 -3.418 1 50.97 645 HIS A O 1
ATOM 5165 N N . ALA A 1 646 ? -44.281 6.539 -1.366 1 53.47 646 ALA A N 1
ATOM 5166 C CA . ALA A 1 646 ? -43.25 5.621 -1.857 1 53.47 646 ALA A CA 1
ATOM 5167 C C . ALA A 1 646 ? -43.875 4.422 -2.559 1 53.47 646 ALA A C 1
ATOM 5169 O O . ALA A 1 646 ? -43.375 3.973 -3.598 1 53.47 646 ALA A O 1
ATOM 5170 N N . LEU A 1 647 ? -44.969 3.951 -2.033 1 49.75 647 LEU A N 1
ATOM 5171 C CA . LEU A 1 647 ? -45.719 2.875 -2.672 1 49.75 647 LEU A CA 1
ATOM 5172 C C . LEU A 1 647 ? -46.438 3.379 -3.92 1 49.75 647 LEU A C 1
ATOM 5174 O O . LEU A 1 647 ? -46.531 2.666 -4.922 1 49.75 647 LEU A O 1
ATOM 5178 N N . ALA A 1 648 ? -47.062 4.566 -3.844 1 48.84 648 ALA A N 1
ATOM 5179 C CA . ALA A 1 648 ? -47.656 5.148 -5.035 1 48.84 648 ALA A CA 1
ATOM 5180 C C . ALA A 1 648 ? -46.625 5.324 -6.152 1 48.84 648 ALA A C 1
ATOM 5182 O O . ALA A 1 648 ? -46.938 5.117 -7.328 1 48.84 648 ALA A O 1
ATOM 5183 N N . TYR A 1 649 ? -45.5 5.566 -5.77 1 47.72 649 TYR A N 1
ATOM 5184 C CA . TYR A 1 649 ? -44.406 5.73 -6.742 1 47.72 649 TYR A CA 1
ATOM 5185 C C . TYR A 1 649 ? -43.969 4.379 -7.301 1 47.72 649 TYR A C 1
ATOM 5187 O O . TYR A 1 649 ? -43.781 4.234 -8.508 1 47.72 649 TYR A O 1
ATOM 5195 N N . ASP A 1 650 ? -43.969 3.4 -6.535 1 49.66 650 ASP A N 1
ATOM 5196 C CA . ASP A 1 650 ? -43.656 2.057 -7.023 1 49.66 650 ASP A CA 1
ATOM 5197 C C . ASP A 1 650 ? -44.812 1.503 -7.84 1 49.66 650 ASP A C 1
ATOM 5199 O O . ASP A 1 650 ? -44.625 0.836 -8.852 1 49.66 650 ASP A O 1
ATOM 5203 N N . LEU A 1 651 ? -46.031 1.795 -7.43 1 46.84 651 LEU A N 1
ATOM 5204 C CA . LEU A 1 651 ? -47.219 1.431 -8.203 1 46.84 651 LEU A CA 1
ATOM 5205 C C . LEU A 1 651 ? -47.281 2.229 -9.5 1 46.84 651 LEU A C 1
ATOM 5207 O O . LEU A 1 651 ? -47.625 1.686 -10.547 1 46.84 651 LEU A O 1
ATOM 5211 N N . MET A 1 652 ? -46.969 3.48 -9.453 1 46.34 652 MET A N 1
ATOM 5212 C CA . MET A 1 652 ? -46.938 4.277 -10.672 1 46.34 652 MET A CA 1
ATOM 5213 C C . MET A 1 652 ? -45.812 3.795 -11.594 1 46.34 652 MET A C 1
ATOM 5215 O O . MET A 1 652 ? -45.969 3.756 -12.812 1 46.34 652 MET A O 1
ATOM 5219 N N . LEU A 1 653 ? -44.719 3.305 -11.023 1 45.28 653 LEU A N 1
ATOM 5220 C CA . LEU A 1 653 ? -43.656 2.727 -11.805 1 45.28 653 LEU A CA 1
ATOM 5221 C C . LEU A 1 653 ? -44.062 1.381 -12.391 1 45.28 653 LEU A C 1
ATOM 5223 O O . LEU A 1 653 ? -43.75 1.077 -13.547 1 45.28 653 LEU A O 1
ATOM 5227 N N . SER A 1 654 ? -44.688 0.632 -11.633 1 45 654 SER A N 1
ATOM 5228 C CA . SER A 1 654 ? -45.219 -0.625 -12.164 1 45 654 SER A CA 1
ATOM 5229 C C . SER A 1 654 ? -46.344 -0.382 -13.164 1 45 654 SER A C 1
ATOM 5231 O O . SER A 1 654 ? -46.438 -1.083 -14.172 1 45 654 SER A O 1
ATOM 5233 N N . THR A 1 655 ? -47.125 0.625 -12.906 1 44.12 655 THR A N 1
ATOM 5234 C CA . THR A 1 655 ? -48.188 0.971 -13.867 1 44.12 655 THR A CA 1
ATOM 5235 C C . THR A 1 655 ? -47.562 1.594 -15.125 1 44.12 655 THR A C 1
ATOM 5237 O O . THR A 1 655 ? -48 1.301 -16.234 1 44.12 655 THR A O 1
ATOM 5240 N N . ARG A 1 656 ? -46.531 2.432 -14.945 1 44.94 656 ARG A N 1
ATOM 5241 C CA . ARG A 1 656 ? -45.906 3 -16.125 1 44.94 656 ARG A CA 1
ATOM 5242 C C . ARG A 1 656 ? -45.094 1.942 -16.875 1 44.94 656 ARG A C 1
ATOM 5244 O O . ARG A 1 656 ? -45.062 1.96 -18.109 1 44.94 656 ARG A O 1
ATOM 5251 N N . ARG A 1 657 ? -44.469 0.997 -16.266 1 46.56 657 ARG A N 1
ATOM 5252 C CA . ARG A 1 657 ? -43.875 -0.143 -16.953 1 46.56 657 ARG A CA 1
ATOM 5253 C C . ARG A 1 657 ? -44.969 -0.976 -17.656 1 46.56 657 ARG A C 1
ATOM 5255 O O . ARG A 1 657 ? -44.75 -1.443 -18.781 1 46.56 657 ARG A O 1
ATOM 5262 N N . SER A 1 658 ? -45.969 -1.179 -16.969 1 42.16 658 SER A N 1
ATOM 5263 C CA . SER A 1 658 ? -47.062 -1.884 -17.625 1 42.16 658 SER A CA 1
ATOM 5264 C C . SER A 1 658 ? -47.719 -1.03 -18.719 1 42.16 658 SER A C 1
ATOM 5266 O O . SER A 1 658 ? -48.156 -1.556 -19.734 1 42.16 658 SER A O 1
ATOM 5268 N N . GLU A 1 659 ? -47.812 0.281 -18.5 1 42.88 659 GLU A N 1
ATOM 5269 C CA . GLU A 1 659 ? -48.344 1.116 -19.562 1 42.88 659 GLU A CA 1
ATOM 5270 C C . GLU A 1 659 ? -47.406 1.112 -20.781 1 42.88 659 GLU A C 1
ATOM 5272 O O . GLU A 1 659 ? -47.875 1.208 -21.922 1 42.88 659 GLU A O 1
ATOM 5277 N N . LEU A 1 660 ? -46.062 1.106 -20.609 1 40.31 660 LEU A N 1
ATOM 5278 C CA . LEU A 1 660 ? -45.219 1.031 -21.797 1 40.31 660 LEU A CA 1
ATOM 5279 C C . LEU A 1 660 ? -45.375 -0.315 -22.484 1 40.31 660 LEU A C 1
ATOM 5281 O O . LEU A 1 660 ? -45.219 -0.409 -23.703 1 40.31 660 LEU A O 1
ATOM 5285 N N . THR A 1 661 ? -45.594 -1.453 -21.766 1 37.59 661 THR A N 1
ATOM 5286 C CA . THR A 1 661 ? -45.875 -2.701 -22.469 1 37.59 661 THR A CA 1
ATOM 5287 C C . THR A 1 661 ? -47.344 -2.744 -22.922 1 37.59 661 THR A C 1
ATOM 5289 O O . THR A 1 661 ? -47.656 -3.449 -23.891 1 37.59 661 THR A O 1
ATOM 5292 N N . ASP A 1 662 ? -48.281 -2.338 -22.047 1 35.81 662 ASP A N 1
ATOM 5293 C CA . ASP A 1 662 ? -49.688 -2.564 -22.375 1 35.81 662 ASP A CA 1
ATOM 5294 C C . ASP A 1 662 ? -50.188 -1.509 -23.359 1 35.81 662 ASP A C 1
ATOM 5296 O O . ASP A 1 662 ? -51.344 -1.041 -23.25 1 35.81 662 ASP A O 1
ATOM 5300 N N . THR A 1 663 ? -49.438 -0.818 -24.109 1 34.59 663 THR A N 1
ATOM 5301 C CA . THR A 1 663 ? -50.25 -0.023 -25.016 1 34.59 663 THR A CA 1
ATOM 5302 C C . THR A 1 663 ? -51.281 -0.904 -25.75 1 34.59 663 THR A C 1
ATOM 5304 O O . THR A 1 663 ? -51.969 -0.44 -26.656 1 34.59 663 THR A O 1
ATOM 5307 N N . GLU A 1 664 ? -51.125 -2.293 -25.844 1 32.88 664 GLU A N 1
ATOM 5308 C CA . GLU A 1 664 ? -52.312 -2.758 -26.594 1 32.88 664 GLU A CA 1
ATOM 5309 C C . GLU A 1 664 ? -53.562 -2.656 -25.734 1 32.88 664 GLU A C 1
ATOM 5311 O O . GLU A 1 664 ? -54.5 -1.949 -26.094 1 32.88 664 GLU A O 1
ATOM 5316 N N . GLY A 1 665 ? -54.5 -3.75 -25.641 1 32.31 665 GLY A N 1
ATOM 5317 C CA . GLY A 1 665 ? -55.969 -3.824 -25.578 1 32.31 665 GLY A CA 1
ATOM 5318 C C . GLY A 1 665 ? -56.531 -3.414 -24.234 1 32.31 665 GLY A C 1
ATOM 5319 O O . GLY A 1 665 ? -57.469 -2.617 -24.172 1 32.31 665 GLY A O 1
ATOM 5320 N N . ASP A 1 666 ? -56.625 -4.352 -23.172 1 33.03 666 ASP A N 1
ATOM 5321 C CA . ASP A 1 666 ? -57.781 -4.5 -22.266 1 33.03 666 ASP A CA 1
ATOM 5322 C C . ASP A 1 666 ? -57.688 -3.49 -21.125 1 33.03 666 ASP A C 1
ATOM 5324 O O . ASP A 1 666 ? -56.75 -3.52 -20.328 1 33.03 666 ASP A O 1
ATOM 5328 N N . GLU A 1 667 ? -58.344 -2.295 -21.297 1 36 667 GLU A N 1
ATOM 5329 C CA . GLU A 1 667 ? -58.531 -1.127 -20.438 1 36 667 GLU A CA 1
ATOM 5330 C C . GLU A 1 667 ? -59.188 -1.514 -19.109 1 36 667 GLU A C 1
ATOM 5332 O O . GLU A 1 667 ? -59 -0.814 -18.109 1 36 667 GLU A O 1
ATOM 5337 N N . GLY A 1 668 ? -60.125 -2.566 -19.141 1 33.84 668 GLY A N 1
ATOM 5338 C CA . GLY A 1 668 ? -61.156 -2.658 -18.125 1 33.84 668 GLY A CA 1
ATOM 5339 C C . GLY A 1 668 ? -60.625 -3.016 -16.75 1 33.84 668 GLY A C 1
ATOM 5340 O O . GLY A 1 668 ? -61.094 -2.521 -15.734 1 33.84 668 GLY A O 1
ATOM 5341 N N . LEU A 1 669 ? -60 -4.258 -16.719 1 32.81 669 LEU A N 1
ATOM 5342 C CA . LEU A 1 669 ? -59.75 -4.906 -15.43 1 32.81 669 LEU A CA 1
ATOM 5343 C C . LEU A 1 669 ? -58.812 -4.066 -14.562 1 32.81 669 LEU A C 1
ATOM 5345 O O . LEU A 1 669 ? -58.688 -4.324 -13.359 1 32.81 669 LEU A O 1
ATOM 5349 N N . GLU A 1 670 ? -58.25 -3.104 -15.211 1 35.03 670 GLU A N 1
ATOM 5350 C CA . GLU A 1 670 ? -57.188 -2.402 -14.5 1 35.03 670 GLU A CA 1
ATOM 5351 C C . GLU A 1 670 ? -57.781 -1.384 -13.523 1 35.03 670 GLU A C 1
ATOM 5353 O O . GLU A 1 670 ? -57.094 -0.992 -12.562 1 35.03 670 GLU A O 1
ATOM 5358 N N . SER A 1 671 ? -59.094 -0.979 -13.797 1 36.69 671 SER A N 1
ATOM 5359 C CA . SER A 1 671 ? -59.656 0.044 -12.922 1 36.69 671 SER A CA 1
ATOM 5360 C C . SER A 1 671 ? -59.969 -0.517 -11.539 1 36.69 671 SER A C 1
ATOM 5362 O O . SER A 1 671 ? -59.812 0.179 -10.531 1 36.69 671 SER A O 1
ATOM 5364 N N . MET A 1 672 ? -60.531 -1.812 -11.523 1 32.97 672 MET A N 1
ATOM 5365 C CA . MET A 1 672 ? -61.031 -2.332 -10.242 1 32.97 672 MET A CA 1
ATOM 5366 C C . MET A 1 672 ? -59.844 -2.545 -9.273 1 32.97 672 MET A C 1
ATOM 5368 O O . MET A 1 672 ? -60 -2.357 -8.07 1 32.97 672 MET A O 1
ATOM 5372 N N . GLU A 1 673 ? -58.781 -3.09 -9.875 1 33.34 673 GLU A N 1
ATOM 5373 C CA . GLU A 1 673 ? -57.688 -3.355 -8.945 1 33.34 673 GLU A CA 1
ATOM 5374 C C . GLU A 1 673 ? -57.094 -2.057 -8.398 1 33.34 673 GLU A C 1
ATOM 5376 O O . GLU A 1 673 ? -56.406 -2.061 -7.367 1 33.34 673 GLU A O 1
ATOM 5381 N N . ARG A 1 674 ? -57.469 -0.914 -9.039 1 35.59 674 ARG A N 1
ATOM 5382 C CA . ARG A 1 674 ? -57.062 0.38 -8.508 1 35.59 674 ARG A CA 1
ATOM 5383 C C . ARG A 1 674 ? -57.75 0.692 -7.195 1 35.59 674 ARG A C 1
ATOM 5385 O O . ARG A 1 674 ? -57.156 1.229 -6.27 1 35.59 674 ARG A O 1
ATOM 5392 N N . ASN A 1 675 ? -59.156 0.441 -7.188 1 34.38 675 ASN A N 1
ATOM 5393 C CA . ASN A 1 675 ? -59.938 0.855 -6.027 1 34.38 675 ASN A CA 1
ATOM 5394 C C . ASN A 1 675 ? -59.594 0.034 -4.793 1 34.38 675 ASN A C 1
ATOM 5396 O O . ASN A 1 675 ? -59.562 0.56 -3.678 1 34.38 675 ASN A O 1
ATOM 5400 N N . ASN A 1 676 ? -59.5 -1.367 -4.969 1 32.97 676 ASN A N 1
ATOM 5401 C CA . ASN A 1 676 ? -59.281 -2.129 -3.744 1 32.97 676 ASN A CA 1
ATOM 5402 C C . ASN A 1 676 ? -57.906 -1.828 -3.143 1 32.97 676 ASN A C 1
ATOM 5404 O O . ASN A 1 676 ? -57.719 -1.946 -1.932 1 32.97 676 ASN A O 1
ATOM 5408 N N . LEU A 1 677 ? -56.969 -1.644 -4.055 1 30.58 677 LEU A N 1
ATOM 5409 C CA . LEU A 1 677 ? -55.688 -1.364 -3.459 1 30.58 677 LEU A CA 1
ATOM 5410 C C . LEU A 1 677 ? -55.656 0.035 -2.854 1 30.58 677 LEU A C 1
ATOM 5412 O O . LEU A 1 677 ? -54.812 0.33 -2.008 1 30.58 677 LEU A O 1
ATOM 5416 N N . THR A 1 678 ? -56.625 0.919 -3.316 1 32.31 678 THR A N 1
ATOM 5417 C CA . THR A 1 678 ? -56.688 2.217 -2.654 1 32.31 678 THR A CA 1
ATOM 5418 C C . THR A 1 678 ? -57.188 2.064 -1.219 1 32.31 678 THR A C 1
ATOM 5420 O O . THR A 1 678 ? -56.969 2.953 -0.389 1 32.31 678 THR A O 1
ATOM 5423 N N . GLY A 1 679 ? -58.125 1.058 -0.89 1 31.38 679 GLY A N 1
ATOM 5424 C CA . GLY A 1 679 ? -58.656 0.968 0.458 1 31.38 679 GLY A CA 1
ATOM 5425 C C . GLY A 1 679 ? -57.594 0.676 1.505 1 31.38 679 GLY A C 1
ATOM 5426 O O . GLY A 1 679 ? -57.781 1.003 2.682 1 31.38 679 GLY A O 1
ATOM 5427 N N . ILE A 1 680 ? -56.75 -0.356 1.237 1 30.66 680 ILE A N 1
ATOM 5428 C CA . ILE A 1 680 ? -55.781 -0.654 2.305 1 30.66 680 ILE A CA 1
ATOM 5429 C C . ILE A 1 680 ? -54.781 0.484 2.428 1 30.66 680 ILE A C 1
ATOM 5431 O O . ILE A 1 680 ? -53.875 0.419 3.246 1 30.66 680 ILE A O 1
ATOM 5435 N N . LEU A 1 681 ? -54.875 1.367 1.517 1 29.39 681 LEU A N 1
ATOM 5436 C CA . LEU A 1 681 ? -53.906 2.451 1.613 1 29.39 681 LEU A CA 1
ATOM 5437 C C . LEU A 1 681 ? -54.25 3.375 2.781 1 29.39 681 LEU A C 1
ATOM 5439 O O . LEU A 1 681 ? -55.375 3.818 2.924 1 29.39 681 LEU A O 1
ATOM 5443 N N . ILE A 1 682 ? -53.531 3.186 3.965 1 30.17 682 ILE A N 1
ATOM 5444 C CA . ILE A 1 682 ? -53.688 4.047 5.129 1 30.17 682 ILE A CA 1
ATOM 5445 C C . ILE A 1 682 ? -53.719 5.512 4.691 1 30.17 682 ILE A C 1
ATOM 5447 O O . ILE A 1 682 ? -52.719 6.027 4.164 1 30.17 682 ILE A O 1
ATOM 5451 N N . ASP A 1 683 ? -54.844 5.895 4.035 1 27.75 683 ASP A N 1
ATOM 5452 C CA . ASP A 1 683 ? -55.094 7.32 3.826 1 27.75 683 ASP A CA 1
ATOM 5453 C C . ASP A 1 683 ? -55.031 8.086 5.145 1 27.75 683 ASP A C 1
ATOM 5455 O O . ASP A 1 683 ? -55.844 7.863 6.035 1 27.75 683 ASP A O 1
ATOM 5459 N N . CYS A 1 684 ? -53.875 8.336 5.734 1 28.5 684 CYS A N 1
ATOM 5460 C CA . CYS A 1 684 ? -53.844 9.211 6.902 1 28.5 684 CYS A CA 1
ATOM 5461 C C . CYS A 1 684 ? -54.562 10.516 6.625 1 28.5 684 CYS A C 1
ATOM 5463 O O . CYS A 1 684 ? -53.969 11.57 6.516 1 28.5 684 CYS A O 1
ATOM 5465 N N . SER A 1 685 ? -55.531 10.562 5.742 1 26.64 685 SER A N 1
ATOM 5466 C CA . SER A 1 685 ? -56.312 11.805 5.762 1 26.64 685 SER A CA 1
ATOM 5467 C C . SER A 1 685 ? -56.969 12.023 7.113 1 26.64 685 SER A C 1
ATOM 5469 O O . SER A 1 685 ? -57.688 11.141 7.609 1 26.64 685 SER A O 1
ATOM 5471 N N . VAL A 1 686 ? -56.344 12.891 8.008 1 28.05 686 VAL A N 1
ATOM 5472 C CA . VAL A 1 686 ? -56.938 13.469 9.195 1 28.05 686 VAL A CA 1
ATOM 5473 C C . VAL A 1 686 ? -58.344 13.984 8.852 1 28.05 686 VAL A C 1
ATOM 5475 O O . VAL A 1 686 ? -58.5 14.961 8.109 1 28.05 686 VAL A O 1
ATOM 5478 N N . GLU A 1 687 ? -59.281 13.234 8.461 1 25.28 687 GLU A N 1
ATOM 5479 C CA . GLU A 1 687 ? -60.656 13.781 8.445 1 25.28 687 GLU A CA 1
ATOM 5480 C C . GLU A 1 687 ? -61 14.391 9.797 1 25.28 687 GLU A C 1
ATOM 5482 O O . GLU A 1 687 ? -60.812 13.766 10.836 1 25.28 687 GLU A O 1
ATOM 5487 N N . GLU A 1 688 ? -61.094 15.727 9.852 1 26.53 688 GLU A N 1
ATOM 5488 C CA . GLU A 1 688 ? -61.656 16.578 10.883 1 26.53 688 GLU A CA 1
ATOM 5489 C C . GLU A 1 688 ? -63 16.016 11.359 1 26.53 688 GLU A C 1
ATOM 5491 O O . GLU A 1 688 ? -64 16.031 10.609 1 26.53 688 GLU A O 1
ATOM 5496 N N . SER A 1 689 ? -63.031 14.805 11.977 1 24.05 689 SER A N 1
ATOM 5497 C CA . SER A 1 689 ? -64.312 14.422 12.57 1 24.05 689 SER A CA 1
ATOM 5498 C C . SER A 1 689 ? -64.812 15.492 13.539 1 24.05 689 SER A C 1
ATOM 5500 O O . SER A 1 689 ? -64.125 15.805 14.523 1 24.05 689 SER A O 1
ATOM 5502 N N . GLU A 1 690 ? -65.562 16.484 13.219 1 24.62 690 GLU A N 1
ATOM 5503 C CA . GLU A 1 690 ? -66.312 17.531 13.914 1 24.62 690 GLU A CA 1
ATOM 5504 C C . GLU A 1 690 ? -67.125 16.938 15.023 1 24.62 690 GLU A C 1
ATOM 5506 O O . GLU A 1 690 ? -67.812 17.688 15.766 1 24.62 690 GLU A O 1
ATOM 5511 N N . SER A 1 691 ? -67.438 15.641 15.055 1 22.56 691 SER A N 1
ATOM 5512 C CA . SER A 1 691 ? -68.688 15.477 15.758 1 22.56 691 SER A CA 1
ATOM 5513 C C . SER A 1 691 ? -68.562 15.883 17.219 1 22.56 691 SER A C 1
ATOM 5515 O O . SER A 1 691 ? -69.312 16.703 17.719 1 22.56 691 SER A O 1
ATOM 5517 N N . HIS A 1 692 ? -68.562 14.836 18.219 1 24 692 HIS A N 1
ATOM 5518 C CA . HIS A 1 692 ? -69.25 14.789 19.5 1 24 692 HIS A CA 1
ATOM 5519 C C . HIS A 1 692 ? -68.438 15.445 20.609 1 24 692 HIS A C 1
ATOM 5521 O O . HIS A 1 692 ? -67.562 14.812 21.188 1 24 692 HIS A O 1
ATOM 5527 N N . GLN A 1 693 ? -67.938 16.688 20.531 1 22.77 693 GLN A N 1
ATOM 5528 C CA . GLN A 1 693 ? -67.25 17.453 21.531 1 22.77 693 GLN A CA 1
ATOM 5529 C C . GLN A 1 693 ? -68.062 17.531 22.828 1 22.77 693 GLN A C 1
ATOM 5531 O O . GLN A 1 693 ? -67.625 18.234 23.766 1 22.77 693 GLN A O 1
ATOM 5536 N N . ARG A 1 694 ? -69.312 17.109 22.875 1 23.61 694 ARG A N 1
ATOM 5537 C CA . ARG A 1 694 ? -70.125 17.703 23.938 1 23.61 694 ARG A CA 1
ATOM 5538 C C . ARG A 1 694 ? -69.625 17.203 25.312 1 23.61 694 ARG A C 1
ATOM 5540 O O . ARG A 1 694 ? -69.562 17.984 26.266 1 23.61 694 ARG A O 1
ATOM 5547 N N . GLU A 1 695 ? -69.75 15.93 25.594 1 23.16 695 GLU A N 1
ATOM 5548 C CA . GLU A 1 695 ? -70.312 15.586 26.906 1 23.16 695 GLU A CA 1
ATOM 5549 C C . GLU A 1 695 ? -69.188 15.531 27.953 1 23.16 695 GLU A C 1
ATOM 5551 O O . GLU A 1 695 ? -69.438 15.398 29.141 1 23.16 695 GLU A O 1
ATOM 5556 N N . LEU A 1 696 ? -67.875 15.18 27.562 1 22.02 696 LEU A N 1
ATOM 5557 C CA . LEU A 1 696 ? -67.062 14.648 28.656 1 22.02 696 LEU A CA 1
ATOM 5558 C C . LEU A 1 696 ? -66.625 15.766 29.594 1 22.02 696 LEU A C 1
ATOM 5560 O O . LEU A 1 696 ? -65.5 16.297 29.469 1 22.02 696 LEU A O 1
ATOM 5564 N N . ASP A 1 697 ? -67.438 16.781 29.906 1 23.53 697 ASP A N 1
ATOM 5565 C CA . ASP A 1 697 ? -67.062 17.859 30.828 1 23.53 697 ASP A CA 1
ATOM 5566 C C . ASP A 1 697 ? -66.75 17.328 32.219 1 23.53 697 ASP A C 1
ATOM 5568 O O . ASP A 1 697 ? -66.812 18.062 33.188 1 23.53 697 ASP A O 1
ATOM 5572 N N . GLY A 1 698 ? -66.625 15.984 32.375 1 24.19 698 GLY A N 1
ATOM 5573 C CA . GLY A 1 698 ? -66.562 15.664 33.781 1 24.19 698 GLY A CA 1
ATOM 5574 C C . GLY A 1 698 ? -65.438 16.281 34.531 1 24.19 698 GLY A C 1
ATOM 5575 O O . GLY A 1 698 ? -64.438 16.672 33.906 1 24.19 698 GLY A O 1
ATOM 5576 N N . GLU A 1 699 ? -65.562 16.688 35.75 1 25.09 699 GLU A N 1
ATOM 5577 C CA . GLU A 1 699 ? -64.812 17.438 36.75 1 25.09 699 GLU A CA 1
ATOM 5578 C C . GLU A 1 699 ? -63.469 16.75 37.031 1 25.09 699 GLU A C 1
ATOM 5580 O O . GLU A 1 699 ? -63.438 15.539 37.25 1 25.09 699 GLU A O 1
ATOM 5585 N N . PRO A 1 700 ? -62.344 17.266 36.469 1 25.7 700 PRO A N 1
ATOM 5586 C CA . PRO A 1 700 ? -61 16.672 36.531 1 25.7 700 PRO A CA 1
ATOM 5587 C C . PRO A 1 700 ? -60.562 16.359 37.969 1 25.7 700 PRO A C 1
ATOM 5589 O O . PRO A 1 700 ? -60.906 17.094 38.906 1 25.7 700 PRO A O 1
ATOM 5592 N N . PRO A 1 701 ? -60.562 15.07 38.344 1 26.73 701 PRO A N 1
ATOM 5593 C CA . PRO A 1 701 ? -60.188 14.758 39.719 1 26.73 701 PRO A CA 1
ATOM 5594 C C . PRO A 1 701 ? -58.906 15.469 40.156 1 26.73 701 PRO A C 1
ATOM 5596 O O . PRO A 1 701 ? -58.094 15.844 39.312 1 26.73 701 PRO A O 1
ATOM 5599 N N . GLU A 1 702 ? -58.844 16.094 41.344 1 22.86 702 GLU A N 1
ATOM 5600 C CA . GLU A 1 702 ? -57.875 16.906 42.094 1 22.86 702 GLU A CA 1
ATOM 5601 C C . GLU A 1 702 ? -56.531 16.203 42.188 1 22.86 702 GLU A C 1
ATOM 5603 O O . GLU A 1 702 ? -56.375 15.312 43.031 1 22.86 702 GLU A O 1
ATOM 5608 N N . THR A 1 703 ? -55.969 15.625 41.125 1 22.3 703 THR A N 1
ATOM 5609 C CA . THR A 1 703 ? -54.719 14.906 41.312 1 22.3 703 THR A CA 1
ATOM 5610 C C . THR A 1 703 ? -53.625 15.844 41.844 1 22.3 703 THR A C 1
ATOM 5612 O O . THR A 1 703 ? -53.562 17 41.406 1 22.3 703 THR A O 1
ATOM 5615 N N . THR A 1 704 ? -53.188 15.664 43.125 1 24.16 704 THR A N 1
ATOM 5616 C CA . THR A 1 704 ? -52.156 16.297 43.906 1 24.16 704 THR A CA 1
ATOM 5617 C C . THR A 1 704 ? -50.875 16.438 43.094 1 24.16 704 THR A C 1
ATOM 5619 O O . THR A 1 704 ? -50.5 15.523 42.344 1 24.16 704 THR A O 1
ATOM 5622 N N . PRO A 1 705 ? -50.375 17.734 42.875 1 21.08 705 PRO A N 1
ATOM 5623 C CA . PRO A 1 705 ? -49.312 18.25 42 1 21.08 705 PRO A CA 1
ATOM 5624 C C . PRO A 1 705 ? -47.938 17.625 42.281 1 21.08 705 PRO A C 1
ATOM 5626 O O . PRO A 1 705 ? -47.469 17.672 43.438 1 21.08 705 PRO A O 1
ATOM 5629 N N . ILE A 1 706 ? -47.719 16.344 41.875 1 22.64 706 ILE A N 1
ATOM 5630 C CA . ILE A 1 706 ? -46.375 15.836 42.062 1 22.64 706 ILE A CA 1
ATOM 5631 C C . ILE A 1 706 ? -45.375 16.859 41.531 1 22.64 706 ILE A C 1
ATOM 5633 O O . ILE A 1 706 ? -45.438 17.234 40.344 1 22.64 706 ILE A O 1
ATOM 5637 N N . SER A 1 707 ? -44.844 17.766 42.438 1 18.97 707 SER A N 1
ATOM 5638 C CA . SER A 1 707 ? -43.844 18.812 42.25 1 18.97 707 SER A CA 1
ATOM 5639 C C . SER A 1 707 ? -42.656 18.297 41.438 1 18.97 707 SER A C 1
ATOM 5641 O O . SER A 1 707 ? -41.906 17.438 41.906 1 18.97 707 SER A O 1
ATOM 5643 N N . LEU A 1 708 ? -42.906 18.016 40.219 1 18.12 708 LEU A N 1
ATOM 5644 C CA . LEU A 1 708 ? -41.781 17.734 39.344 1 18.12 708 LEU A CA 1
ATOM 5645 C C . LEU A 1 708 ? -40.844 18.922 39.281 1 18.12 708 LEU A C 1
ATOM 5647 O O . LEU A 1 708 ? -40 19.016 38.375 1 18.12 708 LEU A O 1
ATOM 5651 N N . LEU A 1 709 ? -41 19.922 40.312 1 18.38 709 LEU A N 1
ATOM 5652 C CA . LEU A 1 709 ? -39.875 20.844 40.219 1 18.38 709 LEU A CA 1
ATOM 5653 C C . LEU A 1 709 ? -38.562 20.141 40.531 1 18.38 709 LEU A C 1
ATOM 5655 O O . LEU A 1 709 ? -38.438 19.422 41.531 1 18.38 709 LEU A O 1
ATOM 5659 N N . MET B 1 1 ? 31.469 -43.156 -23.406 1 35.72 1 MET B N 1
ATOM 5660 C CA . MET B 1 1 ? 30.484 -42.812 -24.453 1 35.72 1 MET B CA 1
ATOM 5661 C C . MET B 1 1 ? 30.328 -41.312 -24.609 1 35.72 1 MET B C 1
ATOM 5663 O O . MET B 1 1 ? 30.125 -40.594 -23.625 1 35.72 1 MET B O 1
ATOM 5667 N N . ALA B 1 2 ? 30.984 -40.812 -25.438 1 47.69 2 ALA B N 1
ATOM 5668 C CA . ALA B 1 2 ? 31.078 -39.406 -25.859 1 47.69 2 ALA B CA 1
ATOM 5669 C C . ALA B 1 2 ? 29.688 -38.812 -26.125 1 47.69 2 ALA B C 1
ATOM 5671 O O . ALA B 1 2 ? 29.031 -39.188 -27.109 1 47.69 2 ALA B O 1
ATOM 5672 N N . LEU B 1 3 ? 28.828 -38.688 -25.047 1 56.56 3 LEU B N 1
ATOM 5673 C CA . LEU B 1 3 ? 27.484 -38.125 -25.125 1 56.56 3 LEU B CA 1
ATOM 5674 C C . LEU B 1 3 ? 27.516 -36.75 -25.766 1 56.56 3 LEU B C 1
ATOM 5676 O O . LEU B 1 3 ? 26.703 -35.875 -25.406 1 56.56 3 LEU B O 1
ATOM 5680 N N . ASP B 1 4 ? 28.516 -36.438 -26.609 1 58.75 4 ASP B N 1
ATOM 5681 C CA . ASP B 1 4 ? 28.703 -35.156 -27.234 1 58.75 4 ASP B CA 1
ATOM 5682 C C . ASP B 1 4 ? 27.469 -34.75 -28.031 1 58.75 4 ASP B C 1
ATOM 5684 O O . ASP B 1 4 ? 27.109 -33.562 -28.094 1 58.75 4 ASP B O 1
ATOM 5688 N N . GLY B 1 5 ? 26.812 -35.75 -28.641 1 57.28 5 GLY B N 1
ATOM 5689 C CA . GLY B 1 5 ? 25.703 -35.406 -29.516 1 57.28 5 GLY B CA 1
ATOM 5690 C C . GLY B 1 5 ? 24.375 -35.344 -28.797 1 57.28 5 GLY B C 1
ATOM 5691 O O . GLY B 1 5 ? 23.344 -35.062 -29.422 1 57.28 5 GLY B O 1
ATOM 5692 N N . PHE B 1 6 ? 24.422 -35.5 -27.516 1 65.69 6 PHE B N 1
ATOM 5693 C CA . PHE B 1 6 ? 23.156 -35.531 -26.797 1 65.69 6 PHE B CA 1
ATOM 5694 C C . PHE B 1 6 ? 22.688 -34.125 -26.438 1 65.69 6 PHE B C 1
ATOM 5696 O O . PHE B 1 6 ? 23.359 -33.406 -25.703 1 65.69 6 PHE B O 1
ATOM 5703 N N . ASN B 1 7 ? 21.766 -33.594 -27.344 1 69.94 7 ASN B N 1
ATOM 5704 C CA . ASN B 1 7 ? 21.094 -32.344 -27.031 1 69.94 7 ASN B CA 1
ATOM 5705 C C . ASN B 1 7 ? 19.609 -32.562 -26.781 1 69.94 7 ASN B C 1
ATOM 5707 O O . ASN B 1 7 ? 18.859 -32.906 -27.688 1 69.94 7 ASN B O 1
ATOM 5711 N N . LEU B 1 8 ? 19.234 -32.375 -25.516 1 70.56 8 LEU B N 1
ATOM 5712 C CA . LEU B 1 8 ? 17.859 -32.594 -25.109 1 70.56 8 LEU B CA 1
ATOM 5713 C C . LEU B 1 8 ? 16.891 -31.719 -25.891 1 70.56 8 LEU B C 1
ATOM 5715 O O . LEU B 1 8 ? 15.75 -32.094 -26.141 1 70.56 8 LEU B O 1
ATOM 5719 N N . GLN B 1 9 ? 17.391 -30.625 -26.359 1 71.75 9 GLN B N 1
ATOM 5720 C CA . GLN B 1 9 ? 16.484 -29.734 -27.078 1 71.75 9 GLN B CA 1
ATOM 5721 C C . GLN B 1 9 ? 16.156 -30.281 -28.453 1 71.75 9 GLN B C 1
ATOM 5723 O O . GLN B 1 9 ? 15.023 -30.156 -28.922 1 71.75 9 GLN B O 1
ATOM 5728 N N . ILE B 1 10 ? 17.109 -30.922 -29.031 1 73.81 10 ILE B N 1
ATOM 5729 C CA . ILE B 1 10 ? 16.875 -31.516 -30.344 1 73.81 10 ILE B CA 1
ATOM 5730 C C . ILE B 1 10 ? 16.031 -32.781 -30.203 1 73.81 10 ILE B C 1
ATOM 5732 O O . ILE B 1 10 ? 15.164 -33.062 -31.031 1 73.81 10 ILE B O 1
ATOM 5736 N N . ILE B 1 11 ? 16.219 -33.375 -29.094 1 78.38 11 ILE B N 1
ATOM 5737 C CA . ILE B 1 11 ? 15.445 -34.594 -28.844 1 78.38 11 ILE B CA 1
ATOM 5738 C C . ILE B 1 11 ? 13.984 -34.25 -28.594 1 78.38 11 ILE B C 1
ATOM 5740 O O . ILE B 1 11 ? 13.086 -35 -28.984 1 78.38 11 ILE B O 1
ATOM 5744 N N . ASN B 1 12 ? 13.797 -33.125 -28.062 1 78.88 12 ASN B N 1
ATOM 5745 C CA . ASN B 1 12 ? 12.422 -32.719 -27.844 1 78.88 12 ASN B CA 1
ATOM 5746 C C . ASN B 1 12 ? 11.672 -32.531 -29.156 1 78.88 12 ASN B C 1
ATOM 5748 O O . ASN B 1 12 ? 10.477 -32.812 -29.234 1 78.88 12 ASN B O 1
ATOM 5752 N N . TYR B 1 13 ? 12.414 -32.156 -30.203 1 80.62 13 TYR B N 1
ATOM 5753 C CA . TYR B 1 13 ? 11.766 -31.984 -31.5 1 80.62 13 TYR B CA 1
ATOM 5754 C C . TYR B 1 13 ? 11.453 -33.344 -32.156 1 80.62 13 TYR B C 1
ATOM 5756 O O . TYR B 1 13 ? 10.391 -33.5 -32.75 1 80.62 13 TYR B O 1
ATOM 5764 N N . TYR B 1 14 ? 12.273 -34.25 -31.828 1 82.38 14 TYR B N 1
ATOM 5765 C CA . TYR B 1 14 ? 12.047 -35.562 -32.438 1 82.38 14 TYR B CA 1
ATOM 5766 C C . TYR B 1 14 ? 11 -36.344 -31.641 1 82.38 14 TYR B C 1
ATOM 5768 O O . TYR B 1 14 ? 10.266 -37.156 -32.219 1 82.38 14 TYR B O 1
ATOM 5776 N N . VAL B 1 15 ? 10.977 -36.094 -30.438 1 86.31 15 VAL B N 1
ATOM 5777 C CA . VAL B 1 15 ? 10.055 -36.844 -29.594 1 86.31 15 VAL B CA 1
ATOM 5778 C C . VAL B 1 15 ? 8.625 -36.344 -29.828 1 86.31 15 VAL B C 1
ATOM 5780 O O . VAL B 1 15 ? 7.66 -37 -29.422 1 86.31 15 VAL B O 1
ATOM 5783 N N . LEU B 1 16 ? 8.445 -35.281 -30.656 1 89.69 16 LEU B N 1
ATOM 5784 C CA . LEU B 1 16 ? 7.109 -34.781 -30.938 1 89.69 16 LEU B CA 1
ATOM 5785 C C . LEU B 1 16 ? 6.312 -35.75 -31.781 1 89.69 16 LEU B C 1
ATOM 5787 O O . LEU B 1 16 ? 5.082 -35.781 -31.719 1 89.69 16 LEU B O 1
ATOM 5791 N N . ILE B 1 17 ? 6.988 -36.625 -32.5 1 90.19 17 ILE B N 1
ATOM 5792 C CA . ILE B 1 17 ? 6.312 -37.594 -33.375 1 90.19 17 ILE B CA 1
ATOM 5793 C C . ILE B 1 17 ? 5.676 -38.688 -32.531 1 90.19 17 ILE B C 1
ATOM 5795 O O . ILE B 1 17 ? 4.457 -38.875 -32.562 1 90.19 17 ILE B O 1
ATOM 5799 N N . PRO B 1 18 ? 6.484 -39.375 -31.703 1 90.62 18 PRO B N 1
ATOM 5800 C CA . PRO B 1 18 ? 5.816 -40.375 -30.875 1 90.62 18 PRO B CA 1
ATOM 5801 C C . PRO B 1 18 ? 4.789 -39.75 -29.922 1 90.62 18 PRO B C 1
ATOM 5803 O O . PRO B 1 18 ? 3.787 -40.406 -29.609 1 90.62 18 PRO B O 1
ATOM 5806 N N . VAL B 1 19 ? 4.984 -38.625 -29.531 1 93.12 19 VAL B N 1
ATOM 5807 C CA . VAL B 1 19 ? 4.043 -37.938 -28.625 1 93.12 19 VAL B CA 1
ATOM 5808 C C . VAL B 1 19 ? 2.707 -37.75 -29.344 1 93.12 19 VAL B C 1
ATOM 5810 O O . VAL B 1 19 ? 1.645 -38 -28.766 1 93.12 19 VAL B O 1
ATOM 5813 N N . SER B 1 20 ? 2.754 -37.312 -30.609 1 92.5 20 SER B N 1
ATOM 5814 C CA . SER B 1 20 ? 1.523 -37.125 -31.375 1 92.5 20 SER B CA 1
ATOM 5815 C C . SER B 1 20 ? 0.792 -38.469 -31.578 1 92.5 20 SER B C 1
ATOM 5817 O O . SER B 1 20 ? -0.439 -38.5 -31.547 1 92.5 20 SER B O 1
ATOM 5819 N N . PHE B 1 21 ? 1.501 -39.5 -31.625 1 93.06 21 PHE B N 1
ATOM 5820 C CA . PHE B 1 21 ? 0.883 -40.812 -31.781 1 93.06 21 PHE B CA 1
ATOM 5821 C C . PHE B 1 21 ? 0.23 -41.281 -30.484 1 93.06 21 PHE B C 1
ATOM 5823 O O . PHE B 1 21 ? -0.846 -41.875 -30.5 1 93.06 21 PHE B O 1
ATOM 5830 N N . ILE B 1 22 ? 0.887 -40.969 -29.391 1 93.69 22 ILE B N 1
ATOM 5831 C CA . ILE B 1 22 ? 0.326 -41.375 -28.094 1 93.69 22 ILE B CA 1
ATOM 5832 C C . ILE B 1 22 ? -0.951 -40.594 -27.828 1 93.69 22 ILE B C 1
ATOM 5834 O O . ILE B 1 22 ? -1.947 -41.125 -27.359 1 93.69 22 ILE B O 1
ATOM 5838 N N . ILE B 1 23 ? -0.919 -39.312 -28.125 1 92.5 23 ILE B N 1
ATOM 5839 C CA . ILE B 1 23 ? -2.1 -38.5 -27.906 1 92.5 23 ILE B CA 1
ATOM 5840 C C . ILE B 1 23 ? -3.24 -38.969 -28.812 1 92.5 23 ILE B C 1
ATOM 5842 O O . ILE B 1 23 ? -4.387 -39.062 -28.375 1 92.5 23 ILE B O 1
ATOM 5846 N N . LEU B 1 24 ? -2.906 -39.312 -30.078 1 92.25 24 LEU B N 1
ATOM 5847 C CA . LEU B 1 24 ? -3.92 -39.781 -31 1 92.25 24 LEU B CA 1
ATOM 5848 C C . LEU B 1 24 ? -4.469 -41.125 -30.531 1 92.25 24 LEU B C 1
ATOM 5850 O O . LEU B 1 24 ? -5.676 -41.375 -30.609 1 92.25 24 LEU B O 1
ATOM 5854 N N . TYR B 1 25 ? -3.596 -41.938 -30.031 1 92.75 25 TYR B N 1
ATOM 5855 C CA . TYR B 1 25 ? -4 -43.25 -29.547 1 92.75 25 TYR B CA 1
ATOM 5856 C C . TYR B 1 25 ? -4.965 -43.125 -28.359 1 92.75 25 TYR B C 1
ATOM 5858 O O . TYR B 1 25 ? -6 -43.781 -28.328 1 92.75 25 TYR B O 1
ATOM 5866 N N . LEU B 1 26 ? -4.656 -42.312 -27.453 1 92.06 26 LEU B N 1
ATOM 5867 C CA . LEU B 1 26 ? -5.52 -42.094 -26.297 1 92.06 26 LEU B CA 1
ATOM 5868 C C . LEU B 1 26 ? -6.82 -41.406 -26.688 1 92.06 26 LEU B C 1
ATOM 5870 O O . LEU B 1 26 ? -7.871 -41.656 -26.094 1 92.06 26 LEU B O 1
ATOM 5874 N N . SER B 1 27 ? -6.773 -40.531 -27.719 1 91.19 27 SER B N 1
ATOM 5875 C CA . SER B 1 27 ? -7.969 -39.844 -28.203 1 91.19 27 SER B CA 1
ATOM 5876 C C . SER B 1 27 ? -8.922 -40.812 -28.906 1 91.19 27 SER B C 1
ATOM 5878 O O . SER B 1 27 ? -10.141 -40.625 -28.859 1 91.19 27 SER B O 1
ATOM 5880 N N . LEU B 1 28 ? -8.406 -41.844 -29.469 1 90.75 28 LEU B N 1
ATOM 5881 C CA . LEU B 1 28 ? -9.227 -42.812 -30.156 1 90.75 28 LEU B CA 1
ATOM 5882 C C . LEU B 1 28 ? -9.961 -43.719 -29.156 1 90.75 28 LEU B C 1
ATOM 5884 O O . LEU B 1 28 ? -11 -44.281 -29.484 1 90.75 28 LEU B O 1
ATOM 5888 N N . LEU B 1 29 ? -9.461 -43.781 -27.969 1 88.06 29 LEU B N 1
ATOM 5889 C CA . LEU B 1 29 ? -10.109 -44.562 -26.953 1 88.06 29 LEU B CA 1
ATOM 5890 C C . LEU B 1 29 ? -11.305 -43.844 -26.344 1 88.06 29 LEU B C 1
ATOM 5892 O O . LEU B 1 29 ? -12.25 -44.469 -25.875 1 88.06 29 LEU B O 1
ATOM 5896 N N . GLU B 1 30 ? -11.234 -42.562 -26.406 1 85.94 30 GLU B N 1
ATOM 5897 C CA . GLU B 1 30 ? -12.305 -41.781 -25.797 1 85.94 30 GLU B CA 1
ATOM 5898 C C . GLU B 1 30 ? -13.406 -41.438 -26.797 1 85.94 30 GLU B C 1
ATOM 5900 O O . GLU B 1 30 ? -13.125 -41.219 -27.969 1 85.94 30 GLU B O 1
ATOM 5905 N N . LYS B 1 31 ? -14.602 -41.406 -26.281 1 81.69 31 LYS B N 1
ATOM 5906 C CA . LYS B 1 31 ? -15.75 -41.125 -27.141 1 81.69 31 LYS B CA 1
ATOM 5907 C C . LYS B 1 31 ? -16.25 -39.688 -26.938 1 81.69 31 LYS B C 1
ATOM 5909 O O . LYS B 1 31 ? -16.141 -39.156 -25.844 1 81.69 31 LYS B O 1
ATOM 5914 N N . ARG B 1 32 ? -16.734 -39.156 -28.047 1 82.44 32 ARG B N 1
ATOM 5915 C CA . ARG B 1 32 ? -17.297 -37.812 -27.984 1 82.44 32 ARG B CA 1
ATOM 5916 C C . ARG B 1 32 ? -18.656 -37.812 -27.297 1 82.44 32 ARG B C 1
ATOM 5918 O O . ARG B 1 32 ? -19.422 -38.75 -27.438 1 82.44 32 ARG B O 1
ATOM 5925 N N . LYS B 1 33 ? -18.938 -36.781 -26.562 1 75 33 LYS B N 1
ATOM 5926 C CA . LYS B 1 33 ? -20.156 -36.719 -25.766 1 75 33 LYS B CA 1
ATOM 5927 C C . LYS B 1 33 ? -21.281 -36 -26.531 1 75 33 LYS B C 1
ATOM 5929 O O . LYS B 1 33 ? -22.438 -36.406 -26.469 1 75 33 LYS B O 1
ATOM 5934 N N . CYS B 1 34 ? -20.875 -34.906 -27.188 1 72.94 34 CYS B N 1
ATOM 5935 C CA . CYS B 1 34 ? -21.984 -34.094 -27.656 1 72.94 34 CYS B CA 1
ATOM 5936 C C . CYS B 1 34 ? -21.953 -33.969 -29.172 1 72.94 34 CYS B C 1
ATOM 5938 O O . CYS B 1 34 ? -22.922 -34.312 -29.859 1 72.94 34 CYS B O 1
ATOM 5940 N N . LYS B 1 35 ? -20.828 -33.5 -29.688 1 71.69 35 LYS B N 1
ATOM 5941 C CA . LYS B 1 35 ? -20.844 -33.062 -31.094 1 71.69 35 LYS B CA 1
ATOM 5942 C C . LYS B 1 35 ? -20.453 -34.219 -32 1 71.69 35 LYS B C 1
ATOM 5944 O O . LYS B 1 35 ? -19.5 -34.938 -31.734 1 71.69 35 LYS B O 1
ATOM 5949 N N . HIS B 1 36 ? -21.156 -34.375 -33.062 1 75.69 36 HIS B N 1
ATOM 5950 C CA . HIS B 1 36 ? -20.875 -35.281 -34.156 1 75.69 36 HIS B CA 1
ATOM 5951 C C . HIS B 1 36 ? -20.656 -36.719 -33.625 1 75.69 36 HIS B C 1
ATOM 5953 O O . HIS B 1 36 ? -19.672 -37.375 -33.969 1 75.69 36 HIS B O 1
ATOM 5959 N N . ARG B 1 37 ? -21.594 -37.188 -32.781 1 79.38 37 ARG B N 1
ATOM 5960 C CA . ARG B 1 37 ? -21.5 -38.5 -32.156 1 79.38 37 ARG B CA 1
ATOM 5961 C C . ARG B 1 37 ? -21.641 -39.594 -33.188 1 79.38 37 ARG B C 1
ATOM 5963 O O . ARG B 1 37 ? -21.156 -40.719 -32.969 1 79.38 37 ARG B O 1
ATOM 5970 N N . ASN B 1 38 ? -22.188 -39.25 -34.344 1 80.56 38 ASN B N 1
ATOM 5971 C CA . ASN B 1 38 ? -22.5 -40.281 -35.344 1 80.56 38 ASN B CA 1
ATOM 5972 C C . ASN B 1 38 ? -21.312 -40.562 -36.25 1 80.56 38 ASN B C 1
ATOM 5974 O O . ASN B 1 38 ? -21.297 -41.562 -36.969 1 80.56 38 ASN B O 1
ATOM 5978 N N . CYS B 1 39 ? -20.375 -39.594 -36.094 1 79.31 39 CYS B N 1
ATOM 5979 C CA . CYS B 1 39 ? -19.219 -39.781 -36.969 1 79.31 39 CYS B CA 1
ATOM 5980 C C . CYS B 1 39 ? -18.203 -40.719 -36.312 1 79.31 39 CYS B C 1
ATOM 5982 O O . CYS B 1 39 ? -17.734 -40.469 -35.219 1 79.31 39 CYS B O 1
ATOM 5984 N N . CYS B 1 40 ? -17.812 -41.875 -37.031 1 81.69 40 CYS B N 1
ATOM 5985 C CA . CYS B 1 40 ? -16.797 -42.844 -36.625 1 81.69 40 CYS B CA 1
ATOM 5986 C C . CYS B 1 40 ? -17.141 -43.406 -35.25 1 81.69 40 CYS B C 1
ATOM 5988 O O . CYS B 1 40 ? -16.266 -43.531 -34.375 1 81.69 40 CYS B O 1
ATOM 5990 N N . ASN B 1 41 ? -18.297 -43.625 -35.031 1 78.19 41 ASN B N 1
ATOM 5991 C CA . ASN B 1 41 ? -18.781 -44.156 -33.75 1 78.19 41 ASN B CA 1
ATOM 5992 C C . ASN B 1 41 ? -18.406 -43.25 -32.594 1 78.19 41 ASN B C 1
ATOM 5994 O O . ASN B 1 41 ? -18.078 -43.719 -31.516 1 78.19 41 ASN B O 1
ATOM 5998 N N . GLY B 1 42 ? -18.312 -41.969 -32.938 1 79.44 42 GLY B N 1
ATOM 5999 C CA . GLY B 1 42 ? -18.078 -41 -31.906 1 79.44 42 GLY B CA 1
ATOM 6000 C C . GLY B 1 42 ? -16.609 -40.812 -31.562 1 79.44 42 GLY B C 1
ATOM 6001 O O . GLY B 1 42 ? -16.281 -40.156 -30.562 1 79.44 42 GLY B O 1
ATOM 6002 N N . ARG B 1 43 ? -15.781 -41.531 -32.25 1 82.75 43 ARG B N 1
ATOM 6003 C CA . ARG B 1 43 ? -14.352 -41.406 -32 1 82.75 43 ARG B CA 1
ATOM 6004 C C . ARG B 1 43 ? -13.664 -40.656 -33.125 1 82.75 43 ARG B C 1
ATOM 6006 O O . ARG B 1 43 ? -14.109 -40.688 -34.281 1 82.75 43 ARG B O 1
ATOM 6013 N N . PRO B 1 44 ? -12.578 -39.844 -32.781 1 87.44 44 PRO B N 1
ATOM 6014 C CA . PRO B 1 44 ? -11.828 -39.625 -31.547 1 87.44 44 PRO B CA 1
ATOM 6015 C C . PRO B 1 44 ? -12.43 -38.531 -30.672 1 87.44 44 PRO B C 1
ATOM 6017 O O . PRO B 1 44 ? -13.141 -37.656 -31.156 1 87.44 44 PRO B O 1
ATOM 6020 N N . GLY B 1 45 ? -12.195 -38.688 -29.359 1 85.69 45 GLY B N 1
ATOM 6021 C CA . GLY B 1 45 ? -12.586 -37.688 -28.406 1 85.69 45 GLY B CA 1
ATOM 6022 C C . GLY B 1 45 ? -11.414 -36.875 -27.891 1 85.69 45 GLY B C 1
ATOM 6023 O O . GLY B 1 45 ? -10.266 -37.281 -28 1 85.69 45 GLY B O 1
ATOM 6024 N N . LEU B 1 46 ? -11.648 -35.688 -27.484 1 86.69 46 LEU B N 1
ATOM 6025 C CA . LEU B 1 46 ? -10.602 -34.812 -26.938 1 86.69 46 LEU B CA 1
ATOM 6026 C C . LEU B 1 46 ? -10.18 -35.281 -25.562 1 86.69 46 LEU B C 1
ATOM 6028 O O . LEU B 1 46 ? -11.023 -35.656 -24.734 1 86.69 46 LEU B O 1
ATOM 6032 N N . ILE B 1 47 ? -8.891 -35.375 -25.406 1 89.5 47 ILE B N 1
ATOM 6033 C CA . ILE B 1 47 ? -8.344 -35.812 -24.125 1 89.5 47 ILE B CA 1
ATOM 6034 C C . ILE B 1 47 ? -7.918 -34.594 -23.328 1 89.5 47 ILE B C 1
ATOM 6036 O O . ILE B 1 47 ? -7.363 -33.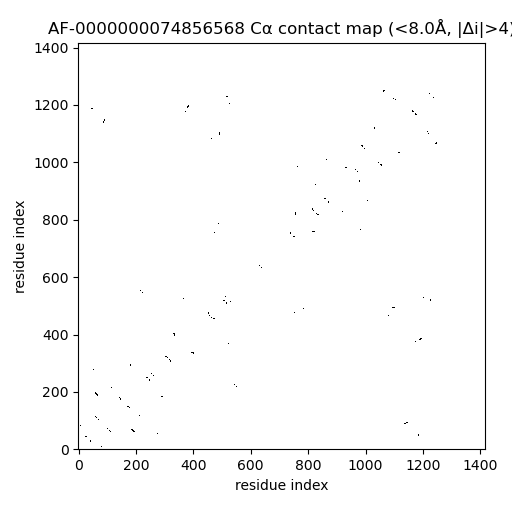625 -23.875 1 89.5 47 ILE B O 1
ATOM 6040 N N . VAL B 1 48 ? -8.25 -34.625 -22.078 1 90.75 48 VAL B N 1
ATOM 6041 C CA . VAL B 1 48 ? -7.91 -33.5 -21.188 1 90.75 48 VAL B CA 1
ATOM 6042 C C . VAL B 1 48 ? -6.715 -33.906 -20.312 1 90.75 48 VAL B C 1
ATOM 6044 O O . VAL B 1 48 ? -6.695 -34.969 -19.719 1 90.75 48 VAL B O 1
ATOM 6047 N N . PRO B 1 49 ? -5.691 -33.062 -20.297 1 91.12 49 PRO B N 1
ATOM 6048 C CA . PRO B 1 49 ? -4.523 -33.375 -19.469 1 91.12 49 PRO B CA 1
ATOM 6049 C C . PRO B 1 49 ? -4.781 -33.188 -17.984 1 91.12 49 PRO B C 1
ATOM 6051 O O . PRO B 1 49 ? -4.305 -33.969 -17.156 1 91.12 49 PRO B O 1
ATOM 6054 N N . PHE B 1 50 ? -5.422 -32.156 -17.625 1 90.56 50 PHE B N 1
ATOM 6055 C CA . PHE B 1 50 ? -5.602 -31.766 -16.234 1 90.56 50 PHE B CA 1
ATOM 6056 C C . PHE B 1 50 ? -6.918 -31.016 -16.031 1 90.56 50 PHE B C 1
ATOM 6058 O O . PHE B 1 50 ? -7.297 -30.188 -16.875 1 90.56 50 PHE B O 1
ATOM 6065 N N . HIS B 1 51 ? -7.574 -31.359 -15.008 1 89.94 51 HIS B N 1
ATOM 6066 C CA . HIS B 1 51 ? -8.828 -30.688 -14.711 1 89.94 51 HIS B CA 1
ATOM 6067 C C . HIS B 1 51 ? -8.609 -29.469 -13.82 1 89.94 51 HIS B C 1
ATOM 6069 O O . HIS B 1 51 ? -8.586 -29.594 -12.594 1 89.94 51 HIS B O 1
ATOM 6075 N N . PHE B 1 52 ? -8.578 -28.328 -14.445 1 90.5 52 PHE B N 1
ATOM 6076 C CA . PHE B 1 52 ? -8.336 -27.094 -13.703 1 90.5 52 PHE B CA 1
ATOM 6077 C C . PHE B 1 52 ? -9.625 -26.578 -13.078 1 90.5 52 PHE B C 1
ATOM 6079 O O . PHE B 1 52 ? -9.586 -25.906 -12.039 1 90.5 52 PHE B O 1
ATOM 6086 N N . LEU B 1 53 ? -10.719 -26.828 -13.641 1 88.06 53 LEU B N 1
ATOM 6087 C CA . LEU B 1 53 ? -11.977 -26.219 -13.234 1 88.06 53 LEU B CA 1
ATOM 6088 C C . LEU B 1 53 ? -12.586 -26.969 -12.055 1 88.06 53 LEU B C 1
ATOM 6090 O O . LEU B 1 53 ? -12.938 -26.375 -11.039 1 88.06 53 LEU B O 1
ATOM 6094 N N . ASP B 1 54 ? -12.742 -28.359 -12.117 1 84.81 54 ASP B N 1
ATOM 6095 C CA . ASP B 1 54 ? -13.477 -29.094 -11.094 1 84.81 54 ASP B CA 1
ATOM 6096 C C . ASP B 1 54 ? -12.703 -30.328 -10.648 1 84.81 54 ASP B C 1
ATOM 6098 O O . ASP B 1 54 ? -13.297 -31.312 -10.211 1 84.81 54 ASP B O 1
ATOM 6102 N N . GLY B 1 55 ? -11.367 -30.266 -10.617 1 83.81 55 GLY B N 1
ATOM 6103 C CA . GLY B 1 55 ? -10.625 -31.453 -10.258 1 83.81 55 GLY B CA 1
ATOM 6104 C C . GLY B 1 55 ? -10.266 -31.516 -8.781 1 83.81 55 GLY B C 1
ATOM 6105 O O . GLY B 1 55 ? -9.727 -30.547 -8.234 1 83.81 55 GLY B O 1
ATOM 6106 N N . TYR B 1 56 ? -10.781 -32.719 -8.055 1 81.06 56 TYR B N 1
ATOM 6107 C CA . TYR B 1 56 ? -10.414 -32.875 -6.652 1 81.06 56 TYR B CA 1
ATOM 6108 C C . TYR B 1 56 ? -9.773 -34.25 -6.418 1 81.06 56 TYR B C 1
ATOM 6110 O O . TYR B 1 56 ? -9.422 -34.594 -5.289 1 81.06 56 TYR B O 1
ATOM 6118 N N . GLY B 1 57 ? -9.477 -34.969 -7.52 1 84.69 57 GLY B N 1
ATOM 6119 C CA . GLY B 1 57 ? -8.953 -36.312 -7.34 1 84.69 57 GLY B CA 1
ATOM 6120 C C . GLY B 1 57 ? -7.52 -36.469 -7.797 1 84.69 57 GLY B C 1
ATOM 6121 O O . GLY B 1 57 ? -6.957 -35.562 -8.414 1 84.69 57 GLY B O 1
ATOM 6122 N N . ASN B 1 58 ? -6.859 -37.594 -7.41 1 87.12 58 ASN B N 1
ATOM 6123 C CA . ASN B 1 58 ? -5.504 -37.969 -7.793 1 87.12 58 ASN B CA 1
ATOM 6124 C C . ASN B 1 58 ? -4.531 -36.812 -7.617 1 87.12 58 ASN B C 1
ATOM 6126 O O . ASN B 1 58 ? -3.758 -36.5 -8.523 1 87.12 58 ASN B O 1
ATOM 6130 N N . ARG B 1 59 ? -4.449 -36.312 -6.523 1 91.06 59 ARG B N 1
ATOM 6131 C CA . ARG B 1 59 ? -3.658 -35.125 -6.25 1 91.06 59 ARG B CA 1
ATOM 6132 C C . ARG B 1 59 ? -2.164 -35.406 -6.305 1 91.06 59 ARG B C 1
ATOM 6134 O O . ARG B 1 59 ? -1.389 -34.656 -6.875 1 91.06 59 ARG B O 1
ATOM 6141 N N . LEU B 1 60 ? -1.772 -36.562 -5.758 1 92.44 60 LEU B N 1
ATOM 6142 C CA . LEU B 1 60 ? -0.354 -36.875 -5.688 1 92.44 60 LEU B CA 1
ATOM 6143 C C . LEU B 1 60 ? 0.207 -37.188 -7.074 1 92.44 60 LEU B C 1
ATOM 6145 O O . LEU B 1 60 ? 1.291 -36.719 -7.422 1 92.44 60 LEU B O 1
ATOM 6149 N N . ALA B 1 61 ? -0.567 -37.906 -7.887 1 93.5 61 ALA B N 1
ATOM 6150 C CA . ALA B 1 61 ? -0.107 -38.219 -9.234 1 93.5 61 ALA B CA 1
ATOM 6151 C C . ALA B 1 61 ? 0.023 -36.969 -10.086 1 93.5 61 ALA B C 1
ATOM 6153 O O . ALA B 1 61 ? 1.002 -36.812 -10.82 1 93.5 61 ALA B O 1
ATOM 6154 N N . TYR B 1 62 ? -0.913 -36.094 -9.93 1 94.31 62 TYR B N 1
ATOM 6155 C CA . TYR B 1 62 ? -0.852 -34.844 -10.695 1 94.31 62 TYR B CA 1
ATOM 6156 C C . TYR B 1 62 ? 0.285 -33.969 -10.211 1 94.31 62 TYR B C 1
ATOM 6158 O O . TYR B 1 62 ? 0.932 -33.281 -11 1 94.31 62 TYR B O 1
ATOM 6166 N N . ALA B 1 63 ? 0.528 -33.906 -8.867 1 94.44 63 ALA B N 1
ATOM 6167 C CA . ALA B 1 63 ? 1.623 -33.094 -8.328 1 94.44 63 ALA B CA 1
ATOM 6168 C C . ALA B 1 63 ? 2.971 -33.594 -8.844 1 94.44 63 ALA B C 1
ATOM 6170 O O . ALA B 1 63 ? 3.82 -32.812 -9.242 1 94.44 63 ALA B O 1
ATOM 6171 N N . LEU B 1 64 ? 3.162 -34.906 -8.93 1 94.56 64 LEU B N 1
ATOM 6172 C CA . LEU B 1 64 ? 4.414 -35.5 -9.422 1 94.56 64 LEU B CA 1
ATOM 6173 C C . LEU B 1 64 ? 4.555 -35.281 -10.922 1 94.56 64 LEU B C 1
ATOM 6175 O O . LEU B 1 64 ? 5.645 -34.969 -11.414 1 94.56 64 LEU B O 1
ATOM 6179 N N . ALA B 1 65 ? 3.428 -35.406 -11.617 1 94.31 65 ALA B N 1
ATOM 6180 C CA . ALA B 1 65 ? 3.477 -35.219 -13.062 1 94.31 65 ALA B CA 1
ATOM 6181 C C . ALA B 1 65 ? 3.818 -33.75 -13.422 1 94.31 65 ALA B C 1
ATOM 6183 O O . ALA B 1 65 ? 4.668 -33.5 -14.273 1 94.31 65 ALA B O 1
ATOM 6184 N N . LEU B 1 66 ? 3.262 -32.812 -12.758 1 93 66 LEU B N 1
ATOM 6185 C CA . LEU B 1 66 ? 3.559 -31.422 -13.039 1 93 66 LEU B CA 1
ATOM 6186 C C . LEU B 1 66 ? 4.895 -31.016 -12.43 1 93 66 LEU B C 1
ATOM 6188 O O . LEU B 1 66 ? 5.496 -30.016 -12.844 1 93 66 LEU B O 1
ATOM 6192 N N . GLY B 1 67 ? 5.285 -31.75 -11.406 1 89.62 67 GLY B N 1
ATOM 6193 C CA . GLY B 1 67 ? 6.617 -31.516 -10.875 1 89.62 67 GLY B CA 1
ATOM 6194 C C . GLY B 1 67 ? 7.719 -31.781 -11.883 1 89.62 67 GLY B C 1
ATOM 6195 O O . GLY B 1 67 ? 8.766 -31.125 -11.852 1 89.62 67 GLY B O 1
ATOM 6196 N N . THR B 1 68 ? 7.492 -32.625 -12.836 1 89.19 68 THR B N 1
ATOM 6197 C CA . THR B 1 68 ? 8.484 -32.938 -13.859 1 89.19 68 THR B CA 1
ATOM 6198 C C . THR B 1 68 ? 8.594 -31.812 -14.867 1 89.19 68 THR B C 1
ATOM 6200 O O . THR B 1 68 ? 9.594 -31.703 -15.586 1 89.19 68 THR B O 1
ATOM 6203 N N . THR B 1 69 ? 7.578 -30.969 -14.891 1 83.94 69 THR B N 1
ATOM 6204 C CA . THR B 1 69 ? 7.57 -29.859 -15.836 1 83.94 69 THR B CA 1
ATOM 6205 C C . THR B 1 69 ? 8.469 -28.719 -15.352 1 83.94 69 THR B C 1
ATOM 6207 O O . THR B 1 69 ? 8.672 -27.734 -16.062 1 83.94 69 THR B O 1
ATOM 6210 N N . THR B 1 70 ? 9.047 -28.875 -14.195 1 79.75 70 THR B N 1
ATOM 6211 C CA . THR B 1 70 ? 9.891 -27.812 -13.656 1 79.75 70 THR B CA 1
ATOM 6212 C C . THR B 1 70 ? 11.102 -27.578 -14.555 1 79.75 70 THR B C 1
ATOM 6214 O O . THR B 1 70 ? 11.492 -26.422 -14.789 1 79.75 70 THR B O 1
ATOM 6217 N N . ASN B 1 71 ? 11.594 -28.641 -15.148 1 75.75 71 ASN B N 1
ATOM 6218 C CA . ASN B 1 71 ? 12.742 -28.484 -16.031 1 75.75 71 ASN B CA 1
ATOM 6219 C C . ASN B 1 71 ? 12.367 -27.734 -17.312 1 75.75 71 ASN B C 1
ATOM 6221 O O . ASN B 1 71 ? 13.148 -26.922 -17.812 1 75.75 71 ASN B O 1
ATOM 6225 N N . THR B 1 72 ? 11.164 -28.031 -17.719 1 78.38 72 THR B N 1
ATOM 6226 C CA . THR B 1 72 ? 10.711 -27.328 -18.922 1 78.38 72 THR B CA 1
ATOM 6227 C C . THR B 1 72 ? 10.492 -25.844 -18.625 1 78.38 72 THR B C 1
ATOM 6229 O O . THR B 1 72 ? 10.828 -24.984 -19.438 1 78.38 72 THR B O 1
ATOM 6232 N N . VAL B 1 73 ? 10.086 -25.594 -17.469 1 78.38 73 VAL B N 1
ATOM 6233 C CA . VAL B 1 73 ? 9.828 -24.219 -17.094 1 78.38 73 VAL B CA 1
ATOM 6234 C C . VAL B 1 73 ? 11.141 -23.469 -16.922 1 78.38 73 VAL B C 1
ATOM 6236 O O . VAL B 1 73 ? 11.281 -22.344 -17.406 1 78.38 73 VAL B O 1
ATOM 6239 N N . VAL B 1 74 ? 12.062 -24.109 -16.359 1 74.94 74 VAL B N 1
ATOM 6240 C CA . VAL B 1 74 ? 13.352 -23.484 -16.125 1 74.94 74 VAL B CA 1
ATOM 6241 C C . VAL B 1 74 ? 14.086 -23.281 -17.438 1 74.94 74 VAL B C 1
ATOM 6243 O O . VAL B 1 74 ? 14.727 -22.25 -17.672 1 74.94 74 VAL B O 1
ATOM 6246 N N . SER B 1 75 ? 13.898 -24.219 -18.328 1 76.25 75 SER B N 1
ATOM 6247 C CA . SER B 1 75 ? 14.555 -24.125 -19.625 1 76.25 75 SER B CA 1
ATOM 6248 C C . SER B 1 75 ? 13.953 -23.016 -20.484 1 76.25 75 SER B C 1
ATOM 6250 O O . SER B 1 75 ? 14.648 -22.391 -21.281 1 76.25 75 SER B O 1
ATOM 6252 N N . LEU B 1 76 ? 12.688 -22.75 -20.266 1 75.88 76 LEU B N 1
ATOM 6253 C CA . LEU B 1 76 ? 12.023 -21.688 -21.016 1 75.88 76 LEU B CA 1
ATOM 6254 C C . LEU B 1 76 ? 12.531 -20.328 -20.578 1 75.88 76 LEU B C 1
ATOM 6256 O O . LEU B 1 76 ? 12.633 -19.406 -21.406 1 75.88 76 LEU B O 1
ATOM 6260 N N . ILE B 1 77 ? 12.977 -20.234 -19.359 1 69.75 77 ILE B N 1
ATOM 6261 C CA . ILE B 1 77 ? 13.406 -18.953 -18.828 1 69.75 77 ILE B CA 1
ATOM 6262 C C . ILE B 1 77 ? 14.891 -18.75 -19.109 1 69.75 77 ILE B C 1
ATOM 6264 O O . ILE B 1 77 ? 15.32 -17.641 -19.406 1 69.75 77 ILE B O 1
ATOM 6268 N N . THR B 1 78 ? 15.688 -19.844 -19.047 1 64.5 78 THR B N 1
ATOM 6269 C CA . THR B 1 78 ? 17.141 -19.703 -19.078 1 64.5 78 THR B CA 1
ATOM 6270 C C . THR B 1 78 ? 17.672 -19.969 -20.484 1 64.5 78 THR B C 1
ATOM 6272 O O . THR B 1 78 ? 18.781 -19.547 -20.828 1 64.5 78 THR B O 1
ATOM 6275 N N . SER B 1 79 ? 16.922 -20.781 -21.281 1 60.22 79 SER B N 1
ATOM 6276 C CA . SER B 1 79 ? 17.594 -21.391 -22.438 1 60.22 79 SER B CA 1
ATOM 6277 C C . SER B 1 79 ? 17.891 -20.359 -23.516 1 60.22 79 SER B C 1
ATOM 6279 O O . SER B 1 79 ? 17.062 -19.5 -23.797 1 60.22 79 SER B O 1
ATOM 6281 N N . LYS B 1 80 ? 19.188 -20.312 -23.766 1 59.03 80 LYS B N 1
ATOM 6282 C CA . LYS B 1 80 ? 19.641 -19.688 -25 1 59.03 80 LYS B CA 1
ATOM 6283 C C . LYS B 1 80 ? 19.078 -20.391 -26.234 1 59.03 80 LYS B C 1
ATOM 6285 O O . LYS B 1 80 ? 18.844 -21.609 -26.203 1 59.03 80 LYS B O 1
ATOM 6290 N N . PRO B 1 81 ? 18.453 -19.562 -27.094 1 54.56 81 PRO B N 1
ATOM 6291 C CA . PRO B 1 81 ? 17.891 -20.219 -28.266 1 54.56 81 PRO B CA 1
ATOM 6292 C C . PRO B 1 81 ? 18.844 -21.25 -28.875 1 54.56 81 PRO B C 1
ATOM 6294 O O . PRO B 1 81 ? 20.047 -20.984 -29.016 1 54.56 81 PRO B O 1
ATOM 6297 N N . THR B 1 82 ? 18.562 -22.531 -28.562 1 53.41 82 THR B N 1
ATOM 6298 C CA . THR B 1 82 ? 19.344 -23.625 -29.125 1 53.41 82 THR B CA 1
ATOM 6299 C C . THR B 1 82 ? 19.562 -23.422 -30.625 1 53.41 82 THR B C 1
ATOM 6301 O O . THR B 1 82 ? 20.469 -24.016 -31.219 1 53.41 82 THR B O 1
ATOM 6304 N N . LEU B 1 83 ? 18.5 -22.797 -31.281 1 51.84 83 LEU B N 1
ATOM 6305 C CA . LEU B 1 83 ? 18.688 -22.766 -32.719 1 51.84 83 LEU B CA 1
ATOM 6306 C C . LEU B 1 83 ? 19.828 -21.812 -33.094 1 51.84 83 LEU B C 1
ATOM 6308 O O . LEU B 1 83 ? 19.922 -20.703 -32.562 1 51.84 83 LEU B O 1
ATOM 6312 N N . GLU B 1 84 ? 20.938 -22.391 -33.156 1 54.41 84 GLU B N 1
ATOM 6313 C CA . GLU B 1 84 ? 22.141 -21.734 -33.656 1 54.41 84 GLU B CA 1
ATOM 6314 C C . GLU B 1 84 ? 21.797 -20.531 -34.531 1 54.41 84 GLU B C 1
ATOM 6316 O O . GLU B 1 84 ? 22.656 -19.984 -35.25 1 54.41 84 GLU B O 1
ATOM 6321 N N . PHE B 1 85 ? 20.547 -20.203 -34.688 1 57.06 85 PHE B N 1
ATOM 6322 C CA . PHE B 1 85 ? 20.219 -19.109 -35.594 1 57.06 85 PHE B CA 1
ATOM 6323 C C . PHE B 1 85 ? 20.203 -17.781 -34.844 1 57.06 85 PHE B C 1
ATOM 6325 O O . PHE B 1 85 ? 19.719 -17.703 -33.719 1 57.06 85 PHE B O 1
ATOM 6332 N N . ASP B 1 86 ? 21.109 -17 -35.062 1 64.88 86 ASP B N 1
ATOM 6333 C CA . ASP B 1 86 ? 21.094 -15.617 -34.594 1 64.88 86 ASP B CA 1
ATOM 6334 C C . ASP B 1 86 ? 19.734 -14.961 -34.844 1 64.88 86 ASP B C 1
ATOM 6336 O O . ASP B 1 86 ? 19.453 -14.477 -35.938 1 64.88 86 ASP B O 1
ATOM 6340 N N . MET B 1 87 ? 18.812 -15.312 -34 1 74.44 87 MET B N 1
ATOM 6341 C CA . MET B 1 87 ? 17.469 -14.781 -34.188 1 74.44 87 MET B CA 1
ATOM 6342 C C . MET B 1 87 ? 17.406 -13.312 -33.781 1 74.44 87 MET B C 1
ATOM 6344 O O . MET B 1 87 ? 18.016 -12.906 -32.781 1 74.44 87 MET B O 1
ATOM 6348 N N . PRO B 1 88 ? 16.828 -12.602 -34.781 1 77.19 88 PRO B N 1
ATOM 6349 C CA . PRO B 1 88 ? 16.625 -11.195 -34.406 1 77.19 88 PRO B CA 1
ATOM 6350 C C . PRO B 1 88 ? 15.812 -11.039 -33.125 1 77.19 88 PRO B C 1
ATOM 6352 O O . PRO B 1 88 ? 15.062 -11.945 -32.75 1 77.19 88 PRO B O 1
ATOM 6355 N N . LEU B 1 89 ? 15.977 -10.039 -32.375 1 78.75 89 LEU B N 1
ATOM 6356 C CA . LEU B 1 89 ? 15.398 -9.805 -31.047 1 78.75 89 LEU B CA 1
ATOM 6357 C C . LEU B 1 89 ? 13.883 -9.742 -31.125 1 78.75 89 LEU B C 1
ATOM 6359 O O . LEU B 1 89 ? 13.195 -10.102 -30.156 1 78.75 89 LEU B O 1
ATOM 6363 N N . TRP B 1 90 ? 13.32 -9.328 -32.312 1 77.69 90 TRP B N 1
ATOM 6364 C CA . TRP B 1 90 ? 11.867 -9.234 -32.406 1 77.69 90 TRP B CA 1
ATOM 6365 C C . TRP B 1 90 ? 11.234 -10.617 -32.5 1 77.69 90 TRP B C 1
ATOM 6367 O O . TRP B 1 90 ? 10.055 -10.797 -32.188 1 77.69 90 TRP B O 1
ATOM 6377 N N . LEU B 1 91 ? 12.031 -11.602 -32.875 1 80.62 91 LEU B N 1
ATOM 6378 C CA . LEU B 1 91 ? 11.508 -12.953 -33.062 1 80.62 91 LEU B CA 1
ATOM 6379 C C . LEU B 1 91 ? 11.664 -13.789 -31.797 1 80.62 91 LEU B C 1
ATOM 6381 O O . LEU B 1 91 ? 11.172 -14.914 -31.719 1 80.62 91 LEU B O 1
ATOM 6385 N N . LYS B 1 92 ? 12.18 -13.188 -30.812 1 79.94 92 LYS B N 1
ATOM 6386 C CA . LYS B 1 92 ? 12.406 -13.93 -29.578 1 79.94 92 LYS B CA 1
ATOM 6387 C C . LYS B 1 92 ? 11.094 -14.195 -28.844 1 79.94 92 LYS B C 1
ATOM 6389 O O . LYS B 1 92 ? 10.922 -15.25 -28.234 1 79.94 92 LYS B O 1
ATOM 6394 N N . ALA B 1 93 ? 10.156 -13.297 -29 1 81.81 93 ALA B N 1
ATOM 6395 C CA . ALA B 1 93 ? 8.883 -13.484 -28.297 1 81.81 93 ALA B CA 1
ATOM 6396 C C . ALA B 1 93 ? 8.062 -14.594 -28.953 1 81.81 93 ALA B C 1
ATOM 6398 O O . ALA B 1 93 ? 7.637 -15.539 -28.297 1 81.81 93 ALA B O 1
ATOM 6399 N N . PRO B 1 94 ? 7.855 -14.602 -30.297 1 81.75 94 PRO B N 1
ATOM 6400 C CA . PRO B 1 94 ? 7.129 -15.719 -30.906 1 81.75 94 PRO B CA 1
ATOM 6401 C C . PRO B 1 94 ? 7.867 -17.047 -30.75 1 81.75 94 PRO B C 1
ATOM 6403 O O . PRO B 1 94 ? 7.234 -18.109 -30.656 1 81.75 94 PRO B O 1
ATOM 6406 N N . TYR B 1 95 ? 9.148 -16.891 -30.797 1 82.88 95 TYR B N 1
ATOM 6407 C CA . TYR B 1 95 ? 9.922 -18.109 -30.578 1 82.88 95 TYR B CA 1
ATOM 6408 C C . TYR B 1 95 ? 9.68 -18.672 -29.188 1 82.88 95 TYR B C 1
ATOM 6410 O O . TYR B 1 95 ? 9.641 -19.891 -29 1 82.88 95 TYR B O 1
ATOM 6418 N N . PHE B 1 96 ? 9.516 -17.891 -28.266 1 83.88 96 PHE B N 1
ATOM 6419 C CA . PHE B 1 96 ? 9.203 -18.328 -26.906 1 83.88 96 PHE B CA 1
ATOM 6420 C C . PHE B 1 96 ? 7.855 -19.031 -26.875 1 83.88 96 PHE B C 1
ATOM 6422 O O . PHE B 1 96 ? 7.711 -20.062 -26.203 1 83.88 96 PHE B O 1
ATOM 6429 N N . TYR B 1 97 ? 6.852 -18.547 -27.547 1 85.75 97 TYR B N 1
ATOM 6430 C CA . TYR B 1 97 ? 5.535 -19.172 -27.594 1 85.75 97 TYR B CA 1
ATOM 6431 C C . TYR B 1 97 ? 5.582 -20.5 -28.312 1 85.75 97 TYR B C 1
ATOM 6433 O O . TYR B 1 97 ? 4.855 -21.438 -27.969 1 85.75 97 TYR B O 1
ATOM 6441 N N . MET B 1 98 ? 6.527 -20.594 -29.266 1 86.44 98 MET B N 1
ATOM 6442 C CA . MET B 1 98 ? 6.688 -21.875 -29.953 1 86.44 98 MET B CA 1
ATOM 6443 C C . MET B 1 98 ? 7.371 -22.906 -29.062 1 86.44 98 MET B C 1
ATOM 6445 O O . MET B 1 98 ? 6.98 -24.062 -29.047 1 86.44 98 MET B O 1
ATOM 6449 N N . GLN B 1 99 ? 8.336 -22.422 -28.344 1 85.69 99 GLN B N 1
ATOM 6450 C CA . GLN B 1 99 ? 9.008 -23.328 -27.406 1 85.69 99 GLN B CA 1
ATOM 6451 C C . GLN B 1 99 ? 8.07 -23.766 -26.297 1 85.69 99 GLN B C 1
ATOM 6453 O O . GLN B 1 99 ? 8.148 -24.891 -25.812 1 85.69 99 GLN B O 1
ATOM 6458 N N . ALA B 1 100 ? 7.207 -22.859 -25.891 1 88.62 100 ALA B N 1
ATOM 6459 C CA . ALA B 1 100 ? 6.227 -23.219 -24.859 1 88.62 100 ALA B CA 1
ATOM 6460 C C . ALA B 1 100 ? 5.238 -24.25 -25.391 1 88.62 100 ALA B C 1
ATOM 6462 O O . ALA B 1 100 ? 4.809 -25.141 -24.641 1 88.62 100 ALA B O 1
ATOM 6463 N N . LEU B 1 101 ? 4.926 -24.156 -26.625 1 90 101 LEU B N 1
ATOM 6464 C CA . LEU B 1 101 ? 4.027 -25.125 -27.219 1 90 101 LEU B CA 1
ATOM 6465 C C . LEU B 1 101 ? 4.688 -26.5 -27.297 1 90 101 LEU B C 1
ATOM 6467 O O . LEU B 1 101 ? 4.051 -27.516 -27 1 90 101 LEU B O 1
ATOM 6471 N N . ILE B 1 102 ? 5.949 -26.516 -27.594 1 88.5 102 ILE B N 1
ATOM 6472 C CA . ILE B 1 102 ? 6.672 -27.781 -27.656 1 88.5 102 ILE B CA 1
ATOM 6473 C C . ILE B 1 102 ? 6.789 -28.375 -26.266 1 88.5 102 ILE B C 1
ATOM 6475 O O . ILE B 1 102 ? 6.617 -29.594 -26.078 1 88.5 102 ILE B O 1
ATOM 6479 N N . GLY B 1 103 ? 7.09 -27.547 -25.312 1 86.19 103 GLY B N 1
ATOM 6480 C CA . GLY B 1 103 ? 7.145 -28.016 -23.938 1 86.19 103 GLY B CA 1
ATOM 6481 C C . GLY B 1 103 ? 5.812 -28.562 -23.438 1 86.19 103 GLY B C 1
ATOM 6482 O O . GLY B 1 103 ? 5.77 -29.578 -22.75 1 86.19 103 GLY B O 1
ATOM 6483 N N . CYS B 1 104 ? 4.758 -27.891 -23.797 1 90.5 104 CYS B N 1
ATOM 6484 C CA . CYS B 1 104 ? 3.418 -28.312 -23.406 1 90.5 104 CYS B CA 1
ATOM 6485 C C . CYS B 1 104 ? 3.066 -29.656 -24.031 1 90.5 104 CYS B C 1
ATOM 6487 O O . CYS B 1 104 ? 2.539 -30.547 -23.359 1 90.5 104 CYS B O 1
ATOM 6489 N N . LEU B 1 105 ? 3.438 -29.844 -25.297 1 91.38 105 LEU B N 1
ATOM 6490 C CA . LEU B 1 105 ? 3.105 -31.078 -26.016 1 91.38 105 LEU B CA 1
ATOM 6491 C C . LEU B 1 105 ? 3.922 -32.25 -25.469 1 91.38 105 LEU B C 1
ATOM 6493 O O . LEU B 1 105 ? 3.436 -33.375 -25.438 1 91.38 105 LEU B O 1
ATOM 6497 N N . THR B 1 106 ? 5.074 -31.938 -25 1 89.5 106 THR B N 1
ATOM 6498 C CA . THR B 1 106 ? 5.926 -33 -24.484 1 89.5 106 THR B CA 1
ATOM 6499 C C . THR B 1 106 ? 5.434 -33.5 -23.125 1 89.5 106 THR B C 1
ATOM 6501 O O . THR B 1 106 ? 5.598 -34.656 -22.781 1 89.5 106 THR B O 1
ATOM 6504 N N . CYS B 1 107 ? 4.816 -32.656 -22.375 1 90.69 107 CYS B N 1
ATOM 6505 C CA . CYS B 1 107 ? 4.336 -33.031 -21.062 1 90.69 107 CYS B CA 1
ATOM 6506 C C . CYS B 1 107 ? 2.893 -33.531 -21.125 1 90.69 107 CYS B C 1
ATOM 6508 O O . CYS B 1 107 ? 2.393 -34.125 -20.172 1 90.69 107 CYS B O 1
ATOM 6510 N N . PHE B 1 108 ? 2.248 -33.406 -22.219 1 93 108 PHE B N 1
ATOM 6511 C CA . PHE B 1 108 ? 0.822 -33.656 -22.391 1 93 108 PHE B CA 1
ATOM 6512 C C . PHE B 1 108 ? 0.511 -35.125 -22.188 1 93 108 PHE B C 1
ATOM 6514 O O . PHE B 1 108 ? -0.424 -35.5 -21.469 1 93 108 PHE B O 1
ATOM 6521 N N . PRO B 1 109 ? 1.334 -36.062 -22.719 1 92.88 109 PRO B N 1
ATOM 6522 C CA . PRO B 1 109 ? 0.975 -37.469 -22.594 1 92.88 109 PRO B CA 1
ATOM 6523 C C . PRO B 1 109 ? 1.076 -38 -21.156 1 92.88 109 PRO B C 1
ATOM 6525 O O . PRO B 1 109 ? 0.312 -38.875 -20.766 1 92.88 109 PRO B O 1
ATOM 6528 N N . LEU B 1 110 ? 1.979 -37.5 -20.453 1 93.19 110 LEU B N 1
ATOM 6529 C CA . LEU B 1 110 ? 2.123 -37.906 -19.062 1 93.19 110 LEU B CA 1
ATOM 6530 C C . LEU B 1 110 ? 0.864 -37.594 -18.266 1 93.19 110 LEU B C 1
ATOM 6532 O O . LEU B 1 110 ? 0.377 -38.438 -17.516 1 93.19 110 LEU B O 1
ATOM 6536 N N . LEU B 1 111 ? 0.308 -36.5 -18.453 1 93.75 111 LEU B N 1
ATOM 6537 C CA . LEU B 1 111 ? -0.889 -36.062 -17.734 1 93.75 111 LEU B CA 1
ATOM 6538 C C . LEU B 1 111 ? -2.133 -36.75 -18.312 1 93.75 111 LEU B C 1
ATOM 6540 O O . LEU B 1 111 ? -3.039 -37.125 -17.562 1 93.75 111 LEU B O 1
ATOM 6544 N N . ALA B 1 112 ? -2.117 -36.875 -19.625 1 93.44 112 ALA B N 1
ATOM 6545 C CA . ALA B 1 112 ? -3.258 -37.5 -20.266 1 93.44 112 ALA B CA 1
ATOM 6546 C C . ALA B 1 112 ? -3.367 -38.969 -19.859 1 93.44 112 ALA B C 1
ATOM 6548 O O . ALA B 1 112 ? -4.469 -39.531 -19.797 1 93.44 112 ALA B O 1
ATOM 6549 N N . SER B 1 113 ? -2.256 -39.594 -19.531 1 93.56 113 SER B N 1
ATOM 6550 C CA . SER B 1 113 ? -2.273 -41 -19.109 1 93.56 113 SER B CA 1
ATOM 6551 C C . SER B 1 113 ? -2.871 -41.125 -17.719 1 93.56 113 SER B C 1
ATOM 6553 O O . SER B 1 113 ? -3.426 -42.188 -17.375 1 93.56 113 SER B O 1
ATOM 6555 N N . ILE B 1 114 ? -2.801 -40.156 -16.922 1 91.62 114 ILE B N 1
ATOM 6556 C CA . ILE B 1 114 ? -3.361 -40.188 -15.578 1 91.62 114 ILE B CA 1
ATOM 6557 C C . ILE B 1 114 ? -4.863 -39.906 -15.641 1 91.62 114 ILE B C 1
ATOM 6559 O O . ILE B 1 114 ? -5.637 -40.5 -14.883 1 91.62 114 ILE B O 1
ATOM 6563 N N . THR B 1 115 ? -5.34 -39.031 -16.562 1 90.19 115 THR B N 1
ATOM 6564 C CA . THR B 1 115 ? -6.73 -38.594 -16.609 1 90.19 115 THR B CA 1
ATOM 6565 C C . THR B 1 115 ? -7.59 -39.594 -17.375 1 90.19 115 THR B C 1
ATOM 6567 O O . THR B 1 115 ? -8.812 -39.625 -17.219 1 90.19 115 THR B O 1
ATOM 6570 N N . THR B 1 116 ? -7.074 -40.469 -18.172 1 89 116 THR B N 1
ATOM 6571 C CA . THR B 1 116 ? -7.848 -41.375 -19 1 89 116 THR B CA 1
ATOM 6572 C C . THR B 1 116 ? -8.656 -42.344 -18.156 1 89 116 THR B C 1
ATOM 6574 O O . THR B 1 116 ? -8.227 -42.719 -17.047 1 89 116 THR B O 1
ATOM 6577 N N . ARG B 1 117 ? -9.797 -42.75 -18.656 1 85.81 117 ARG B N 1
ATOM 6578 C CA . ARG B 1 117 ? -10.695 -43.688 -18 1 85.81 117 ARG B CA 1
ATOM 6579 C C . ARG B 1 117 ? -10.141 -45.125 -18.047 1 85.81 117 ARG B C 1
ATOM 6581 O O . ARG B 1 117 ? -10.477 -45.938 -17.203 1 85.81 117 ARG B O 1
ATOM 6588 N N . TYR B 1 118 ? -9.352 -45.312 -19.062 1 89 118 TYR B N 1
ATOM 6589 C CA . TYR B 1 118 ? -8.734 -46.656 -19.219 1 89 118 TYR B CA 1
ATOM 6590 C C . TYR B 1 118 ? -7.48 -46.75 -18.375 1 89 118 TYR B C 1
ATOM 6592 O O . TYR B 1 118 ? -6.387 -46.406 -18.812 1 89 118 TYR B O 1
ATOM 6600 N N . THR B 1 119 ? -7.645 -47.312 -17.203 1 88.56 119 THR B N 1
ATOM 6601 C CA . THR B 1 119 ? -6.609 -47.281 -16.188 1 88.56 119 THR B CA 1
ATOM 6602 C C . THR B 1 119 ? -5.414 -48.125 -16.594 1 88.56 119 THR B C 1
ATOM 6604 O O . THR B 1 119 ? -4.266 -47.781 -16.312 1 88.56 119 THR B O 1
ATOM 6607 N N . VAL B 1 120 ? -5.641 -49.25 -17.266 1 91.81 120 VAL B N 1
ATOM 6608 C CA . VAL B 1 120 ? -4.539 -50.156 -17.609 1 91.81 120 VAL B CA 1
ATOM 6609 C C . VAL B 1 120 ? -3.693 -49.531 -18.719 1 91.81 120 VAL B C 1
ATOM 6611 O O . VAL B 1 120 ? -2.469 -49.469 -18.609 1 91.81 120 VAL B O 1
ATOM 6614 N N . ILE B 1 121 ? -4.367 -49.094 -19.766 1 92 121 ILE B N 1
ATOM 6615 C CA . ILE B 1 121 ? -3.641 -48.469 -20.875 1 92 121 ILE B CA 1
ATOM 6616 C C . ILE B 1 121 ? -2.961 -47.188 -20.375 1 92 121 ILE B C 1
ATOM 6618 O O . ILE B 1 121 ? -1.829 -46.875 -20.766 1 92 121 ILE B O 1
ATOM 6622 N N . GLY B 1 122 ? -3.641 -46.531 -19.609 1 92.5 122 GLY B N 1
ATOM 6623 C CA . GLY B 1 122 ? -3.066 -45.312 -19.062 1 92.5 122 GLY B CA 1
ATOM 6624 C C . GLY B 1 122 ? -1.851 -45.562 -18.188 1 92.5 122 GLY B C 1
ATOM 6625 O O . GLY B 1 122 ? -0.837 -44.875 -18.312 1 92.5 122 GLY B O 1
ATOM 6626 N N . SER B 1 123 ? -1.922 -46.5 -17.312 1 94.12 123 SER B N 1
ATOM 6627 C CA . SER B 1 123 ? -0.798 -46.812 -16.422 1 94.12 123 SER B CA 1
ATOM 6628 C C . SER B 1 123 ? 0.388 -47.375 -17.203 1 94.12 123 SER B C 1
ATOM 6630 O O . SER B 1 123 ? 1.54 -47.031 -16.906 1 94.12 123 SER B O 1
ATOM 6632 N N . CYS B 1 124 ? 0.133 -48.125 -18.234 1 93.81 124 CYS B N 1
ATOM 6633 C CA . CYS B 1 124 ? 1.221 -48.656 -19.047 1 93.81 124 CYS B CA 1
ATOM 6634 C C . CYS B 1 124 ? 1.91 -47.562 -19.828 1 93.81 124 CYS B C 1
ATOM 6636 O O . CYS B 1 124 ? 3.139 -47.5 -19.891 1 93.81 124 CYS B O 1
ATOM 6638 N N . THR B 1 125 ? 1.115 -46.719 -20.422 1 94.38 125 THR B N 1
ATOM 6639 C CA . THR B 1 125 ? 1.688 -45.594 -21.156 1 94.38 125 THR B CA 1
ATOM 6640 C C . THR B 1 125 ? 2.467 -44.656 -20.203 1 94.38 125 THR B C 1
ATOM 6642 O O . THR B 1 125 ? 3.525 -44.156 -20.562 1 94.38 125 THR B O 1
ATOM 6645 N N . CYS B 1 126 ? 1.974 -44.469 -19 1 94.81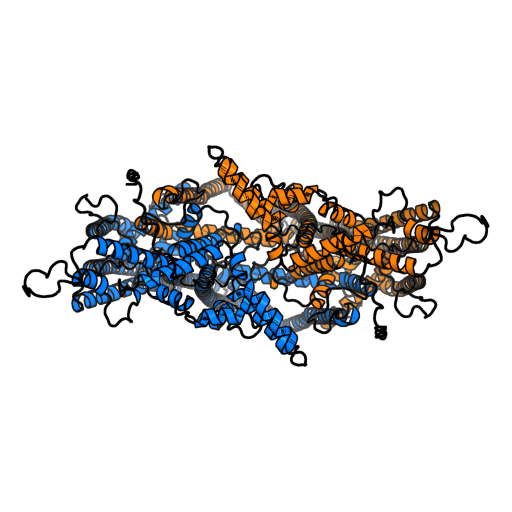 126 CYS B N 1
ATOM 6646 C CA . CYS B 1 126 ? 2.643 -43.594 -18.016 1 94.81 126 CYS B CA 1
ATOM 6647 C C . CYS B 1 126 ? 3.979 -44.219 -17.594 1 94.81 126 CYS B C 1
ATOM 6649 O O . CYS B 1 126 ? 4.965 -43.5 -17.438 1 94.81 126 CYS B O 1
ATOM 6651 N N . ILE B 1 127 ? 4.066 -45.5 -17.438 1 96.19 127 ILE B N 1
ATOM 6652 C CA . ILE B 1 127 ? 5.309 -46.156 -17.047 1 96.19 127 ILE B CA 1
ATOM 6653 C C . ILE B 1 127 ? 6.324 -46.062 -18.188 1 96.19 127 ILE B C 1
ATOM 6655 O O . ILE B 1 127 ? 7.48 -45.688 -17.969 1 96.19 127 ILE B O 1
ATOM 6659 N N . LEU B 1 128 ? 5.871 -46.281 -19.422 1 94.62 128 LEU B N 1
ATOM 6660 C CA . LEU B 1 128 ? 6.781 -46.25 -20.562 1 94.62 128 LEU B CA 1
ATOM 6661 C C . LEU B 1 128 ? 7.289 -44.844 -20.797 1 94.62 128 LEU B C 1
ATOM 6663 O O . LEU B 1 128 ? 8.477 -44.625 -21.047 1 94.62 128 LEU B O 1
ATOM 6667 N N . TYR B 1 129 ? 6.395 -43.938 -20.703 1 93.81 129 TYR B N 1
ATOM 6668 C CA . TYR B 1 129 ? 6.785 -42.562 -20.922 1 93.81 129 TYR B CA 1
ATOM 6669 C C . TYR B 1 129 ? 7.691 -42.062 -19.812 1 93.81 129 TYR B C 1
ATOM 6671 O O . TYR B 1 129 ? 8.672 -41.344 -20.062 1 93.81 129 TYR B O 1
ATOM 6679 N N . SER B 1 130 ? 7.422 -42.375 -18.531 1 94.31 130 SER B N 1
ATOM 6680 C CA . SER B 1 130 ? 8.25 -41.969 -17.406 1 94.31 130 SER B CA 1
ATOM 6681 C C . SER B 1 130 ? 9.609 -42.656 -17.438 1 94.31 130 SER B C 1
ATOM 6683 O O . SER B 1 130 ? 10.617 -42.062 -17.047 1 94.31 130 SER B O 1
ATOM 6685 N N . LEU B 1 131 ? 9.664 -43.875 -17.953 1 94.94 131 LEU B N 1
ATOM 6686 C CA . LEU B 1 131 ? 10.945 -44.562 -18.062 1 94.94 131 LEU B CA 1
ATOM 6687 C C . LEU B 1 131 ? 11.812 -43.906 -19.141 1 94.94 131 LEU B C 1
ATOM 6689 O O . LEU B 1 131 ? 13.023 -43.781 -18.953 1 94.94 131 LEU B O 1
ATOM 6693 N N . THR B 1 132 ? 11.172 -43.5 -20.188 1 91.69 132 THR B N 1
ATOM 6694 C CA . THR B 1 132 ? 11.938 -42.875 -21.266 1 91.69 132 THR B CA 1
ATOM 6695 C C . THR B 1 132 ? 12.461 -41.5 -20.828 1 91.69 132 THR B C 1
ATOM 6697 O O . THR B 1 132 ? 13.656 -41.219 -20.953 1 91.69 132 THR B O 1
ATOM 6700 N N . TRP B 1 133 ? 11.578 -40.688 -20.297 1 90.31 133 TRP B N 1
ATOM 6701 C CA . TRP B 1 133 ? 11.984 -39.344 -19.922 1 90.31 133 TRP B CA 1
ATOM 6702 C C . TRP B 1 133 ? 12.836 -39.375 -18.656 1 90.31 133 TRP B C 1
ATOM 6704 O O . TRP B 1 133 ? 13.742 -38.562 -18.484 1 90.31 133 TRP B O 1
ATOM 6714 N N . GLY B 1 134 ? 12.508 -40.312 -17.734 1 89.94 134 GLY B N 1
ATOM 6715 C CA . GLY B 1 134 ? 13.375 -40.469 -16.578 1 89.94 134 GLY B CA 1
ATOM 6716 C C . GLY B 1 134 ? 14.773 -40.938 -16.953 1 89.94 134 GLY B C 1
ATOM 6717 O O . GLY B 1 134 ? 15.758 -40.438 -16.406 1 89.94 134 GLY B O 1
ATOM 6718 N N . GLY B 1 135 ? 14.891 -41.781 -17.938 1 90.69 135 GLY B N 1
ATOM 6719 C CA . GLY B 1 135 ? 16.188 -42.219 -18.438 1 90.69 135 GLY B CA 1
ATOM 6720 C C . GLY B 1 135 ? 16.953 -41.125 -19.141 1 90.69 135 GLY B C 1
ATOM 6721 O O . GLY B 1 135 ? 18.156 -40.969 -18.922 1 90.69 135 GLY B O 1
ATOM 6722 N N . LEU B 1 136 ? 16.234 -40.344 -19.906 1 87.5 136 LEU B N 1
ATOM 6723 C CA . LEU B 1 136 ? 16.891 -39.25 -20.625 1 87.5 136 LEU B CA 1
ATOM 6724 C C . LEU B 1 136 ? 17.375 -38.188 -19.641 1 87.5 136 LEU B C 1
ATOM 6726 O O . LEU B 1 136 ? 18.422 -37.594 -19.859 1 87.5 136 LEU B O 1
ATOM 6730 N N . SER B 1 137 ? 16.594 -37.969 -18.594 1 87.69 137 SER B N 1
ATOM 6731 C CA . SER B 1 137 ? 17.016 -36.969 -17.594 1 87.69 137 SER B CA 1
ATOM 6732 C C . SER B 1 137 ? 18.25 -37.438 -16.844 1 87.69 137 SER B C 1
ATOM 6734 O O . SER B 1 137 ? 19.109 -36.625 -16.484 1 87.69 137 SER B O 1
ATOM 6736 N N . ILE B 1 138 ? 18.375 -38.719 -16.656 1 89.69 138 ILE B N 1
ATOM 6737 C CA . ILE B 1 138 ? 19.547 -39.25 -15.984 1 89.69 138 ILE B CA 1
ATOM 6738 C C . ILE B 1 138 ? 20.766 -39.156 -16.906 1 89.69 138 ILE B C 1
ATOM 6740 O O . ILE B 1 138 ? 21.859 -38.781 -16.469 1 89.69 138 ILE B O 1
ATOM 6744 N N . VAL B 1 139 ? 20.562 -39.344 -18.203 1 88.56 139 VAL B N 1
ATOM 6745 C CA . VAL B 1 139 ? 21.656 -39.25 -19.172 1 88.56 139 VAL B CA 1
ATOM 6746 C C . VAL B 1 139 ? 22.109 -37.781 -19.266 1 88.56 139 VAL B C 1
ATOM 6748 O O . VAL B 1 139 ? 23.312 -37.5 -19.328 1 88.56 139 VAL B O 1
ATOM 6751 N N . GLN B 1 140 ? 21.141 -36.969 -19.266 1 84 140 GLN B N 1
ATOM 6752 C CA . GLN B 1 140 ? 21.484 -35.562 -19.312 1 84 140 GLN B CA 1
ATOM 6753 C C . GLN B 1 140 ? 22.25 -35.125 -18.047 1 84 140 GLN B C 1
ATOM 6755 O O . GLN B 1 140 ? 23.188 -34.344 -18.125 1 84 140 GLN B O 1
ATOM 6760 N N . THR B 1 141 ? 21.812 -35.625 -16.891 1 86.19 141 THR B N 1
ATOM 6761 C CA . THR B 1 141 ? 22.484 -35.281 -15.641 1 86.19 141 THR B CA 1
ATOM 6762 C C . THR B 1 141 ? 23.922 -35.812 -15.633 1 86.19 141 THR B C 1
ATOM 6764 O O . THR B 1 141 ? 24.828 -35.125 -15.172 1 86.19 141 THR B O 1
ATOM 6767 N N . VAL B 1 142 ? 24.156 -36.938 -16.25 1 86.69 142 VAL B N 1
ATOM 6768 C CA . VAL B 1 142 ? 25.484 -37.531 -16.281 1 86.69 142 VAL B CA 1
ATOM 6769 C C . VAL B 1 142 ? 26.359 -36.75 -17.266 1 86.69 142 VAL B C 1
ATOM 6771 O O . VAL B 1 142 ? 27.547 -36.5 -16.984 1 86.69 142 VAL B O 1
ATOM 6774 N N . LYS B 1 143 ? 25.766 -36.281 -18.312 1 83.88 143 LYS B N 1
ATOM 6775 C CA . LYS B 1 143 ? 26.516 -35.469 -19.281 1 83.88 143 LYS B CA 1
ATOM 6776 C C . LYS B 1 143 ? 26.922 -34.125 -18.672 1 83.88 143 LYS B C 1
ATOM 6778 O O . LYS B 1 143 ? 28.078 -33.688 -18.812 1 83.88 143 LYS B O 1
ATOM 6783 N N . GLU B 1 144 ? 25.906 -33.562 -18.078 1 81.56 144 GLU B N 1
ATOM 6784 C CA . GLU B 1 144 ? 26.203 -32.281 -17.469 1 81.56 144 GLU B CA 1
ATOM 6785 C C . GLU B 1 144 ? 27.188 -32.406 -16.312 1 81.56 144 GLU B C 1
ATOM 6787 O O . GLU B 1 144 ? 27.969 -31.5 -16.047 1 81.56 144 GLU B O 1
ATOM 6792 N N . PHE B 1 145 ? 27.094 -33.562 -15.633 1 82.31 145 PHE B N 1
ATOM 6793 C CA . PHE B 1 145 ? 28.031 -33.844 -14.562 1 82.31 145 PHE B CA 1
ATOM 6794 C C . PHE B 1 145 ? 29.453 -33.906 -15.094 1 82.31 145 PHE B C 1
ATOM 6796 O O . PHE B 1 145 ? 30.391 -33.406 -14.453 1 82.31 145 PHE B O 1
ATOM 6803 N N . GLY B 1 146 ? 29.609 -34.344 -16.344 1 78.81 146 GLY B N 1
ATOM 6804 C CA . GLY B 1 146 ? 30.922 -34.469 -16.953 1 78.81 146 GLY B CA 1
ATOM 6805 C C . GLY B 1 146 ? 31.422 -33.125 -17.5 1 78.81 146 GLY B C 1
ATOM 6806 O O . GLY B 1 146 ? 32.625 -32.844 -17.438 1 78.81 146 GLY B O 1
ATOM 6807 N N . GLU B 1 147 ? 30.438 -32.281 -18 1 78.62 147 GLU B N 1
ATOM 6808 C CA . GLU B 1 147 ? 30.797 -30.984 -18.578 1 78.62 147 GLU B CA 1
ATOM 6809 C C . GLU B 1 147 ? 30.438 -29.844 -17.641 1 78.62 147 GLU B C 1
ATOM 6811 O O . GLU B 1 147 ? 29.938 -28.797 -18.078 1 78.62 147 GLU B O 1
ATOM 6816 N N . ALA B 1 148 ? 30.609 -30 -16.453 1 70.56 148 ALA B N 1
ATOM 6817 C CA . ALA B 1 148 ? 30.172 -29.031 -15.445 1 70.56 148 ALA B CA 1
ATOM 6818 C C . ALA B 1 148 ? 30.844 -27.672 -15.664 1 70.56 148 ALA B C 1
ATOM 6820 O O . ALA B 1 148 ? 30.25 -26.625 -15.398 1 70.56 148 ALA B O 1
ATOM 6821 N N . ARG B 1 149 ? 32.031 -27.609 -16.25 1 65.56 149 ARG B N 1
ATOM 6822 C CA . ARG B 1 149 ? 32.781 -26.391 -16.422 1 65.56 149 ARG B CA 1
ATOM 6823 C C . ARG B 1 149 ? 32.156 -25.5 -17.484 1 65.56 149 ARG B C 1
ATOM 6825 O O . ARG B 1 149 ? 32.156 -24.266 -17.359 1 65.56 149 ARG B O 1
ATOM 6832 N N . ASN B 1 150 ? 31.516 -26.078 -18.5 1 61.59 150 ASN B N 1
ATOM 6833 C CA . ASN B 1 150 ? 31.047 -25.312 -19.672 1 61.59 150 ASN B CA 1
ATOM 6834 C C . ASN B 1 150 ? 29.547 -25.094 -19.625 1 61.59 150 ASN B C 1
ATOM 6836 O O . ASN B 1 150 ? 28.938 -24.703 -20.641 1 61.59 150 ASN B O 1
ATOM 6840 N N . ARG B 1 151 ? 29 -25.203 -18.516 1 64 151 ARG B N 1
ATOM 6841 C CA . ARG B 1 151 ? 27.547 -25.109 -18.484 1 64 151 ARG B CA 1
ATOM 6842 C C . ARG B 1 151 ? 27.078 -23.672 -18.672 1 64 151 ARG B C 1
ATOM 6844 O O . ARG B 1 151 ? 27.766 -22.734 -18.25 1 64 151 ARG B O 1
ATOM 6851 N N . SER B 1 152 ? 26.016 -23.531 -19.531 1 57.12 152 SER B N 1
ATOM 6852 C CA . SER B 1 152 ? 25.406 -22.25 -19.891 1 57.12 152 SER B CA 1
ATOM 6853 C C . SER B 1 152 ? 24.906 -21.516 -18.656 1 57.12 152 SER B C 1
ATOM 6855 O O . SER B 1 152 ? 24.812 -20.281 -18.656 1 57.12 152 SER B O 1
ATOM 6857 N N . THR B 1 153 ? 24.656 -22.281 -17.594 1 58.78 153 THR B N 1
ATOM 6858 C CA . THR B 1 153 ? 24.188 -21.578 -16.406 1 58.78 153 THR B CA 1
ATOM 6859 C C . THR B 1 153 ? 25.25 -20.625 -15.891 1 58.78 153 THR B C 1
ATOM 6861 O O . THR B 1 153 ? 24.922 -19.625 -15.227 1 58.78 153 THR B O 1
ATOM 6864 N N . PHE B 1 154 ? 26.391 -20.875 -16.422 1 60.09 154 PHE B N 1
ATOM 6865 C CA . PHE B 1 154 ? 27.5 -19.984 -16.062 1 60.09 154 PHE B CA 1
ATOM 6866 C C . PHE B 1 154 ? 27.359 -18.641 -16.75 1 60.09 154 PHE B C 1
ATOM 6868 O O . PHE B 1 154 ? 27.891 -17.625 -16.266 1 60.09 154 PHE B O 1
ATOM 6875 N N . ALA B 1 155 ? 26.578 -18.703 -17.734 1 57.25 155 ALA B N 1
ATOM 6876 C CA . ALA B 1 155 ? 26.391 -17.422 -18.406 1 57.25 155 ALA B CA 1
ATOM 6877 C C . ALA B 1 155 ? 25.672 -16.422 -17.516 1 57.25 155 ALA B C 1
ATOM 6879 O O . ALA B 1 155 ? 25.938 -15.227 -17.578 1 57.25 155 ALA B O 1
ATOM 6880 N N . ILE B 1 156 ? 24.938 -17.016 -16.609 1 60.34 156 ILE B N 1
ATOM 6881 C CA . ILE B 1 156 ? 24.234 -16.109 -15.711 1 60.34 156 ILE B CA 1
ATOM 6882 C C . ILE B 1 156 ? 25.234 -15.508 -14.719 1 60.34 156 ILE B C 1
ATOM 6884 O O . ILE B 1 156 ? 25.156 -14.32 -14.406 1 60.34 156 ILE B O 1
ATOM 6888 N N . PHE B 1 157 ? 26.203 -16.312 -14.414 1 64.38 157 PHE B N 1
ATOM 6889 C CA . PHE B 1 157 ? 27.188 -15.828 -13.445 1 64.38 157 PHE B CA 1
ATOM 6890 C C . PHE B 1 157 ? 28.188 -14.891 -14.109 1 64.38 157 PHE B C 1
ATOM 6892 O O . PHE B 1 157 ? 28.75 -14.008 -13.453 1 64.38 157 PHE B O 1
ATOM 6899 N N . ALA B 1 158 ? 28.328 -15.148 -15.383 1 60.97 158 ALA B N 1
ATOM 6900 C CA . ALA B 1 158 ? 29.234 -14.273 -16.125 1 60.97 158 ALA B CA 1
ATOM 6901 C C . ALA B 1 158 ? 28.703 -12.844 -16.156 1 60.97 158 ALA B C 1
ATOM 6903 O O . ALA B 1 158 ? 29.5 -11.891 -16.188 1 60.97 158 ALA B O 1
ATOM 6904 N N . THR B 1 159 ? 27.422 -12.805 -16.109 1 57.44 159 THR B N 1
ATOM 6905 C CA . THR B 1 159 ? 26.828 -11.469 -16.109 1 57.44 159 THR B CA 1
ATOM 6906 C C . THR B 1 159 ? 27.172 -10.727 -14.812 1 57.44 159 THR B C 1
ATOM 6908 O O . THR B 1 159 ? 27.219 -9.5 -14.797 1 57.44 159 THR B O 1
ATOM 6911 N N . PHE B 1 160 ? 27.469 -11.586 -13.828 1 59.31 160 PHE B N 1
ATOM 6912 C CA . PHE B 1 160 ? 27.828 -10.961 -12.562 1 59.31 160 PHE B CA 1
ATOM 6913 C C . PHE B 1 160 ? 29.344 -10.867 -12.422 1 59.31 160 PHE B C 1
ATOM 6915 O O . PHE B 1 160 ? 29.859 -10.609 -11.328 1 59.31 160 PHE B O 1
ATOM 6922 N N . GLY B 1 161 ? 30.031 -11.078 -13.547 1 59.53 161 GLY B N 1
ATOM 6923 C CA . GLY B 1 161 ? 31.469 -10.898 -13.594 1 59.53 161 GLY B CA 1
ATOM 6924 C C . GLY B 1 161 ? 32.25 -12.094 -13.062 1 59.53 161 GLY B C 1
ATOM 6925 O O . GLY B 1 161 ? 33.406 -11.969 -12.703 1 59.53 161 GLY B O 1
ATOM 6926 N N . LEU B 1 162 ? 31.516 -13.234 -12.859 1 67 162 LEU B N 1
ATOM 6927 C CA . LEU B 1 162 ? 32.219 -14.391 -12.32 1 67 162 LEU B CA 1
ATOM 6928 C C . LEU B 1 162 ? 32.844 -15.219 -13.445 1 67 162 LEU B C 1
ATOM 6930 O O . LEU B 1 162 ? 32.188 -15.523 -14.438 1 67 162 LEU B O 1
ATOM 6934 N N . SER B 1 163 ? 34.156 -15.211 -13.656 1 64.69 163 SER B N 1
ATOM 6935 C CA . SER B 1 163 ? 34.844 -15.961 -14.688 1 64.69 163 SER B CA 1
ATOM 6936 C C . SER B 1 163 ? 34.719 -17.469 -14.469 1 64.69 163 SER B C 1
ATOM 6938 O O . SER B 1 163 ? 34.438 -17.906 -13.359 1 64.69 163 SER B O 1
ATOM 6940 N N . ALA B 1 164 ? 34.688 -18.234 -15.562 1 69.62 164 ALA B N 1
ATOM 6941 C CA . ALA B 1 164 ? 34.719 -19.703 -15.516 1 69.62 164 ALA B CA 1
ATOM 6942 C C . ALA B 1 164 ? 35.875 -20.203 -14.68 1 69.62 164 ALA B C 1
ATOM 6944 O O . ALA B 1 164 ? 36.969 -19.609 -14.68 1 69.62 164 ALA B O 1
ATOM 6945 N N . PRO B 1 165 ? 35.5 -21.141 -13.711 1 70.81 165 PRO B N 1
ATOM 6946 C CA . PRO B 1 165 ? 36.594 -21.656 -12.859 1 70.81 165 PRO B CA 1
ATOM 6947 C C . PRO B 1 165 ? 37.75 -22.234 -13.672 1 70.81 165 PRO B C 1
ATOM 6949 O O . PRO B 1 165 ? 37.531 -22.766 -14.766 1 70.81 165 PRO B O 1
ATOM 6952 N N . SER B 1 166 ? 38.969 -21.859 -13.312 1 69.94 166 SER B N 1
ATOM 6953 C CA . SER B 1 166 ? 40.156 -22.406 -13.938 1 69.94 166 SER B CA 1
ATOM 6954 C C . SER B 1 166 ? 40.188 -23.922 -13.828 1 69.94 166 SER B C 1
ATOM 6956 O O . SER B 1 166 ? 39.531 -24.5 -12.961 1 69.94 166 SER B O 1
ATOM 6958 N N . GLU B 1 167 ? 40.625 -24.672 -14.758 1 72.44 167 GLU B N 1
ATOM 6959 C CA . GLU B 1 167 ? 40.75 -26.125 -14.805 1 72.44 167 GLU B CA 1
ATOM 6960 C C . GLU B 1 167 ? 41.375 -26.672 -13.531 1 72.44 167 GLU B C 1
ATOM 6962 O O . GLU B 1 167 ? 41.125 -27.797 -13.125 1 72.44 167 GLU B O 1
ATOM 6967 N N . ASN B 1 168 ? 42.125 -25.766 -12.789 1 69.56 168 ASN B N 1
ATOM 6968 C CA . ASN B 1 168 ? 42.844 -26.234 -11.617 1 69.56 168 ASN B CA 1
ATOM 6969 C C . ASN B 1 168 ? 42.062 -26.047 -10.336 1 69.56 168 ASN B C 1
ATOM 6971 O O . ASN B 1 168 ? 42.469 -26.5 -9.266 1 69.56 168 ASN B O 1
ATOM 6975 N N . ASP B 1 169 ? 40.938 -25.484 -10.445 1 75.94 169 ASP B N 1
ATOM 6976 C CA . ASP B 1 169 ? 40.156 -25.25 -9.227 1 75.94 169 ASP B CA 1
ATOM 6977 C C . ASP B 1 169 ? 39.188 -26.406 -8.953 1 75.94 169 ASP B C 1
ATOM 6979 O O . ASP B 1 169 ? 38.062 -26.406 -9.398 1 75.94 169 ASP B O 1
ATOM 6983 N N . THR B 1 170 ? 39.656 -27.438 -8.289 1 76.75 170 THR B N 1
ATOM 6984 C CA . THR B 1 170 ? 38.938 -28.672 -8.016 1 76.75 170 THR B CA 1
ATOM 6985 C C . THR B 1 170 ? 37.719 -28.406 -7.148 1 76.75 170 THR B C 1
ATOM 6987 O O . THR B 1 170 ? 36.688 -29.031 -7.32 1 76.75 170 THR B O 1
ATOM 6990 N N . ALA B 1 171 ? 37.781 -27.5 -6.242 1 75.75 171 ALA B N 1
ATOM 6991 C CA . ALA B 1 171 ? 36.688 -27.219 -5.34 1 75.75 171 ALA B CA 1
ATOM 6992 C C . ALA B 1 171 ? 35.5 -26.594 -6.094 1 75.75 171 ALA B C 1
ATOM 6994 O O . ALA B 1 171 ? 34.344 -26.938 -5.859 1 75.75 171 ALA B O 1
ATOM 6995 N N . ALA B 1 172 ? 35.875 -25.719 -7.004 1 77 172 ALA B N 1
ATOM 6996 C CA . ALA B 1 172 ? 34.844 -25.062 -7.785 1 77 172 ALA B CA 1
ATOM 6997 C C . ALA B 1 172 ? 34.156 -26.062 -8.719 1 77 172 ALA B C 1
ATOM 6999 O O . ALA B 1 172 ? 32.938 -26.016 -8.898 1 77 172 ALA B O 1
ATOM 7000 N N . ILE B 1 173 ? 34.906 -26.984 -9.219 1 80.25 173 ILE B N 1
ATOM 7001 C CA . ILE B 1 173 ? 34.344 -27.969 -10.133 1 80.25 173 ILE B CA 1
ATOM 7002 C C . ILE B 1 173 ? 33.438 -28.938 -9.359 1 80.25 173 ILE B C 1
ATOM 7004 O O . ILE B 1 173 ? 32.375 -29.328 -9.852 1 80.25 173 ILE B O 1
ATOM 7008 N N . ALA B 1 174 ? 33.875 -29.297 -8.156 1 81.94 174 ALA B N 1
ATOM 7009 C CA . ALA B 1 174 ? 33.062 -30.188 -7.328 1 81.94 174 ALA B CA 1
ATOM 7010 C C . ALA B 1 174 ? 31.719 -29.531 -6.961 1 81.94 174 ALA B C 1
ATOM 7012 O O . ALA B 1 174 ? 30.688 -30.203 -6.895 1 81.94 174 ALA B O 1
ATOM 7013 N N . LEU B 1 175 ? 31.828 -28.281 -6.73 1 81.81 175 LEU B N 1
ATOM 7014 C CA . LEU B 1 175 ? 30.625 -27.547 -6.387 1 81.81 175 LEU B CA 1
ATOM 7015 C C . LEU B 1 175 ? 29.672 -27.484 -7.574 1 81.81 175 LEU B C 1
ATOM 7017 O O . LEU B 1 175 ? 28.453 -27.625 -7.406 1 81.81 175 LEU B O 1
ATOM 7021 N N . LEU B 1 176 ? 30.234 -27.328 -8.719 1 81.19 176 LEU B N 1
ATOM 7022 C CA . LEU B 1 176 ? 29.422 -27.281 -9.922 1 81.19 176 LEU B CA 1
ATOM 7023 C C . LEU B 1 176 ? 28.812 -28.641 -10.227 1 81.19 176 LEU B C 1
ATOM 7025 O O . LEU B 1 176 ? 27.656 -28.734 -10.656 1 81.19 176 LEU B O 1
ATOM 7029 N N . LYS B 1 177 ? 29.594 -29.672 -9.953 1 83.69 177 LYS B N 1
ATOM 7030 C CA . LYS B 1 177 ? 29.078 -31.031 -10.133 1 83.69 177 LYS B CA 1
ATOM 7031 C C . LYS B 1 177 ? 27.984 -31.344 -9.125 1 83.69 177 LYS B C 1
ATOM 7033 O O . LYS B 1 177 ? 26.984 -31.984 -9.461 1 83.69 177 LYS B O 1
ATOM 7038 N N . GLY B 1 178 ? 28.172 -30.859 -7.93 1 83.81 178 GLY B N 1
ATOM 7039 C CA . GLY B 1 178 ? 27.141 -31.031 -6.918 1 83.81 178 GLY B CA 1
ATOM 7040 C C . GLY B 1 178 ? 25.859 -30.297 -7.242 1 83.81 178 GLY B C 1
ATOM 7041 O O . GLY B 1 178 ? 24.766 -30.797 -6.965 1 83.81 178 GLY B O 1
ATOM 7042 N N . GLU B 1 179 ? 26 -29.156 -7.859 1 84.56 179 GLU B N 1
ATOM 7043 C CA . GLU B 1 179 ? 24.812 -28.375 -8.227 1 84.56 179 GLU B CA 1
ATOM 7044 C C . GLU B 1 179 ? 24.016 -29.078 -9.312 1 84.56 179 GLU B C 1
ATOM 7046 O O . GLU B 1 179 ? 22.781 -29.062 -9.289 1 84.56 179 GLU B O 1
ATOM 7051 N N . VAL B 1 180 ? 24.688 -29.719 -10.258 1 84.56 180 VAL B N 1
ATOM 7052 C CA . VAL B 1 180 ? 23.984 -30.406 -11.336 1 84.56 180 VAL B CA 1
ATOM 7053 C C . VAL B 1 180 ? 23.203 -31.594 -10.773 1 84.56 180 VAL B C 1
ATOM 7055 O O . VAL B 1 180 ? 22.047 -31.797 -11.125 1 84.56 180 VAL B O 1
ATOM 7058 N N . VAL B 1 181 ? 23.797 -32.281 -9.844 1 86.75 181 VAL B N 1
ATOM 7059 C CA . VAL B 1 181 ? 23.141 -33.469 -9.273 1 86.75 181 VAL B CA 1
ATOM 7060 C C . VAL B 1 181 ? 22 -33.031 -8.367 1 86.75 181 VAL B C 1
ATOM 7062 O O . VAL B 1 181 ? 20.891 -33.562 -8.477 1 86.75 181 VAL B O 1
ATOM 7065 N N . MET B 1 182 ? 22.172 -32.031 -7.609 1 87.38 182 MET B N 1
ATOM 7066 C CA . MET B 1 182 ? 21.141 -31.594 -6.676 1 87.38 182 MET B CA 1
ATOM 7067 C C . MET B 1 182 ? 20.031 -30.859 -7.41 1 87.38 182 MET B C 1
ATOM 7069 O O . MET B 1 182 ? 18.859 -30.938 -7.016 1 87.38 182 MET B O 1
ATOM 7073 N N . GLY B 1 183 ? 20.391 -30.203 -8.438 1 83.44 183 GLY B N 1
ATOM 7074 C CA . GLY B 1 183 ? 19.391 -29.453 -9.18 1 83.44 183 GLY B CA 1
ATOM 7075 C C . GLY B 1 183 ? 18.406 -30.328 -9.938 1 83.44 183 GLY B C 1
ATOM 7076 O O . GLY B 1 183 ? 17.219 -30.016 -10.008 1 83.44 183 GLY B O 1
ATOM 7077 N N . ASN B 1 184 ? 18.844 -31.484 -10.414 1 87.25 184 ASN B N 1
ATOM 7078 C CA . ASN B 1 184 ? 17.984 -32.344 -11.219 1 87.25 184 ASN B CA 1
ATOM 7079 C C . ASN B 1 184 ? 17.406 -33.5 -10.391 1 87.25 184 ASN B C 1
ATOM 7081 O O . ASN B 1 184 ? 16.562 -34.25 -10.875 1 87.25 184 ASN B O 1
ATOM 7085 N N . THR B 1 185 ? 17.781 -33.594 -9.133 1 89.38 185 THR B N 1
ATOM 7086 C CA . THR B 1 185 ? 17.344 -34.688 -8.281 1 89.38 185 THR B CA 1
ATOM 7087 C C . THR B 1 185 ? 15.844 -34.656 -8.062 1 89.38 185 THR B C 1
ATOM 7089 O O . THR B 1 185 ? 15.18 -35.688 -8.125 1 89.38 185 THR B O 1
ATOM 7092 N N . PRO B 1 186 ? 15.195 -33.438 -7.902 1 90.19 186 PRO B N 1
ATOM 7093 C CA . PRO B 1 186 ? 13.75 -33.469 -7.68 1 90.19 186 PRO B CA 1
ATOM 7094 C C . PRO B 1 186 ? 12.977 -33.969 -8.906 1 90.19 186 PRO B C 1
ATOM 7096 O O . PRO B 1 186 ? 11.961 -34.656 -8.766 1 90.19 186 PRO B O 1
ATOM 7099 N N . VAL B 1 187 ? 13.43 -33.719 -10.078 1 91 187 VAL B N 1
ATOM 7100 C CA . VAL B 1 187 ? 12.742 -34.156 -11.297 1 91 187 VAL B CA 1
ATOM 7101 C C . VAL B 1 187 ? 12.859 -35.656 -11.461 1 91 187 VAL B C 1
ATOM 7103 O O . VAL B 1 187 ? 11.883 -36.312 -11.812 1 91 187 VAL B O 1
ATOM 7106 N N . ILE B 1 188 ? 14.008 -36.219 -11.133 1 92.81 188 ILE B N 1
ATOM 7107 C CA . ILE B 1 188 ? 14.203 -37.688 -11.227 1 92.81 188 ILE B CA 1
ATOM 71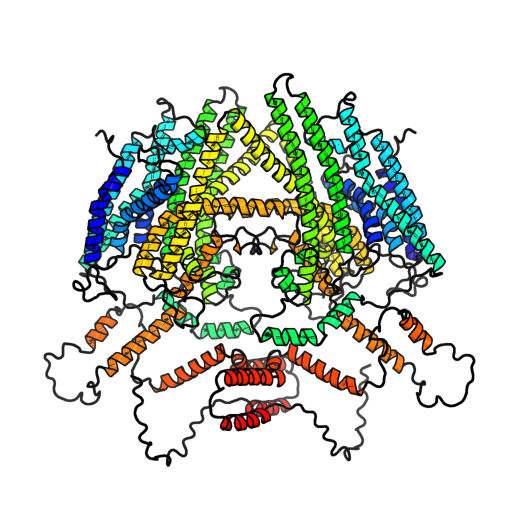08 C C . ILE B 1 188 ? 13.344 -38.375 -10.18 1 92.81 188 ILE B C 1
ATOM 7110 O O . ILE B 1 188 ? 12.758 -39.438 -10.445 1 92.81 188 ILE B O 1
ATOM 7114 N N . MET B 1 189 ? 13.242 -37.719 -9.023 1 94.31 189 MET B N 1
ATOM 7115 C CA . MET B 1 189 ? 12.406 -38.312 -7.977 1 94.31 189 MET B CA 1
ATOM 7116 C C . MET B 1 189 ? 10.93 -38.25 -8.367 1 94.31 189 MET B C 1
ATOM 7118 O O . MET B 1 189 ? 10.164 -39.156 -8.008 1 94.31 189 MET B O 1
ATOM 7122 N N . CYS B 1 190 ? 10.531 -37.281 -9.125 1 94.94 190 CYS B N 1
ATOM 7123 C CA . CYS B 1 190 ? 9.141 -37.188 -9.57 1 94.94 190 CYS B CA 1
ATOM 7124 C C . CYS B 1 190 ? 8.836 -38.25 -10.609 1 94.94 190 CYS B C 1
ATOM 7126 O O . CYS B 1 190 ? 7.766 -38.875 -10.57 1 94.94 190 CYS B O 1
ATOM 7128 N N . TYR B 1 191 ? 9.805 -38.562 -11.523 1 95.44 191 TYR B N 1
ATOM 7129 C CA . TYR B 1 191 ? 9.594 -39.625 -12.492 1 95.44 191 TYR B CA 1
ATOM 7130 C C . TYR B 1 191 ? 9.539 -41 -11.797 1 95.44 191 TYR B C 1
ATOM 7132 O O . TYR B 1 191 ? 8.711 -41.844 -12.133 1 95.44 191 TYR B O 1
ATOM 7140 N N . LEU B 1 192 ? 10.359 -41.188 -10.758 1 95.81 192 LEU B N 1
ATOM 7141 C CA . LEU B 1 192 ? 10.359 -42.438 -10.008 1 95.81 192 LEU B CA 1
ATOM 7142 C C . LEU B 1 192 ? 9.062 -42.625 -9.227 1 95.81 192 LEU B C 1
ATOM 7144 O O . LEU B 1 192 ? 8.523 -43.719 -9.148 1 95.81 192 LEU B O 1
ATOM 7148 N N . GLY B 1 193 ? 8.641 -41.5 -8.648 1 95.88 193 GLY B N 1
ATOM 7149 C CA . GLY B 1 193 ? 7.367 -41.531 -7.949 1 95.88 193 GLY B CA 1
ATOM 7150 C C . GLY B 1 193 ? 6.195 -41.875 -8.852 1 95.88 193 GLY B C 1
ATOM 7151 O O . GLY B 1 193 ? 5.297 -42.625 -8.461 1 95.88 193 GLY B O 1
ATOM 7152 N N . LEU B 1 194 ? 6.211 -41.375 -10.109 1 96.12 194 LEU B N 1
ATOM 7153 C CA . LEU B 1 194 ? 5.137 -41.656 -11.062 1 96.12 194 LEU B CA 1
ATOM 7154 C C . LEU B 1 194 ? 5.156 -43.125 -11.5 1 96.12 194 LEU B C 1
ATOM 7156 O O . LEU B 1 194 ? 4.098 -43.719 -11.672 1 96.12 194 LEU B O 1
ATOM 7160 N N . ILE B 1 195 ? 6.328 -43.75 -11.57 1 96.69 195 ILE B N 1
ATOM 7161 C CA . ILE B 1 195 ? 6.441 -45.156 -11.938 1 96.69 195 ILE B CA 1
ATOM 7162 C C . ILE B 1 195 ? 5.875 -46.031 -10.812 1 96.69 195 ILE B C 1
ATOM 7164 O O . ILE B 1 195 ? 5.113 -46.969 -11.07 1 96.69 195 ILE B O 1
ATOM 7168 N N . LEU B 1 196 ? 6.164 -45.625 -9.625 1 96.88 196 LEU B N 1
ATOM 7169 C CA . LEU B 1 196 ? 5.691 -46.375 -8.484 1 96.88 196 LEU B CA 1
ATOM 7170 C C . LEU B 1 196 ? 4.176 -46.281 -8.352 1 96.88 196 LEU B C 1
ATOM 7172 O O . LEU B 1 196 ? 3.504 -47.281 -8.102 1 96.88 196 LEU B O 1
ATOM 7176 N N . ILE B 1 197 ? 3.623 -45.094 -8.578 1 95.75 197 ILE B N 1
ATOM 7177 C CA . ILE B 1 197 ? 2.184 -44.906 -8.469 1 95.75 197 ILE B CA 1
ATOM 7178 C C . ILE B 1 197 ? 1.47 -45.656 -9.594 1 95.75 197 ILE B C 1
ATOM 7180 O O . ILE B 1 197 ? 0.418 -46.25 -9.367 1 95.75 197 ILE B O 1
ATOM 7184 N N . SER B 1 198 ? 2.037 -45.625 -10.812 1 95.25 198 SER B N 1
ATOM 7185 C CA . SER B 1 198 ? 1.427 -46.312 -11.945 1 95.25 198 SER B CA 1
ATOM 7186 C C . SER B 1 198 ? 1.505 -47.812 -11.773 1 95.25 198 SER B C 1
ATOM 7188 O O . SER B 1 198 ? 0.585 -48.531 -12.164 1 95.25 198 SER B O 1
ATOM 7190 N N . LEU B 1 199 ? 2.543 -48.375 -11.117 1 96.25 199 LEU B N 1
ATOM 7191 C CA . LEU B 1 199 ? 2.652 -49.781 -10.828 1 96.25 199 LEU B CA 1
ATOM 7192 C C . LEU B 1 199 ? 1.63 -50.219 -9.773 1 96.25 199 LEU B C 1
ATOM 7194 O O . LEU B 1 199 ? 1.034 -51.281 -9.875 1 96.25 199 LEU B O 1
ATOM 7198 N N . TRP B 1 200 ? 1.454 -49.312 -8.883 1 93.56 200 TRP B N 1
ATOM 7199 C CA . TRP B 1 200 ? 0.462 -49.562 -7.848 1 93.56 200 TRP B CA 1
ATOM 7200 C C . TRP B 1 200 ? -0.946 -49.594 -8.43 1 93.56 200 TRP B C 1
ATOM 7202 O O . TRP B 1 200 ? -1.771 -50.406 -8.055 1 93.56 200 TRP B O 1
ATOM 7212 N N . ASN B 1 201 ? -1.219 -48.656 -9.352 1 91.12 201 ASN B N 1
ATOM 7213 C CA . ASN B 1 201 ? -2.523 -48.625 -10 1 91.12 201 ASN B CA 1
ATOM 7214 C C . ASN B 1 201 ? -2.752 -49.844 -10.875 1 91.12 201 ASN B C 1
ATOM 7216 O O . ASN B 1 201 ? -3.867 -50.375 -10.953 1 91.12 201 ASN B O 1
ATOM 7220 N N . LEU B 1 202 ? -1.72 -50.312 -11.555 1 93 202 LEU B N 1
ATOM 7221 C CA . LEU B 1 202 ? -1.817 -51.5 -12.383 1 93 202 LEU B CA 1
ATOM 7222 C C . LEU B 1 202 ? -2.086 -52.75 -11.523 1 93 202 LEU B C 1
ATOM 7224 O O . LEU B 1 202 ? -2.947 -53.562 -11.859 1 93 202 LEU B O 1
ATOM 7228 N N . TYR B 1 203 ? -1.379 -52.781 -10.391 1 93.25 203 TYR B N 1
ATOM 7229 C CA . TYR B 1 203 ? -1.572 -53.906 -9.477 1 93.25 203 TYR B CA 1
ATOM 7230 C C . TYR B 1 203 ? -2.996 -53.906 -8.938 1 93.25 203 TYR B C 1
ATOM 7232 O O . TYR B 1 203 ? -3.65 -54.969 -8.93 1 93.25 203 TYR B O 1
ATOM 7240 N N . HIS B 1 204 ? -3.428 -52.75 -8.562 1 90.75 204 HIS B N 1
ATOM 7241 C CA . HIS B 1 204 ? -4.766 -52.656 -7.988 1 90.75 204 HIS B CA 1
ATOM 7242 C C . HIS B 1 204 ? -5.836 -52.969 -9.031 1 90.75 204 HIS B C 1
ATOM 7244 O O . HIS B 1 204 ? -6.887 -53.5 -8.711 1 90.75 204 HIS B O 1
ATOM 7250 N N . SER B 1 205 ? -5.605 -52.5 -10.305 1 90.81 205 SER B N 1
ATOM 7251 C CA . SER B 1 205 ? -6.566 -52.75 -11.375 1 90.81 205 SER B CA 1
ATOM 7252 C C . SER B 1 205 ? -6.676 -54.25 -11.68 1 90.81 205 SER B C 1
ATOM 7254 O O . SER B 1 205 ? -7.766 -54.75 -11.945 1 90.81 205 SER B O 1
ATOM 7256 N N . PHE B 1 206 ? -5.621 -55 -11.578 1 91.81 206 PHE B N 1
ATOM 7257 C CA . PHE B 1 206 ? -5.648 -56.438 -11.859 1 91.81 206 PHE B CA 1
ATOM 7258 C C . PHE B 1 206 ? -6.27 -57.219 -10.703 1 91.81 206 PHE B C 1
ATOM 7260 O O . PHE B 1 206 ? -6.988 -58.188 -10.922 1 91.81 206 PHE B O 1
ATOM 7267 N N . VAL B 1 207 ? -6.051 -56.688 -9.516 1 92.62 207 VAL B N 1
ATOM 7268 C CA . VAL B 1 207 ? -6.598 -57.344 -8.344 1 92.62 207 VAL B CA 1
ATOM 7269 C C . VAL B 1 207 ? -8.109 -57.156 -8.281 1 92.62 207 VAL B C 1
ATOM 7271 O O . VAL B 1 207 ? -8.867 -58.062 -7.992 1 92.62 207 VAL B O 1
ATOM 7274 N N . SER B 1 208 ? -8.492 -55.906 -8.539 1 89.5 208 SER B N 1
ATOM 7275 C CA . SER B 1 208 ? -9.914 -55.594 -8.477 1 89.5 208 SER B CA 1
ATOM 7276 C C . SER B 1 208 ? -10.633 -56 -9.758 1 89.5 208 SER B C 1
ATOM 7278 O O . SER B 1 208 ? -11.859 -56.062 -9.805 1 89.5 208 SER B O 1
ATOM 7280 N N . ARG B 1 209 ? -9.992 -56.406 -10.828 1 88.12 209 ARG B N 1
ATOM 7281 C CA . ARG B 1 209 ? -10.531 -56.844 -12.125 1 88.12 209 ARG B CA 1
ATOM 7282 C C . ARG B 1 209 ? -11.375 -55.719 -12.742 1 88.12 209 ARG B C 1
ATOM 7284 O O . ARG B 1 209 ? -12.422 -56 -13.336 1 88.12 209 ARG B O 1
ATOM 7291 N N . THR B 1 210 ? -10.984 -54.406 -12.336 1 83.94 210 THR B N 1
ATOM 7292 C CA . THR B 1 210 ? -11.625 -53.25 -12.945 1 83.94 210 THR B CA 1
ATOM 7293 C C . THR B 1 210 ? -10.672 -52.562 -13.898 1 83.94 210 THR B C 1
ATOM 7295 O O . THR B 1 210 ? -9.656 -52 -13.469 1 83.94 210 THR B O 1
ATOM 7298 N N . PHE B 1 211 ? -10.977 -52.562 -15.211 1 82.81 211 PHE B N 1
ATOM 7299 C CA . PHE B 1 211 ? -10.047 -52.031 -16.219 1 82.81 211 PHE B CA 1
ATOM 7300 C C . PHE B 1 211 ? -10.508 -50.688 -16.719 1 82.81 211 PHE B C 1
ATOM 7302 O O . PHE B 1 211 ? -9.703 -49.906 -17.234 1 82.81 211 PHE B O 1
ATOM 7309 N N . VAL B 1 212 ? -11.758 -50.438 -16.703 1 80.25 212 VAL B N 1
ATOM 7310 C CA . VAL B 1 212 ? -12.289 -49.156 -17.125 1 80.25 212 VAL B CA 1
ATOM 7311 C C . VAL B 1 212 ? -13.055 -48.5 -15.984 1 80.25 212 VAL B C 1
ATOM 7313 O O . VAL B 1 212 ? -13.922 -49.125 -15.367 1 80.25 212 VAL B O 1
ATOM 7316 N N . SER B 1 213 ? -12.469 -47.312 -15.586 1 74.62 213 SER B N 1
ATOM 7317 C CA . SER B 1 213 ? -13.172 -46.594 -14.523 1 74.62 213 SER B CA 1
ATOM 7318 C C . SER B 1 213 ? -14.508 -46.031 -15.016 1 74.62 213 SER B C 1
ATOM 7320 O O . SER B 1 213 ? -14.625 -45.594 -16.156 1 74.62 213 SER B O 1
ATOM 7322 N N . LYS B 1 214 ? -15.516 -46.344 -14.25 1 62.25 214 LYS B N 1
ATOM 7323 C CA . LYS B 1 214 ? -16.859 -45.906 -14.617 1 62.25 214 LYS B CA 1
ATOM 7324 C C . LYS B 1 214 ? -16.938 -44.375 -14.664 1 62.25 214 LYS B C 1
ATOM 7326 O O . LYS B 1 214 ? -16.25 -43.688 -13.906 1 62.25 214 LYS B O 1
ATOM 7331 N N . ARG B 1 215 ? -17.531 -43.812 -15.82 1 57.12 215 ARG B N 1
ATOM 7332 C CA . ARG B 1 215 ? -17.719 -42.375 -16 1 57.12 215 ARG B CA 1
ATOM 7333 C C . ARG B 1 215 ? -18.453 -41.781 -14.812 1 57.12 215 ARG B C 1
ATOM 7335 O O . ARG B 1 215 ? -19.438 -42.344 -14.328 1 57.12 215 ARG B O 1
ATOM 7342 N N . GLN B 1 216 ? -17.703 -40.938 -13.953 1 54.38 216 GLN B N 1
ATOM 7343 C CA . GLN B 1 216 ? -18.312 -40.25 -12.82 1 54.38 216 GLN B CA 1
ATOM 7344 C C . GLN B 1 216 ? -19.547 -39.469 -13.25 1 54.38 216 GLN B C 1
ATOM 7346 O O . GLN B 1 216 ? -19.438 -38.5 -14.016 1 54.38 216 GLN B O 1
ATOM 7351 N N . GLU B 1 217 ? -20.766 -40.094 -13.367 1 52.34 217 GLU B N 1
ATOM 7352 C CA . GLU B 1 217 ? -21.984 -39.344 -13.719 1 52.34 217 GLU B CA 1
ATOM 7353 C C . GLU B 1 217 ? -22.328 -38.312 -12.648 1 52.34 217 GLU B C 1
ATOM 7355 O O . GLU B 1 217 ? -22.984 -37.312 -12.938 1 52.34 217 GLU B O 1
ATOM 7360 N N . CYS B 1 218 ? -21.859 -38.594 -11.273 1 56.47 218 CYS B N 1
ATOM 7361 C CA . CYS B 1 218 ? -22.266 -37.656 -10.227 1 56.47 218 CYS B CA 1
ATOM 7362 C C . CYS B 1 218 ? -21.375 -36.406 -10.227 1 56.47 218 CYS B C 1
ATOM 7364 O O . CYS B 1 218 ? -20.141 -36.531 -10.203 1 56.47 218 CYS B O 1
ATOM 7366 N N . THR B 1 219 ? -21.984 -35.25 -10.617 1 68.69 219 THR B N 1
ATOM 7367 C CA . THR B 1 219 ? -21.328 -33.969 -10.781 1 68.69 219 THR B CA 1
ATOM 7368 C C . THR B 1 219 ? -20.969 -33.375 -9.43 1 68.69 219 THR B C 1
ATOM 7370 O O . THR B 1 219 ? -20.188 -32.406 -9.352 1 68.69 219 THR B O 1
ATOM 7373 N N . VAL B 1 220 ? -21.469 -34.031 -8.203 1 83.12 220 VAL B N 1
ATOM 7374 C CA . VAL B 1 220 ? -21.25 -33.406 -6.91 1 83.12 220 VAL B CA 1
ATOM 7375 C C . VAL B 1 220 ? -20.234 -34.188 -6.102 1 83.12 220 VAL B C 1
AT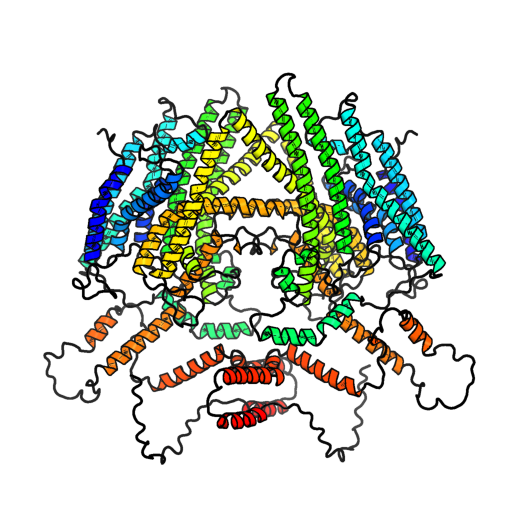OM 7377 O O . VAL B 1 220 ? -20.266 -35.438 -6.086 1 83.12 220 VAL B O 1
ATOM 7380 N N . TRP B 1 221 ? -19.312 -33.594 -5.508 1 86.06 221 TRP B N 1
ATOM 7381 C CA . TRP B 1 221 ? -18.297 -34.188 -4.645 1 86.06 221 TRP B CA 1
ATOM 7382 C C . TRP B 1 221 ? -18.828 -34.375 -3.221 1 86.06 221 TRP B C 1
ATOM 7384 O O . TRP B 1 221 ? -19.656 -33.562 -2.768 1 86.06 221 TRP B O 1
ATOM 7394 N N . PRO B 1 222 ? -18.359 -35.344 -2.527 1 83.94 222 PRO B N 1
ATOM 7395 C CA . PRO B 1 222 ? -18.859 -35.625 -1.176 1 83.94 222 PRO B CA 1
ATOM 7396 C C . PRO B 1 222 ? -18.656 -34.438 -0.223 1 83.94 222 PRO B C 1
ATOM 7398 O O . PRO B 1 222 ? -19.5 -34.188 0.644 1 83.94 222 PRO B O 1
ATOM 7401 N N . HIS B 1 223 ? -17.641 -33.75 -0.327 1 86.75 223 HIS B N 1
ATOM 7402 C CA . HIS B 1 223 ? -17.391 -32.656 0.59 1 86.75 223 HIS B CA 1
ATOM 7403 C C . HIS B 1 223 ? -18.391 -31.516 0.362 1 86.75 223 HIS B C 1
ATOM 7405 O O . HIS B 1 223 ? -18.719 -30.781 1.292 1 86.75 223 HIS B O 1
ATOM 7411 N N . GLN B 1 224 ? -18.828 -31.375 -0.81 1 88.88 224 GLN B N 1
ATOM 7412 C CA . GLN B 1 224 ? -19.812 -30.344 -1.118 1 88.88 224 GLN B CA 1
ATOM 7413 C C . GLN B 1 224 ? -21.172 -30.688 -0.539 1 88.88 224 GLN B C 1
ATOM 7415 O O . GLN B 1 224 ? -21.891 -29.812 -0.043 1 88.88 224 GLN B O 1
ATOM 7420 N N . GLU B 1 225 ? -21.516 -31.969 -0.639 1 87.06 225 GLU B N 1
ATOM 7421 C CA . GLU B 1 225 ? -22.766 -32.438 -0.05 1 87.06 225 GLU B CA 1
ATOM 7422 C C . GLU B 1 225 ? -22.766 -32.25 1.466 1 87.06 225 GLU B C 1
ATOM 7424 O O . GLU B 1 225 ? -23.766 -31.828 2.051 1 87.06 225 GLU B O 1
ATOM 7429 N N . ALA B 1 226 ? -21.656 -32.625 1.978 1 85 226 ALA B N 1
ATOM 7430 C CA . ALA B 1 226 ? -21.516 -32.5 3.426 1 85 226 ALA B CA 1
ATOM 7431 C C . ALA B 1 226 ? -21.625 -31.047 3.861 1 85 226 ALA B C 1
ATOM 7433 O O . ALA B 1 226 ? -22.188 -30.734 4.922 1 85 226 ALA B O 1
ATOM 7434 N N . HIS B 1 227 ? -21.078 -30.156 3.09 1 86.25 227 HIS B N 1
ATOM 7435 C CA . HIS B 1 227 ? -21.141 -28.734 3.398 1 86.25 227 HIS B CA 1
ATOM 7436 C C . HIS B 1 227 ? -22.594 -28.234 3.391 1 86.25 227 HIS B C 1
ATOM 7438 O O . HIS B 1 227 ? -23 -27.5 4.293 1 86.25 227 HIS B O 1
ATOM 7444 N N . VAL B 1 228 ? -23.344 -28.594 2.412 1 87.06 228 VAL B N 1
ATOM 7445 C CA . VAL B 1 228 ? -24.734 -28.156 2.303 1 87.06 228 VAL B CA 1
ATOM 7446 C C . VAL B 1 228 ? -25.562 -28.781 3.418 1 87.06 228 VAL B C 1
ATOM 7448 O O . VAL B 1 228 ? -26.438 -28.141 3.984 1 87.06 228 VAL B O 1
ATOM 7451 N N . LYS B 1 229 ? -25.281 -30.094 3.73 1 82.12 229 LYS B N 1
ATOM 7452 C CA . LYS B 1 229 ? -25.969 -30.75 4.84 1 82.12 229 LYS B CA 1
ATOM 7453 C C . LYS B 1 229 ? -25.703 -30.031 6.156 1 82.12 229 LYS B C 1
ATOM 7455 O O . LYS B 1 229 ? -26.609 -29.859 6.969 1 82.12 229 LYS B O 1
ATOM 7460 N N . TRP B 1 230 ? -24.516 -29.641 6.195 1 78.56 230 TRP B N 1
ATOM 7461 C CA . TRP B 1 230 ? -24.109 -28.906 7.391 1 78.56 230 TRP B CA 1
ATOM 7462 C C . TRP B 1 230 ? -24.781 -27.547 7.445 1 78.56 230 TRP B C 1
ATOM 7464 O O . TRP B 1 230 ? -25.234 -27.109 8.508 1 78.56 230 TRP B O 1
ATOM 7474 N N . LEU B 1 231 ? -24.922 -26.797 6.402 1 78.69 231 LEU B N 1
ATOM 7475 C CA . LEU B 1 231 ? -25.531 -25.469 6.32 1 78.69 231 LEU B CA 1
ATOM 7476 C C . LEU B 1 231 ? -27.016 -25.531 6.672 1 78.69 231 LEU B C 1
ATOM 7478 O O . LEU B 1 231 ? -27.547 -24.609 7.289 1 78.69 231 LEU B O 1
ATOM 7482 N N . LEU B 1 232 ? -27.609 -26.641 6.281 1 75.44 232 LEU B N 1
ATOM 7483 C CA . LEU B 1 232 ? -29.047 -26.766 6.469 1 75.44 232 LEU B CA 1
ATOM 7484 C C . LEU B 1 232 ? -29.359 -27.469 7.785 1 75.44 232 LEU B C 1
ATOM 7486 O O . LEU B 1 232 ? -30.531 -27.594 8.156 1 75.44 232 LEU B O 1
ATOM 7490 N N . SER B 1 233 ? -28.266 -27.797 8.469 1 70.62 233 SER B N 1
ATOM 7491 C CA . SER B 1 233 ? -28.516 -28.469 9.742 1 70.62 233 SER B CA 1
ATOM 7492 C C . SER B 1 233 ? -29.078 -27.516 10.781 1 70.62 233 SER B C 1
ATOM 7494 O O . SER B 1 233 ? -28.781 -26.312 10.758 1 70.62 233 SER B O 1
ATOM 7496 N N . ARG B 1 234 ? -30.109 -27.828 11.516 1 56.06 234 ARG B N 1
ATOM 7497 C CA . ARG B 1 234 ? -30.922 -27.109 12.492 1 56.06 234 ARG B CA 1
ATOM 7498 C C . ARG B 1 234 ? -30.031 -26.406 13.516 1 56.06 234 ARG B C 1
ATOM 7500 O O . ARG B 1 234 ? -30.359 -25.312 13.992 1 56.06 234 ARG B O 1
ATOM 7507 N N . SER B 1 235 ? -29 -26.906 13.93 1 50.53 235 SER B N 1
ATOM 7508 C CA . SER B 1 235 ? -28.203 -26.328 15.008 1 50.53 235 SER B CA 1
ATOM 7509 C C . SER B 1 235 ? -27.578 -25 14.602 1 50.53 235 SER B C 1
ATOM 7511 O O . SER B 1 235 ? -27.5 -24.078 15.414 1 50.53 235 SER B O 1
ATOM 7513 N N . LYS B 1 236 ? -27.141 -24.797 13.453 1 54.53 236 LYS B N 1
ATOM 7514 C CA . LYS B 1 236 ? -26.531 -23.531 13.023 1 54.53 236 LYS B CA 1
ATOM 7515 C C . LYS B 1 236 ? -27.594 -22.469 12.75 1 54.53 236 LYS B C 1
ATOM 7517 O O . LYS B 1 236 ? -27.391 -21.281 13.008 1 54.53 236 LYS B O 1
ATOM 7522 N N . ILE B 1 237 ? -28.703 -23.031 12.148 1 47.31 237 ILE B N 1
ATOM 7523 C CA . ILE B 1 237 ? -29.812 -22.094 11.961 1 47.31 237 ILE B CA 1
ATOM 7524 C C . ILE B 1 237 ? -30.234 -21.516 13.305 1 47.31 237 ILE B C 1
ATOM 7526 O O . ILE B 1 237 ? -30.5 -20.312 13.422 1 47.31 237 ILE B O 1
ATOM 7530 N N . GLN B 1 238 ? -30.188 -22.406 14.242 1 44.88 238 GLN B N 1
ATOM 7531 C CA . GLN B 1 238 ? -30.547 -21.938 15.578 1 44.88 238 GLN B CA 1
ATOM 7532 C C . GLN B 1 238 ? -29.453 -21.031 16.141 1 44.88 238 GLN B C 1
ATOM 7534 O O . GLN B 1 238 ? -29.75 -20.062 16.828 1 44.88 238 GLN B O 1
ATOM 7539 N N . ALA B 1 239 ? -28.219 -21.375 15.906 1 47.34 239 ALA B N 1
ATOM 7540 C CA . ALA B 1 239 ? -27.125 -20.562 16.422 1 47.34 239 ALA B CA 1
ATOM 7541 C C . ALA B 1 239 ? -27.109 -19.188 15.789 1 47.34 239 ALA B C 1
ATOM 7543 O O . ALA B 1 239 ? -26.812 -18.188 16.469 1 47.34 239 ALA B O 1
ATOM 7544 N N . HIS B 1 240 ? -27.25 -19.172 14.484 1 47.47 240 HIS B N 1
ATOM 7545 C CA . HIS B 1 240 ? -27.359 -17.875 13.82 1 47.47 240 HIS B CA 1
ATOM 7546 C C . HIS B 1 240 ? -28.531 -17.062 14.383 1 47.47 240 HIS B C 1
ATOM 7548 O O . HIS B 1 240 ? -28.422 -15.852 14.547 1 47.47 240 HIS B O 1
ATOM 7554 N N . TYR B 1 241 ? -29.656 -17.812 14.609 1 39.06 241 TYR B N 1
ATOM 7555 C CA . TYR B 1 241 ? -30.812 -17.141 15.203 1 39.06 241 TYR B CA 1
ATOM 7556 C C . TYR B 1 241 ? -30.516 -16.688 16.625 1 39.06 241 TYR B C 1
ATOM 7558 O O . TYR B 1 241 ? -30.953 -15.617 17.047 1 39.06 241 TYR B O 1
ATOM 7566 N N . LEU B 1 242 ? -29.844 -17.516 17.297 1 40.03 242 LEU B N 1
ATOM 7567 C CA . LEU B 1 242 ? -29.5 -17.141 18.656 1 40.03 242 LEU B CA 1
ATOM 7568 C C . LEU B 1 242 ? -28.406 -16.062 18.656 1 40.03 242 LEU B C 1
ATOM 7570 O O . LEU B 1 242 ? -28.359 -15.219 19.547 1 40.03 242 LEU B O 1
ATOM 7574 N N . SER B 1 243 ? -27.469 -16.172 17.766 1 41.03 243 SER B N 1
ATOM 7575 C CA . SER B 1 243 ? -26.375 -15.203 17.703 1 41.03 243 SER B CA 1
ATOM 7576 C C . SER B 1 243 ? -26.891 -13.836 17.266 1 41.03 243 SER B C 1
ATOM 7578 O O . SER B 1 243 ? -26.266 -12.812 17.562 1 41.03 243 SER B O 1
ATOM 7580 N N . SER B 1 244 ? -27.828 -13.766 16.359 1 38.72 244 SER B N 1
ATOM 7581 C CA . SER B 1 244 ? -28.375 -12.445 16.062 1 38.72 244 SER B CA 1
ATOM 7582 C C . SER B 1 244 ? -28.906 -11.773 17.328 1 38.72 244 SER B C 1
ATOM 7584 O O . SER B 1 244 ? -29.172 -10.57 17.328 1 38.72 244 SER B O 1
ATOM 7586 N N . SER B 1 245 ? -29.547 -12.523 18.281 1 34.66 245 SER B N 1
ATOM 7587 C CA . SER B 1 245 ? -30.062 -11.875 19.484 1 34.66 245 SER B CA 1
ATOM 7588 C C . SER B 1 245 ? -28.938 -11.453 20.422 1 34.66 245 SER B C 1
ATOM 7590 O O . SER B 1 245 ? -29.047 -10.438 21.109 1 34.66 245 SER B O 1
ATOM 7592 N N . SER B 1 246 ? -28.281 -12.469 21.234 1 35.41 246 SER B N 1
ATOM 7593 C CA . SER B 1 246 ? -27.359 -12.164 22.328 1 35.41 246 SER B CA 1
ATOM 7594 C C . SER B 1 246 ? -26 -11.703 21.797 1 35.41 246 SER B C 1
ATOM 7596 O O . SER B 1 246 ? -25.453 -12.297 20.875 1 35.41 246 SER B O 1
ATOM 7598 N N . SER B 1 247 ? -25.656 -10.438 22.031 1 37.41 247 SER B N 1
ATOM 7599 C CA . SER B 1 247 ? -24.453 -9.664 21.719 1 37.41 247 SER B CA 1
ATOM 7600 C C . SER B 1 247 ? -23.203 -10.547 21.75 1 37.41 247 SER B C 1
ATOM 7602 O O . SER B 1 247 ? -22.25 -10.289 21 1 37.41 247 SER B O 1
ATOM 7604 N N . SER B 1 248 ? -22.844 -11.203 22.984 1 37.22 248 SER B N 1
ATOM 7605 C CA . SER B 1 248 ? -21.562 -11.641 23.516 1 37.22 248 SER B CA 1
ATOM 7606 C C . SER B 1 248 ? -21.125 -12.953 22.875 1 37.22 248 SER B C 1
ATOM 7608 O O . SER B 1 248 ? -19.938 -13.156 22.609 1 37.22 248 SER B O 1
ATOM 7610 N N . SER B 1 249 ? -21.828 -14.109 23.141 1 38.31 249 SER B N 1
ATOM 7611 C CA . SER B 1 249 ? -21.281 -15.453 23.062 1 38.31 249 SER B CA 1
ATOM 7612 C C . SER B 1 249 ? -21.391 -16 21.641 1 38.31 249 SER B C 1
ATOM 7614 O O . SER B 1 249 ? -21.688 -17.188 21.438 1 38.31 249 SER B O 1
ATOM 7616 N N . SER B 1 250 ? -21.797 -15.422 20.688 1 39.88 250 SER B N 1
ATOM 7617 C CA . SER B 1 250 ? -21.938 -16.047 19.375 1 39.88 250 SER B CA 1
ATOM 7618 C C . SER B 1 250 ? -20.656 -16.781 18.984 1 39.88 250 SER B C 1
ATOM 7620 O O . SER B 1 250 ? -19.547 -16.266 19.141 1 39.88 250 SER B O 1
ATOM 7622 N N . ARG B 1 251 ? -20.734 -18.109 19.078 1 45.62 251 ARG B N 1
ATOM 7623 C CA . ARG B 1 251 ? -19.609 -18.859 18.531 1 45.62 251 ARG B CA 1
ATOM 7624 C C . ARG B 1 251 ? -19.094 -18.188 17.25 1 45.62 251 ARG B C 1
ATOM 7626 O O . ARG B 1 251 ? -19.844 -18 16.297 1 45.62 251 ARG B O 1
ATOM 7633 N N . PRO B 1 252 ? -18.031 -17.547 17.328 1 52.22 252 PRO B N 1
ATOM 7634 C CA . PRO B 1 252 ? -17.5 -16.875 16.141 1 52.22 252 PRO B CA 1
ATOM 7635 C C . PRO B 1 252 ? -17.438 -17.797 14.93 1 52.22 252 PRO B C 1
ATOM 7637 O O . PRO B 1 252 ? -17.156 -19 15.062 1 52.22 252 PRO B O 1
ATOM 7640 N N . SER B 1 253 ? -18.281 -17.562 13.773 1 60.09 253 SER B N 1
ATOM 7641 C CA . SER B 1 253 ? -18.156 -18.281 12.5 1 60.09 253 SER B CA 1
ATOM 7642 C C . SER B 1 253 ? -16.688 -18.578 12.188 1 60.09 253 SER B C 1
ATOM 7644 O O . SER B 1 253 ? -15.789 -17.938 12.727 1 60.09 253 SER B O 1
ATOM 7646 N N . PHE B 1 254 ? -16.578 -19.891 11.727 1 62.81 254 PHE B N 1
ATOM 7647 C CA . PHE B 1 254 ? -15.234 -20.297 11.344 1 62.81 254 PHE B CA 1
ATOM 7648 C C . PHE B 1 254 ? -14.469 -19.125 10.742 1 62.81 254 PHE B C 1
ATOM 7650 O O . PHE B 1 254 ? -13.281 -18.938 11.023 1 62.81 254 PHE B O 1
ATOM 7657 N N . ILE B 1 255 ? -15.297 -18.375 10.094 1 65.62 255 ILE B N 1
ATOM 7658 C CA . ILE B 1 255 ? -14.672 -17.219 9.461 1 65.62 255 ILE B CA 1
ATOM 7659 C C . ILE B 1 255 ? -14.227 -16.219 10.539 1 65.62 255 ILE B C 1
ATOM 7661 O O . ILE B 1 255 ? -13.125 -15.664 10.461 1 65.62 255 ILE B O 1
ATOM 7665 N N . SER B 1 256 ? -15.086 -16 11.477 1 65.56 256 SER B N 1
ATOM 7666 C CA . SER B 1 256 ? -14.742 -15.047 12.516 1 65.56 256 SER B CA 1
ATOM 7667 C C . SER B 1 256 ? -13.602 -15.562 13.391 1 65.56 256 SER B C 1
ATOM 7669 O O . SER B 1 256 ? -12.75 -14.781 13.836 1 65.56 256 SER B O 1
ATOM 7671 N N . GLU B 1 257 ? -13.641 -16.922 13.555 1 64.94 257 GLU B N 1
ATOM 7672 C CA . GLU B 1 257 ? -12.547 -17.516 14.32 1 64.94 257 GLU B CA 1
ATOM 7673 C C . GLU B 1 257 ? -11.227 -17.406 13.562 1 64.94 257 GLU B C 1
ATOM 7675 O O . GLU B 1 257 ? -10.18 -17.172 14.172 1 64.94 257 GLU B O 1
ATOM 7680 N N . MET B 1 258 ? -11.398 -17.609 12.297 1 64 258 MET B N 1
ATOM 7681 C CA . MET B 1 258 ? -10.195 -17.484 11.477 1 64 258 MET B CA 1
ATOM 7682 C C . MET B 1 258 ? -9.656 -16.062 11.516 1 64 258 MET B C 1
ATOM 7684 O O . MET B 1 258 ? -8.445 -15.859 11.414 1 64 258 MET B O 1
ATOM 7688 N N . GLU B 1 259 ? -10.539 -15.172 11.617 1 66.75 259 GLU B N 1
ATOM 7689 C CA . GLU B 1 259 ? -10.117 -13.781 11.68 1 66.75 259 GLU B CA 1
ATOM 7690 C C . GLU B 1 259 ? -9.469 -13.453 13.023 1 66.75 259 GLU B C 1
ATOM 7692 O O . GLU B 1 259 ? -8.516 -12.672 13.086 1 66.75 259 GLU B O 1
ATOM 7697 N N . LYS B 1 260 ? -10.102 -13.984 14.094 1 60.44 260 LYS B N 1
ATOM 7698 C CA . LYS B 1 260 ? -9.633 -13.625 15.43 1 60.44 260 LYS B CA 1
ATOM 7699 C C . LYS B 1 260 ? -8.383 -14.422 15.805 1 60.44 260 LYS B C 1
ATOM 7701 O O . LYS B 1 260 ? -7.48 -13.891 16.469 1 60.44 260 LYS B O 1
ATOM 7706 N N . ASN B 1 261 ? -8.5 -15.766 15.516 1 53.84 261 ASN B N 1
ATOM 7707 C CA . ASN B 1 261 ? -7.445 -16.609 16.047 1 53.84 261 ASN B CA 1
ATOM 7708 C C . ASN B 1 261 ? -6.359 -16.891 15.016 1 53.84 261 ASN B C 1
ATOM 7710 O O . ASN B 1 261 ? -6.602 -17.578 14.031 1 53.84 261 ASN B O 1
ATOM 7714 N N . THR B 1 262 ? -5.242 -16.281 15.086 1 52.28 262 THR B N 1
ATOM 7715 C CA . THR B 1 262 ? -4.113 -16.406 14.172 1 52.28 262 THR B CA 1
ATOM 7716 C C . THR B 1 262 ? -3.641 -17.859 14.102 1 52.28 262 THR B C 1
ATOM 7718 O O . THR B 1 262 ? -3.158 -18.312 13.062 1 52.28 262 THR B O 1
ATOM 7721 N N . ARG B 1 263 ? -3.672 -18.609 15.289 1 49.16 263 ARG B N 1
ATOM 7722 C CA . ARG B 1 263 ? -3.152 -19.969 15.359 1 49.16 263 ARG B CA 1
ATOM 7723 C C . ARG B 1 263 ? -4.02 -20.922 14.547 1 49.16 263 ARG B C 1
ATOM 7725 O O . ARG B 1 263 ? -3.51 -21.875 13.945 1 49.16 263 ARG B O 1
ATOM 7732 N N . LEU B 1 264 ? -5.254 -20.781 14.711 1 50.97 264 LEU B N 1
ATOM 7733 C CA . LEU B 1 264 ? -6.207 -21.688 14.07 1 50.97 264 LEU B CA 1
ATOM 7734 C C . LEU B 1 264 ? -6.113 -21.578 12.547 1 50.97 264 LEU B C 1
ATOM 7736 O O . LEU B 1 264 ? -6.586 -22.453 11.828 1 50.97 264 LEU B O 1
ATOM 7740 N N . ARG B 1 265 ? -5.629 -20.438 12.141 1 51.38 265 ARG B N 1
ATOM 7741 C CA . ARG B 1 265 ? -5.406 -20.078 10.75 1 51.38 265 ARG B CA 1
ATOM 7742 C C . ARG B 1 265 ? -4.566 -21.141 10.039 1 51.38 265 ARG B C 1
ATOM 7744 O O . ARG B 1 265 ? -4.77 -21.406 8.852 1 51.38 265 ARG B O 1
ATOM 7751 N N . LEU B 1 266 ? -3.549 -21.578 10.711 1 51.16 266 LEU B N 1
ATOM 7752 C CA . LEU B 1 266 ? -2.633 -22.375 9.891 1 51.16 266 LEU B CA 1
ATOM 7753 C C . LEU B 1 266 ? -3.137 -23.797 9.734 1 51.16 266 LEU B C 1
ATOM 7755 O O . LEU B 1 266 ? -3.027 -24.375 8.656 1 51.16 266 LEU B O 1
ATOM 7759 N N . PHE B 1 267 ? -3.529 -24.453 10.867 1 56.72 267 PHE B N 1
ATOM 7760 C CA . PHE B 1 267 ? -3.562 -25.906 10.719 1 56.72 267 PHE B CA 1
ATOM 7761 C C . PHE B 1 267 ? -4.965 -26.438 10.969 1 56.72 267 PHE B C 1
ATOM 7763 O O . PHE B 1 267 ? -5.18 -27.656 10.977 1 56.72 267 PHE B O 1
ATOM 7770 N N . LYS B 1 268 ? -5.949 -25.531 11.211 1 59.72 268 LYS B N 1
ATOM 7771 C CA . LYS B 1 268 ? -7.195 -26.219 11.523 1 59.72 268 LYS B CA 1
ATOM 7772 C C . LYS B 1 268 ? -7.945 -26.609 10.25 1 59.72 268 LYS B C 1
ATOM 7774 O O . LYS B 1 268 ? -8.062 -25.797 9.32 1 59.72 268 LYS B O 1
ATOM 7779 N N . ASN B 1 269 ? -8.156 -27.938 10.125 1 64.06 269 ASN B N 1
ATOM 7780 C CA . ASN B 1 269 ? -8.844 -28.5 8.969 1 64.06 269 ASN B CA 1
ATOM 7781 C C . ASN B 1 269 ? -10.344 -28.219 9.016 1 64.06 269 ASN B C 1
ATOM 7783 O O . ASN B 1 269 ? -10.953 -28.281 10.078 1 64.06 269 ASN B O 1
ATOM 7787 N N . TYR B 1 270 ? -10.891 -27.438 8.07 1 68.44 270 TYR B N 1
ATOM 7788 C CA . TYR B 1 270 ? -12.328 -27.312 7.852 1 68.44 270 TYR B CA 1
ATOM 7789 C C . TYR B 1 270 ? -12.867 -28.516 7.09 1 68.44 270 TYR B C 1
ATOM 7791 O O . TYR B 1 270 ? -12.539 -28.719 5.914 1 68.44 270 TYR B O 1
ATOM 7799 N N . PRO B 1 271 ? -13.539 -29.391 7.801 1 68.81 271 PRO B N 1
ATOM 7800 C CA . PRO B 1 271 ? -13.898 -30.672 7.188 1 68.81 271 PRO B CA 1
ATOM 7801 C C . PRO B 1 271 ? -14.805 -30.516 5.969 1 68.81 271 PRO B C 1
ATOM 7803 O O . PRO B 1 271 ? -14.898 -31.422 5.141 1 68.81 271 PRO B O 1
ATOM 7806 N N . PHE B 1 272 ? -15.391 -29.312 5.844 1 79 272 PHE B N 1
ATOM 7807 C CA . PHE B 1 272 ? -16.344 -29.234 4.742 1 79 272 PHE B CA 1
ATOM 7808 C C . PHE B 1 272 ? -15.734 -28.516 3.545 1 79 272 PHE B C 1
ATOM 7810 O O . PHE B 1 272 ? -16.453 -28.047 2.662 1 79 272 PHE B O 1
ATOM 7817 N N . PHE B 1 273 ? -14.391 -28.438 3.637 1 86.62 273 PHE B N 1
ATOM 7818 C CA . PHE B 1 273 ? -13.719 -27.781 2.527 1 86.62 273 PHE B CA 1
ATOM 7819 C C . PHE B 1 273 ? -12.539 -28.609 2.037 1 86.62 273 PHE B C 1
ATOM 7821 O O . PHE B 1 273 ? -11.773 -29.141 2.842 1 86.62 273 PHE B O 1
ATOM 7828 N N . ARG B 1 274 ? -12.5 -28.859 0.806 1 89.12 274 ARG B N 1
ATOM 7829 C CA . ARG B 1 274 ? -11.367 -29.516 0.168 1 89.12 274 ARG B CA 1
ATOM 7830 C C . ARG B 1 274 ? -10.711 -28.609 -0.871 1 89.12 274 ARG B C 1
ATOM 7832 O O . ARG B 1 274 ? -11.406 -27.938 -1.644 1 89.12 274 ARG B O 1
ATOM 7839 N N . TYR B 1 275 ? -9.406 -28.5 -0.802 1 91 275 TYR B N 1
ATOM 7840 C CA . TYR B 1 275 ? -8.68 -27.703 -1.775 1 91 275 TYR B CA 1
ATOM 7841 C C . TYR B 1 275 ? -8.75 -28.328 -3.164 1 91 275 TYR B C 1
ATOM 7843 O O . TYR B 1 275 ? -8.609 -29.547 -3.314 1 91 275 TYR B O 1
ATOM 7851 N N . PRO B 1 276 ? -9.055 -27.453 -4.082 1 92.69 276 PRO B N 1
ATOM 7852 C CA . PRO B 1 276 ? -8.961 -27.969 -5.449 1 92.69 276 PRO B CA 1
ATOM 7853 C C . PRO B 1 276 ? -7.547 -28.453 -5.801 1 92.69 276 PRO B C 1
ATOM 7855 O O . PRO B 1 276 ? -6.566 -27.938 -5.254 1 92.69 276 PRO B O 1
ATOM 7858 N N . THR B 1 277 ? -7.418 -29.438 -6.617 1 93.06 277 THR B N 1
ATOM 7859 C CA . THR B 1 277 ? -6.137 -30.031 -6.957 1 93.06 277 THR B CA 1
ATOM 7860 C C . THR B 1 277 ? -5.195 -29.016 -7.578 1 93.06 277 THR B C 1
ATOM 7862 O O . THR B 1 277 ? -3.982 -29.062 -7.379 1 93.06 277 THR B O 1
ATOM 7865 N N . LYS B 1 278 ? -5.719 -28.031 -8.328 1 93 278 LYS B N 1
ATOM 7866 C CA . LYS B 1 278 ? -4.867 -27.062 -9 1 93 278 LYS B CA 1
ATOM 7867 C C . LYS B 1 278 ? -4.066 -26.25 -7.988 1 93 278 LYS B C 1
ATOM 7869 O O . LYS B 1 278 ? -2.912 -25.891 -8.234 1 93 278 LYS B O 1
ATOM 7874 N N . ILE B 1 279 ? -4.629 -25.938 -6.77 1 93.44 279 ILE B N 1
ATOM 7875 C CA . ILE B 1 279 ? -3.969 -25.125 -5.762 1 93.44 279 ILE B CA 1
ATOM 7876 C C . ILE B 1 279 ? -2.832 -25.906 -5.121 1 93.44 279 ILE B C 1
ATOM 7878 O O . ILE B 1 279 ? -1.733 -25.375 -4.922 1 93.44 279 ILE B O 1
ATOM 7882 N N . LEU B 1 280 ? -3.033 -27.172 -4.859 1 92.31 280 LEU B N 1
ATOM 7883 C CA . LEU B 1 280 ? -2.018 -28 -4.215 1 92.31 280 LEU B CA 1
ATOM 7884 C C . LEU B 1 280 ? -0.893 -28.344 -5.188 1 92.31 280 LEU B C 1
ATOM 7886 O O . LEU B 1 280 ? 0.279 -28.359 -4.805 1 92.31 280 LEU B O 1
ATOM 7890 N N . VAL B 1 281 ? -1.286 -28.578 -6.371 1 93.38 281 VAL B N 1
ATOM 7891 C CA . VAL B 1 281 ? -0.291 -28.906 -7.387 1 93.38 281 VAL B CA 1
ATOM 7892 C C . VAL B 1 281 ? 0.581 -27.688 -7.668 1 93.38 281 VAL B C 1
ATOM 7894 O O . VAL B 1 281 ? 1.8 -27.812 -7.816 1 93.38 281 VAL B O 1
ATOM 7897 N N . MET B 1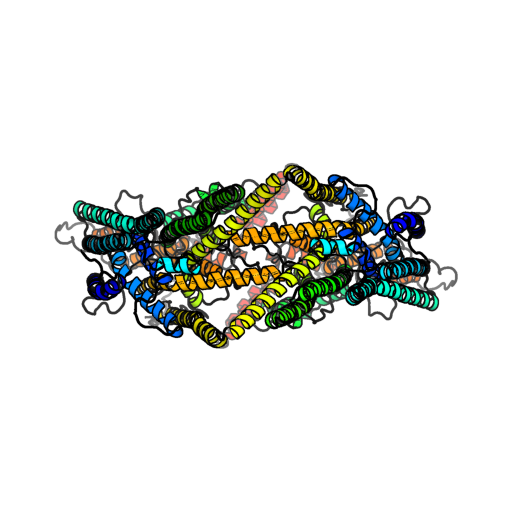 282 ? 0.028 -26.531 -7.734 1 92.44 282 MET B N 1
ATOM 7898 C CA . MET B 1 282 ? 0.813 -25.328 -7.984 1 92.44 282 MET B CA 1
ATOM 7899 C C . MET B 1 282 ? 1.726 -25.016 -6.801 1 92.44 282 MET B C 1
ATOM 7901 O O . MET B 1 282 ? 2.83 -24.5 -6.98 1 92.44 282 MET B O 1
ATOM 7905 N N . ALA B 1 283 ? 1.252 -25.297 -5.598 1 93.38 283 ALA B N 1
ATOM 7906 C CA . ALA B 1 283 ? 2.113 -25.125 -4.43 1 93.38 283 ALA B CA 1
ATOM 7907 C C . ALA B 1 283 ? 3.328 -26.047 -4.504 1 93.38 283 ALA B C 1
ATOM 7909 O O . ALA B 1 283 ? 4.441 -25.641 -4.156 1 93.38 283 ALA B O 1
ATOM 7910 N N . PHE B 1 284 ? 3.109 -27.234 -5.023 1 93.44 284 PHE B N 1
ATOM 7911 C CA . PHE B 1 284 ? 4.203 -28.188 -5.16 1 93.44 284 PHE B CA 1
ATOM 7912 C C . PHE B 1 284 ? 5.188 -27.734 -6.23 1 93.44 284 PHE B C 1
ATOM 7914 O O . PHE B 1 284 ? 6.402 -27.828 -6.047 1 93.44 284 PHE B O 1
ATOM 7921 N N . VAL B 1 285 ? 4.637 -27.281 -7.273 1 92.31 285 VAL B N 1
ATOM 7922 C CA . VAL B 1 285 ? 5.5 -26.781 -8.352 1 92.31 285 VAL B CA 1
ATOM 7923 C C . VAL B 1 285 ? 6.316 -25.594 -7.855 1 92.31 285 VAL B C 1
ATOM 7925 O O . VAL B 1 285 ? 7.504 -25.469 -8.172 1 92.31 285 VAL B O 1
ATOM 7928 N N . GLN B 1 286 ? 5.77 -24.734 -7.086 1 93.25 286 GLN B N 1
ATOM 7929 C CA . GLN B 1 286 ? 6.48 -23.594 -6.531 1 93.25 286 GLN B CA 1
ATOM 7930 C C . GLN B 1 286 ? 7.617 -24.031 -5.617 1 93.25 286 GLN B C 1
ATOM 7932 O O . GLN B 1 286 ? 8.711 -23.469 -5.656 1 93.25 286 GLN B O 1
ATOM 7937 N N . LEU B 1 287 ? 7.352 -25.031 -4.84 1 93.31 287 LEU B N 1
ATOM 7938 C CA . LEU B 1 287 ? 8.383 -25.531 -3.932 1 93.31 287 LEU B CA 1
ATOM 7939 C C . LEU B 1 287 ? 9.547 -26.125 -4.711 1 93.31 287 LEU B C 1
ATOM 7941 O O . LEU B 1 287 ? 10.711 -25.953 -4.324 1 93.31 287 LEU B O 1
ATOM 7945 N N . ASN B 1 288 ? 9.25 -26.734 -5.84 1 92.12 288 ASN B N 1
ATOM 7946 C CA . ASN B 1 288 ? 10.305 -27.297 -6.68 1 92.12 288 ASN B CA 1
ATOM 7947 C C . ASN B 1 288 ? 11.133 -26.203 -7.344 1 92.12 288 ASN B C 1
ATOM 7949 O O . ASN B 1 288 ? 12.352 -26.328 -7.457 1 92.12 288 ASN B O 1
ATOM 7953 N N . VAL B 1 289 ? 10.461 -25.234 -7.754 1 90.88 289 VAL B N 1
ATOM 7954 C CA . VAL B 1 289 ? 11.172 -24.141 -8.414 1 90.88 289 VAL B CA 1
ATOM 7955 C C . VAL B 1 289 ? 12.039 -23.406 -7.398 1 90.88 289 VAL B C 1
ATOM 7957 O O . VAL B 1 289 ? 13.172 -23.016 -7.707 1 90.88 289 VAL B O 1
ATOM 7960 N N . ILE B 1 290 ? 11.555 -23.172 -6.203 1 92.12 290 ILE B N 1
ATOM 7961 C CA . ILE B 1 290 ? 12.32 -22.516 -5.156 1 92.12 290 ILE B CA 1
ATOM 7962 C C . ILE B 1 290 ? 13.531 -23.375 -4.777 1 92.12 290 ILE B C 1
ATOM 7964 O O . ILE B 1 290 ? 14.609 -22.859 -4.512 1 92.12 290 ILE B O 1
ATOM 7968 N N . TYR B 1 291 ? 13.344 -24.672 -4.781 1 92.19 291 TYR B N 1
ATOM 7969 C CA . TYR B 1 291 ? 14.453 -25.578 -4.523 1 92.19 291 TYR B CA 1
ATOM 7970 C C . TYR B 1 291 ? 15.531 -25.422 -5.59 1 92.19 291 TYR B C 1
ATOM 7972 O O . TYR B 1 291 ? 16.719 -25.344 -5.273 1 92.19 291 TYR B O 1
ATOM 7980 N N . TRP B 1 292 ? 15.125 -25.359 -6.789 1 88.94 292 TRP B N 1
ATOM 7981 C CA . TRP B 1 292 ? 16.078 -25.188 -7.887 1 88.94 292 TRP B CA 1
ATOM 7982 C C . TRP B 1 292 ? 16.812 -23.844 -7.77 1 88.94 292 TRP B C 1
ATOM 7984 O O . TRP B 1 292 ? 18.031 -23.781 -7.941 1 88.94 292 TRP B O 1
ATOM 7994 N N . MET B 1 293 ? 16.125 -22.828 -7.434 1 88.75 293 MET B N 1
ATOM 7995 C CA . MET B 1 293 ? 16.75 -21.5 -7.297 1 88.75 293 MET B CA 1
ATOM 7996 C C . MET B 1 293 ? 17.703 -21.469 -6.109 1 88.75 293 MET B C 1
ATOM 7998 O O . MET B 1 293 ? 18.719 -20.781 -6.148 1 88.75 293 MET B O 1
ATOM 8002 N N . MET B 1 294 ? 17.312 -22.188 -5.062 1 90.44 294 MET B N 1
ATOM 8003 C CA . MET B 1 294 ? 18.172 -22.25 -3.881 1 90.44 294 MET B CA 1
ATOM 8004 C C . MET B 1 294 ? 19.5 -22.891 -4.211 1 90.44 294 MET B C 1
ATOM 8006 O O . MET B 1 294 ? 20.547 -22.422 -3.766 1 90.44 294 MET B O 1
ATOM 8010 N N . THR B 1 295 ? 19.547 -23.953 -5.039 1 88.5 295 THR B N 1
ATOM 8011 C CA . THR B 1 295 ? 20.781 -24.625 -5.398 1 88.5 295 THR B CA 1
ATOM 8012 C C . THR B 1 295 ? 21.656 -23.734 -6.27 1 88.5 295 THR B C 1
ATOM 8014 O O . THR B 1 295 ? 22.875 -23.719 -6.121 1 88.5 295 THR B O 1
ATOM 8017 N N . LEU B 1 296 ? 21.031 -22.953 -7.094 1 84.44 296 LEU B N 1
ATOM 8018 C CA . LEU B 1 296 ? 21.781 -22.016 -7.941 1 84.44 296 LEU B CA 1
ATOM 8019 C C . LEU B 1 296 ? 22.406 -20.906 -7.109 1 84.44 296 LEU B C 1
ATOM 8021 O O . LEU B 1 296 ? 23.547 -20.5 -7.348 1 84.44 296 LEU B O 1
ATOM 8025 N N . LEU B 1 297 ? 21.656 -20.391 -6.156 1 86.94 297 LEU B N 1
ATOM 8026 C CA . LEU B 1 297 ? 22.141 -19.281 -5.344 1 86.94 297 LEU B CA 1
ATOM 8027 C C . LEU B 1 297 ? 23.25 -19.734 -4.398 1 86.94 297 LEU B C 1
ATOM 8029 O O . LEU B 1 297 ? 24.172 -18.984 -4.102 1 86.94 297 LEU B O 1
ATOM 8033 N N . ILE B 1 298 ? 23.188 -21.031 -3.963 1 86.38 298 ILE B N 1
ATOM 8034 C CA . ILE B 1 298 ? 24.234 -21.547 -3.109 1 86.38 298 ILE B CA 1
ATOM 8035 C C . ILE B 1 298 ? 25.562 -21.594 -3.889 1 86.38 298 ILE B C 1
ATOM 8037 O O . ILE B 1 298 ? 26.594 -21.172 -3.379 1 86.38 298 ILE B O 1
ATOM 8041 N N . VAL B 1 299 ? 25.516 -22 -5.141 1 83.56 299 VAL B N 1
ATOM 8042 C CA . VAL B 1 299 ? 26.719 -22.078 -5.965 1 83.56 299 VAL B CA 1
ATOM 8043 C C . VAL B 1 299 ? 27.219 -20.672 -6.277 1 83.56 299 VAL B C 1
ATOM 8045 O O . VAL B 1 299 ? 28.438 -20.406 -6.25 1 83.56 299 VAL B O 1
ATOM 8048 N N . ALA B 1 300 ? 26.312 -19.781 -6.52 1 81.69 300 ALA B N 1
ATOM 8049 C CA . ALA B 1 300 ? 26.703 -18.406 -6.816 1 81.69 300 ALA B CA 1
ATOM 8050 C C . ALA B 1 300 ? 27.375 -17.75 -5.609 1 81.69 300 ALA B C 1
ATOM 8052 O O . ALA B 1 300 ? 28.391 -17.078 -5.75 1 81.69 300 ALA B O 1
ATOM 8053 N N . ILE B 1 301 ? 26.844 -17.984 -4.434 1 83.94 301 ILE B N 1
ATOM 8054 C CA . ILE B 1 301 ? 27.391 -17.391 -3.221 1 83.94 301 ILE B CA 1
ATOM 8055 C C . ILE B 1 301 ? 28.781 -17.953 -2.953 1 83.94 301 ILE B C 1
ATOM 8057 O O . ILE B 1 301 ? 29.719 -17.203 -2.666 1 83.94 301 ILE B O 1
ATOM 8061 N N . VAL B 1 302 ? 28.969 -19.234 -3.131 1 83 302 VAL B N 1
ATOM 8062 C CA . VAL B 1 302 ? 30.234 -19.875 -2.834 1 83 302 VAL B CA 1
ATOM 8063 C C . VAL B 1 302 ? 31.297 -19.438 -3.848 1 83 302 VAL B C 1
ATOM 8065 O O . VAL B 1 302 ? 32.438 -19.156 -3.482 1 83 302 VAL B O 1
ATOM 8068 N N . ARG B 1 303 ? 30.875 -19.203 -5.066 1 80.81 303 ARG B N 1
ATOM 8069 C CA . ARG B 1 303 ? 31.828 -18.781 -6.102 1 80.81 303 ARG B CA 1
ATOM 8070 C C . ARG B 1 303 ? 32.25 -17.328 -5.891 1 80.81 303 ARG B C 1
ATOM 8072 O O . ARG B 1 303 ? 33.406 -16.984 -6.078 1 80.81 303 ARG B O 1
ATOM 8079 N N . ILE B 1 304 ? 31.312 -16.531 -5.559 1 80.5 304 ILE B N 1
ATOM 8080 C CA . ILE B 1 304 ? 31.625 -15.133 -5.305 1 80.5 304 ILE B CA 1
ATOM 8081 C C . ILE B 1 304 ? 32.562 -15.023 -4.094 1 80.5 304 ILE B C 1
ATOM 8083 O O . ILE B 1 304 ? 33.531 -14.258 -4.105 1 80.5 304 ILE B O 1
ATOM 8087 N N . LEU B 1 305 ? 32.312 -15.891 -3.104 1 79.62 305 LEU B N 1
ATOM 8088 C CA . LEU B 1 305 ? 33.125 -15.883 -1.891 1 79.62 305 LEU B CA 1
ATOM 8089 C C . LEU B 1 305 ? 34.531 -16.406 -2.172 1 79.62 305 LEU B C 1
ATOM 8091 O O . LEU B 1 305 ? 35.5 -15.867 -1.646 1 79.62 305 LEU B O 1
ATOM 8095 N N . GLU B 1 306 ? 34.656 -17.375 -3.051 1 79.44 306 GLU B N 1
ATOM 8096 C CA . GLU B 1 306 ? 35.969 -17.922 -3.41 1 79.44 306 GLU B CA 1
ATOM 8097 C C . GLU B 1 306 ? 36.812 -16.906 -4.191 1 79.44 306 GLU B C 1
ATOM 8099 O O . GLU B 1 306 ? 38 -16.766 -3.953 1 79.44 306 GLU B O 1
ATOM 8104 N N . THR B 1 307 ? 36.125 -16.234 -5.051 1 77 307 THR B N 1
ATOM 8105 C CA . THR B 1 307 ? 36.812 -15.219 -5.828 1 77 307 THR B CA 1
ATOM 8106 C C . THR B 1 307 ? 37.281 -14.07 -4.934 1 77 307 THR B C 1
ATOM 8108 O O . THR B 1 307 ? 38.375 -13.555 -5.098 1 77 307 THR B O 1
ATOM 8111 N N . TYR B 1 308 ? 36.469 -13.727 -4.02 1 76.94 308 TYR B N 1
ATOM 8112 C CA . TYR B 1 308 ? 36.844 -12.68 -3.08 1 76.94 308 TYR B CA 1
ATOM 8113 C C . TYR B 1 308 ? 37.969 -13.133 -2.168 1 76.94 308 TYR B C 1
ATOM 8115 O O . TYR B 1 308 ? 38.875 -12.359 -1.875 1 76.94 308 TYR B O 1
ATOM 8123 N N . LEU B 1 309 ? 37.969 -14.359 -1.724 1 78.31 309 LEU B N 1
ATOM 8124 C CA . LEU B 1 309 ? 39 -14.898 -0.846 1 78.31 309 LEU B CA 1
ATOM 8125 C C . LEU B 1 309 ? 40.375 -14.945 -1.556 1 78.31 309 LEU B C 1
ATOM 8127 O O . LEU B 1 309 ? 41.406 -14.664 -0.948 1 78.31 309 LEU B O 1
ATOM 8131 N N . SER B 1 310 ? 40.25 -15.211 -2.908 1 77.94 310 SER B N 1
ATOM 8132 C CA . SER B 1 310 ? 41.5 -15.312 -3.664 1 77.94 310 SER B CA 1
ATOM 8133 C C . SER B 1 310 ? 42.125 -13.93 -3.912 1 77.94 310 SER B C 1
ATOM 8135 O O . SER B 1 310 ? 43.312 -13.805 -4.133 1 77.94 310 SER B O 1
ATOM 8137 N N . SER B 1 311 ? 41.281 -12.914 -3.77 1 76.94 311 SER B N 1
ATOM 8138 C CA . SER B 1 311 ? 41.75 -11.555 -4 1 76.94 311 SER B CA 1
ATOM 8139 C C . SER B 1 311 ? 42.375 -10.961 -2.732 1 76.94 311 SER B C 1
ATOM 8141 O O . SER B 1 311 ? 43.062 -9.938 -2.787 1 76.94 311 SER B O 1
ATOM 8143 N N . ILE B 1 312 ? 42.062 -11.609 -1.591 1 76.56 312 ILE B N 1
ATOM 8144 C CA . ILE B 1 312 ? 42.562 -11.102 -0.322 1 76.56 312 ILE B CA 1
ATOM 8145 C C . ILE B 1 312 ? 44.062 -11.414 -0.202 1 76.56 312 ILE B C 1
ATOM 8147 O O . ILE B 1 312 ? 44.469 -12.547 -0.454 1 76.56 312 ILE B O 1
ATOM 8151 N N . VAL B 1 313 ? 44.875 -10.234 -0.07 1 71.25 313 VAL B N 1
ATOM 8152 C CA . VAL B 1 313 ? 46.312 -10.336 0.125 1 71.25 313 VAL B CA 1
ATOM 8153 C C . VAL B 1 313 ? 46.594 -11.164 1.369 1 71.25 313 VAL B C 1
ATOM 8155 O O . VAL B 1 313 ? 45.969 -10.977 2.416 1 71.25 313 VAL B O 1
ATOM 8158 N N . PRO B 1 314 ? 47.438 -12.266 1.16 1 77.38 314 PRO B N 1
ATOM 8159 C CA . PRO B 1 314 ? 47.844 -13.062 2.328 1 77.38 314 PRO B CA 1
ATOM 8160 C C . PRO B 1 314 ? 48.406 -12.211 3.451 1 77.38 314 PRO B C 1
ATOM 8162 O O . PRO B 1 314 ? 49.219 -11.32 3.197 1 77.38 314 PRO B O 1
ATOM 8165 N N . GLY B 1 315 ? 47.844 -12.062 4.746 1 74.88 315 GLY B N 1
ATOM 8166 C CA . GLY B 1 315 ? 48.312 -11.336 5.906 1 74.88 315 GLY B CA 1
ATOM 8167 C C . GLY B 1 315 ? 47.312 -10.336 6.449 1 74.88 315 GLY B C 1
ATOM 8168 O O . GLY B 1 315 ? 47.438 -9.867 7.578 1 74.88 315 GLY B O 1
ATOM 8169 N N . ASP B 1 316 ? 46.5 -9.914 5.531 1 77.94 316 ASP B N 1
ATOM 8170 C CA . ASP B 1 316 ? 45.531 -8.93 6.016 1 77.94 316 ASP B CA 1
ATOM 8171 C C . ASP B 1 316 ? 44.375 -9.609 6.77 1 77.94 316 ASP B C 1
ATOM 8173 O O . ASP B 1 316 ? 43.375 -10.016 6.164 1 77.94 316 ASP B O 1
ATOM 8177 N N . GLU B 1 317 ? 44.531 -9.82 8.039 1 80.94 317 GLU B N 1
ATOM 8178 C CA . GLU B 1 317 ? 43.594 -10.508 8.922 1 80.94 317 GLU B CA 1
ATOM 8179 C C . GLU B 1 317 ? 42.25 -9.789 8.945 1 80.94 317 GLU B C 1
ATOM 8181 O O . GLU B 1 317 ? 41.219 -10.438 9.039 1 80.94 317 GLU B O 1
ATOM 8186 N N . SER B 1 318 ? 42.312 -8.484 8.781 1 83 318 SER B N 1
ATOM 8187 C CA . SER B 1 318 ? 41.062 -7.742 8.836 1 83 318 SER B CA 1
ATOM 8188 C C . SER B 1 318 ? 40.156 -8.078 7.656 1 83 318 SER B C 1
ATOM 8190 O O . SER B 1 318 ? 38.938 -8.234 7.816 1 83 318 SER B O 1
ATOM 8192 N N . GLN B 1 319 ? 40.781 -8.383 6.555 1 86.06 319 GLN B N 1
ATOM 8193 C CA . GLN B 1 319 ? 39.969 -8.711 5.371 1 86.06 319 GLN B CA 1
ATOM 8194 C C . GLN B 1 319 ? 39.406 -10.125 5.461 1 86.06 319 GLN B C 1
ATOM 8196 O O . GLN B 1 319 ? 38.312 -10.391 4.977 1 86.06 319 GLN B O 1
ATOM 8201 N N . ARG B 1 320 ? 40.094 -10.961 6.156 1 84.56 320 ARG B N 1
ATOM 8202 C CA . ARG B 1 320 ? 39.625 -12.328 6.332 1 84.56 320 ARG B CA 1
ATOM 8203 C C . ARG B 1 320 ? 38.438 -12.375 7.281 1 84.56 320 ARG B C 1
ATOM 8205 O O . ARG B 1 320 ? 37.5 -13.164 7.094 1 84.56 320 ARG B O 1
ATOM 8212 N N . GLU B 1 321 ? 38.5 -11.57 8.195 1 87.62 321 GLU B N 1
ATOM 8213 C CA . GLU B 1 321 ? 37.375 -11.516 9.125 1 87.62 321 GLU B CA 1
ATOM 8214 C C . GLU B 1 321 ? 36.125 -10.961 8.453 1 87.62 321 GLU B C 1
ATOM 8216 O O . GLU B 1 321 ? 35.031 -11.445 8.68 1 87.62 321 GLU B O 1
ATOM 8221 N N . VAL B 1 322 ? 36.375 -9.93 7.625 1 88.44 322 VAL B N 1
ATOM 8222 C CA . VAL B 1 322 ? 35.25 -9.336 6.898 1 88.44 322 VAL B CA 1
ATOM 8223 C C . VAL B 1 322 ? 34.656 -10.367 5.938 1 88.44 322 VAL B C 1
ATOM 8225 O O . VAL B 1 322 ? 33.438 -10.453 5.793 1 88.44 322 VAL B O 1
ATOM 8228 N N . PHE B 1 323 ? 35.562 -11.188 5.457 1 86.31 323 PHE B N 1
ATOM 8229 C CA . PHE B 1 323 ? 35.094 -12.242 4.555 1 86.31 323 PHE B CA 1
ATOM 8230 C C . PHE B 1 323 ? 34.25 -13.273 5.305 1 86.31 323 PHE B C 1
ATOM 8232 O O . PHE B 1 323 ? 33.219 -13.727 4.809 1 86.31 323 PHE B O 1
ATOM 8239 N N . ALA B 1 324 ? 34.719 -13.625 6.391 1 86.88 324 ALA B N 1
ATOM 8240 C CA . ALA B 1 324 ? 34 -14.602 7.191 1 86.88 324 ALA B CA 1
ATOM 8241 C C . ALA B 1 324 ? 32.625 -14.07 7.582 1 86.88 324 ALA B C 1
ATOM 8243 O O . ALA B 1 324 ? 31.641 -14.828 7.613 1 86.88 324 ALA B O 1
ATOM 8244 N N . ILE B 1 325 ? 32.531 -12.812 7.781 1 91.12 325 ILE B N 1
ATOM 8245 C CA . ILE B 1 325 ? 31.281 -12.211 8.164 1 91.12 325 ILE B CA 1
ATOM 8246 C C . ILE B 1 325 ? 30.328 -12.172 6.961 1 91.12 325 ILE B C 1
ATOM 8248 O O . ILE B 1 325 ? 29.156 -12.547 7.07 1 91.12 325 ILE B O 1
ATOM 8252 N N . ILE B 1 326 ? 30.828 -11.797 5.816 1 90.88 326 ILE B N 1
ATOM 8253 C CA . ILE B 1 326 ? 30 -11.695 4.621 1 90.88 326 ILE B CA 1
ATOM 8254 C C . ILE B 1 326 ? 29.516 -13.086 4.219 1 90.88 326 ILE B C 1
ATOM 8256 O O . ILE B 1 326 ? 28.359 -13.25 3.797 1 90.88 326 ILE B O 1
ATOM 8260 N N . SER B 1 327 ? 30.391 -14.141 4.414 1 89.38 327 SER B N 1
ATOM 8261 C CA . SER B 1 327 ? 30 -15.508 4.074 1 89.38 327 SER B CA 1
ATOM 8262 C C . SER B 1 327 ? 28.938 -16.031 5.027 1 89.38 327 SER B C 1
ATOM 8264 O O . SER B 1 327 ? 27.953 -16.641 4.594 1 89.38 327 SER B O 1
ATOM 8266 N N . GLY B 1 328 ? 29.094 -15.758 6.285 1 91.12 328 GLY B N 1
ATOM 8267 C CA . GLY B 1 328 ? 28.094 -16.172 7.254 1 91.12 328 GLY B CA 1
ATOM 8268 C C . GLY B 1 328 ? 26.766 -15.477 7.082 1 91.12 328 GLY B C 1
ATOM 8269 O O . GLY B 1 328 ? 25.703 -16.094 7.203 1 91.12 328 GLY B O 1
ATOM 8270 N N . CYS B 1 329 ? 26.797 -14.227 6.691 1 93.75 329 CYS B N 1
ATOM 8271 C CA . CYS B 1 329 ? 25.578 -13.461 6.504 1 93.75 329 CYS B CA 1
ATOM 8272 C C . CYS B 1 329 ? 24.844 -13.891 5.234 1 93.75 329 CYS B C 1
ATOM 8274 O O . CYS B 1 329 ? 23.609 -13.914 5.199 1 93.75 329 CYS B O 1
ATOM 8276 N N . SER B 1 330 ? 25.578 -14.195 4.219 1 92.38 330 SER B N 1
ATOM 8277 C CA . SER B 1 330 ? 24.938 -14.625 2.982 1 92.38 330 SER B CA 1
ATOM 8278 C C . SER B 1 330 ? 24.234 -15.969 3.164 1 92.38 330 SER B C 1
ATOM 8280 O O . SER B 1 330 ? 23.141 -16.172 2.662 1 92.38 330 SER B O 1
ATOM 8282 N N . LEU B 1 331 ? 24.797 -16.922 3.934 1 91.38 331 LEU B N 1
ATOM 8283 C CA . LEU B 1 331 ? 24.156 -18.219 4.184 1 91.38 331 LEU B CA 1
ATOM 8284 C C . LEU B 1 331 ? 22.938 -18.062 5.09 1 91.38 331 LEU B C 1
ATOM 8286 O O . LEU B 1 331 ? 21.922 -18.719 4.887 1 91.38 331 LEU B O 1
ATOM 8290 N N . PHE B 1 332 ? 23.109 -17.188 5.996 1 94.44 332 PHE B N 1
ATOM 8291 C CA . PHE B 1 332 ? 21.984 -16.922 6.879 1 94.44 332 PHE B CA 1
ATOM 8292 C C . PHE B 1 332 ? 20.828 -16.281 6.105 1 94.44 332 PHE B C 1
ATOM 8294 O O . PHE B 1 332 ? 19.672 -16.641 6.309 1 94.44 332 PHE B O 1
ATOM 8301 N N . SER B 1 333 ? 21.156 -15.305 5.258 1 95.81 333 SER B N 1
ATOM 8302 C CA . SER B 1 333 ? 20.125 -14.648 4.473 1 95.81 333 SER B CA 1
ATOM 8303 C C . SER B 1 333 ? 19.438 -15.625 3.523 1 95.81 333 SER B C 1
ATOM 8305 O O . SER B 1 333 ? 18.234 -15.523 3.273 1 95.81 333 SER B O 1
ATOM 8307 N N . LEU B 1 334 ? 20.188 -16.578 3.004 1 95.12 334 LEU B N 1
ATOM 8308 C CA . LEU B 1 334 ? 19.609 -17.578 2.125 1 95.12 334 LEU B CA 1
ATOM 8309 C C . LEU B 1 334 ? 18.656 -18.484 2.896 1 95.12 334 LEU B C 1
ATOM 8311 O O . LEU B 1 334 ? 17.531 -18.75 2.451 1 95.12 334 LEU B O 1
ATOM 8315 N N . ALA B 1 335 ? 19.047 -18.953 4.055 1 95.25 335 ALA B N 1
ATOM 8316 C CA . ALA B 1 335 ? 18.188 -19.812 4.875 1 95.25 335 ALA B CA 1
ATOM 8317 C C . ALA B 1 335 ? 16.922 -19.062 5.312 1 95.25 335 ALA B C 1
ATOM 8319 O O . ALA B 1 335 ? 15.828 -19.625 5.309 1 95.25 335 ALA B O 1
ATOM 8320 N N . ALA B 1 336 ? 17.062 -17.828 5.621 1 95.94 336 ALA B N 1
ATOM 8321 C CA . ALA B 1 336 ? 15.93 -17.016 6.039 1 95.94 336 ALA B CA 1
ATOM 8322 C C . ALA B 1 336 ? 14.977 -16.766 4.879 1 95.94 336 ALA B C 1
ATOM 8324 O O . ALA B 1 336 ? 13.758 -16.781 5.055 1 95.94 336 ALA B O 1
ATOM 8325 N N . SER B 1 337 ? 15.523 -16.547 3.729 1 95.94 337 SER B N 1
ATOM 8326 C CA . SER B 1 337 ? 14.672 -16.297 2.57 1 95.94 337 SER B CA 1
ATOM 8327 C C . SER B 1 337 ? 13.883 -17.531 2.186 1 95.94 337 SER B C 1
ATOM 8329 O O . SER B 1 337 ? 12.727 -17.438 1.754 1 95.94 337 SER B O 1
ATOM 8331 N N . ILE B 1 338 ? 14.43 -18.75 2.336 1 94.69 338 ILE B N 1
ATOM 8332 C CA . ILE B 1 338 ? 13.727 -19.984 2.051 1 94.69 338 ILE B CA 1
ATOM 8333 C C . ILE B 1 338 ? 12.578 -20.172 3.047 1 94.69 338 ILE B C 1
ATOM 8335 O O . ILE B 1 338 ? 11.469 -20.547 2.662 1 94.69 338 ILE B O 1
ATOM 8339 N N . SER B 1 339 ? 12.844 -19.844 4.258 1 94.62 339 SER B N 1
ATOM 8340 C CA . SER B 1 339 ? 11.828 -19.984 5.293 1 94.62 339 SER B CA 1
ATOM 8341 C C . SER B 1 339 ? 10.688 -18.984 5.086 1 94.62 339 SER B C 1
ATOM 8343 O O . SER B 1 339 ? 9.516 -19.328 5.219 1 94.62 339 SER B O 1
ATOM 8345 N N . VAL B 1 340 ? 11.023 -17.781 4.703 1 94.5 340 VAL B N 1
ATOM 8346 C CA . VAL B 1 340 ? 10 -16.766 4.488 1 94.5 340 VAL B CA 1
ATOM 8347 C C . VAL B 1 340 ? 9.156 -17.125 3.27 1 94.5 340 VAL B C 1
ATOM 8349 O O . VAL B 1 340 ? 7.926 -17 3.299 1 94.5 340 VAL B O 1
ATOM 8352 N N . THR B 1 341 ? 9.773 -17.562 2.195 1 95.38 341 THR B N 1
ATOM 8353 C CA . THR B 1 341 ? 9.031 -17.922 0.992 1 95.38 341 THR B CA 1
ATOM 8354 C C . THR B 1 341 ? 8.156 -19.156 1.244 1 95.38 341 THR B C 1
ATOM 8356 O O . THR B 1 341 ? 7.023 -19.219 0.755 1 95.38 341 THR B O 1
ATOM 8359 N N . GLY B 1 342 ? 8.703 -20.109 2.002 1 93 342 GLY B N 1
ATOM 8360 C CA . GLY B 1 342 ? 7.887 -21.25 2.385 1 93 342 GLY B CA 1
ATOM 8361 C C . GLY B 1 342 ? 6.668 -20.859 3.199 1 93 342 GLY B C 1
ATOM 8362 O O . GLY B 1 342 ? 5.57 -21.375 2.963 1 93 342 GLY B O 1
ATOM 8363 N N . CYS B 1 343 ? 6.777 -19.922 4.039 1 90.88 343 CYS B N 1
ATOM 8364 C CA . CYS B 1 343 ? 5.664 -19.438 4.844 1 90.88 343 CYS B CA 1
ATOM 8365 C C . CYS B 1 343 ? 4.656 -18.688 3.979 1 90.88 343 CYS B C 1
ATOM 8367 O O . CYS B 1 343 ? 3.447 -18.797 4.188 1 90.88 343 CYS B O 1
ATOM 8369 N N . GLN B 1 344 ? 5.188 -17.984 3.045 1 92.62 344 GLN B N 1
ATOM 8370 C CA . GLN B 1 344 ? 4.289 -17.234 2.172 1 92.62 344 GLN B CA 1
ATOM 8371 C C . GLN B 1 344 ? 3.441 -18.172 1.318 1 92.62 344 GLN B C 1
ATOM 8373 O O . GLN B 1 344 ? 2.277 -17.875 1.038 1 92.62 344 GLN B O 1
ATOM 8378 N N . ILE B 1 345 ? 3.963 -19.25 0.858 1 93.56 345 ILE B N 1
ATOM 8379 C CA . ILE B 1 345 ? 3.205 -20.234 0.084 1 93.56 345 ILE B CA 1
ATOM 8380 C C . ILE B 1 345 ? 2.107 -20.844 0.954 1 93.56 345 ILE B C 1
ATOM 8382 O O . ILE B 1 345 ? 0.969 -21 0.506 1 93.56 345 ILE B O 1
ATOM 8386 N N . PHE B 1 346 ? 2.436 -21.094 2.197 1 90.44 346 PHE B N 1
ATOM 8387 C CA . PHE B 1 346 ? 1.459 -21.656 3.123 1 90.44 346 PHE B CA 1
ATOM 8388 C C . PHE B 1 346 ? 0.35 -20.656 3.416 1 90.44 346 PHE B C 1
ATOM 8390 O O . PHE B 1 346 ? -0.826 -21.016 3.471 1 90.44 346 PHE B O 1
ATOM 8397 N N . ILE B 1 347 ? 0.644 -19.453 3.576 1 88.44 347 ILE B N 1
ATOM 8398 C CA . ILE B 1 347 ? -0.349 -18.422 3.852 1 88.44 347 ILE B CA 1
ATOM 8399 C C . ILE B 1 347 ? -1.243 -18.219 2.629 1 88.44 347 ILE B C 1
ATOM 8401 O O . ILE B 1 347 ? -2.443 -17.969 2.762 1 88.44 347 ILE B O 1
ATOM 8405 N N . ALA B 1 348 ? -0.648 -18.328 1.445 1 91.12 348 ALA B N 1
ATOM 8406 C CA . ALA B 1 348 ? -1.438 -18.188 0.225 1 91.12 348 ALA B CA 1
ATOM 8407 C C . ALA B 1 348 ? -2.498 -19.281 0.125 1 91.12 348 ALA B C 1
ATOM 8409 O O . ALA B 1 348 ? -3.625 -19.031 -0.308 1 91.12 348 ALA B O 1
ATOM 8410 N N . ILE B 1 349 ? -2.17 -20.516 0.527 1 91.12 349 ILE B N 1
ATOM 8411 C CA . ILE B 1 349 ? -3.125 -21.625 0.498 1 91.12 349 ILE B CA 1
ATOM 8412 C C . ILE B 1 349 ? -4.227 -21.375 1.523 1 91.12 349 ILE B C 1
ATOM 8414 O O . ILE B 1 349 ? -5.406 -21.594 1.24 1 91.12 349 ILE B O 1
ATOM 8418 N N . ARG B 1 350 ? -3.863 -20.844 2.582 1 86.56 350 ARG B N 1
ATOM 8419 C CA . ARG B 1 350 ? -4.832 -20.547 3.631 1 86.56 350 ARG B CA 1
ATOM 8420 C C . ARG B 1 350 ? -5.762 -19.422 3.213 1 86.56 350 ARG B C 1
ATOM 8422 O O . ARG B 1 350 ? -6.961 -19.453 3.504 1 86.56 350 ARG B O 1
ATOM 8429 N N . SER B 1 351 ? -5.168 -18.438 2.613 1 88.69 351 SER B N 1
ATOM 8430 C CA . SER B 1 351 ? -5.969 -17.297 2.174 1 88.69 351 SER B CA 1
ATOM 8431 C C . SER B 1 351 ? -7 -17.719 1.134 1 88.69 351 SER B C 1
ATOM 8433 O O . SER B 1 351 ? -8.117 -17.188 1.111 1 88.69 351 SER B O 1
ATOM 8435 N N . TYR B 1 352 ? -6.598 -18.641 0.294 1 91.88 352 TYR B N 1
ATOM 8436 C CA . TYR B 1 352 ? -7.555 -19.141 -0.684 1 91.88 352 TYR B CA 1
ATOM 8437 C C . TYR B 1 352 ? -8.781 -19.734 0.006 1 91.88 352 TYR B C 1
ATOM 8439 O O . TYR B 1 352 ? -9.914 -19.438 -0.373 1 91.88 352 TYR B O 1
ATOM 8447 N N . ARG B 1 353 ? -8.586 -20.562 0.99 1 89.19 353 ARG B N 1
ATOM 8448 C CA . ARG B 1 353 ? -9.688 -21.156 1.732 1 89.19 353 ARG B CA 1
ATOM 8449 C C . ARG B 1 353 ? -10.531 -20.094 2.426 1 89.19 353 ARG B C 1
ATOM 8451 O O . ARG B 1 353 ? -11.766 -20.141 2.379 1 89.19 353 ARG B O 1
ATOM 8458 N N . TYR B 1 354 ? -9.891 -19.172 2.988 1 86.5 354 TYR B N 1
ATOM 8459 C CA . TYR B 1 354 ? -10.562 -18.109 3.717 1 86.5 354 TYR B CA 1
ATOM 8460 C C . TYR B 1 354 ? -11.438 -17.281 2.783 1 86.5 354 TYR B C 1
ATOM 8462 O O . TYR B 1 354 ? -12.602 -17 3.092 1 86.5 354 TYR B O 1
ATOM 8470 N N . HIS B 1 355 ? -10.945 -16.906 1.661 1 90.56 355 HIS B N 1
ATOM 8471 C CA . HIS B 1 355 ? -11.695 -16.062 0.723 1 90.56 355 HIS B CA 1
ATOM 8472 C C . HIS B 1 355 ? -12.828 -16.859 0.069 1 90.56 355 HIS B C 1
ATOM 8474 O O . HIS B 1 355 ? -13.898 -16.312 -0.179 1 90.56 355 HIS B O 1
ATOM 8480 N N . MET B 1 356 ? -12.586 -18.109 -0.217 1 92.12 356 MET B N 1
ATOM 8481 C CA . MET B 1 356 ? -13.625 -18.938 -0.828 1 92.12 356 MET B CA 1
ATOM 8482 C C . MET B 1 356 ? -14.805 -19.125 0.124 1 92.12 356 MET B C 1
ATOM 8484 O O . MET B 1 356 ? -15.961 -19.031 -0.291 1 92.12 356 MET B O 1
ATOM 8488 N N . LEU B 1 357 ? -14.516 -19.328 1.357 1 87.81 357 LEU B N 1
ATOM 8489 C CA . LEU B 1 357 ? -15.578 -19.5 2.344 1 87.81 357 LEU B CA 1
ATOM 8490 C C . LEU B 1 357 ? -16.359 -18.203 2.529 1 87.81 357 LEU B C 1
ATOM 8492 O O . LEU B 1 357 ? -17.578 -18.234 2.758 1 87.81 357 LEU B O 1
ATOM 8496 N N . ARG B 1 358 ? -15.711 -17.109 2.396 1 87.94 358 ARG B N 1
ATOM 8497 C CA . ARG B 1 358 ? -16.391 -15.82 2.49 1 87.94 358 ARG B CA 1
ATOM 8498 C C . ARG B 1 358 ? -17.297 -15.594 1.284 1 87.94 358 ARG B C 1
ATOM 8500 O O . ARG B 1 358 ? -18.422 -15.086 1.425 1 87.94 358 ARG B O 1
ATOM 8507 N N . ILE B 1 359 ? -16.844 -15.992 0.155 1 91.88 359 ILE B N 1
ATOM 8508 C CA . ILE B 1 359 ? -17.641 -15.828 -1.057 1 91.88 359 ILE B CA 1
ATOM 8509 C C . ILE B 1 359 ? -18.844 -16.766 -1.019 1 91.88 359 ILE B C 1
ATOM 8511 O O . ILE B 1 359 ? -19.922 -16.422 -1.491 1 91.88 359 ILE B O 1
ATOM 8515 N N . TYR B 1 360 ? -18.562 -17.984 -0.439 1 88.19 360 TYR B N 1
ATOM 8516 C CA . TYR B 1 360 ? -19.688 -18.906 -0.286 1 88.19 360 TYR B CA 1
ATOM 8517 C C . TYR B 1 360 ? -20.797 -18.281 0.549 1 88.19 360 TYR B C 1
ATOM 8519 O O . TYR B 1 360 ? -21.984 -18.531 0.294 1 88.19 360 TYR B O 1
ATOM 8527 N N . ALA B 1 361 ? -20.391 -17.453 1.528 1 83.5 361 ALA B N 1
ATOM 8528 C CA . ALA B 1 361 ? -21.344 -16.812 2.422 1 83.5 361 ALA B CA 1
ATOM 8529 C C . ALA B 1 361 ? -21.938 -15.547 1.788 1 83.5 361 ALA B C 1
ATOM 8531 O O . ALA B 1 361 ? -22.859 -14.945 2.33 1 83.5 361 ALA B O 1
ATOM 8532 N N . GLY B 1 362 ? -21.469 -15.117 0.667 1 85.81 362 GLY B N 1
ATOM 8533 C CA . GLY B 1 362 ? -21.984 -13.969 -0.044 1 85.81 362 GLY B CA 1
ATOM 8534 C C . GLY B 1 362 ? -21.266 -12.68 0.292 1 85.81 362 GLY B C 1
ATOM 8535 O O . GLY B 1 362 ? -21.688 -11.594 -0.118 1 85.81 362 GLY B O 1
ATOM 8536 N N . ASP B 1 363 ? -20.156 -12.773 1.049 1 85.06 363 ASP B N 1
ATOM 8537 C CA . ASP B 1 363 ? -19.391 -11.602 1.439 1 85.06 363 ASP B CA 1
ATOM 8538 C C . ASP B 1 363 ? -18.312 -11.281 0.398 1 85.06 363 ASP B C 1
ATOM 8540 O O . ASP B 1 363 ? -17.328 -12 0.273 1 85.06 363 ASP B O 1
ATOM 8544 N N . ARG B 1 364 ? -18.547 -10.211 -0.337 1 85.25 364 ARG B N 1
ATOM 8545 C CA . ARG B 1 364 ? -17.578 -9.773 -1.342 1 85.25 364 ARG B CA 1
ATOM 8546 C C . ARG B 1 364 ? -16.969 -8.422 -0.973 1 85.25 364 ARG B C 1
ATOM 8548 O O . ARG B 1 364 ? -16.469 -7.707 -1.84 1 85.25 364 ARG B O 1
ATOM 8555 N N . SER B 1 365 ? -16.969 -8.062 0.275 1 80.62 365 SER B N 1
ATOM 8556 C CA . SER B 1 365 ? -16.516 -6.746 0.717 1 80.62 365 SER B CA 1
ATOM 8557 C C . SER B 1 365 ? -15.008 -6.605 0.6 1 80.62 365 SER B C 1
ATOM 8559 O O . SER B 1 365 ? -14.484 -5.492 0.54 1 80.62 365 SER B O 1
ATOM 8561 N N . PHE B 1 366 ? -14.258 -7.77 0.485 1 81.19 366 PHE B N 1
ATOM 8562 C CA . PHE B 1 366 ? -12.805 -7.711 0.424 1 81.19 366 PHE B CA 1
ATOM 8563 C C . PHE B 1 366 ? -12.328 -7.426 -0.998 1 81.19 366 PHE B C 1
ATOM 8565 O O . PHE B 1 366 ? -11.172 -7.066 -1.212 1 81.19 366 PHE B O 1
ATOM 8572 N N . MET B 1 367 ? -13.258 -7.531 -1.974 1 85.31 367 MET B N 1
ATOM 8573 C CA . MET B 1 367 ? -12.898 -7.34 -3.373 1 85.31 367 MET B CA 1
ATOM 8574 C C . MET B 1 367 ? -13.234 -5.922 -3.836 1 85.31 367 MET B C 1
ATOM 8576 O O . MET B 1 367 ? -14.242 -5.352 -3.416 1 85.31 367 MET B O 1
ATOM 8580 N N . PRO B 1 368 ? -12.297 -5.34 -4.531 1 84.06 368 PRO B N 1
ATOM 8581 C CA . PRO B 1 368 ? -12.656 -4.078 -5.188 1 84.06 368 PRO B CA 1
ATOM 8582 C C . PRO B 1 368 ? -13.734 -4.254 -6.25 1 84.06 368 PRO B C 1
ATOM 8584 O O . PRO B 1 368 ? -14.039 -5.379 -6.648 1 84.06 368 PRO B O 1
ATOM 8587 N N . LYS B 1 369 ? -14.367 -3.221 -6.652 1 78.38 369 LYS B N 1
ATOM 8588 C CA . LYS B 1 369 ? -15.414 -3.291 -7.668 1 78.38 369 LYS B CA 1
ATOM 8589 C C . LYS B 1 369 ? -14.844 -3.766 -9.008 1 78.38 369 LYS B C 1
ATOM 8591 O O . LYS B 1 369 ? -13.883 -3.188 -9.516 1 78.38 369 LYS B O 1
ATOM 8596 N N . ILE B 1 370 ? -15.281 -4.965 -9.391 1 76.81 370 ILE B N 1
ATOM 8597 C CA . ILE B 1 370 ? -14.836 -5.559 -10.648 1 76.81 370 ILE B CA 1
ATOM 8598 C C . ILE B 1 370 ? -15.711 -5.07 -11.797 1 76.81 370 ILE B C 1
ATOM 8600 O O . ILE B 1 370 ? -16.922 -5.316 -11.805 1 76.81 370 ILE B O 1
ATOM 8604 N N . VAL B 1 371 ? -15.195 -4.273 -12.648 1 78.25 371 VAL B N 1
ATOM 8605 C CA . VAL B 1 371 ? -15.945 -3.711 -13.766 1 78.25 371 VAL B CA 1
ATOM 8606 C C . VAL B 1 371 ? -15.609 -4.465 -15.047 1 78.25 371 VAL B C 1
ATOM 8608 O O . VAL B 1 371 ? -16.234 -4.25 -16.094 1 78.25 371 VAL B O 1
ATOM 8611 N N . GLU B 1 372 ? -14.992 -5.551 -14.961 1 87.69 372 GLU B N 1
ATOM 8612 C CA . GLU B 1 372 ? -14.547 -6.258 -16.156 1 87.69 372 GLU B CA 1
ATOM 8613 C C . GLU B 1 372 ? -15.625 -7.215 -16.656 1 87.69 372 GLU B C 1
ATOM 8615 O O . GLU B 1 372 ? -16.5 -7.633 -15.898 1 87.69 372 GLU B O 1
ATOM 8620 N N . THR B 1 373 ? -15.555 -7.473 -17.953 1 92 373 THR B N 1
ATOM 8621 C CA . THR B 1 373 ? -16.484 -8.398 -18.594 1 92 373 THR B CA 1
ATOM 8622 C C . THR B 1 373 ? -16.125 -9.844 -18.25 1 92 373 THR B C 1
ATOM 8624 O O . THR B 1 373 ? -14.984 -10.148 -17.922 1 92 373 THR B O 1
ATOM 8627 N N . PRO B 1 374 ? -17.109 -10.711 -18.234 1 93.38 374 PRO B N 1
ATOM 8628 C CA . PRO B 1 374 ? -16.859 -12.109 -17.859 1 93.38 374 PRO B CA 1
ATOM 8629 C C . PRO B 1 374 ? -15.836 -12.789 -18.766 1 93.38 374 PRO B C 1
ATOM 8631 O O . PRO B 1 374 ? -15.125 -13.703 -18.328 1 93.38 374 PRO B O 1
ATOM 8634 N N . GLN B 1 375 ? -15.75 -12.367 -20.031 1 94.25 375 GLN B N 1
ATOM 8635 C CA . GLN B 1 375 ? -14.75 -12.969 -20.906 1 94.25 375 GLN B CA 1
ATOM 8636 C C . GLN B 1 375 ? -13.336 -12.648 -20.422 1 94.25 375 GLN B C 1
ATOM 8638 O O . GLN B 1 375 ? -12.445 -13.5 -20.5 1 94.25 375 GLN B O 1
ATOM 8643 N N . VAL B 1 376 ? -13.219 -11.484 -20.016 1 94.56 376 VAL B N 1
ATOM 8644 C CA . VAL B 1 376 ? -11.906 -11.086 -19.516 1 94.56 376 VAL B CA 1
ATOM 8645 C C . VAL B 1 376 ? -11.617 -11.773 -18.188 1 94.56 376 VAL B C 1
ATOM 8647 O O . VAL B 1 376 ? -10.484 -12.195 -17.938 1 94.56 376 VAL B O 1
ATOM 8650 N N . ILE B 1 377 ? -12.609 -11.938 -17.344 1 95.5 377 ILE B N 1
ATOM 8651 C CA . ILE B 1 377 ? -12.445 -12.594 -16.047 1 95.5 377 ILE B CA 1
ATOM 8652 C C . ILE B 1 377 ? -12.023 -14.047 -16.266 1 95.5 377 ILE B C 1
ATOM 8654 O O . ILE B 1 377 ? -11.109 -14.539 -15.594 1 95.5 377 ILE B O 1
ATOM 8658 N N . LEU B 1 378 ? -12.633 -14.672 -17.219 1 95.88 378 LEU B N 1
ATOM 8659 C CA . LEU B 1 378 ? -12.305 -16.062 -17.484 1 95.88 378 LEU B CA 1
ATOM 8660 C C . LEU B 1 378 ? -10.891 -16.188 -18.047 1 95.88 378 LEU B C 1
ATOM 8662 O O . LEU B 1 378 ? -10.148 -17.094 -17.656 1 95.88 378 LEU B O 1
ATOM 8666 N N . THR B 1 379 ? -10.531 -15.297 -18.922 1 94.81 379 THR B N 1
ATOM 8667 C CA . THR B 1 379 ? -9.188 -15.336 -19.484 1 94.81 379 THR B CA 1
ATOM 8668 C C . THR B 1 379 ? -8.141 -15.062 -18.406 1 94.81 379 THR B C 1
ATOM 8670 O O . THR B 1 379 ? -7.098 -15.727 -18.375 1 94.81 379 THR B O 1
ATOM 8673 N N . ARG B 1 380 ? -8.383 -14.164 -17.562 1 94.56 380 ARG B N 1
ATOM 8674 C CA . ARG B 1 380 ? -7.461 -13.859 -16.469 1 94.56 380 ARG B CA 1
ATOM 8675 C C . ARG B 1 380 ? -7.344 -15.031 -15.5 1 94.56 380 ARG B C 1
ATOM 8677 O O . ARG B 1 380 ? -6.27 -15.289 -14.953 1 94.56 380 ARG B O 1
ATOM 8684 N N . SER B 1 381 ? -8.406 -15.703 -15.312 1 95.06 381 SER B N 1
ATOM 8685 C CA . SER B 1 381 ? -8.375 -16.859 -14.422 1 95.06 381 SER B CA 1
ATOM 8686 C C . SER B 1 381 ? -7.453 -17.953 -14.961 1 95.06 381 SER B C 1
ATOM 8688 O O . SER B 1 381 ? -6.844 -18.688 -14.195 1 95.06 381 SER B O 1
ATOM 8690 N N . MET B 1 382 ? -7.246 -18.016 -16.281 1 94.56 382 MET B N 1
ATOM 8691 C CA . MET B 1 382 ? -6.391 -19.047 -16.875 1 94.56 382 MET B CA 1
ATOM 8692 C C . MET B 1 382 ? -4.918 -18.688 -16.719 1 94.56 382 MET B C 1
ATOM 8694 O O . MET B 1 382 ? -4.047 -19.547 -16.828 1 94.56 382 MET B O 1
ATOM 8698 N N . SER B 1 383 ? -4.707 -17.484 -16.359 1 93.62 383 SER B N 1
ATOM 8699 C CA . SER B 1 383 ? -3.32 -17.047 -16.219 1 93.62 383 SER B CA 1
ATOM 8700 C C . SER B 1 383 ? -2.818 -17.266 -14.789 1 93.62 383 SER B C 1
ATOM 8702 O O . SER B 1 383 ? -1.616 -17.172 -14.531 1 93.62 383 SER B O 1
ATOM 8704 N N . TYR B 1 384 ? -3.609 -17.672 -13.867 1 94 384 TYR B N 1
ATOM 8705 C CA . TYR B 1 384 ? -3.301 -17.719 -12.445 1 94 384 TYR B CA 1
ATOM 8706 C C . TYR B 1 384 ? -2.172 -18.703 -12.172 1 94 384 TYR B C 1
ATOM 8708 O O . TYR B 1 384 ? -1.206 -18.375 -11.477 1 94 384 TYR B O 1
ATOM 8716 N N . PRO B 1 385 ? -2.193 -19.922 -12.68 1 92.06 385 PRO B N 1
ATOM 8717 C CA . PRO B 1 385 ? -1.139 -20.859 -12.297 1 92.06 385 PRO B CA 1
ATOM 8718 C C . PRO B 1 385 ? 0.251 -20.391 -12.727 1 92.06 385 PRO B C 1
ATOM 8720 O O . PRO B 1 385 ? 1.211 -20.516 -11.961 1 92.06 385 PRO B O 1
ATOM 8723 N N . GLY B 1 386 ? 0.397 -19.906 -13.906 1 91.12 386 GLY B N 1
ATOM 8724 C CA . GLY B 1 386 ? 1.683 -19.391 -14.352 1 91.12 386 GLY B CA 1
ATOM 8725 C C . GLY B 1 386 ? 2.139 -18.172 -13.578 1 91.12 386 GLY B C 1
ATOM 8726 O O . GLY B 1 386 ? 3.316 -18.047 -13.227 1 91.12 386 GLY B O 1
ATOM 8727 N N . TYR B 1 387 ? 1.222 -17.281 -13.266 1 94.06 387 TYR B N 1
ATOM 8728 C CA . TYR B 1 387 ? 1.543 -16.078 -12.523 1 94.06 387 TYR B CA 1
ATOM 8729 C C . TYR B 1 387 ? 1.991 -16.391 -11.109 1 94.06 387 TYR B C 1
ATOM 8731 O O . TYR B 1 387 ? 2.877 -15.734 -10.562 1 94.06 387 TYR B O 1
ATOM 8739 N N . GLN B 1 388 ? 1.352 -17.375 -10.516 1 93.81 388 GLN B N 1
ATOM 8740 C CA . GLN B 1 388 ? 1.685 -17.734 -9.141 1 93.81 388 GLN B CA 1
ATOM 8741 C C . GLN B 1 388 ? 3.133 -18.203 -9.031 1 93.81 388 GLN B C 1
ATOM 8743 O O . GLN B 1 388 ? 3.842 -17.828 -8.102 1 93.81 388 GLN B O 1
ATOM 8748 N N . VAL B 1 389 ? 3.646 -18.938 -9.953 1 92.38 389 VAL B N 1
ATOM 8749 C CA . VAL B 1 389 ? 5.02 -19.422 -9.93 1 92.38 389 VAL B CA 1
ATOM 8750 C C . VAL B 1 389 ? 5.984 -18.266 -10.195 1 92.38 389 VAL B C 1
ATOM 8752 O O . VAL B 1 389 ? 6.996 -18.125 -9.5 1 92.38 389 VAL B O 1
ATOM 8755 N N . ALA B 1 390 ? 5.625 -17.438 -11.148 1 92.75 390 ALA B N 1
ATOM 8756 C CA . ALA B 1 390 ? 6.496 -16.328 -11.516 1 92.75 390 ALA B CA 1
ATOM 8757 C C . ALA B 1 390 ? 6.621 -15.328 -10.367 1 92.75 390 ALA B C 1
ATOM 8759 O O . ALA B 1 390 ? 7.719 -14.836 -10.078 1 92.75 390 ALA B O 1
ATOM 8760 N N . PHE B 1 391 ? 5.578 -15.039 -9.688 1 95.12 391 PHE B N 1
ATOM 8761 C CA . PHE B 1 391 ? 5.59 -14.055 -8.617 1 95.12 391 PHE B CA 1
ATOM 8762 C C . PHE B 1 391 ? 6.371 -14.562 -7.414 1 95.12 391 PHE B C 1
ATOM 8764 O O . PHE B 1 391 ? 7.066 -13.797 -6.746 1 95.12 391 PHE B O 1
ATOM 8771 N N . VAL B 1 392 ? 6.273 -15.844 -7.16 1 94.25 392 VAL B N 1
ATOM 8772 C CA . VAL B 1 392 ? 6.996 -16.406 -6.027 1 94.25 392 VAL B CA 1
ATOM 8773 C C . VAL B 1 392 ? 8.492 -16.406 -6.316 1 94.25 392 VAL B C 1
ATOM 8775 O O . VAL B 1 392 ? 9.312 -16.234 -5.41 1 94.25 392 VAL B O 1
ATOM 8778 N N . MET B 1 393 ? 8.883 -16.516 -7.566 1 92.44 393 MET B N 1
ATOM 8779 C CA . MET B 1 393 ? 10.289 -16.438 -7.938 1 92.44 393 MET B CA 1
ATOM 8780 C C . MET B 1 393 ? 10.867 -15.062 -7.652 1 92.44 393 MET B C 1
ATOM 8782 O O . MET B 1 393 ? 11.93 -14.938 -7.039 1 92.44 393 MET B O 1
ATOM 8786 N N . TRP B 1 394 ? 10.094 -14.055 -8.008 1 93.06 394 TRP B N 1
ATOM 8787 C CA . TRP B 1 394 ? 10.523 -12.688 -7.734 1 93.06 394 TRP B CA 1
ATOM 8788 C C . TRP B 1 394 ? 10.523 -12.406 -6.234 1 93.06 394 TRP B C 1
ATOM 8790 O O . TRP B 1 394 ? 11.406 -11.711 -5.723 1 93.06 394 TRP B O 1
ATOM 8800 N N . GLY B 1 395 ? 9.484 -12.938 -5.617 1 93.75 395 GLY B N 1
ATOM 8801 C CA . GLY B 1 395 ? 9.43 -12.75 -4.176 1 93.75 395 GLY B CA 1
ATOM 8802 C C . GLY B 1 395 ? 10.625 -13.344 -3.455 1 93.75 395 GLY B C 1
ATOM 8803 O O . GLY B 1 395 ? 11.156 -12.734 -2.52 1 93.75 395 GLY B O 1
ATOM 8804 N N . PHE B 1 396 ? 11.141 -14.445 -3.957 1 95.5 396 PHE B N 1
ATOM 8805 C CA . PHE B 1 396 ? 12.289 -15.109 -3.355 1 95.5 396 PHE B CA 1
ATOM 8806 C C . PHE B 1 396 ? 13.562 -14.305 -3.584 1 95.5 396 PHE B C 1
ATOM 8808 O O . PHE B 1 396 ? 14.336 -14.086 -2.652 1 95.5 396 PHE B O 1
ATOM 8815 N N . VAL B 1 397 ? 13.75 -13.75 -4.754 1 92.62 397 VAL B N 1
ATOM 8816 C CA . VAL B 1 397 ? 14.961 -13.016 -5.094 1 92.62 397 VAL B CA 1
ATOM 8817 C C . VAL B 1 397 ? 15 -11.695 -4.324 1 92.62 397 VAL B C 1
ATOM 8819 O O . VAL B 1 397 ? 16.031 -11.344 -3.734 1 92.62 397 VAL B O 1
ATOM 8822 N N . ILE B 1 398 ? 13.891 -11.047 -4.242 1 94 398 ILE B N 1
ATOM 8823 C CA . ILE B 1 398 ? 13.844 -9.742 -3.592 1 94 398 ILE B CA 1
ATOM 8824 C C . ILE B 1 398 ? 14.016 -9.906 -2.084 1 94 398 ILE B C 1
ATOM 8826 O O . ILE B 1 398 ? 14.695 -9.102 -1.438 1 94 398 ILE B O 1
ATOM 8830 N N . SER B 1 399 ? 13.383 -10.93 -1.539 1 94.75 399 SER B N 1
ATOM 8831 C CA . SER B 1 399 ? 13.555 -11.18 -0.111 1 94.75 399 SER B CA 1
ATOM 8832 C C . SER B 1 399 ? 14.992 -11.547 0.218 1 94.75 399 SER B C 1
ATOM 8834 O O . SER B 1 399 ? 15.523 -11.133 1.25 1 94.75 399 SER B O 1
ATOM 8836 N N . PHE B 1 400 ? 15.688 -12.242 -0.662 1 95.19 400 PHE B N 1
ATOM 8837 C CA . PHE B 1 400 ? 17.062 -12.641 -0.44 1 95.19 400 PHE B CA 1
ATOM 8838 C C . PHE B 1 400 ? 18 -11.43 -0.488 1 95.19 400 PHE B C 1
ATOM 8840 O O . PHE B 1 400 ? 18.828 -11.25 0.396 1 95.19 400 PHE B O 1
ATOM 8847 N N . VAL B 1 401 ? 17.812 -10.586 -1.482 1 93.38 401 VAL B N 1
ATOM 8848 C CA . VAL B 1 401 ? 18.656 -9.414 -1.644 1 93.38 401 VAL B CA 1
ATOM 8849 C C . VAL B 1 401 ? 18.438 -8.445 -0.484 1 93.38 401 VAL B C 1
ATOM 8851 O O . VAL B 1 401 ? 19.391 -7.887 0.059 1 93.38 401 VAL B O 1
ATOM 8854 N N . ALA B 1 402 ? 17.219 -8.289 -0.123 1 94.75 402 ALA B N 1
ATOM 8855 C CA . ALA B 1 402 ? 16.922 -7.375 0.979 1 94.75 402 ALA B CA 1
ATOM 8856 C C . ALA B 1 402 ? 17.5 -7.887 2.289 1 94.75 402 ALA B C 1
ATOM 8858 O O . ALA B 1 402 ? 18.125 -7.121 3.035 1 94.75 402 ALA B O 1
ATOM 8859 N N . LEU B 1 403 ? 17.391 -9.18 2.572 1 95.75 403 LEU B N 1
ATOM 8860 C CA . LEU B 1 403 ? 17.906 -9.75 3.809 1 95.75 403 LEU B CA 1
ATOM 8861 C C . LEU B 1 403 ? 19.438 -9.758 3.805 1 95.75 403 LEU B C 1
ATOM 8863 O O . LEU B 1 403 ? 20.062 -9.578 4.848 1 95.75 403 LEU B O 1
ATOM 8867 N N . MET B 1 404 ? 20.016 -9.898 2.635 1 94.88 404 MET B N 1
ATOM 8868 C CA . MET B 1 404 ? 21.469 -9.859 2.514 1 94.88 404 MET B CA 1
ATOM 8869 C C . MET B 1 404 ? 22 -8.461 2.805 1 94.88 404 MET B C 1
ATOM 8871 O O . MET B 1 404 ? 23.016 -8.305 3.494 1 94.88 404 MET B O 1
ATOM 8875 N N . LEU B 1 405 ? 21.281 -7.477 2.338 1 94.12 405 LEU B N 1
ATOM 8876 C CA . LEU B 1 405 ? 21.703 -6.098 2.561 1 94.12 405 LEU B CA 1
ATOM 8877 C C . LEU B 1 405 ? 21.531 -5.707 4.023 1 94.12 405 LEU B C 1
ATOM 8879 O O . LEU B 1 405 ? 22.391 -5.047 4.602 1 94.12 405 LEU B O 1
ATOM 8883 N N . ILE B 1 406 ? 20.469 -6.102 4.645 1 94.38 406 ILE B N 1
ATOM 8884 C CA . ILE B 1 406 ? 20.188 -5.742 6.031 1 94.38 406 ILE B CA 1
ATOM 8885 C C . ILE B 1 406 ? 21.172 -6.461 6.957 1 94.38 406 ILE B C 1
ATOM 8887 O O . ILE B 1 406 ? 21.75 -5.844 7.855 1 94.38 406 ILE B O 1
ATOM 8891 N N . THR B 1 407 ? 21.438 -7.77 6.742 1 95.25 407 THR B N 1
ATOM 8892 C CA . THR B 1 407 ? 22.312 -8.539 7.625 1 95.25 407 THR B CA 1
ATOM 8893 C C . THR B 1 407 ? 23.766 -8.109 7.449 1 95.25 407 THR B C 1
ATOM 8895 O O . THR B 1 407 ? 24.5 -7.965 8.43 1 95.25 407 THR B O 1
ATOM 8898 N N . ASN B 1 408 ? 24.172 -7.855 6.203 1 94.19 408 ASN B N 1
ATOM 8899 C CA . ASN B 1 408 ? 25.531 -7.383 5.969 1 94.19 408 ASN B CA 1
ATOM 8900 C C . ASN B 1 408 ? 25.734 -5.965 6.5 1 94.19 408 ASN B C 1
ATOM 8902 O O . ASN B 1 408 ? 26.766 -5.66 7.086 1 94.19 408 ASN B O 1
ATOM 8906 N N . GLY B 1 409 ? 24.75 -5.121 6.277 1 94 409 GLY B N 1
ATOM 8907 C CA . GLY B 1 409 ? 24.844 -3.762 6.789 1 94 409 GLY B CA 1
ATOM 8908 C C . GLY B 1 409 ? 24.969 -3.699 8.297 1 94 409 GLY B C 1
ATOM 8909 O O . GLY B 1 409 ? 25.812 -2.963 8.82 1 94 409 GLY B O 1
ATOM 8910 N N . LEU B 1 410 ? 24.25 -4.453 8.953 1 93 410 LEU B N 1
ATOM 8911 C CA . LEU B 1 410 ? 24.281 -4.465 10.414 1 93 410 LEU B CA 1
ATOM 8912 C C . LEU B 1 410 ? 25.578 -5.102 10.922 1 93 410 LEU B C 1
ATOM 8914 O O . LEU B 1 410 ? 26.219 -4.559 11.812 1 93 410 LEU B O 1
ATOM 8918 N N . SER B 1 411 ? 26 -6.289 10.312 1 94.5 411 SER B N 1
ATOM 8919 C CA . SER B 1 411 ? 27.172 -7.012 10.805 1 94.5 411 SER B CA 1
ATOM 8920 C C . SER B 1 411 ? 28.453 -6.234 10.516 1 94.5 411 SER B C 1
ATOM 8922 O O . SER B 1 411 ? 29.359 -6.191 11.359 1 94.5 411 SER B O 1
ATOM 8924 N N . LEU B 1 412 ? 28.5 -5.594 9.391 1 93.44 412 LEU B N 1
ATOM 8925 C CA . LEU B 1 412 ? 29.688 -4.82 9.062 1 93.44 412 LEU B CA 1
ATOM 8926 C C . LEU B 1 412 ? 29.766 -3.555 9.906 1 93.44 412 LEU B C 1
ATOM 8928 O O . LEU B 1 412 ? 30.859 -3.143 10.312 1 93.44 412 LEU B O 1
ATOM 8932 N N . THR B 1 413 ? 28.625 -2.928 10.18 1 92.25 413 THR B N 1
ATOM 8933 C CA . THR B 1 413 ? 28.625 -1.745 11.039 1 92.25 413 THR B CA 1
ATOM 8934 C C . THR B 1 413 ? 29.078 -2.1 12.453 1 92.25 413 THR B C 1
ATOM 8936 O O . THR B 1 413 ? 29.891 -1.379 13.047 1 92.25 413 THR B O 1
ATOM 8939 N N . ILE B 1 414 ? 28.625 -3.24 12.945 1 91.44 414 ILE B N 1
ATOM 8940 C CA . ILE B 1 414 ? 29.031 -3.684 14.273 1 91.44 414 ILE B CA 1
ATOM 8941 C C . ILE B 1 414 ? 30.516 -4.035 14.273 1 91.44 414 ILE B C 1
ATOM 8943 O O . ILE B 1 414 ? 31.234 -3.717 15.219 1 91.44 414 ILE B O 1
ATOM 8947 N N . TYR B 1 415 ? 31 -4.688 13.203 1 91.94 415 TYR B N 1
ATOM 8948 C CA . TYR B 1 415 ? 32.406 -5.07 13.102 1 91.94 415 TYR B CA 1
ATOM 8949 C C . TYR B 1 415 ? 33.312 -3.846 13.07 1 91.94 415 TYR B C 1
ATOM 8951 O O . TYR B 1 415 ? 34.281 -3.766 13.82 1 91.94 415 TYR B O 1
ATOM 8959 N N . TYR B 1 416 ? 32.969 -2.795 12.305 1 91.44 416 TYR B N 1
ATOM 8960 C CA . TYR B 1 416 ? 33.812 -1.614 12.188 1 91.44 416 TYR B CA 1
ATOM 8961 C C . TYR B 1 416 ? 33.719 -0.759 13.445 1 91.44 416 TYR B C 1
ATOM 8963 O O . TYR B 1 416 ? 34.719 -0.141 13.844 1 91.44 416 TYR B O 1
ATOM 8971 N N . LEU B 1 417 ? 32.625 -0.774 14.109 1 91.06 417 LEU B N 1
ATOM 8972 C CA . LEU B 1 417 ? 32.5 -0.044 15.367 1 91.06 417 LEU B CA 1
ATOM 8973 C C . LEU B 1 417 ? 33.312 -0.723 16.469 1 91.06 417 LEU B C 1
ATOM 8975 O O . LEU B 1 417 ? 33.875 -0.05 17.328 1 91.06 417 LEU B O 1
ATOM 8979 N N . SER B 1 418 ? 33.312 -2.094 16.438 1 89.81 418 SER B N 1
ATOM 8980 C CA . SER B 1 418 ? 34.094 -2.834 17.422 1 89.81 418 SER B CA 1
ATOM 8981 C C . SER B 1 418 ? 35.594 -2.662 17.188 1 89.81 418 SER B C 1
ATOM 8983 O O . SER B 1 418 ? 36.375 -2.561 18.141 1 89.81 418 SER B O 1
ATOM 8985 N N . TYR B 1 419 ? 35.812 -2.566 15.867 1 87.06 419 TYR B N 1
ATOM 8986 C CA . TYR B 1 419 ? 37.219 -2.404 15.5 1 87.06 419 TYR B CA 1
ATOM 8987 C C . TYR B 1 419 ? 37.75 -1.046 15.945 1 87.06 419 TYR B C 1
ATOM 8989 O O . TYR B 1 419 ? 38.906 -0.93 16.375 1 87.06 419 TYR B O 1
ATOM 8997 N N . SER B 1 420 ? 36.969 0.04 15.992 1 89.19 420 SER B N 1
ATOM 8998 C CA . SER B 1 420 ? 37.375 1.384 16.375 1 89.19 420 SER B CA 1
ATOM 8999 C C . SER B 1 420 ? 37.094 1.651 17.844 1 89.19 420 SER B C 1
ATOM 9001 O O . SER B 1 420 ? 37.25 2.779 18.328 1 89.19 420 SER B O 1
ATOM 9003 N N . ASP B 1 421 ? 36.688 0.695 18.656 1 88.75 421 ASP B N 1
ATOM 9004 C CA . ASP B 1 421 ? 36.406 0.779 20.078 1 88.75 421 ASP B CA 1
ATOM 9005 C C . ASP B 1 421 ? 35.312 1.826 20.359 1 88.75 421 ASP B C 1
ATOM 9007 O O . ASP B 1 421 ? 35.438 2.586 21.328 1 88.75 421 ASP B O 1
ATOM 9011 N N . LEU B 1 422 ? 34.5 1.987 19.391 1 91.06 422 LEU B N 1
ATOM 9012 C CA . LEU B 1 422 ? 33.406 2.943 19.516 1 91.06 422 LEU B CA 1
ATOM 9013 C C . LEU B 1 422 ? 32.094 2.229 19.766 1 91.06 422 LEU B C 1
ATOM 9015 O O . LEU B 1 422 ? 31.031 2.865 19.844 1 91.06 422 LEU B O 1
ATOM 9019 N N . LEU B 1 423 ? 32.156 0.933 19.984 1 88.38 423 LEU B N 1
ATOM 9020 C CA . LEU B 1 423 ? 30.938 0.136 20.125 1 88.38 423 LEU B CA 1
ATOM 9021 C C . LEU B 1 423 ? 30.188 0.512 21.391 1 88.38 423 LEU B C 1
ATOM 9023 O O . LEU B 1 423 ? 28.969 0.694 21.359 1 88.38 423 LEU B O 1
ATOM 9027 N N . ALA B 1 424 ? 30.828 0.688 22.453 1 88.25 424 ALA B N 1
ATOM 9028 C CA . ALA B 1 424 ? 30.188 0.999 23.734 1 88.25 424 ALA B CA 1
ATOM 9029 C C . ALA B 1 424 ? 29.578 2.396 23.719 1 88.25 424 ALA B C 1
ATOM 9031 O O . ALA B 1 424 ? 28.438 2.588 24.156 1 88.25 424 ALA B O 1
ATOM 9032 N N . ASP B 1 425 ? 30.344 3.275 23.094 1 86.69 425 ASP B N 1
ATOM 9033 C CA . ASP B 1 425 ? 29.844 4.645 23.031 1 86.69 425 ASP B CA 1
ATOM 9034 C C . ASP B 1 425 ? 28.625 4.738 22.109 1 86.69 425 ASP B C 1
ATOM 9036 O O . ASP B 1 425 ? 27.656 5.426 22.422 1 86.69 425 ASP B O 1
ATOM 9040 N N . THR B 1 426 ? 28.766 4.008 21.047 1 88.25 426 THR B N 1
ATOM 9041 C CA . THR B 1 426 ? 27.656 4.047 20.109 1 88.25 426 THR B CA 1
ATOM 9042 C C . THR B 1 426 ? 26.438 3.344 20.688 1 88.25 426 THR B C 1
ATOM 9044 O O . THR B 1 426 ? 25.297 3.789 20.5 1 88.25 426 THR B O 1
ATOM 9047 N N . ALA B 1 427 ? 26.594 2.254 21.391 1 86.69 427 ALA B N 1
ATOM 9048 C CA . ALA B 1 427 ? 25.5 1.55 22.031 1 86.69 427 ALA B CA 1
ATOM 9049 C C . ALA B 1 427 ? 24.828 2.422 23.109 1 86.69 427 ALA B C 1
ATOM 9051 O O . ALA B 1 427 ? 23.609 2.439 23.234 1 86.69 427 ALA B O 1
ATOM 9052 N N . LEU B 1 428 ? 25.625 3.174 23.797 1 84.88 428 LEU B N 1
ATOM 9053 C CA . LEU B 1 428 ? 25.094 4.074 24.812 1 84.88 428 LEU B CA 1
ATOM 9054 C C . LEU B 1 428 ? 24.328 5.227 24.172 1 84.88 428 LEU B C 1
ATOM 9056 O O . LEU B 1 428 ? 23.266 5.637 24.672 1 84.88 428 LEU B O 1
ATOM 9060 N N . ASN B 1 429 ? 24.906 5.648 23.047 1 83.5 429 ASN B N 1
ATOM 9061 C CA . ASN B 1 429 ? 24.219 6.703 22.328 1 83.5 429 ASN B CA 1
ATOM 9062 C C . ASN B 1 429 ? 22.891 6.207 21.75 1 83.5 429 ASN B C 1
ATOM 9064 O O . ASN B 1 429 ? 21.906 6.945 21.703 1 83.5 429 ASN B O 1
ATOM 9068 N N . LEU B 1 430 ? 22.844 5 21.344 1 85 430 LEU B N 1
ATOM 9069 C CA . LEU B 1 430 ? 21.625 4.43 20.781 1 85 430 LEU B CA 1
ATOM 9070 C C . LEU B 1 430 ? 20.562 4.242 21.859 1 85 430 LEU B C 1
ATOM 9072 O O . LEU B 1 430 ? 19.391 4.488 21.625 1 85 430 LEU B O 1
ATOM 9076 N N . VAL B 1 431 ? 21 3.855 23.078 1 82.88 431 VAL B N 1
ATOM 9077 C CA . VAL B 1 431 ? 20.078 3.689 24.203 1 82.88 431 VAL B CA 1
ATOM 9078 C C . VAL B 1 431 ? 19.531 5.051 24.625 1 82.88 431 VAL B C 1
ATOM 9080 O O . VAL B 1 431 ? 18.344 5.172 24.969 1 82.88 431 VAL B O 1
ATOM 9083 N N . GLN B 1 432 ? 20.328 6.008 24.516 1 81.88 432 GLN B N 1
ATOM 9084 C CA . GLN B 1 432 ? 19.875 7.352 24.859 1 81.88 432 GLN B CA 1
ATOM 9085 C C . GLN B 1 432 ? 18.938 7.906 23.812 1 81.88 432 GLN B C 1
ATOM 9087 O O . GLN B 1 432 ? 18.016 8.664 24.125 1 81.88 432 GLN B O 1
ATOM 9092 N N . LEU B 1 433 ? 19.203 7.434 22.594 1 82.06 433 LEU B N 1
ATOM 9093 C CA . LEU B 1 433 ? 18.312 7.871 21.516 1 82.06 433 LEU B CA 1
ATOM 9094 C C . LEU B 1 433 ? 16.922 7.262 21.672 1 82.06 433 LEU B C 1
ATOM 9096 O O . LEU B 1 433 ? 15.938 7.84 21.203 1 82.06 433 LEU B O 1
ATOM 9100 N N . LEU B 1 434 ? 16.859 6.125 22.359 1 83.75 434 LEU B N 1
ATOM 9101 C CA . LEU B 1 434 ? 15.57 5.473 22.578 1 83.75 434 LEU B CA 1
ATOM 9102 C C . LEU B 1 434 ? 14.734 6.242 23.594 1 83.75 434 LEU B C 1
ATOM 9104 O O . LEU B 1 434 ? 13.523 6.039 23.688 1 83.75 434 LEU B O 1
ATOM 9108 N N . SER B 1 435 ? 15.328 7.145 24.281 1 83.94 435 SER B N 1
ATOM 9109 C CA . SER B 1 435 ? 14.609 7.977 25.25 1 83.94 435 SER B CA 1
ATOM 9110 C C . SER B 1 435 ? 13.664 8.945 24.547 1 83.94 435 SER B C 1
ATOM 9112 O O . SER B 1 435 ? 12.641 9.336 25.109 1 83.94 435 SER B O 1
ATOM 9114 N N . PHE B 1 436 ? 13.922 9.164 23.219 1 83.69 436 PHE B N 1
ATOM 9115 C CA . PHE B 1 436 ? 13.086 10.109 22.484 1 83.69 436 PHE B CA 1
ATOM 9116 C C . PHE B 1 436 ? 11.711 9.5 22.203 1 83.69 436 PHE B C 1
ATOM 9118 O O . PHE B 1 436 ? 10.688 10.055 22.609 1 83.69 436 PHE B O 1
ATOM 9125 N N . PRO B 1 437 ? 11.633 8.352 21.547 1 86.25 437 PRO B N 1
ATOM 9126 C CA . PRO B 1 437 ? 10.297 7.789 21.344 1 86.25 437 PRO B CA 1
ATOM 9127 C C . PRO B 1 437 ? 9.57 7.48 22.641 1 86.25 437 PRO B C 1
ATOM 9129 O O . PRO B 1 437 ? 8.336 7.566 22.703 1 86.25 437 PRO B O 1
ATOM 9132 N N . ALA B 1 438 ? 10.297 7.23 23.734 1 87.81 438 ALA B N 1
ATOM 9133 C CA . ALA B 1 438 ? 9.672 6.969 25.031 1 87.81 438 ALA B CA 1
ATOM 9134 C C . ALA B 1 438 ? 9.039 8.234 25.594 1 87.81 438 ALA B C 1
ATOM 9136 O O . ALA B 1 438 ? 7.926 8.195 26.125 1 87.81 438 ALA B O 1
ATOM 9137 N N . THR B 1 439 ? 9.773 9.352 25.453 1 87.81 439 THR B N 1
ATOM 9138 C CA . THR B 1 439 ? 9.234 10.609 25.953 1 87.81 439 THR B CA 1
ATOM 9139 C C . THR B 1 439 ? 8.039 11.047 25.109 1 87.81 439 THR B C 1
ATOM 9141 O O . THR B 1 439 ? 7.059 11.578 25.641 1 87.81 439 THR B O 1
ATOM 9144 N N . VAL B 1 440 ? 8.141 10.766 23.859 1 86.69 440 VAL B N 1
ATOM 9145 C CA . VAL B 1 440 ? 7.043 11.109 22.953 1 86.69 440 VAL B CA 1
ATOM 9146 C C . VAL B 1 440 ? 5.797 10.312 23.328 1 86.69 440 VAL B C 1
ATOM 9148 O O . VAL B 1 440 ? 4.695 10.859 23.391 1 86.69 440 VAL B O 1
ATOM 9151 N N . LEU B 1 441 ? 5.957 9.039 23.656 1 89.12 441 LEU B N 1
ATOM 9152 C CA . LEU B 1 441 ? 4.836 8.188 24.031 1 89.12 441 LEU B CA 1
ATOM 9153 C C . LEU B 1 441 ? 4.262 8.617 25.375 1 89.12 441 LEU B C 1
ATOM 9155 O O . LEU B 1 441 ? 3.041 8.641 25.562 1 89.12 441 LEU B O 1
ATOM 9159 N N . LEU B 1 442 ? 5.156 9.023 26.234 1 90.62 442 LEU B N 1
ATOM 9160 C CA . LEU B 1 442 ? 4.711 9.484 27.547 1 90.62 442 LEU B CA 1
ATOM 9161 C C . LEU B 1 442 ? 3.873 10.758 27.422 1 90.62 442 LEU B C 1
ATOM 9163 O O . LEU B 1 442 ? 2.787 10.844 28 1 90.62 442 LEU B O 1
ATOM 9167 N N . PHE B 1 443 ? 4.355 11.664 26.641 1 88.94 443 PHE B N 1
ATOM 9168 C CA . PHE B 1 443 ? 3.646 12.922 26.5 1 88.94 443 PHE B CA 1
ATOM 9169 C C . PHE B 1 443 ? 2.354 12.734 25.703 1 88.94 443 PHE B C 1
ATOM 9171 O O . PHE B 1 443 ? 1.368 13.43 25.938 1 88.94 443 PHE B O 1
ATOM 9178 N N . PHE B 1 444 ? 2.348 11.812 24.859 1 88.5 444 PHE B N 1
ATOM 9179 C CA . PHE B 1 444 ? 1.12 11.531 24.125 1 88.5 444 PHE B CA 1
ATOM 9180 C C . PHE B 1 444 ? 0.04 11 25.062 1 88.5 444 PHE B C 1
ATOM 9182 O O . PHE B 1 444 ? -1.101 11.469 25.031 1 88.5 444 PHE B O 1
ATOM 9189 N N . TYR B 1 445 ? 0.371 10.109 25.938 1 91.69 445 TYR B N 1
ATOM 9190 C CA . TYR B 1 445 ? -0.625 9.523 26.828 1 91.69 445 TYR B CA 1
ATOM 9191 C C . TYR B 1 445 ? -1.004 10.5 27.938 1 91.69 445 TYR B C 1
ATOM 9193 O O . TYR B 1 445 ? -2.137 10.492 28.422 1 91.69 445 TYR B O 1
ATOM 9201 N N . LEU B 1 446 ? -0.083 11.375 28.234 1 92.19 446 LEU B N 1
ATOM 9202 C CA . LEU B 1 446 ? -0.442 12.445 29.156 1 92.19 446 LEU B CA 1
ATOM 9203 C C . LEU B 1 446 ? -1.462 13.391 28.531 1 92.19 446 LEU B C 1
ATOM 9205 O O . LEU B 1 446 ? -2.385 13.852 29.203 1 92.19 446 LEU B O 1
ATOM 9209 N N . GLN B 1 447 ? -1.276 13.586 27.312 1 92.69 447 GLN B N 1
ATOM 9210 C CA . GLN B 1 447 ? -2.229 14.43 26.594 1 92.69 447 GLN B CA 1
ATOM 9211 C C . GLN B 1 447 ? -3.588 13.75 26.469 1 92.69 447 GLN B C 1
ATOM 9213 O O . GLN B 1 447 ? -4.625 14.414 26.516 1 92.69 447 GLN B O 1
ATOM 9218 N N . VAL B 1 448 ? -3.654 12.461 26.297 1 94.19 448 VAL B N 1
ATOM 9219 C CA . VAL B 1 448 ? -4.906 11.719 26.234 1 94.19 448 VAL B CA 1
ATOM 9220 C C . VAL B 1 448 ? -5.641 11.812 27.562 1 94.19 448 VAL B C 1
ATOM 9222 O O . VAL B 1 448 ? -6.859 12 27.594 1 94.19 448 VAL B O 1
ATOM 9225 N N . LEU B 1 449 ? -4.871 11.734 28.594 1 95.12 449 LEU B N 1
ATOM 9226 C CA . LEU B 1 449 ? -5.457 11.852 29.922 1 95.12 449 LEU B CA 1
ATOM 9227 C C . LEU B 1 449 ? -5.996 13.258 30.172 1 95.12 449 LEU B C 1
ATOM 9229 O O . LEU B 1 449 ? -7.07 13.422 30.75 1 95.12 449 LEU B O 1
ATOM 9233 N N . LEU B 1 450 ? -5.246 14.227 29.703 1 95.31 450 LEU B N 1
ATOM 9234 C CA . LEU B 1 450 ? -5.695 15.609 29.812 1 95.31 450 LEU B CA 1
ATOM 9235 C C . LEU B 1 450 ? -6.98 15.828 29.031 1 95.31 450 LEU B C 1
ATOM 9237 O O . LEU B 1 450 ? -7.895 16.516 29.5 1 95.31 450 LEU B O 1
ATOM 9241 N N . THR B 1 451 ? -7.055 15.227 27.875 1 94.88 451 THR B N 1
ATOM 9242 C CA . THR B 1 451 ? -8.242 15.375 27.031 1 94.88 451 THR B CA 1
ATOM 9243 C C . THR B 1 451 ? -9.445 14.703 27.688 1 94.88 451 THR B C 1
ATOM 9245 O O . THR B 1 451 ? -10.547 15.258 27.688 1 94.88 451 THR B O 1
ATOM 9248 N N . LYS B 1 452 ? -9.266 13.586 28.281 1 92.94 452 LYS B N 1
ATOM 9249 C CA . LYS B 1 452 ? -10.359 12.836 28.906 1 92.94 452 LYS B CA 1
ATOM 9250 C C . LYS B 1 452 ? -10.875 13.547 30.156 1 92.94 452 LYS B C 1
ATOM 9252 O O . LYS B 1 452 ? -12.086 13.664 30.359 1 92.94 452 LYS B O 1
ATOM 9257 N N . LYS B 1 453 ? -9.984 14.18 30.906 1 93.44 453 LYS B N 1
ATOM 9258 C CA . LYS B 1 453 ? -10.367 14.688 32.219 1 93.44 453 LYS B CA 1
ATOM 9259 C C . LYS B 1 453 ? -10.758 16.172 32.156 1 93.44 453 LYS B C 1
ATOM 9261 O O . LYS B 1 453 ? -11.625 16.625 32.906 1 93.44 453 LYS B O 1
ATOM 9266 N N . VAL B 1 454 ? -10.141 16.828 31.188 1 93.31 454 VAL B N 1
ATOM 9267 C CA . VAL B 1 454 ? -10.312 18.266 31.266 1 93.31 454 VAL B CA 1
ATOM 9268 C C . VAL B 1 454 ? -11.023 18.781 30.016 1 93.31 454 VAL B C 1
ATOM 9270 O O . VAL B 1 454 ? -11.891 19.641 30.094 1 93.31 454 VAL B O 1
ATOM 9273 N N . LEU B 1 455 ? -10.75 18.281 28.891 1 93.62 455 LEU B N 1
ATOM 9274 C CA . LEU B 1 455 ? -11.172 18.922 27.641 1 93.62 455 LEU B CA 1
ATOM 9275 C C . LEU B 1 455 ? -12.539 18.406 27.203 1 93.62 455 LEU B C 1
ATOM 9277 O O . LEU B 1 455 ? -13.352 19.172 26.672 1 93.62 455 LEU B O 1
ATOM 9281 N N . MET B 1 456 ? -12.859 17.188 27.391 1 93.56 456 MET B N 1
ATOM 9282 C CA . MET B 1 456 ? -14.07 16.594 26.828 1 93.56 456 MET B CA 1
ATOM 9283 C C . MET B 1 456 ? -15.25 16.766 27.766 1 93.56 456 MET B C 1
ATOM 9285 O O . MET B 1 456 ? -15.062 16.922 28.984 1 93.56 456 MET B O 1
ATOM 9289 N N . GLN B 1 457 ? -16.422 16.797 27.125 1 90.38 457 GLN B N 1
ATOM 9290 C CA . GLN B 1 457 ? -17.672 16.828 27.875 1 90.38 457 GLN B CA 1
ATOM 9291 C C . GLN B 1 457 ? -17.922 15.5 28.578 1 90.38 457 GLN B C 1
ATOM 9293 O O . GLN B 1 457 ? -17.547 14.445 28.062 1 90.38 457 GLN B O 1
ATOM 9298 N N . GLU B 1 458 ? -18.516 15.609 29.75 1 87.12 458 GLU B N 1
ATOM 9299 C CA . GLU B 1 458 ? -18.844 14.391 30.484 1 87.12 458 GLU B CA 1
ATOM 9300 C C . GLU B 1 458 ? -19.953 13.617 29.781 1 87.12 458 GLU B C 1
ATOM 9302 O O . GLU B 1 458 ? -20.594 14.133 28.859 1 87.12 458 GLU B O 1
ATOM 9307 N N . LYS B 1 459 ? -20.125 12.391 30.125 1 86.25 459 LYS B N 1
ATOM 9308 C CA . LYS B 1 459 ? -21.109 11.5 29.531 1 86.25 459 LYS B CA 1
ATOM 9309 C C . LYS B 1 459 ? -22.516 12.086 29.641 1 86.25 459 LYS B C 1
ATOM 9311 O O . LYS B 1 459 ? -22.875 12.695 30.656 1 86.25 459 LYS B O 1
ATOM 9316 N N . VAL B 1 460 ? -23.203 12.055 28.5 1 82.31 460 VAL B N 1
ATOM 9317 C CA . VAL B 1 460 ? -24.578 12.531 28.484 1 82.31 460 VAL B CA 1
ATOM 9318 C C . VAL B 1 460 ? -25.453 11.594 29.328 1 82.31 460 VAL B C 1
ATOM 9320 O O . VAL B 1 460 ? -26.203 12.047 30.203 1 82.31 460 VAL B O 1
ATOM 9323 N N . LYS B 1 461 ? -25.281 10.211 28.938 1 80.88 461 LYS B N 1
ATOM 9324 C CA . LYS B 1 461 ? -25.984 9.195 29.719 1 80.88 461 LYS B CA 1
ATOM 9325 C C . LYS B 1 461 ? -24.984 8.336 30.5 1 80.88 461 LYS B C 1
ATOM 9327 O O . LYS B 1 461 ? -23.891 8.039 30.016 1 80.88 461 LYS B O 1
ATOM 9332 N N . GLU B 1 462 ? -25.391 8.086 31.703 1 84.75 462 GLU B N 1
ATOM 9333 C CA . GLU B 1 462 ? -24.5 7.316 32.594 1 84.75 462 GLU B CA 1
ATOM 9334 C C . GLU B 1 462 ? -24.203 5.941 32 1 84.75 462 GLU B C 1
ATOM 9336 O O . GLU B 1 462 ? -23.109 5.402 32.188 1 84.75 462 GLU B O 1
ATOM 9341 N N . ASN B 1 463 ? -25.047 5.441 31.078 1 78.62 463 ASN B N 1
ATOM 9342 C CA . ASN B 1 463 ? -24.875 4.09 30.562 1 78.62 463 ASN B CA 1
ATOM 9343 C C . ASN B 1 463 ? -24.094 4.086 29.25 1 78.62 463 ASN B C 1
ATOM 9345 O O . ASN B 1 463 ? -23.828 3.027 28.672 1 78.62 463 ASN B O 1
ATOM 9349 N N . ASP B 1 464 ? -23.656 5.324 28.922 1 80.94 464 ASP B N 1
ATOM 9350 C CA . ASP B 1 464 ? -22.891 5.348 27.688 1 80.94 464 ASP B CA 1
ATOM 9351 C C . ASP B 1 464 ? -21.453 4.859 27.922 1 80.94 464 ASP B C 1
ATOM 9353 O O . ASP B 1 464 ? -20.875 5.125 28.969 1 80.94 464 ASP B O 1
ATOM 9357 N N . GLU B 1 465 ? -21 3.943 27.109 1 81.69 465 GLU B N 1
ATOM 9358 C CA . GLU B 1 465 ? -19.656 3.385 27.25 1 81.69 465 GLU B CA 1
ATOM 9359 C C . GLU B 1 465 ? -18.594 4.465 27.109 1 81.69 465 GLU B C 1
ATOM 9361 O O . GLU B 1 465 ? -17.641 4.512 27.891 1 81.69 465 GLU B O 1
ATOM 9366 N N . ASN B 1 466 ? -18.781 5.391 26.125 1 86.19 466 ASN B N 1
ATOM 9367 C CA . ASN B 1 466 ? -17.766 6.391 25.844 1 86.19 466 ASN B CA 1
ATOM 9368 C C . ASN B 1 466 ? -18.344 7.805 25.859 1 86.19 466 ASN B C 1
ATOM 9370 O O . ASN B 1 466 ? -19.547 7.984 25.719 1 86.19 466 ASN B O 1
ATOM 9374 N N . LYS B 1 467 ? -17.562 8.727 26.25 1 88.44 467 LYS B N 1
ATOM 9375 C CA . LYS B 1 467 ? -17.922 10.141 26.203 1 88.44 467 LYS B CA 1
ATOM 9376 C C . LYS B 1 467 ? -18.188 10.594 24.766 1 88.44 467 LYS B C 1
ATOM 9378 O O . LYS B 1 467 ? -17.641 10.031 23.828 1 88.44 467 LYS B O 1
ATOM 9383 N N . PRO B 1 468 ? -19.031 11.516 24.562 1 89.19 468 PRO B N 1
ATOM 9384 C CA . PRO B 1 468 ? -19.25 12.031 23.203 1 89.19 468 PRO B CA 1
ATOM 9385 C C . PRO B 1 468 ? -18.047 12.828 22.688 1 89.19 468 PRO B C 1
ATOM 9387 O O . PRO B 1 468 ? -17.266 13.352 23.484 1 89.19 468 PRO B O 1
ATOM 9390 N N . LEU B 1 469 ? -17.891 12.883 21.406 1 92.25 469 LEU B N 1
ATOM 9391 C CA . LEU B 1 469 ? -16.797 13.602 20.766 1 92.25 469 LEU B CA 1
ATOM 9392 C C . LEU B 1 469 ? -17.078 15.102 20.734 1 92.25 469 LEU B C 1
ATOM 9394 O O . LEU B 1 469 ? -17.266 15.68 19.656 1 92.25 469 LEU B O 1
ATOM 9398 N N . ASN B 1 470 ? -17.297 15.711 21.891 1 91.12 470 ASN B N 1
ATOM 9399 C CA . ASN B 1 470 ? -17.562 17.141 22.047 1 91.12 470 ASN B CA 1
ATOM 9400 C C . ASN B 1 470 ? -16.609 17.781 23.047 1 91.12 470 ASN B C 1
ATOM 9402 O O . ASN B 1 470 ? -16.281 17.188 24.062 1 91.12 470 ASN B O 1
ATOM 9406 N N . VAL B 1 471 ? -16.219 18.922 22.641 1 93.19 471 VAL B N 1
ATOM 9407 C CA . VAL B 1 471 ? -15.281 19.656 23.484 1 93.19 471 VAL B CA 1
ATOM 9408 C C . VAL B 1 471 ? -16.047 20.578 24.422 1 93.19 471 VAL B C 1
ATOM 9410 O O . VAL B 1 471 ? -16.938 21.312 23.984 1 93.19 471 VAL B O 1
ATOM 9413 N N . ASP B 1 472 ? -15.766 20.484 25.703 1 88.69 472 ASP B N 1
ATOM 9414 C CA . ASP B 1 472 ? -16.406 21.344 26.688 1 88.69 472 ASP B CA 1
ATOM 9415 C C . ASP B 1 472 ? -15.594 22.609 26.938 1 88.69 472 ASP B C 1
ATOM 9417 O O . ASP B 1 472 ? -16.078 23.719 26.734 1 88.69 472 ASP B O 1
ATOM 9421 N N . ASN B 1 473 ? -14.312 22.453 27.375 1 89.12 473 ASN B N 1
ATOM 9422 C CA . ASN B 1 473 ? -13.414 23.594 27.562 1 89.12 473 ASN B CA 1
ATOM 9423 C C . ASN B 1 473 ? -12.75 24.016 26.25 1 89.12 473 ASN B C 1
ATOM 9425 O O . ASN B 1 473 ? -11.578 23.703 26.016 1 89.12 473 ASN B O 1
ATOM 9429 N N . ARG B 1 474 ? -13.477 24.781 25.5 1 89.12 474 ARG B N 1
ATOM 9430 C CA . ARG B 1 474 ? -13.07 25.109 24.125 1 89.12 474 ARG B CA 1
ATOM 9431 C C . ARG B 1 474 ? -11.844 26 24.125 1 89.12 474 ARG B C 1
ATOM 9433 O O . ARG B 1 474 ? -10.945 25.828 23.297 1 89.12 474 ARG B O 1
ATOM 9440 N N . LYS B 1 475 ? -11.82 27.031 25.031 1 89.88 475 LYS B N 1
ATOM 9441 C CA . LYS B 1 475 ? -10.688 27.953 25.047 1 89.88 475 LYS B CA 1
ATOM 9442 C C . LYS B 1 475 ? -9.391 27.234 25.422 1 89.88 475 LYS B C 1
ATOM 9444 O O . LYS B 1 475 ? -8.359 27.453 24.781 1 89.88 475 LYS B O 1
ATOM 9449 N N . PHE B 1 476 ? -9.516 26.422 26.484 1 91.94 476 PHE B N 1
ATOM 9450 C CA . PHE B 1 476 ? -8.328 25.672 26.875 1 91.94 476 PHE B CA 1
ATOM 9451 C C . PHE B 1 476 ? -7.926 24.688 25.797 1 91.94 476 PHE B C 1
ATOM 9453 O O . PHE B 1 476 ? -6.734 24.422 25.594 1 91.94 476 PHE B O 1
ATOM 9460 N N . PHE B 1 477 ? -8.922 24.125 25.125 1 93.5 477 PHE B N 1
ATOM 9461 C CA . PHE B 1 477 ? -8.641 23.234 24.016 1 93.5 477 PHE B CA 1
ATOM 9462 C C . PHE B 1 477 ? -7.84 23.938 22.938 1 93.5 477 PHE B C 1
ATOM 9464 O O . PHE B 1 477 ? -6.895 23.359 22.375 1 93.5 477 PHE B O 1
ATOM 9471 N N . GLU B 1 478 ? -8.156 25.109 22.594 1 93.69 478 GLU B N 1
ATOM 9472 C CA . GLU B 1 478 ? -7.465 25.859 21.547 1 93.69 478 GLU B CA 1
ATOM 9473 C C . GLU B 1 478 ? -6.035 26.203 21.953 1 93.69 478 GLU B C 1
ATOM 9475 O O . GLU B 1 478 ? -5.125 26.203 21.125 1 93.69 478 GLU B O 1
ATOM 9480 N N . ILE B 1 479 ? -5.824 26.469 23.219 1 93.19 479 ILE B N 1
ATOM 9481 C CA . ILE B 1 479 ? -4.484 26.766 23.719 1 93.19 479 ILE B CA 1
ATOM 9482 C C . ILE B 1 479 ? -3.621 25.5 23.641 1 93.19 479 ILE B C 1
ATOM 9484 O O . ILE B 1 479 ? -2.467 25.562 23.219 1 93.19 479 ILE B O 1
ATOM 9488 N N . VAL B 1 480 ? -4.207 24.406 24.047 1 93.19 480 VAL B N 1
ATOM 9489 C CA . VAL B 1 480 ? -3.471 23.141 24 1 93.19 480 VAL B CA 1
ATOM 9490 C C . VAL B 1 480 ? -3.176 22.781 22.547 1 93.19 480 VAL B C 1
ATOM 9492 O O . VAL B 1 480 ? -2.096 22.266 22.234 1 93.19 480 VAL B O 1
ATOM 9495 N N . ASN B 1 481 ? -4.098 23.031 21.672 1 92.75 481 ASN B N 1
ATOM 9496 C CA . ASN B 1 481 ? -3.914 22.75 20.25 1 92.75 481 ASN B CA 1
ATOM 9497 C C . ASN B 1 481 ? -2.803 23.609 19.656 1 92.75 481 ASN B C 1
ATOM 9499 O O . ASN B 1 481 ? -2.047 23.141 18.797 1 92.75 481 ASN B O 1
ATOM 9503 N N . PHE B 1 482 ? -2.719 24.812 20.109 1 92.81 482 PHE B N 1
ATOM 9504 C CA . PHE B 1 482 ? -1.662 25.688 19.641 1 92.81 482 PHE B CA 1
ATOM 9505 C C . PHE B 1 482 ? -0.295 25.203 20.094 1 92.81 482 PHE B C 1
ATOM 9507 O O . PHE B 1 482 ? 0.662 25.188 19.328 1 92.81 482 PHE B O 1
ATOM 9514 N N . TYR B 1 483 ? -0.222 24.812 21.312 1 92.25 483 TYR B N 1
ATOM 9515 C CA . TYR B 1 483 ? 1.022 24.25 21.828 1 92.25 483 TYR B CA 1
ATOM 9516 C C . TYR B 1 483 ? 1.374 22.953 21.109 1 92.25 483 TYR B C 1
ATOM 9518 O O . TYR B 1 483 ? 2.541 22.703 20.797 1 92.25 483 TYR B O 1
ATOM 9526 N N . SER B 1 484 ? 0.422 22.141 20.828 1 91.25 484 SER B N 1
ATOM 9527 C CA . SER B 1 484 ? 0.635 20.859 20.188 1 91.25 484 SER B CA 1
ATOM 9528 C C . SER B 1 484 ? 1.123 21.031 18.75 1 91.25 484 SER B C 1
ATOM 9530 O O . SER B 1 484 ? 1.74 20.125 18.188 1 91.25 484 SER B O 1
ATOM 9532 N N . LEU B 1 485 ? 0.871 22.125 18.109 1 90 485 LEU B N 1
ATOM 9533 C CA . LEU B 1 485 ? 1.354 22.406 16.766 1 90 485 LEU B CA 1
ATOM 9534 C C . LEU B 1 485 ? 2.879 22.344 16.703 1 90 485 LEU B C 1
ATOM 9536 O O . LEU B 1 485 ? 3.451 21.75 15.797 1 90 485 LEU B O 1
ATOM 9540 N N . PHE B 1 486 ? 3.557 22.812 17.734 1 88.69 486 PHE B N 1
ATOM 9541 C CA . PHE B 1 486 ? 5.012 22.891 17.75 1 88.69 486 PHE B CA 1
ATOM 9542 C C . PHE B 1 486 ? 5.617 21.562 18.203 1 88.69 486 PHE B C 1
ATOM 9544 O O . PHE B 1 486 ? 6.617 21.109 17.641 1 88.69 486 PHE B O 1
ATOM 9551 N N . THR B 1 487 ? 4.984 20.922 19.141 1 87.75 487 THR B N 1
ATOM 9552 C CA . THR B 1 487 ? 5.547 19.688 19.672 1 87.75 487 THR B CA 1
ATOM 9553 C C . THR B 1 487 ? 5.344 18.547 18.688 1 87.75 487 THR B C 1
ATOM 9555 O O . THR B 1 487 ? 6.223 17.688 18.531 1 87.75 487 THR B O 1
ATOM 9558 N N . ASN B 1 488 ? 4.312 18.562 18.031 1 89.25 488 ASN B N 1
ATOM 9559 C CA . ASN B 1 488 ? 3.99 17.422 17.172 1 89.25 488 ASN B CA 1
ATOM 9560 C C . ASN B 1 488 ? 4.703 17.516 15.828 1 89.25 488 ASN B C 1
ATOM 9562 O O . ASN B 1 488 ? 4.695 16.547 15.055 1 89.25 488 ASN B O 1
ATOM 9566 N N . MET B 1 489 ? 5.316 18.516 15.539 1 87.56 489 MET B N 1
ATOM 9567 C CA . MET B 1 489 ? 6.117 18.562 14.32 1 87.56 489 MET B CA 1
ATOM 9568 C C . MET B 1 489 ? 7.309 17.625 14.406 1 87.56 489 MET B C 1
ATOM 9570 O O . MET B 1 489 ? 7.609 16.906 13.445 1 87.56 489 MET B O 1
ATOM 9574 N N . ALA B 1 490 ? 7.941 17.594 15.562 1 83.31 490 ALA B N 1
ATOM 9575 C CA . ALA B 1 490 ? 9.07 16.688 15.75 1 83.31 490 ALA B CA 1
ATOM 9576 C C . ALA B 1 490 ? 8.609 15.234 15.797 1 83.31 490 ALA B C 1
ATOM 9578 O O . ALA B 1 490 ? 9.25 14.352 15.227 1 83.31 490 ALA B O 1
ATOM 9579 N N . VAL B 1 491 ? 7.484 15.086 16.484 1 88.06 491 VAL B N 1
ATOM 9580 C CA . VAL B 1 491 ? 6.93 13.734 16.562 1 88.06 491 VAL B CA 1
ATOM 9581 C C . VAL B 1 491 ? 6.52 13.273 15.164 1 88.06 491 VAL B C 1
ATOM 9583 O O . VAL B 1 491 ? 6.664 12.102 14.82 1 88.06 491 VAL B O 1
ATOM 9586 N N . GLY B 1 492 ? 6.078 14.195 14.383 1 90.62 492 GLY B N 1
ATOM 9587 C CA . GLY B 1 492 ? 5.68 13.875 13.023 1 90.62 492 GLY B CA 1
ATOM 9588 C C . GLY B 1 492 ? 6.844 13.461 12.141 1 90.62 492 GLY B C 1
ATOM 9589 O O . GLY B 1 492 ? 6.703 12.562 11.305 1 90.62 492 GLY B O 1
ATOM 9590 N N . LEU B 1 493 ? 8.016 14.023 12.328 1 89.25 493 LEU B N 1
ATOM 9591 C CA . LEU B 1 493 ? 9.195 13.648 11.547 1 89.25 493 LEU B CA 1
ATOM 9592 C C . LEU B 1 493 ? 9.602 12.211 11.844 1 89.25 493 LEU B C 1
ATOM 9594 O O . LEU B 1 493 ? 9.938 11.461 10.922 1 89.25 493 LEU B O 1
ATOM 9598 N N . PHE B 1 494 ? 9.43 11.883 13.086 1 88.38 494 PHE B N 1
ATOM 9599 C CA . PHE B 1 494 ? 9.789 10.523 13.477 1 88.38 494 PHE B CA 1
ATOM 9600 C C . PHE B 1 494 ? 8.742 9.531 12.992 1 88.38 494 PHE B C 1
ATOM 9602 O O . PHE B 1 494 ? 9.086 8.445 12.523 1 88.38 494 PHE B O 1
ATOM 9609 N N . THR B 1 495 ? 7.516 9.938 13.086 1 91.19 495 THR B N 1
ATOM 9610 C CA . THR B 1 495 ? 6.441 9.047 12.672 1 91.19 495 THR B CA 1
ATOM 9611 C C . THR B 1 495 ? 6.477 8.812 11.164 1 91.19 495 THR B C 1
ATOM 9613 O O . THR B 1 495 ? 6.16 7.723 10.695 1 91.19 495 THR B O 1
ATOM 9616 N N . CYS B 1 496 ? 6.867 9.805 10.445 1 93.81 496 CYS B N 1
ATOM 9617 C CA . CYS B 1 496 ? 6.957 9.641 9 1 93.81 496 CYS B CA 1
ATOM 9618 C C . CYS B 1 496 ? 8.102 8.703 8.633 1 93.81 496 CYS B C 1
ATOM 9620 O O . CYS B 1 496 ? 7.98 7.91 7.695 1 93.81 496 CYS B O 1
ATOM 9622 N N . LEU B 1 497 ? 9.219 8.766 9.359 1 91.5 497 LEU B N 1
ATOM 9623 C CA . LEU B 1 497 ? 10.336 7.852 9.133 1 91.5 497 LEU B CA 1
ATOM 9624 C C . LEU B 1 497 ? 9.922 6.406 9.398 1 91.5 497 LEU B C 1
ATOM 9626 O O . LEU B 1 497 ? 10.273 5.504 8.641 1 91.5 497 LEU B O 1
ATOM 9630 N N . LEU B 1 498 ? 9.117 6.219 10.43 1 91.81 498 LEU B N 1
ATOM 9631 C CA . LEU B 1 498 ? 8.617 4.883 10.734 1 91.81 498 LEU B CA 1
ATOM 9632 C C . LEU B 1 498 ? 7.66 4.398 9.656 1 91.81 498 LEU B C 1
ATOM 9634 O O . LEU B 1 498 ? 7.629 3.207 9.336 1 91.81 498 LEU B O 1
ATOM 9638 N N . ARG B 1 499 ? 6.902 5.324 9.094 1 92.94 499 ARG B N 1
ATOM 9639 C CA . ARG B 1 499 ? 6.004 5.004 7.992 1 92.94 499 ARG B CA 1
ATOM 9640 C C . ARG B 1 499 ? 6.781 4.496 6.781 1 92.94 499 ARG B C 1
ATOM 9642 O O . ARG B 1 499 ? 6.391 3.504 6.16 1 92.94 499 ARG B O 1
ATOM 9649 N N . ILE B 1 500 ? 7.898 5.152 6.508 1 92.56 500 ILE B N 1
ATOM 9650 C CA . ILE B 1 500 ? 8.719 4.781 5.359 1 92.56 500 ILE B CA 1
ATOM 9651 C C . ILE B 1 500 ? 9.352 3.41 5.598 1 92.56 500 ILE B C 1
ATOM 9653 O O . ILE B 1 500 ? 9.312 2.543 4.723 1 92.56 500 ILE B O 1
ATOM 9657 N N . LEU B 1 501 ? 9.812 3.148 6.789 1 91.31 501 LEU B N 1
ATOM 9658 C CA . LEU B 1 501 ? 10.477 1.892 7.117 1 91.31 501 LEU B CA 1
ATOM 9659 C C . LEU B 1 501 ? 9.477 0.738 7.133 1 91.31 501 LEU B C 1
ATOM 9661 O O . LEU B 1 501 ? 9.758 -0.334 6.59 1 91.31 501 LEU B O 1
ATOM 9665 N N . LYS B 1 502 ? 8.312 0.963 7.723 1 92.25 502 LYS B N 1
ATOM 9666 C CA . LYS B 1 502 ? 7.297 -0.084 7.789 1 92.25 502 LYS B CA 1
ATOM 9667 C C . LYS B 1 502 ? 6.734 -0.39 6.402 1 92.25 502 LYS B C 1
ATOM 9669 O O . LYS B 1 502 ? 6.473 -1.55 6.074 1 92.25 502 LYS B O 1
ATOM 9674 N N . SER B 1 503 ? 6.469 0.641 5.641 1 90.88 503 SER B N 1
ATOM 9675 C CA . SER B 1 503 ? 5.945 0.434 4.297 1 90.88 503 SER B CA 1
ATOM 9676 C C . SER B 1 503 ? 6.934 -0.339 3.432 1 90.88 503 SER B C 1
ATOM 9678 O O . SER B 1 503 ? 6.539 -1.212 2.654 1 90.88 503 SER B O 1
ATOM 9680 N N . ALA B 1 504 ? 8.281 -0.057 3.533 1 89.94 504 ALA B N 1
ATOM 9681 C CA . ALA B 1 504 ? 9.305 -0.788 2.791 1 89.94 504 ALA B CA 1
ATOM 9682 C C . ALA B 1 504 ? 9.375 -2.246 3.24 1 89.94 504 ALA B C 1
ATOM 9684 O O . ALA B 1 504 ? 9.5 -3.15 2.412 1 89.94 504 ALA B O 1
ATOM 9685 N N . PHE B 1 505 ? 9.219 -2.475 4.504 1 90.38 505 PHE B N 1
ATOM 9686 C CA . PHE B 1 505 ? 9.273 -3.822 5.059 1 90.38 505 PHE B CA 1
ATOM 9687 C C . PHE B 1 505 ? 8.117 -4.672 4.543 1 90.38 505 PHE B C 1
ATOM 9689 O O . PHE B 1 505 ? 8.328 -5.77 4.023 1 90.38 505 PHE B O 1
ATOM 9696 N N . PHE B 1 506 ? 6.938 -4.199 4.578 1 88.88 506 PHE B N 1
ATOM 9697 C CA . PHE B 1 506 ? 5.773 -4.961 4.137 1 88.88 506 PHE B CA 1
ATOM 9698 C C . PHE B 1 506 ? 5.758 -5.09 2.619 1 88.88 506 PHE B C 1
ATOM 9700 O O . PHE B 1 506 ? 5.34 -6.117 2.082 1 88.88 506 PHE B O 1
ATOM 9707 N N . GLY B 1 507 ? 6.203 -4.07 1.959 1 88.5 507 GLY B N 1
ATOM 9708 C CA . GLY B 1 507 ? 6.242 -4.141 0.507 1 88.5 507 GLY B CA 1
ATOM 9709 C C . GLY B 1 507 ? 7.219 -5.18 -0.013 1 88.5 507 GLY B C 1
ATOM 9710 O O . GLY B 1 507 ? 6.895 -5.934 -0.936 1 88.5 507 GLY B O 1
ATOM 9711 N N . ILE B 1 508 ? 8.336 -5.383 0.603 1 90.56 508 ILE B N 1
ATOM 9712 C CA . ILE B 1 508 ? 9.383 -6.297 0.15 1 90.56 508 ILE B CA 1
ATOM 9713 C C . ILE B 1 508 ? 8.961 -7.738 0.437 1 90.56 508 ILE B C 1
ATOM 9715 O O . ILE B 1 508 ? 9.133 -8.617 -0.41 1 90.56 508 ILE B O 1
ATOM 9719 N N . PHE B 1 509 ? 8.312 -8.023 1.509 1 91 509 PHE B N 1
ATOM 9720 C CA . PHE B 1 509 ? 8.062 -9.398 1.919 1 91 509 PHE B CA 1
ATOM 9721 C C . PHE B 1 509 ? 6.715 -9.883 1.398 1 91 509 PHE B C 1
ATOM 9723 O O . PHE B 1 509 ? 6.453 -11.086 1.358 1 91 509 PHE B O 1
ATOM 9730 N N . THR B 1 510 ? 5.895 -9.008 0.924 1 90.06 510 THR B N 1
ATOM 9731 C CA . THR B 1 510 ? 4.605 -9.461 0.417 1 90.06 510 THR B CA 1
ATOM 9732 C C . THR B 1 510 ? 4.516 -9.258 -1.094 1 90.06 510 THR B C 1
ATOM 9734 O O . THR B 1 510 ? 3.457 -9.461 -1.691 1 90.06 510 THR B O 1
ATOM 9737 N N . VAL B 1 511 ? 5.57 -8.945 -1.728 1 91.62 511 VAL B N 1
ATOM 9738 C CA . VAL B 1 511 ? 5.543 -8.617 -3.15 1 91.62 511 VAL B CA 1
ATOM 9739 C C . VAL B 1 511 ? 5.227 -9.875 -3.959 1 91.62 511 VAL B C 1
ATOM 9741 O O . VAL B 1 511 ? 4.621 -9.797 -5.031 1 91.62 511 VAL B O 1
ATOM 9744 N N . GLY B 1 512 ? 5.551 -11.078 -3.51 1 92.25 512 GLY B N 1
ATOM 9745 C CA . GLY B 1 512 ? 5.336 -12.312 -4.254 1 92.25 512 GLY B CA 1
ATOM 9746 C C . GLY B 1 512 ? 3.941 -12.883 -4.066 1 92.25 512 GLY B C 1
ATOM 9747 O O . GLY B 1 512 ? 3.549 -13.812 -4.777 1 92.25 512 GLY B O 1
ATOM 9748 N N . ARG B 1 513 ? 3.154 -12.328 -3.242 1 92.19 513 ARG B N 1
ATOM 9749 C CA . ARG B 1 513 ? 1.818 -12.844 -2.959 1 92.19 513 ARG B CA 1
ATOM 9750 C C . ARG B 1 513 ? 0.785 -12.242 -3.902 1 92.19 513 ARG B C 1
ATOM 9752 O O . ARG B 1 513 ? 0.753 -11.023 -4.102 1 92.19 513 ARG B O 1
ATOM 9759 N N . LEU B 1 514 ? -0.002 -13.117 -4.523 1 94.5 514 LEU B N 1
ATOM 9760 C CA . LEU B 1 514 ? -1.047 -12.656 -5.43 1 94.5 514 LEU B CA 1
ATOM 9761 C C . LEU B 1 514 ? -2.336 -12.359 -4.672 1 94.5 514 LEU B C 1
ATOM 9763 O O . LEU B 1 514 ? -3.219 -11.664 -5.184 1 94.5 514 LEU B O 1
ATOM 9767 N N . ASP B 1 515 ? -2.516 -12.945 -3.494 1 91.56 515 ASP B N 1
ATOM 9768 C CA . ASP B 1 515 ? -3.752 -12.828 -2.727 1 91.56 515 ASP B CA 1
ATOM 9769 C C . ASP B 1 515 ? -3.822 -11.477 -2.012 1 91.56 515 ASP B C 1
ATOM 9771 O O . ASP B 1 515 ? -4.855 -11.125 -1.435 1 91.56 515 ASP B O 1
ATOM 9775 N N . HIS B 1 516 ? -2.67 -10.844 -2.113 1 88.44 516 HIS B N 1
ATOM 9776 C CA . HIS B 1 516 ? -2.578 -9.547 -1.46 1 88.44 516 HIS B CA 1
ATOM 9777 C C . HIS B 1 516 ? -2.066 -8.477 -2.424 1 88.44 516 HIS B C 1
ATOM 9779 O O . HIS B 1 516 ? -1.137 -8.727 -3.195 1 88.44 516 HIS B O 1
ATOM 9785 N N . SER B 1 517 ? -2.812 -7.328 -2.486 1 90 517 SER B N 1
ATOM 9786 C CA . SER B 1 517 ? -2.336 -6.246 -3.344 1 90 517 SER B CA 1
ATOM 9787 C C . SER B 1 517 ? -1.305 -5.383 -2.625 1 90 517 SER B C 1
ATOM 9789 O O . SER B 1 517 ? -1.411 -5.156 -1.418 1 90 517 SER B O 1
ATOM 9791 N N . VAL B 1 518 ? -0.273 -4.98 -3.285 1 89.31 518 VAL B N 1
ATOM 9792 C CA . VAL B 1 518 ? 0.772 -4.133 -2.725 1 89.31 518 VAL B CA 1
ATOM 9793 C C . VAL B 1 518 ? 0.389 -2.664 -2.891 1 89.31 518 VAL B C 1
ATOM 9795 O O . VAL B 1 518 ? 0.998 -1.784 -2.277 1 89.31 518 VAL B O 1
ATOM 9798 N N . PHE B 1 519 ? -0.723 -2.436 -3.623 1 88.31 519 PHE B N 1
ATOM 9799 C CA . PHE B 1 519 ? -1.162 -1.067 -3.877 1 88.31 519 PHE B CA 1
ATOM 9800 C C . PHE B 1 519 ? -2.156 -0.613 -2.814 1 88.31 519 PHE B C 1
ATOM 9802 O O . PHE B 1 519 ? -2.637 -1.423 -2.02 1 88.31 519 PHE B O 1
ATOM 9809 N N . THR B 1 520 ? -2.26 0.636 -2.744 1 87.31 520 THR B N 1
ATOM 9810 C CA . THR B 1 520 ? -3.191 1.229 -1.791 1 87.31 520 THR B CA 1
ATOM 9811 C C . THR B 1 520 ? -4.637 0.957 -2.205 1 87.31 520 THR B C 1
ATOM 9813 O O . THR B 1 520 ? -4.887 0.462 -3.305 1 87.31 520 THR B O 1
ATOM 9816 N N . ARG B 1 521 ? -5.566 1.206 -1.379 1 82.81 521 ARG B N 1
ATOM 9817 C CA . ARG B 1 521 ? -6.98 0.897 -1.567 1 82.81 521 ARG B CA 1
ATOM 9818 C C . ARG B 1 521 ? -7.512 1.523 -2.854 1 82.81 521 ARG B C 1
ATOM 9820 O O . ARG B 1 521 ? -8.25 0.882 -3.604 1 82.81 521 ARG B O 1
ATOM 9827 N N . ASN B 1 522 ? -7.078 2.715 -3.189 1 78 522 ASN B N 1
ATOM 9828 C CA . ASN B 1 522 ? -7.594 3.422 -4.355 1 78 522 ASN B CA 1
ATOM 9829 C C . ASN B 1 522 ? -6.961 2.91 -5.648 1 78 522 ASN B C 1
ATOM 9831 O O . ASN B 1 522 ? -7.539 3.055 -6.727 1 78 522 ASN B O 1
ATOM 9835 N N . GLN B 1 523 ? -5.805 2.281 -5.465 1 84.81 523 GLN B N 1
ATOM 9836 C CA . GLN B 1 523 ? -5.094 1.84 -6.66 1 84.81 523 GLN B CA 1
ATOM 9837 C C . GLN B 1 523 ? -5.082 0.317 -6.762 1 84.81 523 GLN B C 1
ATOM 9839 O O . GLN B 1 523 ? -4.336 -0.251 -7.562 1 84.81 523 GLN B O 1
ATOM 9844 N N . GLU B 1 524 ? -5.91 -0.363 -6.039 1 86.62 524 GLU B N 1
ATOM 9845 C CA . GLU B 1 524 ? -5.941 -1.822 -6.047 1 86.62 524 GLU B CA 1
ATOM 9846 C C . GLU B 1 524 ? -6.395 -2.359 -7.402 1 86.62 524 GLU B C 1
ATOM 9848 O O . GLU B 1 524 ? -6.004 -3.459 -7.801 1 86.62 524 GLU B O 1
ATOM 9853 N N . SER B 1 525 ? -7.164 -1.525 -8.133 1 84.12 525 SER B N 1
ATOM 9854 C CA . SER B 1 525 ? -7.703 -1.975 -9.414 1 84.12 525 SER B CA 1
ATOM 9855 C C . SER B 1 525 ? -6.637 -1.939 -10.5 1 84.12 525 SER B C 1
ATOM 9857 O O . SER B 1 525 ? -6.809 -2.541 -11.562 1 84.12 525 SER B O 1
ATOM 9859 N N . SER B 1 526 ? -5.555 -1.356 -10.156 1 85.56 526 SER B N 1
ATOM 9860 C CA . SER B 1 526 ? -4.492 -1.288 -11.148 1 85.56 526 SER B CA 1
ATOM 9861 C C . SER B 1 526 ? -3.51 -2.443 -10.992 1 85.56 526 SER B C 1
ATOM 9863 O O . SER B 1 526 ? -2.621 -2.627 -11.828 1 85.56 526 SER B O 1
ATOM 9865 N N . ASP B 1 527 ? -3.641 -3.244 -10 1 90.88 527 ASP B N 1
ATOM 9866 C CA . ASP B 1 527 ? -2.785 -4.41 -9.789 1 90.88 527 ASP B CA 1
ATOM 9867 C C . ASP B 1 527 ? -3.26 -5.598 -10.617 1 90.88 527 ASP B C 1
ATOM 9869 O O . ASP B 1 527 ? -4.262 -6.234 -10.289 1 90.88 527 ASP B O 1
ATOM 9873 N N . LYS B 1 528 ? -2.582 -5.965 -11.641 1 90.94 528 LYS B N 1
ATOM 9874 C CA . LYS B 1 528 ? -2.961 -7.062 -12.523 1 90.94 528 LYS B CA 1
ATOM 9875 C C . LYS B 1 528 ? -2.84 -8.406 -11.812 1 90.94 528 LYS B C 1
ATOM 9877 O O . LYS B 1 528 ? -3.645 -9.312 -12.047 1 90.94 528 LYS B O 1
ATOM 9882 N N . GLY B 1 529 ? -1.796 -8.555 -11 1 92.44 529 GLY B N 1
ATOM 9883 C CA . GLY B 1 529 ? -1.646 -9.797 -10.258 1 92.44 529 GLY B CA 1
ATOM 9884 C C . GLY B 1 529 ? -2.801 -10.07 -9.312 1 92.44 529 GLY B C 1
ATOM 9885 O O . GLY B 1 529 ? -3.307 -11.188 -9.25 1 92.44 529 GLY B O 1
ATOM 9886 N N . PHE B 1 530 ? -3.244 -9.102 -8.617 1 93.69 530 PHE B N 1
ATOM 9887 C CA . PHE B 1 530 ? -4.355 -9.25 -7.68 1 93.69 530 PHE B CA 1
ATOM 9888 C C . PHE B 1 530 ? -5.66 -9.5 -8.422 1 93.69 530 PHE B C 1
ATOM 9890 O O . PHE B 1 530 ? -6.496 -10.281 -7.973 1 93.69 530 PHE B O 1
ATOM 9897 N N . LYS B 1 531 ? -5.84 -8.945 -9.578 1 93.31 531 LYS B N 1
ATOM 9898 C CA . LYS B 1 531 ? -7.035 -9.164 -10.391 1 93.31 531 LYS B CA 1
ATOM 9899 C C . LYS B 1 531 ? -7.117 -10.602 -10.883 1 93.31 531 LYS B C 1
ATOM 9901 O O . LYS B 1 531 ? -8.211 -11.164 -10.992 1 93.31 531 LYS B O 1
ATOM 9906 N N . ILE B 1 532 ? -5.996 -11.102 -11.141 1 95.12 532 ILE B N 1
ATOM 9907 C CA . ILE B 1 532 ? -5.953 -12.492 -11.586 1 95.12 532 ILE B CA 1
ATOM 9908 C C . ILE B 1 532 ? -6.398 -13.414 -10.453 1 95.12 532 ILE B C 1
ATOM 9910 O O . ILE B 1 532 ? -7.184 -14.336 -10.672 1 95.12 532 ILE B O 1
ATOM 9914 N N . TYR B 1 533 ? -5.914 -13.156 -9.227 1 95.5 533 TYR B N 1
ATOM 9915 C CA . TYR B 1 533 ? -6.324 -13.93 -8.062 1 95.5 533 TYR B CA 1
ATOM 9916 C C . TYR B 1 533 ? -7.824 -13.812 -7.824 1 95.5 533 TYR B C 1
ATOM 9918 O O . TYR B 1 533 ? -8.5 -14.805 -7.551 1 95.5 533 TYR B O 1
ATOM 9926 N N . LEU B 1 534 ? -8.383 -12.672 -8.008 1 95.5 534 LEU B N 1
ATOM 9927 C CA . LEU B 1 534 ? -9.812 -12.461 -7.836 1 95.5 534 LEU B CA 1
ATOM 9928 C C . LEU B 1 534 ? -10.609 -13.164 -8.93 1 95.5 534 LEU B C 1
ATOM 9930 O O . LEU B 1 534 ? -11.695 -13.688 -8.672 1 95.5 534 LEU B O 1
ATOM 9934 N N . SER B 1 535 ? -10.07 -13.164 -10.094 1 95.44 535 SER B N 1
ATOM 9935 C CA . SER B 1 535 ? -10.758 -13.828 -11.203 1 95.44 535 SER B CA 1
ATOM 9936 C C . SER B 1 535 ? -10.852 -15.328 -10.961 1 95.44 535 SER B C 1
ATOM 9938 O O . SER B 1 535 ? -11.859 -15.953 -11.305 1 95.44 535 SER B O 1
ATOM 9940 N N . VAL B 1 536 ? -9.828 -15.883 -10.414 1 95.81 536 VAL B N 1
ATOM 9941 C CA . VAL B 1 536 ? -9.852 -17.312 -10.117 1 95.81 536 VAL B CA 1
ATOM 9942 C C . VAL B 1 536 ? -10.922 -17.594 -9.062 1 95.81 536 VAL B C 1
ATOM 9944 O O . VAL B 1 536 ? -11.641 -18.594 -9.156 1 95.81 536 VAL B O 1
ATOM 9947 N N . LEU B 1 537 ? -11.031 -16.766 -8.07 1 95.81 537 LEU B N 1
ATOM 9948 C CA . LEU B 1 537 ? -12.039 -16.953 -7.031 1 95.81 537 LEU B CA 1
ATOM 9949 C C . LEU B 1 537 ? -13.445 -16.891 -7.617 1 95.81 537 LEU B C 1
ATOM 9951 O O . LEU B 1 537 ? -14.305 -17.688 -7.27 1 95.81 537 LEU B O 1
ATOM 9955 N N . LEU B 1 538 ? -13.633 -15.969 -8.547 1 95.56 538 LEU B N 1
ATOM 9956 C CA . LEU B 1 538 ? -14.953 -15.789 -9.141 1 95.56 538 LEU B CA 1
ATOM 9957 C C . LEU B 1 538 ? -15.312 -16.969 -10.047 1 95.56 538 LEU B C 1
ATOM 9959 O O . LEU B 1 538 ? -16.453 -17.438 -10.047 1 95.56 538 LEU B O 1
ATOM 9963 N N . VAL B 1 539 ? -14.352 -17.422 -10.789 1 95.62 539 VAL B N 1
ATOM 9964 C CA . VAL B 1 539 ? -14.602 -18.547 -11.68 1 95.62 539 VAL B CA 1
ATOM 9965 C C . VAL B 1 539 ? -14.844 -19.812 -10.859 1 95.62 539 VAL B C 1
ATOM 9967 O O . VAL B 1 539 ? -15.742 -20.594 -11.172 1 95.62 539 VAL B O 1
ATOM 9970 N N . ASP B 1 540 ? -14.07 -20.031 -9.805 1 95.19 540 ASP B N 1
ATOM 9971 C CA . ASP B 1 540 ? -14.266 -21.188 -8.945 1 95.19 540 ASP B CA 1
ATOM 9972 C C . ASP B 1 540 ? -15.625 -21.141 -8.25 1 95.19 540 ASP B C 1
ATOM 9974 O O . ASP B 1 540 ? -16.266 -22.172 -8.055 1 95.19 540 ASP B O 1
ATOM 9978 N N . ASN B 1 541 ? -16 -19.969 -7.836 1 94 541 ASN B N 1
ATOM 9979 C CA . ASN B 1 541 ? -17.328 -19.828 -7.219 1 94 541 ASN B CA 1
ATOM 9980 C C . ASN B 1 541 ? -18.438 -20.109 -8.219 1 94 541 ASN B C 1
ATOM 9982 O O . ASN B 1 541 ? -19.453 -20.719 -7.867 1 94 541 ASN B O 1
ATOM 9986 N N . ALA B 1 542 ? -18.281 -19.641 -9.43 1 92.75 542 ALA B N 1
ATOM 9987 C CA . ALA B 1 542 ? -19.312 -19.812 -10.453 1 92.75 542 ALA B CA 1
ATOM 9988 C C . ALA B 1 542 ? -19.484 -21.297 -10.812 1 92.75 542 ALA B C 1
ATOM 9990 O O . ALA B 1 542 ? -20.578 -21.734 -11.125 1 92.75 542 ALA B O 1
ATOM 9991 N N . HIS B 1 543 ? -18.453 -22.109 -10.719 1 91.88 543 HIS B N 1
ATOM 9992 C CA . HIS B 1 543 ? -18.531 -23.484 -11.188 1 91.88 543 HIS B CA 1
ATOM 9993 C C . HIS B 1 543 ? -18.547 -24.469 -10.023 1 91.88 543 HIS B C 1
ATOM 9995 O O . HIS B 1 543 ? -19.062 -25.578 -10.148 1 91.88 543 HIS B O 1
ATOM 10001 N N . ASN B 1 544 ? -17.953 -24.062 -8.859 1 91.88 544 ASN B N 1
ATOM 10002 C CA . ASN B 1 544 ? -17.812 -25.047 -7.785 1 91.88 544 ASN B CA 1
ATOM 10003 C C . ASN B 1 544 ? -18.5 -24.578 -6.512 1 91.88 544 ASN B C 1
ATOM 10005 O O . ASN B 1 544 ? -18.141 -25 -5.41 1 91.88 544 ASN B O 1
ATOM 10009 N N . ASN B 1 545 ? -19.375 -23.75 -6.598 1 92.25 545 ASN B N 1
ATOM 10010 C CA . ASN B 1 545 ? -20.172 -23.406 -5.418 1 92.25 545 ASN B CA 1
ATOM 10011 C C . ASN B 1 545 ? -20.969 -24.609 -4.918 1 92.25 545 ASN B C 1
ATOM 10013 O O . ASN B 1 545 ? -21.781 -25.172 -5.664 1 92.25 545 ASN B O 1
ATOM 10017 N N . PRO B 1 546 ? -20.719 -25.016 -3.711 1 90.94 546 PRO B N 1
ATOM 10018 C CA . PRO B 1 546 ? -21.344 -26.234 -3.223 1 90.94 546 PRO B CA 1
ATOM 10019 C C . PRO B 1 546 ? -22.875 -26.156 -3.211 1 90.94 546 PRO B C 1
ATOM 10021 O O . PRO B 1 546 ? -23.547 -27.141 -3.527 1 90.94 546 PRO B O 1
ATOM 10024 N N . THR B 1 547 ? -23.516 -25.016 -2.871 1 90.31 547 THR B N 1
ATOM 10025 C CA . THR B 1 547 ? -24.969 -24.875 -2.814 1 90.31 547 THR B CA 1
ATOM 10026 C C . THR B 1 547 ? -25.578 -24.953 -4.211 1 90.31 547 THR B C 1
ATOM 10028 O O . THR B 1 547 ? -26.609 -25.609 -4.406 1 90.31 547 THR B O 1
ATOM 10031 N N . MET B 1 548 ? -24.938 -24.344 -5.102 1 90.19 548 MET B N 1
ATOM 10032 C CA . MET B 1 548 ? -25.438 -24.359 -6.469 1 90.19 548 MET B CA 1
ATOM 10033 C C . MET B 1 548 ? -25.297 -25.734 -7.098 1 90.19 548 MET B C 1
ATOM 10035 O O . MET B 1 548 ? -26.219 -26.203 -7.777 1 90.19 548 MET B O 1
ATOM 10039 N N . ARG B 1 549 ? -24.203 -26.469 -6.879 1 90 549 ARG B N 1
ATOM 10040 C CA . ARG B 1 549 ? -23.953 -27.781 -7.457 1 90 549 ARG B CA 1
ATOM 10041 C C . ARG B 1 549 ? -24.906 -28.828 -6.883 1 90 549 ARG B C 1
ATOM 10043 O O . ARG B 1 549 ? -25.438 -29.656 -7.621 1 90 549 ARG B O 1
ATOM 10050 N N . VAL B 1 550 ? -25.125 -28.766 -5.578 1 88.62 550 VAL B N 1
ATOM 10051 C CA . VAL B 1 550 ? -26.031 -29.719 -4.945 1 88.62 550 VAL B CA 1
ATOM 10052 C C . VAL B 1 550 ? -27.469 -29.438 -5.406 1 88.62 550 VAL B C 1
ATOM 10054 O O . VAL B 1 550 ? -28.219 -30.375 -5.691 1 88.62 550 VAL B O 1
ATOM 10057 N N . PHE B 1 551 ? -27.766 -28.172 -5.531 1 87.75 551 PHE B N 1
ATOM 10058 C CA . PHE B 1 551 ? -29.094 -27.812 -5.996 1 87.75 551 PHE B CA 1
ATOM 10059 C C . PHE B 1 551 ? -29.328 -28.297 -7.422 1 87.75 551 PHE B C 1
ATOM 10061 O O . PHE B 1 551 ? -30.375 -28.875 -7.727 1 87.75 551 PHE B O 1
ATOM 10068 N N . ALA B 1 552 ? -28.391 -28.062 -8.266 1 86.06 552 ALA B N 1
ATOM 10069 C CA . ALA B 1 552 ? -28.484 -28.484 -9.656 1 86.06 552 ALA B CA 1
ATOM 10070 C C . ALA B 1 552 ? -28.562 -30.016 -9.758 1 86.06 552 ALA B C 1
ATOM 10072 O O . ALA B 1 552 ? -29.297 -30.547 -10.586 1 86.06 552 ALA B O 1
ATOM 10073 N N . HIS B 1 553 ? -27.812 -30.688 -8.93 1 84.31 553 HIS B N 1
ATOM 10074 C CA . HIS B 1 553 ? -27.828 -32.156 -8.93 1 84.31 553 HIS B CA 1
ATOM 10075 C C . HIS B 1 553 ? -29.172 -32.688 -8.477 1 84.31 553 HIS B C 1
ATOM 10077 O O . HIS B 1 553 ? -29.688 -33.656 -9.047 1 84.31 553 HIS B O 1
ATOM 10083 N N . LEU B 1 554 ? -29.75 -32.062 -7.508 1 80.44 554 LEU B N 1
ATOM 10084 C CA . LEU B 1 554 ? -31.062 -32.469 -7.02 1 80.44 554 LEU B CA 1
ATOM 10085 C C . LEU B 1 554 ? -32.125 -32.219 -8.07 1 80.44 554 LEU B C 1
ATOM 10087 O O . LEU B 1 554 ? -33.031 -33.062 -8.258 1 80.44 554 LEU B O 1
ATOM 10091 N N . LEU B 1 555 ? -31.969 -31.141 -8.773 1 81.44 555 LEU B N 1
ATOM 10092 C CA . LEU B 1 555 ? -32.938 -30.828 -9.836 1 81.44 555 LEU B CA 1
ATOM 10093 C C . LEU B 1 555 ? -32.781 -31.812 -10.992 1 81.44 555 LEU B C 1
ATOM 10095 O O . LEU B 1 555 ? -33.781 -32.25 -11.547 1 81.44 555 LEU B O 1
ATOM 10099 N N . TRP B 1 556 ? -31.594 -32.156 -11.328 1 80.25 556 TRP B N 1
ATOM 10100 C CA . TRP B 1 556 ? -31.328 -33.062 -12.43 1 80.25 556 TRP B CA 1
ATOM 10101 C C . TRP B 1 556 ? -31.828 -34.469 -12.094 1 80.25 556 TRP B C 1
ATOM 10103 O O . TRP B 1 556 ? -32.406 -35.156 -12.953 1 80.25 556 TRP B O 1
ATOM 10113 N N . THR B 1 557 ? -31.625 -34.938 -10.898 1 76.69 557 THR B N 1
ATOM 10114 C CA . THR B 1 557 ? -32.062 -36.25 -10.484 1 76.69 557 THR B CA 1
ATOM 10115 C C . THR B 1 557 ? -33.594 -36.344 -10.453 1 76.69 557 THR B C 1
ATOM 10117 O O . THR B 1 557 ? -34.156 -37.375 -10.82 1 76.69 557 THR B O 1
ATOM 10120 N N . LYS B 1 558 ? -34.188 -35.281 -10.133 1 73.88 558 LYS B N 1
ATOM 10121 C CA . LYS B 1 558 ? -35.625 -35.25 -10.102 1 73.88 558 LYS B CA 1
ATOM 10122 C C . LYS B 1 558 ? -36.219 -35.281 -11.516 1 73.88 558 LYS B C 1
ATOM 10124 O O . LYS B 1 558 ? -37.188 -36 -11.773 1 73.88 558 LYS B O 1
ATOM 10129 N N . VAL B 1 559 ? -35.562 -34.562 -12.312 1 75.75 559 VAL B N 1
ATOM 10130 C CA . VAL B 1 559 ? -36.031 -34.5 -13.688 1 75.75 559 VAL B CA 1
ATOM 10131 C C . VAL B 1 559 ? -35.844 -35.875 -14.359 1 75.75 559 VAL B C 1
ATOM 10133 O O . VAL B 1 559 ? -36.719 -36.344 -15.102 1 75.75 559 VAL B O 1
ATOM 10136 N N . LEU B 1 560 ? -34.781 -36.5 -14.086 1 70.94 560 LEU B N 1
ATOM 10137 C CA . LEU B 1 560 ? -34.469 -37.812 -14.68 1 70.94 560 LEU B CA 1
ATOM 10138 C C . LEU B 1 560 ? -35.438 -38.875 -14.141 1 70.94 560 LEU B C 1
ATOM 10140 O O . LEU B 1 560 ? -35.875 -39.75 -14.891 1 70.94 560 LEU B O 1
ATOM 10144 N N . SER B 1 561 ? -35.781 -38.781 -12.922 1 66.31 561 SER B N 1
ATOM 10145 C CA . SER B 1 561 ? -36.688 -39.75 -12.32 1 66.31 561 SER B CA 1
ATOM 10146 C C . SER B 1 561 ? -38.094 -39.594 -12.883 1 66.31 561 SER B C 1
ATOM 10148 O O . SER B 1 561 ? -38.781 -40.594 -13.125 1 66.31 561 SER B O 1
ATOM 10150 N N . THR B 1 562 ? -38.438 -38.406 -13.086 1 68.38 562 THR B N 1
ATOM 10151 C CA . THR B 1 562 ? -39.75 -38.156 -13.641 1 68.38 562 THR B CA 1
ATOM 10152 C C . THR B 1 562 ? -39.844 -38.625 -15.078 1 68.38 562 THR B C 1
ATOM 10154 O O . THR B 1 562 ? -40.875 -39.188 -15.492 1 68.38 562 THR B O 1
ATOM 10157 N N . ARG B 1 563 ? -38.812 -38.438 -15.789 1 66.62 563 ARG B N 1
ATOM 10158 C CA . ARG B 1 563 ? -38.781 -38.906 -17.172 1 66.62 563 ARG B CA 1
ATOM 10159 C C . ARG B 1 563 ? -38.781 -40.406 -17.266 1 66.62 563 ARG B C 1
ATOM 10161 O O . ARG B 1 563 ? -39.406 -41 -18.156 1 66.62 563 ARG B O 1
ATOM 10168 N N . TYR B 1 564 ? -38.125 -41 -16.344 1 61.56 564 TYR B N 1
ATOM 10169 C CA . TYR B 1 564 ? -38.062 -42.438 -16.281 1 61.56 564 TYR B CA 1
ATOM 10170 C C . TYR B 1 564 ? -39.438 -43.031 -15.969 1 61.56 564 TYR B C 1
ATOM 10172 O O . TYR B 1 564 ? -39.875 -44.031 -16.562 1 61.56 564 TYR B O 1
ATOM 10180 N N . VAL B 1 565 ? -40.188 -42.438 -15.062 1 58.97 565 VAL B N 1
ATOM 10181 C CA . VAL B 1 565 ? -41.531 -42.906 -14.664 1 58.97 565 VAL B CA 1
ATOM 10182 C C . VAL B 1 565 ? -42.5 -42.719 -15.82 1 58.97 565 VAL B C 1
ATOM 10184 O O . VAL B 1 565 ? -43.375 -43.562 -16.062 1 58.97 565 VAL B O 1
ATOM 10187 N N . GLN B 1 566 ? -42.375 -41.719 -16.438 1 61.53 566 GLN B N 1
ATOM 10188 C CA . GLN B 1 566 ? -43.281 -41.406 -17.547 1 61.53 566 GLN B CA 1
ATOM 10189 C C . GLN B 1 566 ? -43.031 -42.375 -18.719 1 61.53 566 GLN B C 1
ATOM 10191 O O . GLN B 1 566 ? -44 -42.781 -19.406 1 61.53 566 GLN B O 1
ATOM 10196 N N . ASN B 1 567 ? -41.906 -42.75 -18.906 1 57.56 567 ASN B N 1
ATOM 10197 C CA . ASN B 1 567 ? -41.594 -43.594 -20.031 1 57.56 567 ASN B CA 1
ATOM 10198 C C . ASN B 1 567 ? -41.844 -45.062 -19.703 1 57.56 567 ASN B C 1
ATOM 10200 O O . ASN B 1 567 ? -41.969 -45.906 -20.609 1 57.56 567 ASN B O 1
ATOM 10204 N N . CYS B 1 568 ? -41.906 -45.562 -18.453 1 46.97 568 CYS B N 1
ATOM 10205 C CA . CYS B 1 568 ? -42.281 -46.938 -18.109 1 46.97 568 CYS B CA 1
ATOM 10206 C C . CYS B 1 568 ? -43.688 -47 -17.547 1 46.97 568 CYS B C 1
ATOM 10208 O O . CYS B 1 568 ? -43.875 -47.031 -16.328 1 46.97 568 CYS B O 1
ATOM 10210 N N . PRO B 1 569 ? -44.844 -46.75 -18.234 1 47.53 569 PRO B N 1
ATOM 10211 C CA . PRO B 1 569 ? -46.219 -46.75 -17.719 1 47.53 569 PRO B CA 1
ATOM 10212 C C . PRO B 1 569 ? -46.625 -48.094 -17.109 1 47.53 569 PRO B C 1
ATOM 10214 O O . PRO B 1 569 ? -47.562 -48.188 -16.344 1 47.53 569 PRO B O 1
ATOM 10217 N N . GLY B 1 570 ? -46.281 -49.375 -17.766 1 43.03 570 GLY B N 1
ATOM 10218 C CA . GLY B 1 570 ? -46.875 -50.656 -17.391 1 43.03 570 GLY B CA 1
ATOM 10219 C C . GLY B 1 570 ? -46.531 -51.031 -15.953 1 43.03 570 GLY B C 1
ATOM 10220 O O . GLY B 1 570 ? -46.875 -52.156 -15.531 1 43.03 570 GLY B O 1
ATOM 10221 N N . MET B 1 571 ? -45.656 -50.5 -15.336 1 38.59 571 MET B N 1
ATOM 10222 C CA . MET B 1 571 ? -45.438 -51 -13.992 1 38.59 571 MET B CA 1
ATOM 10223 C C . MET B 1 571 ? -46.531 -50.562 -13.039 1 38.59 571 MET B C 1
ATOM 10225 O O . MET B 1 571 ? -46.531 -49.438 -12.555 1 38.59 571 MET B O 1
ATOM 10229 N N . ASP B 1 572 ? -47.844 -50.875 -13.359 1 37.66 572 ASP B N 1
ATOM 10230 C CA . ASP B 1 572 ? -48.906 -50.812 -12.375 1 37.66 572 ASP B CA 1
ATOM 10231 C C . ASP B 1 572 ? -48.5 -51.469 -11.062 1 37.66 572 ASP B C 1
ATOM 10233 O O . ASP B 1 572 ? -48.094 -52.625 -11.055 1 37.66 572 ASP B O 1
ATOM 10237 N N . PRO B 1 573 ? -48.188 -50.781 -10.055 1 38.81 573 PRO B N 1
ATOM 10238 C CA . PRO B 1 573 ? -47.781 -51.406 -8.789 1 38.81 573 PRO B CA 1
ATOM 10239 C C . PRO B 1 573 ? -48.688 -52.562 -8.383 1 38.81 573 PRO B C 1
ATOM 10241 O O . PRO B 1 573 ? -48.344 -53.344 -7.504 1 38.81 573 PRO B O 1
ATOM 10244 N N . GLU B 1 574 ? -49.969 -52.531 -8.758 1 35.88 574 GLU B N 1
ATOM 10245 C CA . GLU B 1 574 ? -50.906 -53.469 -8.141 1 35.88 574 GLU B CA 1
ATOM 10246 C C . GLU B 1 574 ? -50.688 -54.875 -8.656 1 35.88 574 GLU B C 1
ATOM 10248 O O . GLU B 1 574 ? -51.031 -55.844 -7.98 1 35.88 574 GLU B O 1
ATOM 10253 N N . GLU B 1 575 ? -50.625 -55.094 -9.961 1 33.97 575 GLU B N 1
ATOM 10254 C CA . GLU B 1 575 ? -50.812 -56.469 -10.422 1 33.97 575 GLU B CA 1
ATOM 10255 C C . GLU B 1 575 ? -49.594 -57.344 -10.125 1 33.97 575 GLU B C 1
ATOM 10257 O O . GLU B 1 575 ? -48.812 -57.656 -11.023 1 33.97 575 GLU B O 1
ATOM 10262 N N . ASP B 1 576 ? -48.781 -57.125 -9.055 1 34.28 576 ASP B N 1
ATOM 10263 C CA . ASP B 1 576 ? -47.75 -58.062 -8.594 1 34.28 576 ASP B CA 1
ATOM 10264 C C . ASP B 1 576 ? -48.312 -59.438 -8.305 1 34.28 576 ASP B C 1
ATOM 10266 O O . ASP B 1 576 ? -47.688 -60.25 -7.633 1 34.28 576 ASP B O 1
ATOM 10270 N N . SER B 1 577 ? -49.656 -59.688 -8.531 1 31.23 577 SER B N 1
ATOM 10271 C CA . SER B 1 577 ? -49.844 -61.031 -8.008 1 31.23 577 SER B CA 1
ATOM 10272 C C . SER B 1 577 ? -49.062 -62.062 -8.797 1 31.23 577 SER B C 1
ATOM 10274 O O . SER B 1 577 ? -48.344 -62.875 -8.211 1 31.23 577 SER B O 1
ATOM 10276 N N . LYS B 1 578 ? -49.719 -62.781 -9.789 1 32.69 578 LYS B N 1
ATOM 10277 C CA . LYS B 1 578 ? -49.5 -64.25 -9.961 1 32.69 578 LYS B CA 1
ATOM 10278 C C . LYS B 1 578 ? -48.219 -64.5 -10.695 1 32.69 578 LYS B C 1
ATOM 10280 O O . LYS B 1 578 ? -47.438 -65.375 -10.312 1 32.69 578 LYS B O 1
ATOM 10285 N N . GLU B 1 579 ? -48.25 -64.438 -12.047 1 29.39 579 GLU B N 1
ATOM 10286 C CA . GLU B 1 579 ? -47.531 -65.375 -12.859 1 29.39 579 GLU B CA 1
ATOM 10287 C C . GLU B 1 579 ? -46.031 -65.125 -12.805 1 29.39 579 GLU B C 1
ATOM 10289 O O . GLU B 1 579 ? -45.562 -64 -13.055 1 29.39 579 GLU B O 1
ATOM 10294 N N . ASP B 1 580 ? -45.219 -66 -12.031 1 29.66 580 ASP B N 1
ATOM 10295 C CA . ASP B 1 580 ? -43.812 -66.312 -11.75 1 29.66 580 ASP B CA 1
ATOM 10296 C C . ASP B 1 580 ? -43 -66.438 -13.039 1 29.66 580 ASP B C 1
ATOM 10298 O O . ASP B 1 580 ? -41.906 -67 -13.039 1 29.66 580 ASP B O 1
ATOM 10302 N N . SER B 1 581 ? -43.625 -66.25 -14.242 1 27.94 581 SER B N 1
ATOM 10303 C CA . SER B 1 581 ? -42.688 -66.75 -15.234 1 27.94 581 SER B CA 1
ATOM 10304 C C . SER B 1 581 ? -41.344 -66.062 -15.156 1 27.94 581 SER B C 1
ATOM 10306 O O . SER B 1 581 ? -41.281 -64.812 -15.094 1 27.94 581 SER B O 1
ATOM 10308 N N . GLU B 1 582 ? -40.25 -66.75 -14.641 1 27.91 582 GLU B N 1
ATOM 10309 C CA . GLU B 1 582 ? -38.844 -66.562 -14.297 1 27.91 582 GLU B CA 1
ATOM 10310 C C . GLU B 1 582 ? -38.094 -65.812 -15.391 1 27.91 582 GLU B C 1
ATOM 10312 O O . GLU B 1 582 ? -37.031 -65.188 -15.133 1 27.91 582 GLU B O 1
ATOM 10317 N N . GLU B 1 583 ? -38.438 -66.25 -16.688 1 27.03 583 GLU B N 1
ATOM 10318 C CA . GLU B 1 583 ? -37.281 -66.125 -17.562 1 27.03 583 GLU B CA 1
ATOM 10319 C C . GLU B 1 583 ? -36.812 -64.688 -17.688 1 27.03 583 GLU B C 1
ATOM 10321 O O . GLU B 1 583 ? -35.625 -64.375 -17.5 1 27.03 583 GLU B O 1
ATOM 10326 N N . ASP B 1 584 ? -37.312 -64.125 -18.859 1 28.56 584 ASP B N 1
ATOM 10327 C CA . ASP B 1 584 ? -36.594 -63.125 -19.625 1 28.56 584 ASP B CA 1
ATOM 10328 C C . ASP B 1 584 ? -36.656 -61.75 -18.953 1 28.56 584 ASP B C 1
ATOM 10330 O O . ASP B 1 584 ? -36.375 -60.719 -19.594 1 28.56 584 ASP B O 1
ATOM 10334 N N . SER B 1 585 ? -37.5 -61.656 -17.922 1 28.77 585 SER B N 1
ATOM 10335 C CA . SER B 1 585 ? -37.719 -60.344 -17.328 1 28.77 585 SER B CA 1
ATOM 10336 C C . SER B 1 585 ? -36.406 -59.75 -16.812 1 28.77 585 SER B C 1
ATOM 10338 O O . SER B 1 585 ? -36.375 -59.156 -15.734 1 28.77 585 SER B O 1
ATOM 10340 N N . GLU B 1 586 ? -35.312 -60.469 -17.094 1 28.73 586 GLU B N 1
ATOM 10341 C CA . GLU B 1 586 ? -34 -60 -16.688 1 28.73 586 GLU B CA 1
ATOM 10342 C C . GLU B 1 586 ? -33.719 -58.594 -17.219 1 28.73 586 GLU B C 1
ATOM 10344 O O . GLU B 1 586 ? -32.688 -57.969 -16.906 1 28.73 586 GLU B O 1
ATOM 10349 N N . LEU B 1 587 ? -34.375 -58.312 -18.406 1 27.81 587 LEU B N 1
ATOM 10350 C CA . LEU B 1 587 ? -33.781 -57.156 -19.062 1 27.81 587 LEU B CA 1
ATOM 10351 C C . LEU B 1 587 ? -33.875 -55.906 -18.172 1 27.81 587 LEU B C 1
ATOM 10353 O O . LEU B 1 587 ? -32.906 -55.188 -17.969 1 27.81 587 LEU B O 1
ATOM 10357 N N . LEU B 1 588 ? -34.938 -55.094 -18.516 1 31.06 588 LEU B N 1
ATOM 10358 C CA . LEU B 1 588 ? -34.969 -53.719 -18.094 1 31.06 588 LEU B CA 1
ATOM 10359 C C . LEU B 1 588 ? -35.344 -53.594 -16.625 1 31.06 588 LEU B C 1
ATOM 10361 O O . LEU B 1 588 ? -35.969 -52.594 -16.203 1 31.06 588 LEU B O 1
ATOM 10365 N N . THR B 1 589 ? -35.375 -54.719 -15.812 1 27.94 589 THR B N 1
ATOM 10366 C CA . THR B 1 589 ? -35.812 -54.594 -14.422 1 27.94 589 THR B CA 1
ATOM 10367 C C . THR B 1 589 ? -35.094 -53.469 -13.711 1 27.94 589 THR B C 1
ATOM 10369 O O . THR B 1 589 ? -34.031 -53.062 -14.125 1 27.94 589 THR B O 1
ATOM 10372 N N . GLY B 1 590 ? -35.719 -53 -12.508 1 30.23 590 GLY B N 1
ATOM 10373 C CA . GLY B 1 590 ? -35.281 -52.031 -11.516 1 30.23 590 GLY B CA 1
ATOM 10374 C C . GLY B 1 590 ? -33.781 -52.094 -11.258 1 30.23 590 GLY B C 1
ATOM 10375 O O . GLY B 1 590 ? -33.25 -51.281 -10.508 1 30.23 590 GLY B O 1
ATOM 10376 N N . GLU B 1 591 ? -33.094 -53.25 -11.477 1 31.39 591 GLU B N 1
ATOM 10377 C CA . GLU B 1 591 ? -31.703 -53.438 -11.133 1 31.39 591 GLU B CA 1
ATOM 10378 C C . GLU B 1 591 ? -30.797 -52.625 -12.078 1 31.39 591 GLU B C 1
ATOM 10380 O O . GLU B 1 591 ? -29.703 -52.219 -11.688 1 31.39 591 GLU B O 1
ATOM 10385 N N . ARG B 1 592 ? -31.094 -52.531 -13.414 1 34.56 592 ARG B N 1
ATOM 10386 C CA . ARG B 1 592 ? -30.188 -51.75 -14.242 1 34.56 592 ARG B CA 1
ATOM 10387 C C . ARG B 1 592 ? -30.312 -50.25 -13.945 1 34.56 592 ARG B C 1
ATOM 10389 O O . ARG B 1 592 ? -29.344 -49.5 -14.047 1 34.56 592 ARG B O 1
ATOM 10396 N N . LEU B 1 593 ? -31.453 -49.781 -13.797 1 34 593 LEU B N 1
ATOM 10397 C CA . LEU B 1 593 ? -31.484 -48.375 -13.328 1 34 593 LEU B CA 1
ATOM 10398 C C . LEU B 1 593 ? -30.859 -48.281 -11.938 1 34 593 LEU B C 1
ATOM 10400 O O . LEU B 1 593 ? -30.156 -47.312 -11.648 1 34 593 LEU B O 1
ATOM 10404 N N . SER B 1 594 ? -31.125 -49.156 -10.883 1 32.88 594 SER B N 1
ATOM 10405 C CA . SER B 1 594 ? -30.422 -49.25 -9.602 1 32.88 594 SER B CA 1
ATOM 10406 C C . SER B 1 594 ? -28.938 -49.562 -9.812 1 32.88 594 SER B C 1
ATOM 10408 O O . SER B 1 594 ? -28.094 -49.125 -9.039 1 32.88 594 SER B O 1
ATOM 10410 N N . ALA B 1 595 ? -28.469 -50.469 -10.656 1 32.47 595 ALA B N 1
ATOM 10411 C CA . ALA B 1 595 ? -27.062 -50.75 -10.961 1 32.47 595 ALA B CA 1
ATOM 10412 C C . ALA B 1 595 ? -26.375 -49.531 -11.547 1 32.47 595 ALA B C 1
ATOM 10414 O O . ALA B 1 595 ? -25.203 -49.281 -11.25 1 32.47 595 ALA B O 1
ATOM 10415 N N . SER B 1 596 ? -26.891 -48.875 -12.633 1 33.78 596 SER B N 1
ATOM 10416 C CA . SER B 1 596 ? -26.234 -47.625 -13.031 1 33.78 596 SER B CA 1
ATOM 10417 C C . SER B 1 596 ? -26.297 -46.594 -11.914 1 33.78 596 SER B C 1
ATOM 10419 O O . SER B 1 596 ? -25.344 -45.844 -11.711 1 33.78 596 SER B O 1
ATOM 10421 N N . LEU B 1 597 ? -27.406 -46.344 -11.086 1 34.75 597 LEU B N 1
ATOM 10422 C CA . LEU B 1 597 ? -27.406 -45.562 -9.859 1 34.75 597 LEU B CA 1
ATOM 10423 C C . LEU B 1 597 ? -26.75 -46.344 -8.719 1 34.75 597 LEU B C 1
ATOM 10425 O O . LEU B 1 597 ? -26.469 -45.75 -7.66 1 34.75 597 LEU B O 1
ATOM 10429 N N . SER B 1 598 ? -26.781 -47.656 -8.516 1 31.72 598 SER B N 1
ATOM 10430 C CA . SER B 1 598 ? -26.172 -48.469 -7.445 1 31.72 598 SER B CA 1
ATOM 10431 C C . SER B 1 598 ? -24.656 -48.312 -7.441 1 31.72 598 SER B C 1
ATOM 10433 O O . SER B 1 598 ? -23.969 -49 -6.668 1 31.72 598 SER B O 1
ATOM 10435 N N . LEU B 1 599 ? -24.047 -48.094 -8.523 1 31.64 599 LEU B N 1
ATOM 10436 C CA . LEU B 1 599 ? -22.594 -48.094 -8.375 1 31.64 599 LEU B CA 1
ATOM 10437 C C . LEU B 1 599 ? -22.156 -47.219 -7.215 1 31.64 599 LEU B C 1
ATOM 10439 O O . LEU B 1 599 ? -21 -46.781 -7.152 1 31.64 599 LEU B O 1
ATOM 10443 N N . VAL B 1 600 ? -23.094 -46.469 -6.441 1 33.03 600 VAL B N 1
ATOM 10444 C CA . VAL B 1 600 ? -22.609 -46.031 -5.141 1 33.03 600 VAL B CA 1
ATOM 10445 C C . VAL B 1 600 ? -22.391 -47.25 -4.23 1 33.03 600 VAL B C 1
ATOM 10447 O O . VAL B 1 600 ? -23.312 -48.031 -4 1 33.03 600 VAL B O 1
ATOM 10450 N N . THR B 1 601 ? -21.312 -47.938 -4.184 1 29.48 601 THR B N 1
ATOM 10451 C CA . THR B 1 601 ? -20.969 -48.938 -3.189 1 29.48 601 THR B CA 1
ATOM 10452 C C . THR B 1 601 ? -21.641 -48.625 -1.855 1 29.48 601 THR B C 1
ATOM 10454 O O . THR B 1 601 ? -21.797 -47.469 -1.479 1 29.48 601 THR B O 1
ATOM 10457 N N . PRO B 1 602 ? -22.453 -49.625 -1.188 1 30.69 602 PRO B N 1
ATOM 10458 C CA . PRO B 1 602 ? -23.078 -49.562 0.136 1 30.69 602 PRO B CA 1
ATOM 10459 C C . PRO B 1 602 ? -22.172 -48.938 1.188 1 30.69 602 PRO B C 1
ATOM 10461 O O . PRO B 1 602 ? -22.641 -48.5 2.246 1 30.69 602 PRO B O 1
ATOM 10464 N N . ASP B 1 603 ? -20.969 -49.438 1.336 1 32.06 603 ASP B N 1
ATOM 10465 C CA . ASP B 1 603 ? -20.266 -49.031 2.555 1 32.06 603 ASP B CA 1
ATOM 10466 C C . ASP B 1 603 ? -20.219 -47.531 2.699 1 32.06 603 ASP B C 1
ATOM 10468 O O . ASP B 1 603 ? -19.594 -47 3.627 1 32.06 603 ASP B O 1
ATOM 10472 N N . SER B 1 604 ? -20.016 -46.812 1.587 1 30.42 604 SER B N 1
ATOM 10473 C CA . SER B 1 604 ? -19.953 -45.406 1.977 1 30.42 604 SER B CA 1
ATOM 10474 C C . SER B 1 604 ? -21.297 -44.875 2.459 1 30.42 604 SER B C 1
ATOM 10476 O O . SER B 1 604 ? -22.344 -45.344 1.999 1 30.42 604 SER B O 1
ATOM 10478 N N . PRO B 1 605 ? -21.5 -44.156 3.688 1 30.94 605 PRO B N 1
ATOM 10479 C CA . PRO B 1 605 ? -22.781 -43.719 4.277 1 30.94 605 PRO B CA 1
ATOM 10480 C C . PRO B 1 605 ? -23.859 -43.469 3.23 1 30.94 605 PRO B C 1
ATOM 10482 O O . PRO B 1 605 ? -23.547 -43.281 2.049 1 30.94 605 PRO B O 1
ATOM 10485 N N . THR B 1 606 ? -25.344 -43.406 3.693 1 30.88 606 THR B N 1
ATOM 10486 C CA . THR B 1 606 ? -26.688 -43.156 3.213 1 30.88 606 THR B CA 1
ATOM 10487 C C . THR B 1 606 ? -26.703 -42 2.201 1 30.88 606 THR B C 1
ATOM 10489 O O . THR B 1 606 ? -26.453 -40.844 2.559 1 30.88 606 THR B O 1
ATOM 10492 N N . SER B 1 607 ? -26.188 -42.125 1.184 1 32.84 607 SER B N 1
ATOM 10493 C CA . SER B 1 607 ? -26.453 -41.125 0.141 1 32.84 607 SER B CA 1
ATOM 10494 C C . SER B 1 607 ? -27.938 -40.812 0.063 1 32.84 607 SER B C 1
ATOM 10496 O O . SER B 1 607 ? -28.781 -41.688 -0.029 1 32.84 607 SER B O 1
ATOM 10498 N N . LEU B 1 608 ? -28.453 -39.781 0.747 1 34.25 608 LEU B N 1
ATOM 10499 C CA . LEU B 1 608 ? -29.797 -39.25 0.878 1 34.25 608 LEU B CA 1
ATOM 10500 C C . LEU B 1 608 ? -30.609 -39.531 -0.388 1 34.25 608 LEU B C 1
ATOM 10502 O O . LEU B 1 608 ? -31.828 -39.719 -0.322 1 34.25 608 LEU B O 1
ATOM 10506 N N . TRP B 1 609 ? -30 -39.375 -1.589 1 36 609 TRP B N 1
ATOM 10507 C CA . TRP B 1 609 ? -30.828 -39.031 -2.736 1 36 609 TRP B CA 1
ATOM 10508 C C . TRP B 1 609 ? -31.453 -40.25 -3.371 1 36 609 TRP B C 1
ATOM 10510 O O . TRP B 1 609 ? -32.219 -40.156 -4.332 1 36 609 TRP B O 1
ATOM 10520 N N . THR B 1 610 ? -30.953 -41.375 -3.287 1 36 610 THR B N 1
ATOM 10521 C CA . THR B 1 610 ? -31.531 -42.469 -4.082 1 36 610 THR B CA 1
ATOM 10522 C C . THR B 1 610 ? -32.969 -42.719 -3.676 1 36 610 THR B C 1
ATOM 10524 O O . THR B 1 610 ? -33.719 -43.375 -4.406 1 36 610 THR B O 1
ATOM 10527 N N . SER B 1 611 ? -33.375 -42.656 -2.371 1 35.5 611 SER B N 1
ATOM 10528 C CA . SER B 1 611 ? -34.719 -43.156 -2.1 1 35.5 611 SER B CA 1
ATOM 10529 C C . SER B 1 611 ? -35.75 -42.094 -2.467 1 35.5 611 SER B C 1
ATOM 10531 O O . SER B 1 611 ? -36.062 -41.219 -1.67 1 35.5 611 SER B O 1
ATOM 10533 N N . VAL B 1 612 ? -35.75 -41.312 -3.537 1 37.44 612 VAL B N 1
ATOM 10534 C CA . VAL B 1 612 ? -37 -40.594 -3.855 1 37.44 612 VAL B CA 1
ATOM 10535 C C . VAL B 1 612 ? -38.188 -41.531 -3.785 1 37.44 612 VAL B C 1
ATOM 10537 O O . VAL B 1 612 ? -38.312 -42.438 -4.625 1 37.44 612 VAL B O 1
ATOM 10540 N N . ASP B 1 613 ? -38.625 -42.094 -2.684 1 37.44 613 ASP B N 1
ATOM 10541 C CA . ASP B 1 613 ? -39.906 -42.75 -2.533 1 37.44 613 ASP B CA 1
ATOM 10542 C C . ASP B 1 613 ? -41.031 -41.969 -3.238 1 37.44 613 ASP B C 1
ATOM 10544 O O . ASP B 1 613 ? -41.156 -40.75 -3.043 1 37.44 613 ASP B O 1
ATOM 10548 N N . ILE B 1 614 ? -41.562 -42.25 -4.414 1 38.41 614 ILE B N 1
ATOM 10549 C CA . ILE B 1 614 ? -42.75 -41.875 -5.207 1 38.41 614 ILE B CA 1
ATOM 10550 C C . ILE B 1 614 ? -43.875 -41.438 -4.285 1 38.41 614 ILE B C 1
ATOM 10552 O O . ILE B 1 614 ? -44.75 -40.656 -4.684 1 38.41 614 ILE B O 1
ATOM 10556 N N . SER B 1 615 ? -44.156 -42.031 -3.109 1 38.09 615 SER B N 1
ATOM 10557 C CA . SER B 1 615 ? -45.281 -41.688 -2.258 1 38.09 615 SER B CA 1
ATOM 10558 C C . SER B 1 615 ? -45.219 -40.25 -1.79 1 38.09 615 SER B C 1
ATOM 10560 O O . SER B 1 615 ? -46.125 -39.75 -1.119 1 38.09 615 SER B O 1
ATOM 10562 N N . ASP B 1 616 ? -44.25 -39.438 -1.846 1 41.97 616 ASP B N 1
ATOM 10563 C CA . ASP B 1 616 ? -43.938 -38.156 -1.214 1 41.97 616 ASP B CA 1
ATOM 10564 C C . ASP B 1 616 ? -44.594 -37 -1.99 1 41.97 616 ASP B C 1
ATOM 10566 O O . ASP B 1 616 ? -44.125 -35.844 -1.9 1 41.97 616 ASP B O 1
ATOM 10570 N N . ARG B 1 617 ? -45.469 -37.125 -2.838 1 43.06 617 ARG B N 1
ATOM 10571 C CA . ARG B 1 617 ? -46.344 -36.125 -3.447 1 43.06 617 ARG B CA 1
ATOM 10572 C C . ARG B 1 617 ? -46.875 -35.156 -2.404 1 43.06 617 ARG B C 1
ATOM 10574 O O . ARG B 1 617 ? -47 -33.969 -2.678 1 43.06 617 ARG B O 1
ATOM 10581 N N . VAL B 1 618 ? -47.312 -35.625 -1.259 1 44.91 618 VAL B N 1
ATOM 10582 C CA . VAL B 1 618 ? -47.906 -34.781 -0.217 1 44.91 618 VAL B CA 1
ATOM 10583 C C . VAL B 1 618 ? -46.844 -33.812 0.327 1 44.91 618 VAL B C 1
ATOM 10585 O O . VAL B 1 618 ? -47.125 -32.656 0.593 1 44.91 618 VAL B O 1
ATOM 10588 N N . LYS B 1 619 ? -45.594 -34.156 0.498 1 49.59 619 LYS B N 1
ATOM 10589 C CA . LYS B 1 619 ? -44.469 -33.406 1.04 1 49.59 619 LYS B CA 1
ATOM 10590 C C . LYS B 1 619 ? -43.938 -32.406 0.019 1 49.59 619 LYS B C 1
ATOM 10592 O O . LYS B 1 619 ? -43.469 -31.328 0.388 1 49.59 619 LYS B O 1
ATOM 10597 N N . SER B 1 620 ? -44.25 -32.562 -1.207 1 54.94 620 SER B N 1
ATOM 10598 C CA . SER B 1 620 ? -43.812 -31.703 -2.287 1 54.94 620 SER B CA 1
ATOM 10599 C C . SER B 1 620 ? -44.562 -30.375 -2.268 1 54.94 620 SER B C 1
ATOM 10601 O O . SER B 1 620 ? -43.969 -29.312 -2.494 1 54.94 620 SER B O 1
ATOM 10603 N N . ARG B 1 621 ? -45.781 -30.516 -1.934 1 52.78 621 ARG B N 1
ATOM 10604 C CA . ARG B 1 621 ? -46.531 -29.25 -1.909 1 52.78 621 ARG B CA 1
ATOM 10605 C C . ARG B 1 621 ? -45.969 -28.312 -0.837 1 52.78 621 ARG B C 1
ATOM 10607 O O . ARG B 1 621 ? -45.875 -27.109 -1.056 1 52.78 621 ARG B O 1
ATOM 10614 N N . ARG B 1 622 ? -45.75 -28.906 0.241 1 54.44 622 ARG B N 1
ATOM 10615 C CA . ARG B 1 622 ? -45.188 -28.078 1.318 1 54.44 622 ARG B CA 1
ATOM 10616 C C . ARG B 1 622 ? -43.844 -27.531 0.938 1 54.44 622 ARG B C 1
ATOM 10618 O O . ARG B 1 622 ? -43.531 -26.375 1.221 1 54.44 622 ARG B O 1
ATOM 10625 N N . ALA B 1 623 ? -43.062 -28.359 0.41 1 58.91 623 ALA B N 1
ATOM 10626 C CA . ALA B 1 623 ? -41.75 -27.906 -0.009 1 58.91 623 ALA B CA 1
ATOM 10627 C C . ALA B 1 623 ? -41.844 -26.828 -1.082 1 58.91 623 ALA B C 1
ATOM 10629 O O . ALA B 1 623 ? -41.094 -25.859 -1.059 1 58.91 623 ALA B O 1
ATOM 10630 N N . ARG B 1 624 ? -42.812 -27.016 -1.918 1 61 624 ARG B N 1
ATOM 10631 C CA . ARG B 1 624 ? -43.031 -26 -2.934 1 61 624 ARG B CA 1
ATOM 10632 C C . ARG B 1 624 ? -43.531 -24.703 -2.301 1 61 624 ARG B C 1
ATOM 10634 O O . ARG B 1 624 ? -43.094 -23.609 -2.709 1 61 624 ARG B O 1
ATOM 10641 N N . THR B 1 625 ? -44.344 -24.844 -1.363 1 59.06 625 THR B N 1
ATOM 10642 C CA . THR B 1 625 ? -44.844 -23.641 -0.689 1 59.06 625 THR B CA 1
ATOM 10643 C C . THR B 1 625 ? -43.719 -22.953 0.06 1 59.06 625 THR B C 1
ATOM 10645 O O . THR B 1 625 ? -43.625 -21.719 0.054 1 59.06 625 THR B O 1
ATOM 10648 N N . ARG B 1 626 ? -42.875 -23.641 0.643 1 63.31 626 ARG B N 1
ATOM 10649 C CA . ARG B 1 626 ? -41.75 -23.047 1.367 1 63.31 626 ARG B CA 1
ATOM 10650 C C . ARG B 1 626 ? -40.75 -22.406 0.405 1 63.31 626 ARG B C 1
ATOM 10652 O O . ARG B 1 626 ? -40.219 -21.344 0.691 1 63.31 626 ARG B O 1
ATOM 10659 N N . TRP B 1 627 ? -40.562 -23.031 -0.658 1 65.69 627 TRP B N 1
ATOM 10660 C CA . TRP B 1 627 ? -39.656 -22.469 -1.673 1 65.69 627 TRP B CA 1
ATOM 10661 C C . TRP B 1 627 ? -40.25 -21.172 -2.23 1 65.69 627 TRP B C 1
ATOM 10663 O O . TRP B 1 627 ? -39.5 -20.188 -2.41 1 65.69 627 TRP B O 1
ATOM 10673 N N . VAL B 1 628 ? -41.5 -21.188 -2.488 1 63.22 628 VAL B N 1
ATOM 10674 C CA . VAL B 1 628 ? -42.156 -19.969 -2.977 1 63.22 628 VAL B CA 1
ATOM 10675 C C . VAL B 1 628 ? -42.062 -18.891 -1.91 1 63.22 628 VAL B C 1
ATOM 10677 O O . VAL B 1 628 ? -41.844 -17.719 -2.225 1 63.22 628 VAL B O 1
ATOM 10680 N N . LEU B 1 629 ? -42.188 -19.375 -0.792 1 67 629 LEU B N 1
ATOM 10681 C CA . LEU B 1 629 ? -42.062 -18.406 0.291 1 67 629 LEU B CA 1
ATOM 10682 C C . LEU B 1 629 ? -40.625 -17.859 0.356 1 67 629 LEU B C 1
ATOM 10684 O O . LEU B 1 629 ? -40.438 -16.641 0.488 1 67 629 LEU B O 1
ATOM 10688 N N . ALA B 1 630 ? -39.719 -18.672 0.344 1 69.31 630 ALA B N 1
ATOM 10689 C CA . ALA B 1 630 ? -38.344 -18.234 0.392 1 69.31 630 ALA B CA 1
ATOM 10690 C C . ALA B 1 630 ? -38 -17.328 -0.792 1 69.31 630 ALA B C 1
ATOM 10692 O O . ALA B 1 630 ? -37.344 -16.297 -0.628 1 69.31 630 ALA B O 1
ATOM 10693 N N . PHE B 1 631 ? -38.438 -17.766 -1.878 1 63.47 631 PHE B N 1
ATOM 10694 C CA . PHE B 1 631 ? -38.25 -16.969 -3.084 1 63.47 631 PHE B CA 1
ATOM 10695 C C . PHE B 1 631 ? -38.906 -15.602 -2.938 1 63.47 631 PHE B C 1
ATOM 10697 O O . PHE B 1 631 ? -38.312 -14.586 -3.309 1 63.47 631 PHE B O 1
ATOM 10704 N N . THR B 1 632 ? -40.094 -15.633 -2.467 1 61.75 632 THR B N 1
ATOM 10705 C CA . THR B 1 632 ? -40.781 -14.367 -2.246 1 61.75 632 THR B CA 1
ATOM 10706 C C . THR B 1 632 ? -40.062 -13.531 -1.192 1 61.75 632 THR B C 1
ATOM 10708 O O . THR B 1 632 ? -39.969 -12.305 -1.328 1 61.75 632 THR B O 1
ATOM 10711 N N . LEU B 1 633 ? -39.5 -14.227 -0.298 1 64.31 633 LEU B N 1
ATOM 10712 C CA . LEU B 1 633 ? -38.844 -13.492 0.776 1 64.31 633 LEU B CA 1
ATOM 10713 C C . LEU B 1 633 ? -37.5 -12.938 0.313 1 64.31 633 LEU B C 1
ATOM 10715 O O . LEU B 1 633 ? -37.094 -11.844 0.727 1 64.31 633 LEU B O 1
ATOM 10719 N N . ILE B 1 634 ? -36.906 -13.695 -0.43 1 63.78 634 ILE B N 1
ATOM 10720 C CA . ILE B 1 634 ? -35.625 -13.242 -0.959 1 63.78 634 ILE B CA 1
ATOM 10721 C C . ILE B 1 634 ? -35.844 -12.031 -1.861 1 63.78 634 ILE B C 1
ATOM 10723 O O . ILE B 1 634 ? -35.062 -11.078 -1.835 1 63.78 634 ILE B O 1
ATOM 10727 N N . ASN B 1 635 ? -36.938 -12.195 -2.549 1 55.25 635 ASN B N 1
ATOM 10728 C CA . ASN B 1 635 ? -37.219 -11.109 -3.482 1 55.25 635 ASN B CA 1
ATOM 10729 C C . ASN B 1 635 ? -37.906 -9.945 -2.789 1 55.25 635 ASN B C 1
ATOM 10731 O O . ASN B 1 635 ? -38 -8.852 -3.357 1 55.25 635 ASN B O 1
ATOM 10735 N N . ASN B 1 636 ? -38.531 -10.336 -1.728 1 52.72 636 ASN B N 1
ATOM 10736 C CA . ASN B 1 636 ? -39.188 -9.305 -0.929 1 52.72 636 ASN B CA 1
ATOM 10737 C C . ASN B 1 636 ? -38.688 -9.305 0.51 1 52.72 636 ASN B C 1
ATOM 10739 O O . ASN B 1 636 ? -39.375 -9.75 1.42 1 52.72 636 ASN B O 1
ATOM 10743 N N . PRO B 1 637 ? -37.406 -8.938 0.608 1 59.12 637 PRO B N 1
ATOM 10744 C CA . PRO B 1 637 ? -36.781 -9.055 1.935 1 59.12 637 PRO B CA 1
ATOM 10745 C C . PRO B 1 637 ? -37.594 -8.344 3.02 1 59.12 637 PRO B C 1
ATOM 10747 O O . PRO B 1 637 ? -37.531 -8.719 4.195 1 59.12 637 PRO B O 1
ATOM 10750 N N . GLN B 1 638 ? -38.438 -7.434 2.645 1 54.88 638 GLN B N 1
ATOM 10751 C CA . GLN B 1 638 ? -39.25 -6.742 3.625 1 54.88 638 GLN B CA 1
ATOM 10752 C C . GLN B 1 638 ? -40.281 -7.691 4.242 1 54.88 638 GLN B C 1
ATOM 10754 O O . GLN B 1 638 ? -40.688 -7.523 5.402 1 54.88 638 GLN B O 1
ATOM 10759 N N . LEU B 1 639 ? -40.656 -8.602 3.445 1 58.94 639 LEU B N 1
ATOM 10760 C CA . LEU B 1 639 ? -41.656 -9.547 3.912 1 58.94 639 LEU B CA 1
ATOM 10761 C C . LEU B 1 639 ? -41.094 -10.516 4.93 1 58.94 639 LEU B C 1
ATOM 10763 O O . LEU B 1 639 ? -41.812 -11.078 5.754 1 58.94 639 LEU B O 1
ATOM 10767 N N . GLN B 1 640 ? -39.844 -10.594 4.871 1 62.03 640 GLN B N 1
ATOM 10768 C CA . GLN B 1 640 ? -39.188 -11.5 5.797 1 62.03 640 GLN B CA 1
ATOM 10769 C C . GLN B 1 640 ? -39.312 -11.016 7.238 1 62.03 640 GLN B C 1
ATOM 10771 O O . GLN B 1 640 ? -39.5 -11.812 8.156 1 62.03 640 GLN B O 1
ATOM 10776 N N . LYS B 1 641 ? -39.281 -9.695 7.367 1 57.59 641 LYS B N 1
ATOM 10777 C CA . LYS B 1 641 ? -39.375 -9.117 8.703 1 57.59 641 LYS B CA 1
ATOM 10778 C C . LYS B 1 641 ? -40.812 -9.148 9.211 1 57.59 641 LYS B C 1
ATOM 10780 O O . LYS B 1 641 ? -41.062 -9.133 10.414 1 57.59 641 LYS B O 1
ATOM 10785 N N . LEU B 1 642 ? -41.719 -9.273 8.328 1 53.25 642 LEU B N 1
ATOM 10786 C CA . LEU B 1 642 ? -43.125 -9.195 8.695 1 53.25 642 LEU B CA 1
ATOM 10787 C C . LEU B 1 642 ? -43.719 -10.594 8.898 1 53.25 642 LEU B C 1
ATOM 10789 O O . LEU B 1 642 ? -44.906 -10.734 9.203 1 53.25 642 LEU B O 1
ATOM 10793 N N . ARG B 1 643 ? -42.844 -11.484 8.875 1 57.12 643 ARG B N 1
ATOM 10794 C CA . ARG B 1 643 ? -43.344 -12.844 9.062 1 57.12 643 ARG B CA 1
ATOM 10795 C C . ARG B 1 643 ? -43.625 -13.117 10.539 1 57.12 643 ARG B C 1
ATOM 10797 O O . ARG B 1 643 ? -42.969 -12.562 11.414 1 57.12 643 ARG B O 1
ATOM 10804 N N . LYS B 1 644 ? -44.656 -13.93 10.734 1 54.12 644 LYS B N 1
ATOM 10805 C CA . LYS B 1 644 ? -45.156 -14.203 12.078 1 54.12 644 LYS B CA 1
ATOM 10806 C C . LYS B 1 644 ? -44.031 -14.602 13.023 1 54.12 644 LYS B C 1
ATOM 10808 O O . LYS B 1 644 ? -43.969 -14.141 14.164 1 54.12 644 LYS B O 1
ATOM 10813 N N . HIS B 1 645 ? -43.219 -15.375 12.461 1 52.06 645 HIS B N 1
ATOM 10814 C CA . HIS B 1 645 ? -42.156 -15.844 13.352 1 52.06 645 HIS B CA 1
ATOM 10815 C C . HIS B 1 645 ? -41.156 -14.75 13.625 1 52.06 645 HIS B C 1
ATOM 10817 O O . HIS B 1 645 ? -40.625 -14.648 14.734 1 52.06 645 HIS B O 1
ATOM 10823 N N . ALA B 1 646 ? -40.969 -13.938 12.672 1 54.56 646 ALA B N 1
ATOM 10824 C CA . ALA B 1 646 ? -40.062 -12.828 12.898 1 54.56 646 ALA B CA 1
ATOM 10825 C C . ALA B 1 646 ? -40.688 -11.742 13.758 1 54.56 646 ALA B C 1
ATOM 10827 O O . ALA B 1 646 ? -40.031 -11.18 14.641 1 54.56 646 ALA B O 1
ATOM 10828 N N . LEU B 1 647 ? -41.938 -11.516 13.547 1 50.75 647 LEU B N 1
ATOM 10829 C CA . LEU B 1 647 ? -42.688 -10.578 14.383 1 50.75 647 LEU B CA 1
ATOM 10830 C C . LEU B 1 647 ? -42.938 -11.164 15.766 1 50.75 647 LEU B C 1
ATOM 10832 O O . LEU B 1 647 ? -42.875 -10.445 16.766 1 50.75 647 LEU B O 1
ATOM 10836 N N . ALA B 1 648 ? -43.281 -12.469 15.82 1 49.44 648 ALA B N 1
ATOM 10837 C CA . ALA B 1 648 ? -43.438 -13.109 17.125 1 49.44 648 ALA B CA 1
ATOM 10838 C C . ALA B 1 648 ? -42.125 -13.062 17.922 1 49.44 648 ALA B C 1
ATOM 10840 O O . ALA B 1 648 ? -42.156 -12.875 19.141 1 49.44 648 ALA B O 1
ATOM 10841 N N . TYR B 1 649 ? -41.094 -13.109 17.234 1 48.44 649 TYR B N 1
ATOM 10842 C CA . TYR B 1 649 ? -39.781 -13.039 17.875 1 48.44 649 TYR B CA 1
ATOM 10843 C C . TYR B 1 649 ? -39.469 -11.625 18.328 1 48.44 649 TYR B C 1
ATOM 10845 O O . TYR B 1 649 ? -38.969 -11.414 19.438 1 48.44 649 TYR B O 1
ATOM 10853 N N . ASP B 1 650 ? -39.812 -10.672 17.609 1 50.09 650 ASP B N 1
ATOM 10854 C CA . ASP B 1 650 ? -39.656 -9.281 18.031 1 50.09 650 ASP B CA 1
ATOM 10855 C C . ASP B 1 650 ? -40.625 -8.93 19.141 1 50.09 650 ASP B C 1
ATOM 10857 O O . ASP B 1 650 ? -40.281 -8.203 20.078 1 50.09 650 ASP B O 1
ATOM 10861 N N . LEU B 1 651 ? -41.812 -9.484 19.078 1 47.84 651 LEU B N 1
ATOM 10862 C CA . LEU B 1 651 ? -42.781 -9.32 20.156 1 47.84 651 LEU B CA 1
ATOM 10863 C C . LEU B 1 651 ? -42.344 -10.07 21.406 1 47.84 651 LEU B C 1
ATOM 10865 O O . LEU B 1 651 ? -42.469 -9.562 22.516 1 47.84 651 LEU B O 1
ATOM 10869 N N . MET B 1 652 ? -41.812 -11.25 21.234 1 47.25 652 MET B N 1
ATOM 10870 C CA . MET B 1 652 ? -41.281 -11.984 22.391 1 47.25 652 MET B CA 1
ATOM 10871 C C . MET B 1 652 ? -40.062 -11.273 22.969 1 47.25 652 MET B C 1
ATOM 10873 O O . MET B 1 652 ? -39.906 -11.227 24.188 1 47.25 652 MET B O 1
ATOM 10877 N N . LEU B 1 653 ? -39.281 -10.625 22.141 1 46.34 653 LEU B N 1
ATOM 10878 C CA . LEU B 1 653 ? -38.156 -9.836 22.609 1 46.34 653 LEU B CA 1
ATOM 10879 C C . LEU B 1 653 ? -38.625 -8.57 23.328 1 46.34 653 LEU B C 1
ATOM 10881 O O . LEU B 1 653 ? -38.062 -8.18 24.344 1 46.34 653 LEU B O 1
ATOM 10885 N N . SER B 1 654 ? -39.594 -7.965 22.781 1 45.97 654 SER B N 1
ATOM 10886 C CA . SER B 1 654 ? -40.156 -6.805 23.453 1 45.97 654 SER B CA 1
ATOM 10887 C C . SER B 1 654 ? -40.906 -7.219 24.719 1 45.97 654 SER B C 1
ATOM 10889 O O . SER B 1 654 ? -40.844 -6.516 25.734 1 45.97 654 SER B O 1
ATOM 10891 N N . THR B 1 655 ? -41.5 -8.391 24.688 1 45.31 655 THR B N 1
ATOM 10892 C CA . THR B 1 655 ? -42.156 -8.898 25.891 1 45.31 655 THR B CA 1
ATOM 10893 C C . THR B 1 655 ? -41.125 -9.359 26.922 1 45.31 655 THR B C 1
ATOM 10895 O O . THR B 1 655 ? -41.281 -9.117 28.109 1 45.31 655 THR B O 1
ATOM 10898 N N . ARG B 1 656 ? -40.062 -10 26.422 1 45.88 656 ARG B N 1
ATOM 10899 C CA . ARG B 1 656 ? -39.031 -10.414 27.375 1 45.88 656 ARG B CA 1
ATOM 10900 C C . ARG B 1 656 ? -38.25 -9.211 27.906 1 45.88 656 ARG B C 1
ATOM 10902 O O . ARG B 1 656 ? -37.875 -9.188 29.078 1 45.88 656 ARG B O 1
ATOM 10909 N N . ARG B 1 657 ? -37.969 -8.18 27.156 1 47.53 657 ARG B N 1
ATOM 10910 C CA . ARG B 1 657 ? -37.438 -6.934 27.672 1 47.53 657 ARG B CA 1
ATOM 10911 C C . ARG B 1 657 ? -38.406 -6.285 28.656 1 47.53 657 ARG B C 1
ATOM 10913 O O . ARG B 1 657 ? -37.969 -5.754 29.688 1 47.53 657 ARG B O 1
ATOM 10920 N N . SER B 1 658 ? -39.625 -6.305 28.297 1 42.91 658 SER B N 1
ATOM 10921 C CA . SER B 1 658 ? -40.594 -5.801 29.25 1 42.91 658 SER B CA 1
ATOM 10922 C C . SER B 1 658 ? -40.719 -6.715 30.453 1 42.91 658 SER B C 1
ATOM 10924 O O . SER B 1 658 ? -40.969 -6.25 31.578 1 42.91 658 SER B O 1
ATOM 10926 N N . GLU B 1 659 ? -40.594 -8.023 30.219 1 43.72 659 GLU B N 1
ATOM 10927 C CA . GLU B 1 659 ? -40.625 -8.914 31.375 1 43.72 659 GLU B CA 1
ATOM 10928 C C . GLU B 1 659 ? -39.438 -8.711 32.281 1 43.72 659 GLU B C 1
ATOM 10930 O O . GLU B 1 659 ? -39.531 -8.859 33.5 1 43.72 659 GLU B O 1
ATOM 10935 N N . LEU B 1 660 ? -38.188 -8.453 31.734 1 41.69 660 LEU B N 1
ATOM 10936 C CA . LEU B 1 660 ? -37.062 -8.188 32.625 1 41.69 660 LEU B CA 1
ATOM 10937 C C . LEU B 1 660 ? -37.281 -6.879 33.375 1 41.69 660 LEU B C 1
ATOM 10939 O O . LEU B 1 660 ? -36.812 -6.73 34.531 1 41.69 660 LEU B O 1
ATOM 10943 N N . THR B 1 661 ? -37.906 -5.805 32.781 1 38.47 661 THR B N 1
ATOM 10944 C CA . THR B 1 661 ? -38.219 -4.617 33.562 1 38.47 661 THR B CA 1
ATOM 10945 C C . THR B 1 661 ? -39.438 -4.852 34.438 1 38.47 661 THR B C 1
ATOM 10947 O O . THR B 1 661 ? -39.625 -4.184 35.438 1 38.47 661 THR B O 1
ATOM 10950 N N . ASP B 1 662 ? -40.5 -5.508 33.844 1 35.69 662 ASP B N 1
ATOM 10951 C CA . ASP B 1 662 ? -41.75 -5.594 34.594 1 35.69 662 ASP B CA 1
ATOM 10952 C C . ASP B 1 662 ? -41.688 -6.699 35.656 1 35.69 662 ASP B C 1
ATOM 10954 O O . ASP B 1 662 ? -42.719 -7.23 36.062 1 35.69 662 ASP B O 1
ATOM 10958 N N . THR B 1 663 ? -40.594 -7.188 36.094 1 35.09 663 THR B N 1
ATOM 10959 C CA . THR B 1 663 ? -40.906 -8.109 37.188 1 35.09 663 THR B CA 1
ATOM 10960 C C . THR B 1 663 ? -41.812 -7.445 38.219 1 35.09 663 THR B C 1
ATOM 10962 O O . THR B 1 663 ? -42.062 -8.016 39.281 1 35.09 663 THR B O 1
ATOM 10965 N N . GLU B 1 664 ? -41.906 -6.035 38.312 1 33.66 664 GLU B N 1
ATOM 10966 C CA . GLU B 1 664 ? -42.875 -5.789 39.375 1 33.66 664 GLU B CA 1
ATOM 10967 C C . GLU B 1 664 ? -44.281 -6.188 38.969 1 33.66 664 GLU B C 1
ATOM 10969 O O . GLU B 1 664 ? -44.938 -6.988 39.656 1 33.66 664 GLU B O 1
ATOM 10974 N N . GLY B 1 665 ? -45.406 -5.301 39.156 1 32.69 665 GLY B N 1
ATOM 10975 C CA . GLY B 1 665 ? -46.781 -5.512 39.531 1 32.69 665 GLY B CA 1
ATOM 10976 C C . GLY B 1 665 ? -47.625 -6.117 38.438 1 32.69 665 GLY B C 1
ATOM 10977 O O . GLY B 1 665 ? -48.344 -7.102 38.656 1 32.69 665 GLY B O 1
ATOM 10978 N N . ASP B 1 666 ? -48.312 -5.266 37.5 1 32.91 666 ASP B N 1
ATOM 10979 C CA . ASP B 1 666 ? -49.688 -5.418 37 1 32.91 666 ASP B CA 1
ATOM 10980 C C . ASP B 1 666 ? -49.719 -6.41 35.844 1 32.91 666 ASP B C 1
ATOM 10982 O O . ASP B 1 666 ? -49.125 -6.188 34.812 1 32.91 666 ASP B O 1
ATOM 10986 N N . GLU B 1 667 ? -50.031 -7.719 36.156 1 36.22 667 GLU B N 1
ATOM 10987 C CA . GLU B 1 667 ? -50.188 -8.93 35.344 1 36.22 667 GLU B CA 1
ATOM 10988 C C . GLU B 1 667 ? -51.25 -8.734 34.281 1 36.22 667 GLU B C 1
ATOM 10990 O O . GLU B 1 667 ? -51.281 -9.43 33.281 1 36.22 667 GLU B O 1
ATOM 10995 N N . GLY B 1 668 ? -52.375 -7.891 34.625 1 33.19 668 GLY B N 1
ATOM 10996 C CA . GLY B 1 668 ? -53.656 -8.055 33.938 1 33.19 668 GLY B CA 1
ATOM 10997 C C . GLY B 1 668 ? -53.625 -7.637 32.5 1 33.19 668 GLY B C 1
ATOM 10998 O O . GLY B 1 668 ? -54.25 -8.281 31.656 1 33.19 668 GLY B O 1
ATOM 10999 N N . LEU B 1 669 ? -53.344 -6.301 32.312 1 32.81 669 LEU B N 1
ATOM 11000 C CA . LEU B 1 669 ? -53.688 -5.648 31.062 1 32.81 669 LEU B CA 1
ATOM 11001 C C . LEU B 1 669 ? -52.906 -6.27 29.906 1 32.81 669 LEU B C 1
ATOM 11003 O O . LEU B 1 669 ? -53.25 -6.07 28.734 1 32.81 669 LEU B O 1
ATOM 11007 N N . GLU B 1 670 ? -51.906 -6.996 30.297 1 34.94 670 GLU B N 1
ATOM 11008 C CA . GLU B 1 670 ? -51 -7.391 29.234 1 34.94 670 GLU B CA 1
ATOM 11009 C C . GLU B 1 670 ? -51.531 -8.578 28.438 1 34.94 670 GLU B C 1
ATOM 11011 O O . GLU B 1 670 ? -51.062 -8.867 27.344 1 34.94 670 GLU B O 1
ATOM 11016 N N . SER B 1 671 ? -52.625 -9.25 29.047 1 36.28 671 SER B N 1
ATOM 11017 C CA . SER B 1 671 ? -53.156 -10.414 28.344 1 36.28 671 SER B CA 1
ATOM 11018 C C . SER B 1 671 ? -53.969 -10 27.125 1 36.28 671 SER B C 1
ATOM 11020 O O . SER B 1 671 ? -53.938 -10.688 26.094 1 36.28 671 SER B O 1
ATOM 11022 N N . MET B 1 672 ? -54.781 -8.867 27.281 1 32.91 672 MET B N 1
ATOM 11023 C CA . MET B 1 672 ? -55.719 -8.516 26.203 1 32.91 672 MET B CA 1
ATOM 11024 C C . MET B 1 672 ? -54.938 -8.102 24.953 1 32.91 672 MET B C 1
ATOM 11026 O O . MET B 1 672 ? -55.375 -8.375 23.828 1 32.91 672 MET B O 1
ATOM 11030 N N . GLU B 1 673 ? -53.906 -7.281 25.234 1 33.41 673 GLU B N 1
ATOM 11031 C CA . GLU B 1 673 ? -53.219 -6.812 24.031 1 33.41 673 GLU B CA 1
ATOM 11032 C C . GLU B 1 673 ? -52.531 -7.965 23.312 1 33.41 673 GLU B C 1
ATOM 11034 O O . GLU B 1 673 ? -52.188 -7.855 22.125 1 33.41 673 GLU B O 1
ATOM 11039 N N . ARG B 1 674 ? -52.438 -9.141 24.016 1 35.72 674 ARG B N 1
ATOM 11040 C CA . ARG B 1 674 ? -51.875 -10.32 23.359 1 35.72 674 ARG B CA 1
ATOM 11041 C C . ARG B 1 674 ? -52.812 -10.852 22.297 1 35.72 674 ARG B C 1
ATOM 11043 O O . ARG B 1 674 ? -52.375 -11.281 21.219 1 35.72 674 ARG B O 1
ATOM 11050 N N . ASN B 1 675 ? -54.188 -10.914 22.688 1 34.25 675 ASN B N 1
ATOM 11051 C CA . ASN B 1 675 ? -55.125 -11.555 21.781 1 34.25 675 ASN B CA 1
ATOM 11052 C C . ASN B 1 675 ? -55.312 -10.742 20.5 1 34.25 675 ASN B C 1
ATOM 11054 O O . ASN B 1 675 ? -55.469 -11.312 19.422 1 34.25 675 ASN B O 1
ATOM 11058 N N . ASN B 1 676 ? -55.5 -9.367 20.672 1 32.47 676 ASN B N 1
ATOM 11059 C CA . ASN B 1 676 ? -55.812 -8.633 19.438 1 32.47 676 ASN B CA 1
ATOM 11060 C C . ASN B 1 676 ? -54.625 -8.664 18.469 1 32.47 676 ASN B C 1
ATOM 11062 O O . ASN B 1 676 ? -54.812 -8.602 17.25 1 32.47 676 ASN B O 1
ATOM 11066 N N . LEU B 1 677 ? -53.438 -8.594 19.078 1 30.73 677 LEU B N 1
ATOM 11067 C CA . LEU B 1 677 ? -52.344 -8.602 18.109 1 30.73 677 LEU B CA 1
ATOM 11068 C C . LEU B 1 677 ? -52.188 -9.992 17.5 1 30.73 677 LEU B C 1
ATOM 11070 O O . LEU B 1 677 ? -51.594 -10.133 16.422 1 30.73 677 LEU B O 1
ATOM 11074 N N . THR B 1 678 ? -52.719 -11.039 18.203 1 32.12 678 THR B N 1
ATOM 11075 C CA . THR B 1 678 ? -52.688 -12.352 17.562 1 32.12 678 THR B CA 1
ATOM 11076 C C . THR B 1 678 ? -53.594 -12.383 16.344 1 32.12 678 THR B C 1
ATOM 11078 O O . THR B 1 678 ? -53.438 -13.219 15.461 1 32.12 678 THR B O 1
ATOM 11081 N N . GLY B 1 679 ? -54.812 -11.641 16.359 1 31.02 679 GLY B N 1
ATOM 11082 C CA . GLY B 1 679 ? -55.719 -11.742 15.234 1 31.02 679 GLY B CA 1
ATOM 11083 C C . GLY B 1 679 ? -55.125 -11.266 13.922 1 31.02 679 GLY B C 1
ATOM 11084 O O . GLY B 1 679 ? -55.594 -11.664 12.844 1 31.02 679 GLY B O 1
ATOM 11085 N N . ILE B 1 680 ? -54.438 -10.07 13.969 1 30.94 680 ILE B N 1
ATOM 11086 C CA . ILE B 1 680 ? -53.969 -9.625 12.664 1 30.94 680 ILE B CA 1
ATOM 11087 C C . ILE B 1 680 ? -52.844 -10.539 12.18 1 30.94 680 ILE B C 1
ATOM 11089 O O . ILE B 1 680 ? -52.25 -10.297 11.125 1 30.94 680 ILE B O 1
ATOM 11093 N N . LEU B 1 681 ? -52.469 -11.391 13.055 1 28.83 681 LEU B N 1
ATOM 11094 C CA . LEU B 1 681 ? -51.375 -12.234 12.594 1 28.83 681 LEU B CA 1
ATOM 11095 C C . LEU B 1 681 ? -51.844 -13.227 11.539 1 28.83 681 LEU B C 1
ATOM 11097 O O . LEU B 1 681 ? -52.844 -13.906 11.734 1 28.83 681 LEU B O 1
ATOM 11101 N N . ILE B 1 682 ? -51.562 -12.93 10.211 1 29.94 682 ILE B N 1
ATOM 11102 C CA . ILE B 1 682 ? -51.906 -13.805 9.094 1 29.94 682 ILE B CA 1
ATOM 11103 C C . ILE B 1 682 ? -51.531 -15.242 9.438 1 29.94 682 ILE B C 1
ATOM 11105 O O . ILE B 1 682 ? -50.375 -15.562 9.617 1 29.94 682 ILE B O 1
ATOM 11109 N N . ASP B 1 683 ? -52.281 -15.828 10.383 1 27.47 683 ASP B N 1
ATOM 11110 C CA . ASP B 1 683 ? -52.188 -17.281 10.555 1 27.47 683 ASP B CA 1
ATOM 11111 C C . ASP B 1 683 ? -52.375 -18.016 9.234 1 27.47 683 ASP B C 1
ATOM 11113 O O . ASP B 1 683 ? -53.469 -17.969 8.656 1 27.47 683 ASP B O 1
ATOM 11117 N N . CYS B 1 684 ? -51.406 -17.969 8.305 1 28.48 684 CYS B N 1
ATOM 11118 C CA . CYS B 1 684 ? -51.562 -18.797 7.121 1 28.48 684 CYS B CA 1
ATOM 11119 C C . CYS B 1 684 ? -51.875 -20.25 7.504 1 28.48 684 CYS B C 1
ATOM 11121 O O . CYS B 1 684 ? -51.031 -21.125 7.359 1 28.48 684 CYS B O 1
ATOM 11123 N N . SER B 1 685 ? -52.406 -20.516 8.664 1 26.53 685 SER B N 1
ATOM 11124 C CA . SER B 1 685 ? -52.875 -21.906 8.797 1 26.53 685 SER B CA 1
ATOM 11125 C C . SER B 1 685 ? -53.844 -22.281 7.688 1 26.53 685 SER B C 1
ATOM 11127 O O . SER B 1 685 ? -54.844 -21.625 7.492 1 26.53 685 SER B O 1
ATOM 11129 N N . VAL B 1 686 ? -53.281 -22.938 6.602 1 27.98 686 VAL B N 1
ATOM 11130 C CA . VAL B 1 686 ? -54.094 -23.656 5.621 1 27.98 686 VAL B CA 1
ATOM 11131 C C . VAL B 1 686 ? -55.125 -24.5 6.336 1 27.98 686 VAL B C 1
ATOM 11133 O O . VAL B 1 686 ? -54.812 -25.469 7.02 1 27.98 686 VAL B O 1
ATOM 11136 N N . GLU B 1 687 ? -56 -23.969 7.113 1 24.98 687 GLU B N 1
ATOM 11137 C CA . GLU B 1 687 ? -57.125 -24.828 7.504 1 24.98 687 GLU B CA 1
ATOM 11138 C C . GLU B 1 687 ? -57.719 -25.531 6.293 1 24.98 687 GLU B C 1
ATOM 11140 O O . GLU B 1 687 ? -58 -24.906 5.273 1 24.98 687 GLU B O 1
ATOM 11145 N N . GLU B 1 688 ? -57.406 -26.828 6.215 1 26.58 688 GLU B N 1
ATOM 11146 C CA . GLU B 1 688 ? -58.062 -27.797 5.363 1 26.58 688 GLU B CA 1
ATOM 11147 C C . GLU B 1 688 ? -59.594 -27.609 5.406 1 26.58 688 GLU B C 1
ATOM 11149 O O . GLU B 1 688 ? -60.219 -27.859 6.434 1 26.58 688 GLU B O 1
ATOM 11154 N N . SER B 1 689 ? -60.062 -26.422 4.973 1 23.92 689 SER B N 1
ATOM 11155 C CA . SER B 1 689 ? -61.5 -26.406 4.832 1 23.92 689 SER B CA 1
ATOM 11156 C C . SER B 1 689 ? -62 -27.609 4.008 1 23.92 689 SER B C 1
ATOM 11158 O O . SER B 1 689 ? -61.594 -27.766 2.85 1 23.92 689 SER B O 1
ATOM 11160 N N . GLU B 1 690 ? -62.281 -28.703 4.543 1 24.41 690 GLU B N 1
ATOM 11161 C CA . GLU B 1 690 ? -62.906 -29.922 4.047 1 24.41 690 GLU B CA 1
ATOM 11162 C C . GLU B 1 690 ? -64.188 -29.594 3.289 1 24.41 690 GLU B C 1
ATOM 11164 O O . GLU B 1 690 ? -64.875 -30.5 2.809 1 24.41 690 GLU B O 1
ATOM 11169 N N . SER B 1 691 ? -64.688 -28.344 3.449 1 22.56 691 SER B N 1
ATOM 11170 C CA . SER B 1 691 ? -66.125 -28.469 3.195 1 22.56 691 SER B CA 1
ATOM 11171 C C . SER B 1 691 ? -66.375 -28.969 1.781 1 22.56 691 SER B C 1
ATOM 11173 O O . SER B 1 691 ? -67.125 -29.969 1.593 1 22.56 691 SER B O 1
ATOM 11175 N N . HIS B 1 692 ? -66.938 -28.016 0.902 1 23.31 692 HIS B N 1
ATOM 11176 C CA . HIS B 1 692 ? -68 -28.203 -0.098 1 23.31 692 HIS B CA 1
ATOM 11177 C C . HIS B 1 692 ? -67.438 -28.719 -1.413 1 23.31 692 HIS B C 1
ATOM 11179 O O . HIS B 1 692 ? -66.938 -27.922 -2.234 1 23.31 692 HIS B O 1
ATOM 11185 N N . GLN B 1 693 ? -66.625 -29.75 -1.471 1 22.77 693 GLN B N 1
ATOM 11186 C CA . GLN B 1 693 ? -66.062 -30.359 -2.689 1 22.77 693 GLN B CA 1
ATOM 11187 C C . GLN B 1 693 ? -67.25 -30.734 -3.643 1 22.77 693 GLN B C 1
ATOM 11189 O O . GLN B 1 693 ? -67 -31.375 -4.664 1 22.77 693 GLN B O 1
ATOM 11194 N N . ARG B 1 694 ? -68.5 -30.672 -3.189 1 23.12 694 ARG B N 1
ATOM 11195 C CA . ARG B 1 694 ? -69.375 -31.516 -3.977 1 23.12 694 ARG B CA 1
ATOM 11196 C C . ARG B 1 694 ? -69.5 -31.016 -5.406 1 23.12 694 ARG B C 1
ATOM 11198 O O . ARG B 1 694 ? -69.5 -31.797 -6.355 1 23.12 694 ARG B O 1
ATOM 11205 N N . GLU B 1 695 ? -70.125 -29.875 -5.578 1 22.5 695 GLU B N 1
ATOM 11206 C CA . GLU B 1 695 ? -71.125 -29.797 -6.664 1 22.5 695 GLU B CA 1
ATOM 11207 C C . GLU B 1 695 ? -70.438 -29.484 -7.992 1 22.5 695 GLU B C 1
ATOM 11209 O O . GLU B 1 695 ? -71 -29.609 -9.055 1 22.5 695 GLU B O 1
ATOM 11214 N N . LEU B 1 696 ? -69.312 -28.641 -8 1 21.78 696 LEU B N 1
ATOM 11215 C CA . LEU B 1 696 ? -69.125 -27.984 -9.289 1 21.78 696 LEU B CA 1
ATOM 11216 C C . LEU B 1 696 ? -68.625 -28.969 -10.344 1 21.78 696 LEU B C 1
ATOM 11218 O O . LEU B 1 696 ? -67.438 -29.25 -10.422 1 21.78 696 LEU B O 1
ATOM 11222 N N . ASP B 1 697 ? -69.125 -30.172 -10.5 1 23.08 697 ASP B N 1
ATOM 11223 C CA . ASP B 1 697 ? -68.812 -31.141 -11.539 1 23.08 697 ASP B CA 1
ATOM 11224 C C . ASP B 1 697 ? -69 -30.547 -12.93 1 23.08 697 ASP B C 1
ATOM 11226 O O . ASP B 1 697 ? -69.125 -31.281 -13.922 1 23.08 697 ASP B O 1
ATOM 11230 N N . GLY B 1 698 ? -69.25 -29.219 -13.047 1 23.23 698 GLY B N 1
ATOM 11231 C CA . GLY B 1 698 ? -69.688 -28.906 -14.398 1 23.23 698 GLY B CA 1
ATOM 11232 C C . GLY B 1 698 ? -68.625 -29.25 -15.445 1 23.23 698 GLY B C 1
ATOM 11233 O O . GLY B 1 698 ? -67.438 -29.391 -15.125 1 23.23 698 GLY B O 1
ATOM 11234 N N . GLU B 1 699 ? -69.062 -29.719 -16.594 1 24.52 699 GLU B N 1
ATOM 11235 C CA . GLU B 1 699 ? -68.438 -30.234 -17.812 1 24.52 699 GLU B CA 1
ATOM 11236 C C . GLU B 1 699 ? -67.438 -29.234 -18.406 1 24.52 699 GLU B C 1
ATOM 11238 O O . GLU B 1 699 ? -67.812 -28.078 -18.625 1 24.52 699 GLU B O 1
ATOM 11243 N N . PRO B 1 700 ? -66.125 -29.328 -18.062 1 25.16 700 PRO B N 1
ATOM 11244 C CA . PRO B 1 700 ? -65.125 -28.328 -18.516 1 25.16 700 PRO B CA 1
ATOM 11245 C C . PRO B 1 700 ? -65.188 -28.109 -20.031 1 25.16 700 PRO B C 1
ATOM 11247 O O . PRO B 1 700 ? -65.5 -29.016 -20.781 1 25.16 700 PRO B O 1
ATOM 11250 N N . PRO B 1 701 ? -65.625 -26.906 -20.422 1 26.23 701 PRO B N 1
ATOM 11251 C CA . PRO B 1 701 ? -65.688 -26.609 -21.859 1 26.23 701 PRO B CA 1
ATOM 11252 C C . PRO B 1 701 ? -64.438 -27.047 -22.625 1 26.23 701 PRO B C 1
ATOM 11254 O O . PRO B 1 701 ? -63.375 -27.188 -22.047 1 26.23 701 PRO B O 1
ATOM 11257 N N . GLU B 1 702 ? -64.625 -27.672 -23.828 1 22.36 702 GLU B N 1
ATOM 11258 C CA . GLU B 1 702 ? -63.719 -28.266 -24.844 1 22.36 702 GLU B CA 1
ATOM 11259 C C . GLU B 1 702 ? -62.656 -27.266 -25.281 1 22.36 702 GLU B C 1
ATOM 11261 O O . GLU B 1 702 ? -62.906 -26.391 -26.094 1 22.36 702 GLU B O 1
ATOM 11266 N N . THR B 1 703 ? -62 -26.516 -24.375 1 21.86 703 THR B N 1
ATOM 11267 C CA . THR B 1 703 ? -61.031 -25.562 -24.922 1 21.86 703 THR B CA 1
ATOM 11268 C C . THR B 1 703 ? -59.969 -26.266 -25.734 1 21.86 703 THR B C 1
ATOM 11270 O O . THR B 1 703 ? -59.531 -27.375 -25.375 1 21.86 703 THR B O 1
ATOM 11273 N N . THR B 1 704 ? -59.938 -26.016 -27.078 1 23.81 704 THR B N 1
ATOM 11274 C CA . THR B 1 704 ? -59.031 -26.406 -28.156 1 23.81 704 THR B CA 1
ATOM 11275 C C . THR B 1 704 ? -57.562 -26.25 -27.75 1 23.81 704 THR B C 1
ATOM 11277 O O . THR B 1 704 ? -57.219 -25.281 -27.094 1 23.81 704 THR B O 1
ATOM 11280 N N . PRO B 1 705 ? -56.812 -27.422 -27.703 1 20.55 705 PRO B N 1
ATOM 11281 C CA . PRO B 1 705 ? -55.469 -27.688 -27.219 1 20.55 705 PRO B CA 1
ATOM 11282 C C . PRO B 1 705 ? -54.406 -26.797 -27.875 1 20.55 705 PRO B C 1
ATOM 11284 O O . PRO B 1 705 ? -54.312 -26.75 -29.109 1 20.55 705 PRO B O 1
ATOM 11287 N N . ILE B 1 706 ? -54.312 -25.484 -27.469 1 22.5 706 ILE B N 1
ATOM 11288 C CA . ILE B 1 706 ? -53.219 -24.719 -28.031 1 22.5 706 ILE B CA 1
ATOM 11289 C C . ILE B 1 706 ? -51.906 -25.484 -27.859 1 22.5 706 ILE B C 1
ATOM 11291 O O . ILE B 1 706 ? -51.531 -25.828 -26.734 1 22.5 706 ILE B O 1
ATOM 11295 N N . SER B 1 707 ? -51.531 -26.344 -28.875 1 18.86 707 SER B N 1
ATOM 11296 C CA . SER B 1 707 ? -50.312 -27.156 -29.047 1 18.86 707 SER B CA 1
ATOM 11297 C C . SER B 1 707 ? -49.062 -26.391 -28.672 1 18.86 707 SER B C 1
ATOM 11299 O O . SER B 1 707 ? -48.688 -25.438 -29.359 1 18.86 707 SER B O 1
ATOM 11301 N N . LEU B 1 708 ? -49 -26.047 -27.406 1 18.34 708 LEU B N 1
ATOM 11302 C CA . LEU B 1 708 ? -47.688 -25.5 -26.984 1 18.34 708 LEU B CA 1
ATOM 11303 C C . LEU B 1 708 ? -46.594 -26.5 -27.219 1 18.34 708 LEU B C 1
ATOM 11305 O O . LEU B 1 708 ? -45.531 -26.438 -26.578 1 18.34 708 LEU B O 1
ATOM 11309 N N . LEU B 1 709 ? -46.875 -27.578 -28.141 1 18.11 709 LEU B N 1
ATOM 11310 C CA . LEU B 1 709 ? -45.625 -28.25 -28.469 1 18.11 709 LEU B CA 1
ATOM 11311 C C . LEU B 1 709 ? -44.656 -27.312 -29.203 1 18.11 709 LEU B C 1
ATOM 11313 O O . LEU B 1 709 ? -45.062 -26.656 -30.172 1 18.11 709 LEU B O 1
#